Protein AF-A0A1V6B1F1-F1 (afdb_monomer_lite)

Foldseek 3Di:
DDDDDDDDDDDDDDDDPDDDDDPVVVVVVVLDDPVVVPDDDDPAQFPDPCLLVVLLVLLVVLLVVLCVVPVVLVCQCPVDPVSVCCSVVVSNVLSNVLSLQLQLQLQLQLVLVCLQQVFADPVCNVPVSVLFWDQDPVRHIDGPPVDPSNVVSSVCSSNCVVVQNRPQWHDDPNGIDGNGHDALSSLCRSLVSLQVLLCVLQVVLVVLVVVLVVCVVVVHPVNVVSSSVSSSSNSSNVSSVVVNVVSVVSNVVVVVVVVVVVVVVVCVVVCVVPLDDPPVRLQVLLLVVQCCLQDPVFFLWFFFAPDPVRVPWTFGFFWAFAFAEAAFPQQWDADPVRDIDGLAPQAFFGTKTKTFTFDPPDDSVCHHLNVCLVCQVQLSVQLVNQQSNDRQKGWPQQTLQRHTGIYRQPQYDLSVVVSSQVSNCSSCVVVVRHQSPGMAMATHNLQACRTFADPVVRWGDDSNDTHHLVRLLVVVVVVCSVRSRHAEYECSHYQDPVSLVSLQVNCVVPVSSHFYEYPQNQQLALVSLLVCVVSSSGQEYEQDLQQQLALLSNLSSLQLNQLSVGAYEYEDDSDDFLAPPDDPSLLQSRLQRIPDRHHHSYYHQGHCRRSSSVVSSVVNVVVSVCRNNVVLQDDAPAQQKAFADKFKAWDCRHPRFTWIKIWTAIPVGDIDIFTDGQDADDHLLTAGADGNVVLRVLLRVLCVVVVRHGHTLNLQFQLLLSLLLLLLVLLVVCVVVVNDDQDDPVCLVVCNVRSSSRHRRNSSSNHNVSLRNLVSNCNNRSHRSSVSSNVSSVVLCVVLVDHSVCSVSSVCVSCVCSRNVNGCPPRSD

Radius of gyration: 33.39 Å; chains: 1; bounding box: 103×64×84 Å

pLDDT: mean 76.82, std 16.57, range [22.64, 97.88]

Structure (mmCIF, N/CA/C/O backbone):
data_AF-A0A1V6B1F1-F1
#
_entry.id   AF-A0A1V6B1F1-F1
#
loop_
_atom_site.group_PDB
_atom_site.id
_atom_site.type_symbol
_atom_site.label_atom_id
_atom_site.label_alt_id
_atom_site.label_comp_id
_atom_site.label_asym_id
_atom_site.label_entity_id
_atom_site.label_seq_id
_atom_site.pdbx_PDB_ins_code
_atom_site.Cartn_x
_atom_site.Cartn_y
_atom_site.Cartn_z
_atom_site.occupancy
_atom_site.B_iso_or_equiv
_atom_site.auth_seq_id
_atom_site.auth_comp_id
_atom_site.auth_asym_id
_atom_site.auth_atom_id
_atom_site.pdbx_PDB_model_num
ATOM 1 N N . MET A 1 1 ? 37.160 -6.018 26.689 1.00 26.39 1 MET A N 1
ATOM 2 C CA . MET A 1 1 ? 37.952 -5.953 25.440 1.00 26.39 1 MET A CA 1
ATOM 3 C C . MET A 1 1 ? 37.404 -6.977 24.447 1.00 26.39 1 MET A C 1
ATOM 5 O O . MET A 1 1 ? 37.329 -8.134 24.816 1.00 26.39 1 MET A O 1
ATOM 9 N N . LYS A 1 2 ? 37.046 -6.509 23.239 1.00 24.97 2 LYS A N 1
ATOM 10 C CA . LYS A 1 2 ? 36.816 -7.195 21.939 1.00 24.97 2 LYS A CA 1
ATOM 11 C C . LYS A 1 2 ? 35.781 -8.343 21.792 1.00 24.97 2 LYS A C 1
ATOM 13 O O . LYS A 1 2 ? 35.777 -9.330 22.509 1.00 24.97 2 LYS A O 1
ATOM 18 N N . HIS A 1 3 ? 34.949 -8.148 20.762 1.00 24.38 3 HIS A N 1
ATOM 19 C CA . HIS A 1 3 ? 33.812 -8.917 20.232 1.00 24.38 3 HIS A CA 1
ATOM 20 C C . HIS A 1 3 ? 34.147 -10.203 19.437 1.00 24.38 3 HIS A C 1
ATOM 22 O O . HIS A 1 3 ? 35.247 -10.319 18.900 1.00 24.38 3 HIS A O 1
ATOM 28 N N . SER A 1 4 ? 33.096 -11.025 19.215 1.00 28.00 4 SER A N 1
ATOM 29 C CA . SER A 1 4 ? 32.668 -11.744 17.970 1.00 28.00 4 SER A CA 1
ATOM 30 C C . SER A 1 4 ? 32.525 -13.271 18.139 1.00 28.00 4 SER A C 1
ATOM 32 O O . SER A 1 4 ? 33.278 -13.847 18.908 1.00 28.00 4 SER A O 1
ATOM 34 N N . HIS A 1 5 ? 31.640 -14.038 17.483 1.00 28.84 5 HIS A N 1
ATOM 35 C CA . HIS A 1 5 ? 30.405 -13.863 16.699 1.00 28.84 5 HIS A CA 1
ATOM 36 C C . HIS A 1 5 ? 29.753 -15.269 16.552 1.00 28.84 5 HIS A C 1
ATOM 38 O O . HIS A 1 5 ? 30.450 -16.276 16.510 1.00 28.84 5 HIS A O 1
ATOM 44 N N . SER A 1 6 ? 28.417 -15.268 16.479 1.00 25.53 6 SER A N 1
ATOM 45 C CA . SER A 1 6 ? 27.418 -16.262 16.020 1.00 25.53 6 SER A CA 1
ATOM 46 C C . SER A 1 6 ? 27.843 -17.542 15.242 1.00 25.53 6 SER A C 1
ATOM 48 O O . SER A 1 6 ? 28.704 -17.465 14.364 1.00 25.53 6 SER A O 1
ATOM 50 N N . PRO A 1 7 ? 27.138 -18.687 15.438 1.00 28.27 7 PRO A N 1
ATOM 51 C CA . PRO A 1 7 ? 27.217 -19.872 14.584 1.00 28.27 7 PRO A CA 1
ATOM 52 C C . PRO A 1 7 ? 26.124 -19.858 13.493 1.00 28.27 7 PRO A C 1
ATOM 54 O O . PRO A 1 7 ? 24.941 -20.027 13.786 1.00 28.27 7 PRO A O 1
ATOM 57 N N . PHE A 1 8 ? 26.509 -19.722 12.220 1.00 23.52 8 PHE A N 1
ATOM 58 C CA . PHE A 1 8 ? 25.625 -20.001 11.079 1.00 23.52 8 PHE A CA 1
ATOM 59 C C . PHE A 1 8 ? 26.001 -21.325 10.405 1.00 23.52 8 PHE A C 1
ATOM 61 O O . PHE A 1 8 ? 27.149 -21.575 10.037 1.00 23.52 8 PHE A O 1
ATOM 68 N N . ILE A 1 9 ? 24.980 -22.164 10.255 1.00 25.67 9 ILE A N 1
ATOM 69 C CA . ILE A 1 9 ? 24.966 -23.477 9.612 1.00 25.67 9 ILE A CA 1
ATOM 70 C C . ILE A 1 9 ? 25.352 -23.341 8.127 1.00 25.67 9 ILE A C 1
ATOM 72 O O . ILE A 1 9 ? 24.746 -22.572 7.382 1.00 25.67 9 ILE A O 1
ATOM 76 N N . ARG A 1 10 ? 26.361 -24.109 7.694 1.00 23.41 10 ARG A N 1
ATOM 77 C CA . ARG A 1 10 ? 26.779 -24.253 6.288 1.00 23.41 10 ARG A CA 1
ATOM 78 C C . ARG A 1 10 ? 25.685 -24.949 5.473 1.00 23.41 10 ARG A C 1
ATOM 80 O O . ARG A 1 10 ? 25.371 -26.106 5.734 1.00 23.41 10 ARG A O 1
ATOM 87 N N . LEU A 1 11 ? 25.183 -24.284 4.435 1.00 22.64 11 LEU A N 1
ATOM 88 C CA . LEU A 1 11 ? 24.486 -24.930 3.322 1.00 22.64 11 LEU A CA 1
ATOM 89 C C . LEU A 1 11 ? 25.502 -25.196 2.204 1.00 22.64 11 LEU A C 1
ATOM 91 O O . LEU A 1 11 ? 26.048 -24.260 1.623 1.00 22.64 11 LEU A O 1
ATOM 95 N N . GLU A 1 12 ? 25.770 -26.469 1.913 1.00 24.22 12 GLU A N 1
ATOM 96 C CA . GLU A 1 12 ? 26.537 -26.865 0.730 1.00 24.22 12 GLU A CA 1
ATOM 97 C C . GLU A 1 12 ? 25.718 -26.645 -0.557 1.00 24.22 12 GLU A C 1
ATOM 99 O O . GLU A 1 12 ? 24.523 -26.965 -0.594 1.00 24.22 12 GLU A O 1
ATOM 104 N N . PRO A 1 13 ? 26.327 -26.158 -1.653 1.00 29.39 13 PRO A N 1
ATOM 105 C CA . PRO A 1 13 ? 25.659 -26.116 -2.940 1.00 29.39 13 PRO A CA 1
ATOM 106 C C . PRO A 1 13 ? 25.617 -27.529 -3.533 1.00 29.39 13 PRO A C 1
ATOM 108 O O . PRO A 1 13 ? 26.626 -28.051 -4.006 1.00 29.39 13 PRO A O 1
ATOM 111 N N . ARG A 1 14 ? 24.424 -28.138 -3.558 1.00 27.55 14 ARG A N 1
ATOM 112 C CA . ARG A 1 14 ? 24.148 -29.319 -4.389 1.00 27.55 14 ARG A CA 1
ATOM 113 C C . ARG A 1 14 ? 24.502 -28.996 -5.842 1.00 27.55 14 ARG A C 1
ATOM 115 O O . ARG A 1 14 ? 23.833 -28.196 -6.499 1.00 27.55 14 ARG A O 1
ATOM 122 N N . SER A 1 15 ? 25.556 -29.633 -6.338 1.00 35.38 15 SER A N 1
ATOM 123 C CA . SER A 1 15 ? 25.903 -29.662 -7.751 1.00 35.38 15 SER A CA 1
ATOM 124 C C . SER A 1 15 ? 24.753 -30.278 -8.553 1.00 35.38 15 SER A C 1
ATOM 126 O O . SER A 1 15 ? 24.104 -31.239 -8.137 1.00 35.38 15 SER A O 1
ATOM 128 N N . ARG A 1 16 ? 24.467 -29.690 -9.719 1.00 34.50 16 ARG A N 1
ATOM 129 C CA . ARG A 1 16 ? 23.538 -30.260 -10.698 1.00 34.50 16 ARG A CA 1
ATOM 130 C C . ARG A 1 16 ? 23.985 -31.679 -11.049 1.00 34.50 16 ARG A C 1
ATOM 132 O O . ARG A 1 16 ? 25.099 -31.880 -11.526 1.00 34.50 16 ARG A O 1
ATOM 139 N N . ALA A 1 17 ? 23.085 -32.637 -10.860 1.00 36.16 17 ALA A N 1
ATOM 140 C CA . ALA A 1 17 ? 23.227 -33.988 -11.370 1.00 36.16 17 ALA A CA 1
ATOM 141 C C . ALA A 1 17 ? 23.397 -33.978 -12.905 1.00 36.16 17 ALA A C 1
ATOM 143 O O . ALA A 1 17 ? 22.630 -33.332 -13.618 1.00 36.16 17 ALA A O 1
ATOM 144 N N . GLY A 1 18 ? 24.388 -34.721 -13.407 1.00 35.88 18 GLY A N 1
ATOM 145 C CA . GLY A 1 18 ? 24.327 -35.346 -14.736 1.00 35.88 18 GLY A CA 1
ATOM 146 C C . GLY A 1 18 ? 25.085 -34.716 -15.911 1.00 35.88 18 GLY A C 1
ATOM 147 O O . GLY A 1 18 ? 25.075 -35.303 -16.988 1.00 35.88 18 GLY A O 1
ATOM 148 N N . GLY A 1 19 ? 25.777 -33.583 -15.768 1.00 35.53 19 GLY A N 1
ATOM 149 C CA . GLY A 1 19 ? 26.584 -33.020 -16.863 1.00 35.53 19 GLY A CA 1
ATOM 150 C C . GLY A 1 19 ? 28.059 -33.404 -16.755 1.00 35.53 19 GLY A C 1
ATOM 151 O O . GLY A 1 19 ? 28.726 -32.952 -15.828 1.00 35.53 19 GLY A O 1
ATOM 152 N N . ARG A 1 20 ? 28.609 -34.189 -17.697 1.00 33.44 20 ARG A N 1
ATOM 153 C CA . ARG A 1 20 ? 30.076 -34.314 -17.815 1.00 33.44 20 ARG A CA 1
ATOM 154 C C . ARG A 1 20 ? 30.663 -32.910 -18.058 1.00 33.44 20 ARG A C 1
ATOM 156 O O . ARG A 1 20 ? 30.160 -32.220 -18.947 1.00 33.44 20 ARG A O 1
ATOM 163 N N . PRO A 1 21 ? 31.699 -32.487 -17.309 1.00 38.50 21 PRO A N 1
ATOM 164 C CA . PRO A 1 21 ? 32.286 -31.163 -17.476 1.00 38.50 21 PRO A CA 1
ATOM 165 C C . PRO A 1 21 ? 32.790 -30.978 -18.905 1.00 38.50 21 PRO A C 1
ATOM 167 O O . PRO A 1 21 ? 33.367 -31.898 -19.500 1.00 38.50 21 PRO A O 1
ATOM 170 N N . ARG A 1 22 ? 32.544 -29.793 -19.467 1.00 41.03 22 ARG A N 1
ATOM 171 C CA . ARG A 1 22 ? 32.934 -29.468 -20.847 1.00 41.03 22 ARG A CA 1
ATOM 172 C C . ARG A 1 22 ? 34.460 -29.489 -20.958 1.00 41.03 22 ARG A C 1
ATOM 174 O O . ARG A 1 22 ? 35.163 -29.229 -19.985 1.00 41.03 22 ARG A O 1
ATOM 181 N N . PHE A 1 23 ? 34.991 -29.753 -22.152 1.00 34.34 23 PHE A N 1
ATOM 182 C CA . PHE A 1 23 ? 36.441 -29.744 -22.406 1.00 34.34 23 PHE A CA 1
ATOM 183 C C . PHE A 1 23 ? 37.121 -28.458 -21.894 1.00 34.34 23 PHE A C 1
ATOM 185 O O . PHE A 1 23 ? 38.195 -28.525 -21.304 1.00 34.34 23 PHE A O 1
ATOM 192 N N . SER A 1 24 ? 36.440 -27.310 -22.000 1.00 39.06 24 SER A N 1
ATOM 193 C CA . SER A 1 24 ? 36.884 -26.022 -21.452 1.00 39.06 24 SER A CA 1
ATOM 194 C C . SER A 1 24 ? 37.085 -26.031 -19.931 1.00 39.06 24 SER A C 1
ATOM 196 O O . SER A 1 24 ? 38.044 -25.450 -19.442 1.00 39.06 24 SER A O 1
ATOM 198 N N . GLU A 1 25 ? 36.225 -26.710 -19.172 1.00 39.00 25 GLU A N 1
ATOM 199 C CA . GLU A 1 25 ? 36.309 -26.786 -17.705 1.00 39.00 25 GLU A CA 1
ATOM 200 C C . GLU A 1 25 ? 37.445 -27.715 -17.259 1.00 39.00 25 GLU A C 1
ATOM 202 O O . GLU A 1 25 ? 38.147 -27.425 -16.291 1.00 39.00 25 GLU A O 1
ATOM 207 N N . ARG A 1 26 ? 37.690 -28.799 -18.009 1.00 39.44 26 ARG A N 1
ATOM 208 C CA . ARG A 1 26 ? 38.842 -29.690 -17.789 1.00 39.44 26 ARG A CA 1
ATOM 209 C C . ARG A 1 26 ? 40.167 -29.013 -18.130 1.00 39.44 26 ARG A C 1
ATOM 211 O O . ARG A 1 26 ? 41.124 -29.165 -17.381 1.00 39.44 26 ARG A O 1
ATOM 218 N N . PHE A 1 27 ? 40.209 -28.247 -19.217 1.00 37.25 27 PHE A N 1
ATOM 219 C CA . PHE A 1 27 ? 41.397 -27.504 -19.635 1.00 37.25 27 PHE A CA 1
ATOM 220 C C . PHE A 1 27 ? 41.784 -26.429 -18.606 1.00 37.25 27 PHE A C 1
ATOM 222 O O . PHE A 1 27 ? 42.946 -26.316 -18.226 1.00 37.25 27 PHE A O 1
ATOM 229 N N . ILE A 1 28 ? 40.792 -25.713 -18.065 1.00 41.28 28 ILE A N 1
ATOM 230 C CA . ILE A 1 28 ? 40.982 -24.733 -16.984 1.00 41.28 28 ILE A CA 1
ATOM 231 C C . ILE A 1 28 ? 41.473 -25.413 -15.690 1.00 41.28 28 ILE A C 1
ATOM 233 O O . ILE A 1 28 ? 42.350 -24.884 -15.010 1.00 41.28 28 ILE A O 1
ATOM 237 N N . ALA A 1 29 ? 40.970 -26.610 -15.367 1.00 42.06 29 ALA A N 1
ATOM 238 C CA . ALA A 1 29 ? 41.349 -27.345 -14.156 1.00 42.06 29 ALA A CA 1
ATOM 239 C C . ALA A 1 29 ? 42.795 -27.882 -14.155 1.00 42.06 29 ALA A C 1
ATOM 241 O O . ALA A 1 29 ? 43.330 -28.166 -13.080 1.00 42.06 29 ALA A O 1
ATOM 242 N N . VAL A 1 30 ? 43.427 -28.027 -15.324 1.00 41.38 30 VAL A N 1
ATOM 243 C CA . VAL A 1 30 ? 44.832 -28.458 -15.458 1.00 41.38 30 VAL A CA 1
ATOM 244 C C . VAL A 1 30 ? 45.809 -27.312 -15.167 1.00 41.38 30 VAL A C 1
ATOM 246 O O . VAL A 1 30 ? 46.905 -27.558 -14.678 1.00 41.38 30 VAL A O 1
ATOM 249 N N . LEU A 1 31 ? 45.399 -26.061 -15.386 1.00 38.03 31 LEU A N 1
ATOM 250 C CA . LEU A 1 31 ? 46.256 -24.877 -15.246 1.00 38.03 31 LEU A CA 1
ATOM 251 C C . LEU A 1 31 ? 46.185 -24.209 -13.855 1.00 38.03 31 LEU A C 1
ATOM 253 O O . LEU A 1 31 ? 46.840 -23.193 -13.641 1.00 38.03 31 LEU A O 1
ATOM 257 N N . MET A 1 32 ? 45.399 -24.743 -12.905 1.00 38.34 32 MET A N 1
ATOM 258 C CA . MET A 1 32 ? 45.139 -24.096 -11.605 1.00 38.34 32 MET A CA 1
ATOM 259 C C . MET A 1 32 ? 45.642 -24.891 -10.380 1.00 38.34 32 MET A C 1
ATOM 261 O O . MET A 1 32 ? 45.258 -26.061 -10.218 1.00 38.34 32 MET A O 1
ATOM 265 N N . PRO A 1 33 ? 46.374 -24.249 -9.442 1.00 38.25 33 PRO A N 1
ATOM 266 C CA . PRO A 1 33 ? 46.701 -24.812 -8.128 1.00 38.25 33 PRO A CA 1
ATOM 267 C C . PRO A 1 33 ? 45.454 -25.157 -7.293 1.00 38.25 33 PRO A C 1
ATOM 269 O O . PRO A 1 33 ? 44.412 -24.511 -7.399 1.00 38.25 33 PRO A O 1
ATOM 272 N N . ARG A 1 34 ? 45.553 -26.171 -6.421 1.00 34.38 34 ARG A N 1
ATOM 273 C CA . ARG A 1 34 ? 44.431 -26.669 -5.592 1.00 34.38 34 ARG A CA 1
ATOM 274 C C . ARG A 1 34 ? 43.853 -25.626 -4.624 1.00 34.38 34 ARG A C 1
ATOM 276 O O . ARG A 1 34 ? 42.640 -25.584 -4.460 1.00 34.38 34 ARG A O 1
ATOM 283 N N . SER A 1 35 ? 44.683 -24.748 -4.058 1.00 36.97 35 SER A N 1
ATOM 284 C CA . SER A 1 35 ? 44.265 -23.690 -3.118 1.00 36.97 35 SER A CA 1
ATOM 285 C C . SER A 1 35 ? 43.333 -22.634 -3.729 1.00 36.97 35 SER A C 1
ATOM 287 O O . SER A 1 35 ? 42.718 -21.864 -3.001 1.00 36.97 35 SER A O 1
ATOM 289 N N . TRP A 1 36 ? 43.203 -22.600 -5.058 1.00 38.75 36 TRP A N 1
ATOM 290 C CA . TRP A 1 36 ? 42.359 -21.653 -5.793 1.00 38.75 36 TRP A CA 1
ATOM 291 C C . TRP A 1 36 ? 40.964 -22.222 -6.109 1.00 38.75 36 TRP A C 1
ATOM 293 O O . TRP A 1 36 ? 40.134 -21.528 -6.692 1.00 38.75 36 TRP A O 1
ATOM 303 N N . ARG A 1 37 ? 40.693 -23.482 -5.728 1.00 40.41 37 ARG A N 1
ATOM 304 C CA . ARG A 1 37 ? 39.408 -24.174 -5.951 1.00 40.41 37 ARG A CA 1
ATOM 305 C C . ARG A 1 37 ? 38.451 -24.102 -4.754 1.00 40.41 37 ARG A C 1
ATOM 307 O O . ARG A 1 37 ? 37.284 -24.431 -4.920 1.00 40.41 37 ARG A O 1
ATOM 314 N N . GLU A 1 38 ? 38.924 -23.687 -3.574 1.00 31.17 38 GLU A N 1
ATOM 315 C CA . GLU A 1 38 ? 38.214 -23.887 -2.293 1.00 31.17 38 GLU A CA 1
ATOM 316 C C . GLU A 1 38 ? 37.845 -22.587 -1.532 1.00 31.17 38 GLU A C 1
ATOM 318 O O . GLU A 1 38 ? 37.542 -22.634 -0.343 1.00 31.17 38 GLU A O 1
ATOM 323 N N . GLY A 1 39 ? 37.813 -21.419 -2.190 1.00 33.53 39 GLY A N 1
ATOM 324 C CA . GLY A 1 39 ? 37.403 -20.140 -1.573 1.00 33.53 39 GLY A CA 1
ATOM 325 C C . GLY A 1 39 ? 36.041 -19.611 -2.066 1.00 33.53 39 GLY A C 1
ATOM 326 O O . GLY A 1 39 ? 35.727 -19.772 -3.247 1.00 33.53 39 GLY A O 1
ATOM 327 N N . PRO A 1 40 ? 35.225 -18.950 -1.216 1.00 32.44 40 PRO A N 1
ATOM 328 C CA . PRO A 1 40 ? 33.960 -18.354 -1.639 1.00 32.44 40 PRO A CA 1
ATOM 329 C C . PRO A 1 40 ? 34.232 -17.064 -2.428 1.00 32.44 40 PRO A C 1
ATOM 331 O O . PRO A 1 40 ? 34.739 -16.096 -1.870 1.00 32.44 40 PRO A O 1
ATOM 334 N N . PHE A 1 41 ? 33.894 -17.033 -3.719 1.00 34.78 41 PHE A N 1
ATOM 335 C CA . PHE A 1 41 ? 33.912 -15.808 -4.530 1.00 34.78 41 PHE A CA 1
ATOM 336 C C . PHE A 1 41 ? 32.695 -14.928 -4.174 1.00 34.78 41 PHE A C 1
ATOM 338 O O . PHE A 1 41 ? 31.566 -15.338 -4.462 1.00 34.78 41 PHE A O 1
ATOM 345 N N . PRO A 1 42 ? 32.862 -13.736 -3.566 1.00 29.28 42 PRO A N 1
ATOM 346 C CA . PRO A 1 42 ? 31.754 -12.820 -3.313 1.00 29.28 42 PRO A CA 1
ATOM 347 C C . PRO A 1 42 ? 31.376 -12.067 -4.596 1.00 29.28 42 PRO A C 1
ATOM 349 O O . PRO A 1 42 ? 32.227 -11.751 -5.422 1.00 29.28 42 PRO A O 1
ATOM 352 N N . ALA A 1 43 ? 30.094 -11.734 -4.741 1.00 30.23 43 ALA A N 1
ATOM 353 C CA . ALA A 1 43 ? 29.503 -11.029 -5.882 1.00 30.23 43 ALA A CA 1
ATOM 354 C C . ALA A 1 43 ? 29.833 -9.515 -5.944 1.00 30.23 43 ALA A C 1
ATOM 356 O O . ALA A 1 43 ? 28.948 -8.686 -6.149 1.00 30.23 43 ALA A O 1
ATOM 357 N N . ALA A 1 44 ? 31.104 -9.151 -5.785 1.00 31.59 44 ALA A N 1
ATOM 358 C CA . ALA A 1 44 ? 31.641 -7.818 -6.049 1.00 31.59 44 ALA A CA 1
ATOM 359 C C . ALA A 1 44 ? 32.683 -7.911 -7.177 1.00 31.59 44 ALA A C 1
ATOM 361 O O . ALA A 1 44 ? 33.240 -8.978 -7.413 1.00 31.59 44 ALA A O 1
ATOM 362 N N . TRP A 1 45 ? 32.918 -6.815 -7.899 1.00 45.81 45 TRP A N 1
ATOM 363 C CA . TRP A 1 45 ? 33.822 -6.718 -9.055 1.00 45.81 45 TRP A CA 1
ATOM 364 C C . TRP A 1 45 ? 35.302 -6.951 -8.671 1.00 45.81 45 TRP A C 1
ATOM 366 O O . TRP A 1 45 ? 36.102 -6.017 -8.669 1.00 45.81 45 TRP A O 1
ATOM 376 N N . SER A 1 46 ? 35.674 -8.179 -8.302 1.00 40.84 46 SER A N 1
ATOM 377 C CA . SER A 1 46 ? 36.980 -8.503 -7.719 1.00 40.84 46 SER A CA 1
ATOM 378 C C . SER A 1 46 ? 37.875 -9.264 -8.694 1.00 40.84 46 SER A C 1
ATOM 380 O O . SER A 1 46 ? 37.938 -10.494 -8.686 1.00 40.84 46 SER A O 1
ATOM 382 N N . THR A 1 47 ? 38.589 -8.533 -9.547 1.00 50.38 47 THR A N 1
ATOM 383 C CA . THR A 1 47 ? 39.413 -9.113 -10.621 1.00 50.38 47 THR A CA 1
ATOM 384 C C . THR A 1 47 ? 40.686 -8.302 -10.873 1.00 50.38 47 THR A C 1
ATOM 386 O O . THR A 1 47 ? 40.913 -7.816 -11.974 1.00 50.38 47 THR A O 1
ATOM 389 N N . SER A 1 48 ? 41.581 -8.159 -9.888 1.00 52.72 48 SER A N 1
ATOM 390 C CA . SER A 1 48 ? 42.908 -7.588 -10.199 1.00 52.72 48 SER A CA 1
ATOM 391 C C . SER A 1 48 ? 44.121 -8.416 -9.783 1.00 52.72 48 SER A C 1
ATOM 393 O O . SER A 1 48 ? 45.082 -8.426 -10.543 1.00 52.72 48 SER A O 1
ATOM 395 N N . GLU A 1 49 ? 44.088 -9.205 -8.708 1.00 44.66 49 GLU A N 1
ATOM 396 C CA . GLU A 1 49 ? 45.196 -10.134 -8.394 1.00 44.66 49 GLU A CA 1
ATOM 397 C C . GLU A 1 49 ? 45.224 -11.330 -9.361 1.00 44.66 49 GLU A C 1
ATOM 399 O O . GLU A 1 49 ? 46.232 -11.561 -10.022 1.00 44.66 49 GLU A O 1
ATOM 404 N N . PHE A 1 50 ? 44.091 -12.022 -9.552 1.00 50.06 50 PHE A N 1
ATOM 405 C CA . PHE A 1 50 ? 43.970 -13.109 -10.538 1.00 50.06 50 PHE A CA 1
ATOM 406 C C . PHE A 1 50 ? 44.285 -12.639 -11.965 1.00 50.06 50 PHE A C 1
ATOM 408 O O . PHE A 1 50 ? 44.856 -13.384 -12.749 1.00 50.06 50 PHE A O 1
ATOM 415 N N . VAL A 1 51 ? 43.922 -11.402 -12.309 1.00 55.88 51 VAL A N 1
ATOM 416 C CA . VAL A 1 51 ? 44.116 -10.843 -13.653 1.00 55.88 51 VAL A CA 1
ATOM 417 C C . VAL A 1 51 ? 45.581 -10.465 -13.870 1.00 55.88 51 VAL A C 1
ATOM 419 O O . VAL A 1 51 ? 46.165 -10.870 -14.866 1.00 55.88 51 VAL A O 1
ATOM 422 N N . LYS A 1 52 ? 46.228 -9.786 -12.914 1.00 52.69 52 LYS A N 1
ATOM 423 C CA . LYS A 1 52 ? 47.658 -9.444 -13.011 1.00 52.69 52 LYS A CA 1
ATOM 424 C C . LYS A 1 52 ? 48.546 -10.689 -12.988 1.00 52.69 52 LYS A C 1
ATOM 426 O O . LYS A 1 52 ? 49.398 -10.832 -13.860 1.00 52.69 52 LYS A O 1
ATOM 431 N N . TRP A 1 53 ? 48.317 -11.607 -12.047 1.00 54.81 53 TRP A N 1
ATOM 432 C CA . TRP A 1 53 ? 49.118 -12.828 -11.911 1.00 54.81 53 TRP A CA 1
ATOM 433 C C . TRP A 1 53 ? 48.752 -13.904 -12.930 1.00 54.81 53 TRP A C 1
ATOM 435 O O . TRP A 1 53 ? 49.633 -14.616 -13.396 1.00 54.81 53 TRP A O 1
ATOM 445 N N . GLY A 1 54 ? 47.485 -14.003 -13.330 1.00 60.12 54 GLY A N 1
ATOM 446 C CA . GLY A 1 54 ? 47.030 -14.921 -14.374 1.00 60.12 54 GLY A CA 1
ATOM 447 C C . GLY A 1 54 ? 47.519 -14.507 -15.758 1.00 60.12 54 GLY A C 1
ATOM 448 O O . GLY A 1 54 ? 48.011 -15.352 -16.499 1.00 60.12 54 GLY A O 1
ATOM 449 N N . TYR A 1 55 ? 47.479 -13.214 -16.096 1.00 62.56 55 TYR A N 1
ATOM 450 C CA . TYR A 1 55 ? 48.059 -12.712 -17.346 1.00 62.56 55 TYR A CA 1
ATOM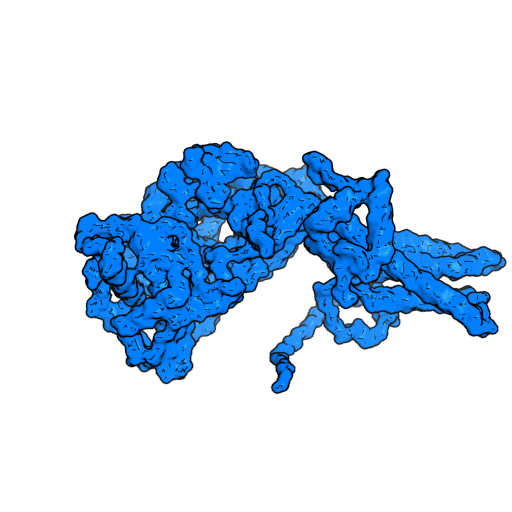 451 C C . TYR A 1 55 ? 49.579 -12.860 -17.372 1.00 62.56 55 TYR A C 1
ATOM 453 O O . TYR A 1 55 ? 50.132 -13.282 -18.386 1.00 62.56 55 TYR A O 1
ATOM 461 N N . PHE A 1 56 ? 50.242 -12.612 -16.241 1.00 60.28 56 PHE A N 1
ATOM 462 C CA . PHE A 1 56 ? 51.667 -12.883 -16.069 1.00 60.28 56 PHE A CA 1
ATOM 463 C C . PHE A 1 56 ? 51.997 -14.375 -16.241 1.00 60.28 56 PHE A C 1
ATOM 465 O O . PHE A 1 56 ? 52.897 -14.722 -17.001 1.00 60.28 56 PHE A O 1
ATOM 472 N N . ALA A 1 57 ? 51.240 -15.270 -15.600 1.00 61.88 57 ALA A N 1
ATOM 473 C CA . ALA A 1 57 ? 51.448 -16.711 -15.687 1.00 61.88 57 ALA A CA 1
ATOM 474 C C . ALA A 1 57 ? 51.184 -17.252 -17.100 1.00 61.88 57 ALA A C 1
ATOM 476 O O . ALA A 1 57 ? 51.948 -18.090 -17.571 1.00 61.88 57 ALA A O 1
ATOM 477 N N . VAL A 1 58 ? 50.154 -16.763 -17.798 1.00 64.88 58 VAL A N 1
ATOM 478 C CA . VAL A 1 58 ? 49.862 -17.141 -19.191 1.00 64.88 58 VAL A CA 1
ATOM 479 C C . VAL A 1 58 ? 50.963 -16.648 -20.127 1.00 64.88 58 VAL A C 1
ATOM 481 O O . VAL A 1 58 ? 51.447 -17.432 -20.938 1.00 64.88 58 VAL A O 1
ATOM 484 N N . ALA A 1 59 ? 51.414 -15.398 -19.988 1.00 61.09 59 ALA A N 1
ATOM 485 C CA . ALA A 1 59 ? 52.533 -14.873 -20.769 1.00 61.09 59 ALA A CA 1
ATOM 486 C C . ALA A 1 59 ? 53.821 -15.679 -20.526 1.00 61.09 59 ALA A C 1
ATOM 488 O O . ALA A 1 59 ? 54.521 -16.022 -21.477 1.00 61.09 59 ALA A O 1
ATOM 489 N N . LEU A 1 60 ? 54.087 -16.057 -19.271 1.00 63.09 60 LEU A N 1
ATOM 490 C CA . LEU A 1 60 ? 55.221 -16.898 -18.896 1.00 63.09 60 LEU A CA 1
ATOM 491 C C . LEU A 1 60 ? 55.133 -18.300 -19.517 1.00 63.09 60 LEU A C 1
ATOM 493 O O . LEU A 1 60 ? 56.097 -18.757 -20.119 1.00 63.09 60 LEU A O 1
ATOM 497 N N . HIS A 1 61 ? 53.983 -18.974 -19.423 1.00 64.12 61 HIS A N 1
ATOM 498 C CA . HIS A 1 61 ? 53.800 -20.313 -19.998 1.00 64.12 61 HIS A CA 1
ATOM 499 C C . HIS A 1 61 ? 53.895 -20.296 -21.524 1.00 64.12 61 HIS A C 1
ATOM 501 O O . HIS A 1 61 ? 54.516 -21.176 -22.110 1.00 64.12 61 HIS A O 1
ATOM 507 N N . VAL A 1 62 ? 53.320 -19.285 -22.174 1.00 64.38 62 VAL A N 1
ATOM 508 C CA . VAL A 1 62 ? 53.388 -19.123 -23.630 1.00 64.38 62 VAL A CA 1
ATOM 509 C C . VAL A 1 62 ? 54.831 -18.844 -24.084 1.00 64.38 62 VAL A C 1
ATOM 511 O O . VAL A 1 62 ? 55.270 -19.403 -25.089 1.00 64.38 62 VAL A O 1
ATOM 514 N N . GLN A 1 63 ? 55.610 -18.081 -23.309 1.00 65.00 63 GLN A N 1
ATOM 515 C CA . GLN A 1 63 ? 57.039 -17.860 -23.561 1.00 65.00 63 GLN A CA 1
ATOM 516 C C . GLN A 1 63 ? 57.868 -19.143 -23.378 1.00 65.00 63 GLN A C 1
ATOM 518 O O . GLN A 1 63 ? 58.685 -19.461 -24.239 1.00 65.00 63 GLN A O 1
ATOM 523 N N . VAL A 1 64 ? 57.618 -19.911 -22.313 1.00 64.88 64 VAL A N 1
ATOM 524 C CA . VAL A 1 64 ? 58.284 -21.203 -22.055 1.00 64.88 64 VAL A CA 1
ATOM 525 C C . VAL A 1 64 ? 57.964 -22.225 -23.149 1.00 64.88 64 VAL A C 1
ATOM 527 O O . VAL A 1 64 ? 58.852 -22.919 -23.632 1.00 64.88 64 VAL A O 1
ATOM 530 N N . LEU A 1 65 ? 56.709 -22.304 -23.594 1.00 63.66 65 LEU A N 1
ATOM 531 C CA . LEU A 1 65 ? 56.333 -23.175 -24.710 1.00 63.66 65 LEU A CA 1
ATOM 532 C C . LEU A 1 65 ? 57.050 -22.766 -25.998 1.00 63.66 65 LEU A C 1
ATOM 534 O O . LEU A 1 65 ? 57.510 -23.623 -26.740 1.00 63.66 65 LEU A O 1
ATOM 538 N N . THR A 1 66 ? 57.211 -21.469 -26.241 1.00 63.34 66 THR A N 1
ATOM 539 C CA . THR A 1 66 ? 57.912 -20.970 -27.431 1.00 63.34 66 THR A CA 1
ATOM 540 C C . THR A 1 66 ? 59.400 -21.300 -27.394 1.00 63.34 66 THR A C 1
ATOM 542 O O . THR A 1 66 ? 59.944 -21.738 -28.405 1.00 63.34 66 THR A O 1
ATOM 545 N N . SER A 1 67 ? 60.061 -21.168 -26.240 1.00 63.91 67 SER A N 1
ATOM 546 C CA . SER A 1 67 ? 61.476 -21.531 -26.107 1.00 63.91 67 SER A CA 1
ATOM 547 C C . SER A 1 67 ? 61.731 -23.029 -26.311 1.00 63.91 67 SER A C 1
ATOM 549 O O . SER A 1 67 ? 62.829 -23.397 -26.711 1.00 63.91 67 SER A O 1
ATOM 551 N N . LEU A 1 68 ? 60.723 -23.891 -26.102 1.00 63.84 68 LEU A N 1
ATOM 552 C CA . LEU A 1 68 ? 60.813 -25.325 -26.419 1.00 63.84 68 LEU A CA 1
ATOM 553 C C . LEU A 1 68 ? 60.806 -25.609 -27.931 1.00 63.84 68 LEU A C 1
ATOM 555 O O . LEU A 1 68 ? 61.403 -26.591 -28.361 1.00 63.84 68 LEU A O 1
ATOM 559 N N . PHE A 1 69 ? 60.156 -24.766 -28.738 1.00 61.91 69 PHE A N 1
ATOM 560 C CA . PHE A 1 69 ? 60.110 -24.916 -30.200 1.00 61.91 69 PHE A CA 1
ATOM 561 C C . PHE A 1 69 ? 61.210 -24.124 -30.931 1.00 61.91 69 PHE A C 1
ATOM 563 O O . PHE A 1 69 ? 61.467 -24.388 -32.106 1.00 61.91 69 PHE A O 1
ATOM 570 N N . TYR A 1 70 ? 61.882 -23.194 -30.240 1.00 66.94 70 TYR A N 1
ATOM 571 C CA . TYR A 1 70 ? 62.944 -22.340 -30.787 1.00 66.94 70 TYR A CA 1
ATOM 572 C C . TYR A 1 70 ? 64.192 -22.352 -29.886 1.00 66.94 70 TYR A C 1
ATOM 574 O O . TYR A 1 70 ? 64.331 -21.500 -29.000 1.00 66.94 70 TYR A O 1
ATOM 582 N N . PRO A 1 71 ? 65.125 -23.295 -30.126 1.00 66.38 71 PRO A N 1
ATOM 583 C CA . PRO A 1 71 ? 66.338 -23.464 -29.327 1.00 66.38 71 PRO A CA 1
ATOM 584 C C . PRO A 1 71 ? 67.199 -22.203 -29.252 1.00 66.38 71 PRO A C 1
ATOM 586 O O . PRO A 1 71 ? 67.771 -21.937 -28.206 1.00 66.38 71 PRO A O 1
ATOM 589 N N . GLU A 1 72 ? 67.213 -21.366 -30.296 1.00 66.75 72 GLU A N 1
ATOM 590 C CA . GLU A 1 72 ? 67.996 -20.119 -30.337 1.00 66.75 72 GLU A CA 1
ATOM 591 C C . GLU A 1 72 ? 67.563 -19.093 -29.268 1.00 66.75 72 GLU A C 1
ATOM 593 O O . GLU A 1 72 ? 68.358 -18.252 -28.841 1.00 66.75 72 GLU A O 1
ATOM 598 N N . ILE A 1 73 ? 66.294 -19.133 -28.841 1.00 64.06 73 ILE A N 1
ATOM 599 C CA . ILE A 1 73 ? 65.768 -18.301 -27.747 1.00 64.06 73 ILE A CA 1
ATOM 600 C C . ILE A 1 73 ? 66.206 -18.896 -26.406 1.00 64.06 73 ILE A C 1
ATOM 602 O O . ILE A 1 73 ? 66.660 -18.169 -25.523 1.00 64.06 73 ILE A O 1
ATOM 606 N N . SER A 1 74 ? 66.126 -20.223 -26.271 1.00 63.94 74 SER A N 1
ATOM 607 C CA . SER A 1 74 ? 66.606 -20.939 -25.087 1.00 63.94 74 SER A CA 1
ATOM 608 C C . SER A 1 74 ? 68.110 -20.742 -24.879 1.00 63.94 74 SER A C 1
ATOM 610 O O . SER A 1 74 ? 68.534 -20.454 -23.764 1.00 63.94 74 SER A O 1
ATOM 612 N N . GLU A 1 75 ? 68.905 -20.821 -25.948 1.00 66.81 75 GLU A N 1
ATOM 613 C CA . GLU A 1 75 ? 70.353 -20.614 -25.935 1.00 66.81 75 GLU A CA 1
ATOM 614 C C . GLU A 1 75 ? 70.712 -19.205 -25.465 1.00 66.81 75 GLU A C 1
ATOM 616 O O . GLU A 1 75 ? 71.541 -19.068 -24.568 1.00 66.81 75 GLU A O 1
ATOM 621 N N . ARG A 1 76 ? 70.042 -18.156 -25.970 1.00 65.69 76 ARG A N 1
ATOM 622 C CA . ARG A 1 76 ? 70.246 -16.768 -25.507 1.00 65.69 76 ARG A CA 1
ATOM 623 C C . ARG A 1 76 ? 69.889 -16.568 -24.037 1.00 65.69 76 ARG A C 1
ATOM 625 O O . ARG A 1 76 ? 70.599 -15.848 -23.336 1.00 65.69 76 ARG A O 1
ATOM 632 N N . MET A 1 77 ? 68.816 -17.208 -23.568 1.00 62.44 77 MET A N 1
ATOM 633 C CA . MET A 1 77 ? 68.423 -17.173 -22.157 1.00 62.44 77 MET A CA 1
ATOM 634 C C . MET A 1 77 ? 69.433 -17.901 -21.262 1.00 62.44 77 MET A C 1
ATOM 636 O O . MET A 1 77 ? 69.697 -17.439 -20.157 1.00 62.44 77 MET A O 1
ATOM 640 N N . SER A 1 78 ? 70.019 -19.010 -21.727 1.00 62.53 78 SER A N 1
ATOM 641 C CA . SER A 1 78 ? 71.002 -19.794 -20.964 1.00 62.53 78 SER A CA 1
ATOM 642 C C . SER A 1 78 ? 72.447 -19.301 -21.090 1.00 62.53 78 SER A C 1
ATOM 644 O O . SER A 1 78 ? 73.270 -19.626 -20.239 1.00 62.53 78 SER A O 1
ATOM 646 N N . ALA A 1 79 ? 72.775 -18.526 -22.129 1.00 68.69 79 ALA A N 1
ATOM 647 C CA . ALA A 1 79 ? 74.147 -18.127 -22.442 1.00 68.69 79 ALA A CA 1
ATOM 648 C C . ALA A 1 79 ? 74.716 -17.066 -21.488 1.00 68.69 79 ALA A C 1
ATOM 650 O O . ALA A 1 79 ? 75.932 -16.978 -21.334 1.00 68.69 79 ALA A O 1
ATOM 651 N N . SER A 1 80 ? 73.875 -16.230 -20.865 1.00 68.25 80 SER A N 1
ATOM 652 C CA . SER A 1 80 ? 74.338 -15.209 -19.916 1.00 68.25 80 SER A CA 1
ATOM 653 C C . SER A 1 80 ? 73.207 -14.641 -19.046 1.00 68.25 80 SER A C 1
ATOM 655 O O . SER A 1 80 ? 72.054 -14.583 -19.473 1.00 68.25 80 SER A O 1
ATOM 657 N N . ILE A 1 81 ? 73.541 -14.144 -17.846 1.00 63.62 81 ILE A N 1
ATOM 658 C CA . ILE A 1 81 ? 72.593 -13.420 -16.972 1.00 63.62 81 ILE A CA 1
ATOM 659 C C . ILE A 1 81 ? 71.977 -12.198 -17.688 1.00 63.62 81 ILE A C 1
ATOM 661 O O . ILE A 1 81 ? 70.760 -12.039 -17.613 1.00 63.62 81 ILE A O 1
ATOM 665 N N . PRO A 1 82 ? 72.733 -11.360 -18.431 1.00 70.69 82 PRO A N 1
ATOM 666 C CA . PRO A 1 82 ? 72.148 -10.298 -19.252 1.00 70.69 82 PRO A CA 1
ATOM 667 C C . PRO A 1 82 ? 71.164 -10.806 -20.315 1.00 70.69 82 PRO A C 1
ATOM 669 O O . PRO A 1 82 ? 70.103 -10.212 -20.479 1.00 70.69 82 PRO A O 1
ATOM 672 N N . GLY A 1 83 ? 71.467 -11.918 -20.995 1.00 65.94 83 GLY A N 1
ATOM 673 C CA . GLY A 1 83 ? 70.569 -12.541 -21.976 1.00 65.94 83 GLY A CA 1
ATOM 674 C C . GLY A 1 83 ? 69.266 -13.038 -21.347 1.00 65.94 83 GLY A C 1
ATOM 675 O O . GLY A 1 83 ? 68.184 -12.760 -21.863 1.00 65.94 83 GLY A O 1
ATOM 676 N N . PHE A 1 84 ? 69.353 -13.669 -20.172 1.00 68.12 84 PHE A N 1
ATOM 677 C CA . PHE A 1 84 ? 68.186 -14.024 -19.366 1.00 68.12 84 PHE A CA 1
ATOM 678 C C . PHE A 1 84 ? 67.372 -12.787 -18.970 1.00 68.12 84 PHE A C 1
ATOM 680 O O . PHE A 1 84 ? 66.166 -12.760 -19.183 1.00 68.12 84 PHE A O 1
ATOM 687 N N . VAL A 1 85 ? 68.010 -11.742 -18.432 1.00 69.06 85 VAL A N 1
ATOM 688 C CA . VAL A 1 85 ? 67.328 -10.513 -17.990 1.00 69.06 85 VAL A CA 1
ATOM 689 C C . VAL A 1 85 ? 66.646 -9.792 -19.153 1.00 69.06 85 VAL A C 1
ATOM 691 O O . VAL A 1 85 ? 65.535 -9.297 -18.980 1.00 69.06 85 VAL A O 1
ATOM 694 N N . VAL A 1 86 ? 67.254 -9.754 -20.339 1.00 71.31 86 VAL A N 1
ATOM 695 C CA . VAL A 1 86 ? 66.664 -9.120 -21.528 1.00 71.31 86 VAL A CA 1
ATOM 696 C C . VAL A 1 86 ? 65.443 -9.899 -22.023 1.00 71.31 86 VAL A C 1
ATOM 698 O O . VAL A 1 86 ? 64.381 -9.309 -22.215 1.00 71.31 86 VAL A O 1
ATOM 701 N N . GLU A 1 87 ? 65.549 -11.218 -22.171 1.00 68.25 87 GLU A N 1
ATOM 702 C CA . GLU A 1 87 ? 64.463 -12.050 -22.707 1.00 68.25 87 GLU A CA 1
ATOM 703 C C . GLU A 1 87 ? 63.329 -12.261 -21.693 1.00 68.25 87 GLU A C 1
ATOM 705 O O . GLU A 1 87 ? 62.146 -12.090 -22.010 1.00 68.25 87 GLU A O 1
ATOM 710 N N . PHE A 1 88 ? 63.671 -12.577 -20.441 1.00 67.94 88 PHE A N 1
ATOM 711 C CA . PHE A 1 88 ? 62.710 -12.742 -19.352 1.00 67.94 88 PHE A CA 1
ATOM 712 C C . PHE A 1 88 ? 62.123 -11.392 -18.935 1.00 67.94 88 PHE A C 1
ATOM 714 O O . PHE A 1 88 ? 60.907 -11.217 -18.955 1.00 67.94 88 PHE A O 1
ATOM 721 N N . GLY A 1 89 ? 62.970 -10.409 -18.621 1.00 67.81 89 GLY A N 1
ATOM 722 C CA . GLY A 1 89 ? 62.539 -9.073 -18.207 1.00 67.81 89 GLY A CA 1
ATOM 723 C C . GLY A 1 89 ? 61.746 -8.348 -19.293 1.00 67.81 89 GLY A C 1
ATOM 724 O O . GLY A 1 89 ? 60.712 -7.756 -18.991 1.00 67.81 89 GLY A O 1
ATOM 725 N N . GLY A 1 90 ? 62.143 -8.470 -20.564 1.00 69.62 90 GLY A N 1
ATOM 726 C CA . GLY A 1 90 ? 61.382 -7.938 -21.697 1.00 69.62 90 GLY A CA 1
ATOM 727 C C . GLY A 1 90 ? 59.999 -8.579 -21.834 1.00 69.62 90 GLY A C 1
ATOM 728 O O . GLY A 1 90 ? 59.012 -7.884 -22.073 1.00 69.62 90 GLY A O 1
ATOM 729 N N . SER A 1 91 ? 59.892 -9.890 -21.608 1.00 66.81 91 SER A N 1
ATOM 730 C CA . SER A 1 91 ? 58.609 -10.607 -21.636 1.00 66.81 91 SER A CA 1
ATOM 731 C C . SER A 1 91 ? 57.707 -10.240 -20.456 1.00 66.81 91 SER A C 1
ATOM 733 O O . SER A 1 91 ? 56.502 -10.070 -20.638 1.00 66.81 91 SER A O 1
ATOM 735 N N . VAL A 1 92 ? 58.282 -10.042 -19.265 1.00 67.19 92 VAL A N 1
ATOM 736 C CA . VAL A 1 92 ? 57.557 -9.565 -18.079 1.00 67.19 92 VAL A CA 1
ATOM 737 C C . VAL A 1 92 ? 57.039 -8.143 -18.287 1.00 67.19 92 VAL A C 1
ATOM 739 O O . VAL A 1 92 ? 55.851 -7.894 -18.086 1.00 67.19 92 VAL A O 1
ATOM 742 N N . LEU A 1 93 ? 57.892 -7.218 -18.736 1.00 70.44 93 LEU A N 1
ATOM 743 C CA . LEU A 1 93 ? 57.508 -5.829 -18.998 1.00 70.44 93 LEU A CA 1
ATOM 744 C C . LEU A 1 93 ? 56.411 -5.737 -20.058 1.00 70.44 93 LEU A C 1
ATOM 746 O O . LEU A 1 93 ? 55.451 -4.987 -19.890 1.00 70.44 93 LEU A O 1
ATOM 750 N N . LEU A 1 94 ? 56.512 -6.540 -21.116 1.00 70.31 94 LEU A N 1
ATOM 751 C CA . LEU A 1 94 ? 55.508 -6.574 -22.168 1.00 70.31 94 LEU A CA 1
ATOM 752 C C . LEU A 1 94 ? 54.193 -7.219 -21.700 1.00 70.31 94 LEU A C 1
ATOM 754 O O . LEU A 1 94 ? 53.121 -6.714 -22.020 1.00 70.31 94 LEU A O 1
ATOM 758 N N . GLY A 1 95 ? 54.253 -8.287 -20.900 1.00 68.62 95 GLY A N 1
ATOM 759 C CA . GLY A 1 95 ? 53.072 -8.897 -20.285 1.00 68.62 95 GLY A CA 1
ATOM 760 C C . GLY A 1 95 ? 52.333 -7.925 -19.362 1.00 68.62 95 GLY A C 1
ATOM 761 O O . GLY A 1 95 ? 51.108 -7.816 -19.426 1.00 68.62 95 GLY A O 1
ATOM 762 N N . VAL A 1 96 ? 53.074 -7.145 -18.568 1.00 70.31 96 VAL A N 1
ATOM 763 C CA . VAL A 1 96 ? 52.515 -6.054 -17.757 1.00 70.31 96 VAL A CA 1
ATOM 764 C C . VAL A 1 96 ? 51.918 -4.968 -18.654 1.00 70.31 96 VAL A C 1
ATOM 766 O O . VAL A 1 96 ? 50.782 -4.560 -18.422 1.00 70.31 96 VAL A O 1
ATOM 769 N N . ALA A 1 97 ? 52.617 -4.539 -19.707 1.00 74.25 97 ALA A N 1
ATOM 770 C CA . ALA A 1 97 ? 52.107 -3.545 -20.652 1.00 74.25 97 ALA A CA 1
ATOM 771 C C . ALA A 1 97 ? 50.803 -4.001 -21.330 1.00 74.25 97 ALA A C 1
ATOM 773 O O . ALA A 1 97 ? 49.866 -3.213 -21.445 1.00 74.25 97 ALA A O 1
ATOM 774 N N . PHE A 1 98 ? 50.690 -5.278 -21.705 1.00 73.88 98 PHE A N 1
ATOM 775 C CA . PHE A 1 98 ? 49.466 -5.841 -22.272 1.00 73.88 98 PHE A CA 1
ATOM 776 C C . PHE A 1 98 ? 48.341 -5.986 -21.255 1.00 73.88 98 PHE A C 1
ATOM 778 O O . PHE A 1 98 ? 47.193 -5.696 -21.583 1.00 73.88 98 PHE A O 1
ATOM 785 N N . ALA A 1 99 ? 48.642 -6.366 -20.014 1.00 71.25 99 ALA A N 1
ATOM 786 C CA . ALA A 1 99 ? 47.649 -6.368 -18.945 1.00 71.25 99 ALA A CA 1
ATOM 787 C C . ALA A 1 99 ? 47.088 -4.954 -18.709 1.00 71.25 99 ALA A C 1
ATOM 789 O O . ALA A 1 99 ? 45.876 -4.781 -18.588 1.00 71.25 99 ALA A O 1
ATOM 790 N N . TYR A 1 100 ? 47.954 -3.934 -18.715 1.00 77.25 100 TYR A N 1
ATOM 791 C CA . TYR A 1 100 ? 47.549 -2.529 -18.644 1.00 77.25 100 TYR A CA 1
ATOM 792 C C . TYR A 1 100 ? 46.749 -2.090 -19.873 1.00 77.25 100 TYR A C 1
ATOM 794 O O . TYR A 1 100 ? 45.743 -1.402 -19.714 1.00 77.25 100 TYR A O 1
ATOM 802 N N . PHE A 1 101 ? 47.144 -2.521 -21.075 1.00 80.56 101 PHE A N 1
ATOM 803 C CA . PHE A 1 101 ? 46.420 -2.247 -22.316 1.00 80.56 101 PHE A CA 1
ATOM 804 C C . PHE A 1 101 ? 44.998 -2.822 -22.271 1.00 80.56 101 PHE A C 1
ATOM 806 O O . PHE A 1 101 ? 44.026 -2.123 -22.557 1.00 80.56 101 PHE A O 1
ATOM 813 N N . MET A 1 102 ? 44.869 -4.083 -21.853 1.00 78.44 102 MET A N 1
ATOM 814 C CA . MET A 1 102 ? 43.582 -4.765 -21.747 1.00 78.44 102 MET A CA 1
ATOM 815 C C . MET A 1 102 ? 42.684 -4.101 -20.707 1.00 78.44 102 MET A C 1
ATOM 817 O O . MET A 1 102 ? 41.529 -3.801 -20.997 1.00 78.44 102 MET A O 1
ATOM 821 N N . LEU A 1 103 ? 43.225 -3.796 -19.525 1.00 76.69 103 LEU A N 1
ATOM 822 C CA . LEU A 1 103 ? 42.472 -3.140 -18.459 1.00 76.69 103 LEU A CA 1
ATOM 823 C C . LEU A 1 103 ? 42.060 -1.710 -18.846 1.00 76.69 103 LEU A C 1
ATOM 825 O O . LEU A 1 103 ? 40.942 -1.286 -18.558 1.00 76.69 103 LEU A O 1
ATOM 829 N N . GLY A 1 104 ? 42.938 -0.980 -19.539 1.00 82.31 104 GLY A N 1
ATOM 830 C CA . GLY A 1 104 ? 42.670 0.363 -20.051 1.00 82.31 104 GLY A CA 1
ATOM 831 C C . GLY A 1 104 ? 41.557 0.370 -21.096 1.00 82.31 104 GLY A C 1
ATOM 832 O O . GLY A 1 104 ? 40.632 1.173 -20.992 1.00 82.31 104 GLY A O 1
ATOM 833 N N . GLY A 1 105 ? 41.596 -0.554 -22.059 1.00 84.25 105 GLY A N 1
ATOM 834 C CA . GLY A 1 105 ? 40.560 -0.697 -23.086 1.00 84.25 105 GLY A CA 1
ATOM 835 C C . GLY A 1 105 ? 39.217 -1.164 -22.524 1.00 84.25 105 GLY A C 1
ATOM 836 O O . GLY A 1 105 ? 38.175 -0.594 -22.852 1.00 84.25 105 GLY A O 1
ATOM 837 N N . HIS A 1 106 ? 39.242 -2.137 -21.610 1.00 83.88 106 HIS A N 1
ATOM 838 C CA . HIS A 1 106 ? 38.058 -2.636 -20.915 1.00 83.88 106 HIS A CA 1
ATOM 839 C C . HIS A 1 106 ? 37.366 -1.509 -20.126 1.00 83.88 106 HIS A C 1
ATOM 841 O O . HIS A 1 106 ? 36.172 -1.270 -20.307 1.00 83.88 106 HIS A O 1
ATOM 847 N N . HIS A 1 107 ? 38.109 -0.756 -19.303 1.00 82.75 107 HIS A N 1
ATOM 848 C CA . HIS A 1 107 ? 37.558 0.376 -18.547 1.00 82.75 107 HIS A CA 1
ATOM 849 C C . HIS A 1 107 ? 37.107 1.530 -19.450 1.00 82.75 107 HIS A C 1
ATOM 851 O O . HIS A 1 107 ? 36.060 2.121 -19.191 1.00 82.75 107 HIS A O 1
ATOM 857 N N . ALA A 1 108 ? 37.840 1.838 -20.523 1.00 87.62 108 ALA A N 1
ATOM 858 C CA . ALA A 1 108 ? 37.439 2.880 -21.466 1.00 87.62 108 ALA A CA 1
ATOM 859 C C . ALA A 1 108 ? 36.073 2.576 -22.102 1.00 87.62 108 ALA A C 1
ATOM 861 O O . ALA A 1 108 ? 35.252 3.479 -22.236 1.00 87.62 108 ALA A O 1
ATOM 862 N N . LEU A 1 109 ? 35.785 1.311 -22.432 1.00 86.06 109 LEU A N 1
ATOM 863 C CA . LEU A 1 109 ? 34.487 0.922 -22.989 1.00 86.06 109 LEU A CA 1
ATOM 864 C C . LEU A 1 109 ? 33.342 0.970 -21.976 1.00 86.06 109 LEU A C 1
ATOM 866 O O . LEU A 1 109 ? 32.243 1.371 -22.355 1.00 86.06 109 LEU A O 1
ATOM 870 N N . HIS A 1 110 ? 33.586 0.654 -20.700 1.00 82.25 110 HIS A N 1
ATOM 871 C CA . HIS A 1 110 ? 32.604 0.912 -19.635 1.00 82.25 110 HIS A CA 1
ATOM 872 C C . HIS A 1 110 ? 32.243 2.391 -19.564 1.00 82.25 110 HIS A C 1
ATOM 874 O O . HIS A 1 110 ? 31.067 2.739 -19.552 1.00 82.25 110 HIS A O 1
ATOM 880 N N . VAL A 1 111 ? 33.246 3.270 -19.555 1.00 86.12 111 VAL A N 1
ATOM 881 C CA . VAL A 1 111 ? 33.020 4.713 -19.426 1.00 86.12 111 VAL A CA 1
ATOM 882 C C . VAL A 1 111 ? 32.394 5.303 -20.695 1.00 86.12 111 VAL A C 1
ATOM 884 O O . VAL A 1 111 ? 31.511 6.148 -20.586 1.00 86.12 111 VAL A O 1
ATOM 887 N N . LEU A 1 112 ? 32.776 4.842 -21.891 1.00 88.56 112 LEU A N 1
ATOM 888 C CA . LEU A 1 112 ? 32.125 5.227 -23.150 1.00 88.56 112 LEU A CA 1
ATOM 889 C C . LEU A 1 112 ? 30.644 4.843 -23.162 1.00 88.56 112 LEU A C 1
ATOM 891 O O . LEU A 1 112 ? 29.788 5.668 -23.478 1.00 88.56 112 LEU A O 1
ATOM 895 N N . GLU A 1 113 ? 30.338 3.593 -22.821 1.00 83.44 113 GLU A N 1
ATOM 896 C CA . GLU A 1 113 ? 28.964 3.099 -22.792 1.00 83.44 113 GLU A CA 1
ATOM 897 C C . GLU A 1 113 ? 28.157 3.800 -21.689 1.00 83.44 113 GLU A C 1
ATOM 899 O O . GLU A 1 113 ? 26.990 4.137 -21.896 1.00 83.44 113 GLU A O 1
ATOM 904 N N . ALA A 1 114 ? 28.784 4.103 -20.550 1.00 79.75 114 ALA A N 1
ATOM 905 C CA . ALA A 1 114 ? 28.173 4.879 -19.479 1.00 79.75 114 ALA A CA 1
ATOM 906 C C . ALA A 1 114 ? 27.888 6.321 -19.896 1.00 79.75 114 ALA A C 1
ATOM 908 O O . ALA A 1 114 ? 26.788 6.803 -19.660 1.00 79.75 114 ALA A O 1
ATOM 909 N N . ALA A 1 115 ? 28.826 6.988 -20.570 1.00 84.62 115 ALA A N 1
ATOM 910 C CA . ALA A 1 115 ? 28.617 8.327 -21.106 1.00 84.62 115 ALA A CA 1
ATOM 911 C C . ALA A 1 115 ? 27.467 8.339 -22.119 1.00 84.62 115 ALA A C 1
ATOM 913 O O . ALA A 1 115 ? 26.591 9.198 -22.044 1.00 84.62 115 ALA A O 1
ATOM 914 N N . ARG A 1 116 ? 27.428 7.348 -23.020 1.00 84.25 116 ARG A N 1
ATOM 915 C CA . ARG A 1 116 ? 26.357 7.178 -24.010 1.00 84.25 116 ARG A CA 1
ATOM 916 C C . ARG A 1 116 ? 24.993 6.955 -23.367 1.00 84.25 116 ARG A C 1
ATOM 918 O O . ARG A 1 116 ? 24.000 7.503 -23.827 1.00 84.25 116 ARG A O 1
ATOM 925 N N . THR A 1 117 ? 24.944 6.161 -22.305 1.00 70.31 117 THR A N 1
ATOM 926 C CA . THR A 1 117 ? 23.696 5.843 -21.603 1.00 70.31 117 THR A CA 1
ATOM 927 C C . THR A 1 117 ? 23.421 6.720 -20.392 1.00 70.31 117 THR A C 1
ATOM 929 O O . THR A 1 117 ? 22.501 6.424 -19.647 1.00 70.31 117 THR A O 1
ATOM 932 N N . TYR A 1 118 ? 24.161 7.822 -20.233 1.00 75.69 118 TYR A N 1
ATOM 933 C CA . TYR A 1 118 ? 23.983 8.793 -19.148 1.00 75.69 118 TYR A CA 1
ATOM 934 C C . TYR A 1 118 ? 24.054 8.174 -17.741 1.00 75.69 118 TYR A C 1
ATOM 936 O O . TYR A 1 118 ? 23.418 8.637 -16.800 1.00 75.69 118 TYR A O 1
ATOM 944 N N . ASN A 1 119 ? 24.876 7.136 -17.600 1.00 70.50 119 ASN A N 1
ATOM 945 C CA . ASN A 1 119 ? 25.087 6.383 -16.370 1.00 70.50 119 ASN A CA 1
ATOM 946 C C . ASN A 1 119 ? 26.336 6.833 -15.594 1.00 70.50 119 ASN A C 1
ATOM 948 O O . ASN A 1 119 ? 26.729 6.141 -14.662 1.00 70.50 119 ASN A O 1
ATOM 952 N N . LEU A 1 120 ? 26.990 7.945 -15.952 1.00 77.69 120 LEU A N 1
ATOM 953 C CA . LEU A 1 120 ? 28.014 8.560 -15.095 1.00 77.69 120 LEU A CA 1
ATOM 954 C C . LEU A 1 120 ? 27.355 9.362 -13.968 1.00 77.69 120 LEU A C 1
ATOM 956 O O . LEU A 1 120 ? 26.229 9.834 -14.108 1.00 77.69 120 LEU A O 1
ATOM 960 N N . GLU A 1 121 ? 28.078 9.555 -12.865 1.00 80.38 121 GLU A N 1
ATOM 961 C CA . GLU A 1 121 ? 27.704 10.539 -11.843 1.00 80.38 121 GLU A CA 1
ATOM 962 C C . GLU A 1 121 ? 27.440 11.914 -12.496 1.00 80.38 121 GLU A C 1
ATOM 964 O O . GLU A 1 121 ? 28.065 12.269 -13.499 1.00 80.38 121 GLU A O 1
ATOM 969 N N . ARG A 1 122 ? 26.476 12.678 -11.968 1.00 71.06 122 ARG A N 1
ATOM 970 C CA . ARG A 1 122 ? 25.914 13.878 -12.609 1.00 71.06 122 ARG A CA 1
ATOM 971 C C . ARG A 1 122 ? 26.979 14.909 -12.999 1.00 71.06 122 ARG A C 1
ATOM 973 O O . ARG A 1 122 ? 26.949 15.418 -14.123 1.00 71.06 122 ARG A O 1
ATOM 980 N N . THR A 1 123 ? 27.940 15.192 -12.120 1.00 74.62 123 THR A N 1
ATOM 981 C CA . THR A 1 123 ? 29.043 16.126 -12.409 1.00 74.62 123 THR A CA 1
ATOM 982 C C . THR A 1 123 ? 30.018 15.566 -13.450 1.00 74.62 123 THR A C 1
ATOM 984 O O . THR A 1 123 ? 30.516 16.296 -14.314 1.00 74.62 123 THR A O 1
ATOM 987 N N . LEU A 1 124 ? 30.239 14.250 -13.450 1.00 84.38 124 LEU A N 1
ATOM 988 C CA . LEU A 1 124 ? 31.056 13.571 -14.454 1.00 84.38 124 LEU A CA 1
ATOM 989 C C . LEU A 1 124 ? 30.370 13.505 -15.820 1.00 84.38 124 LEU A C 1
ATOM 991 O O . LEU A 1 124 ? 31.033 13.668 -16.843 1.00 84.38 124 LEU A O 1
ATOM 995 N N . GLN A 1 125 ? 29.053 13.329 -15.872 1.00 87.06 125 GLN A N 1
ATOM 996 C CA . GLN A 1 125 ? 28.298 13.351 -17.123 1.00 87.06 125 GLN A CA 1
ATOM 997 C C . GLN A 1 125 ? 28.355 14.744 -17.770 1.00 87.06 125 GLN A C 1
ATOM 999 O O . GLN A 1 125 ? 28.562 14.851 -18.980 1.00 87.06 125 GLN A O 1
ATOM 1004 N N . ALA A 1 126 ? 28.264 15.810 -16.967 1.00 77.00 126 ALA A N 1
ATOM 1005 C CA . ALA A 1 126 ? 28.380 17.193 -17.435 1.00 77.00 126 ALA A CA 1
ATOM 1006 C C . ALA A 1 126 ? 29.787 17.553 -17.954 1.00 77.00 126 ALA A C 1
ATOM 1008 O O . ALA A 1 126 ? 29.932 18.460 -18.770 1.00 77.00 126 ALA A O 1
ATOM 1009 N N . THR A 1 127 ? 30.826 16.842 -17.508 1.00 88.44 127 THR A N 1
ATOM 1010 C CA . THR A 1 127 ? 32.223 17.134 -17.863 1.00 88.44 127 THR A CA 1
ATOM 1011 C C . THR A 1 127 ? 32.811 16.110 -18.832 1.00 88.44 127 THR A C 1
ATOM 1013 O O . THR A 1 127 ? 33.125 16.438 -19.974 1.00 88.44 127 THR A O 1
ATOM 1016 N N . ILE A 1 128 ? 32.972 14.865 -18.391 1.00 88.94 128 ILE A N 1
ATOM 1017 C CA . ILE A 1 128 ? 33.511 13.740 -19.164 1.00 88.94 128 ILE A CA 1
ATOM 1018 C C . ILE A 1 128 ? 32.498 13.306 -20.225 1.00 88.94 128 ILE A C 1
ATOM 1020 O O . ILE A 1 128 ? 32.858 13.174 -21.394 1.00 88.94 128 ILE A O 1
ATOM 1024 N N . GLY A 1 129 ? 31.224 13.148 -19.849 1.00 87.50 129 GLY A N 1
ATOM 1025 C CA . GLY A 1 129 ? 30.160 12.762 -20.781 1.00 87.50 129 GLY A CA 1
ATOM 1026 C C . GLY A 1 129 ? 30.030 13.744 -21.948 1.00 87.50 129 GLY A C 1
ATOM 1027 O O . GLY A 1 129 ? 30.052 13.324 -23.102 1.00 87.50 129 GLY A O 1
ATOM 1028 N N . ALA A 1 130 ? 30.040 15.049 -21.668 1.00 85.81 130 ALA A N 1
ATOM 1029 C CA . ALA A 1 130 ? 29.993 16.104 -22.686 1.00 85.81 130 ALA A CA 1
ATOM 1030 C C . ALA A 1 130 ? 31.183 16.097 -23.670 1.00 85.81 130 ALA A C 1
ATOM 1032 O O . ALA A 1 130 ? 31.050 16.560 -24.804 1.00 85.81 130 ALA A O 1
ATOM 1033 N N . ARG A 1 131 ? 32.352 15.569 -23.271 1.00 91.25 131 ARG A N 1
ATOM 1034 C CA . ARG A 1 131 ? 33.502 15.374 -24.179 1.00 91.25 131 ARG A CA 1
ATOM 1035 C C . ARG A 1 131 ? 33.342 14.138 -25.056 1.00 91.25 131 ARG A C 1
ATOM 1037 O O . ARG A 1 131 ? 33.871 14.112 -26.163 1.00 91.25 131 ARG A O 1
ATOM 1044 N N . LEU A 1 132 ? 32.658 13.114 -24.550 1.00 90.19 132 LEU A N 1
ATOM 1045 C CA . LEU A 1 132 ? 32.534 11.822 -25.215 1.00 90.19 132 LEU A CA 1
ATOM 1046 C C . LEU A 1 132 ? 31.338 11.741 -26.162 1.00 90.19 132 LEU A C 1
ATOM 1048 O O . LEU A 1 132 ? 31.440 11.124 -27.224 1.00 90.19 132 LEU A O 1
ATOM 1052 N N . VAL A 1 133 ? 30.208 12.330 -25.780 1.00 89.44 133 VAL A N 1
ATOM 1053 C CA . VAL A 1 133 ? 28.932 12.172 -26.478 1.00 89.44 133 VAL A CA 1
ATOM 1054 C C . VAL A 1 133 ? 28.191 13.495 -26.645 1.00 89.44 133 VAL A C 1
ATOM 1056 O O . VAL A 1 133 ? 28.451 14.491 -25.973 1.00 89.44 133 VAL A O 1
ATOM 1059 N N . GLU A 1 134 ? 27.259 13.509 -27.583 1.00 86.69 134 GLU A N 1
ATOM 1060 C CA . GLU A 1 134 ? 26.311 14.586 -27.823 1.00 86.69 134 GLU A CA 1
ATOM 1061 C C . GLU A 1 134 ? 24.900 13.998 -27.895 1.00 86.69 134 GLU A C 1
ATOM 1063 O O . GLU A 1 134 ? 24.680 13.011 -28.602 1.00 86.69 134 GLU A O 1
ATOM 1068 N N . LYS A 1 135 ? 23.954 14.604 -27.169 1.00 79.69 135 LYS A N 1
ATOM 1069 C CA . LYS A 1 135 ? 22.525 14.290 -27.269 1.00 79.69 135 LYS A CA 1
ATOM 1070 C C . LYS A 1 135 ? 21.870 15.282 -28.217 1.00 79.69 135 LYS A C 1
ATOM 1072 O O . LYS A 1 135 ? 21.959 16.491 -28.011 1.00 79.69 135 LYS A O 1
ATOM 1077 N N . LYS A 1 136 ? 21.233 14.761 -29.258 1.00 78.62 136 LYS A N 1
ATOM 1078 C CA . LYS A 1 136 ? 20.469 15.540 -30.230 1.00 78.62 136 LYS A CA 1
ATOM 1079 C C . LYS A 1 136 ? 19.078 15.872 -29.694 1.00 78.62 136 LYS A C 1
ATOM 1081 O O . LYS A 1 136 ? 18.591 15.250 -28.751 1.00 78.62 136 LYS A O 1
ATOM 1086 N N . ALA A 1 137 ? 18.425 16.842 -30.334 1.00 64.81 137 ALA A N 1
ATOM 1087 C CA . ALA A 1 137 ? 17.070 17.274 -29.988 1.00 64.81 137 ALA A CA 1
ATOM 1088 C C . ALA A 1 137 ? 16.017 16.153 -30.106 1.00 64.81 137 ALA A C 1
ATOM 1090 O O . ALA A 1 137 ? 15.021 16.175 -29.395 1.00 64.81 137 ALA A O 1
ATOM 1091 N N . ASP A 1 138 ? 16.261 15.149 -30.952 1.00 55.09 138 ASP A N 1
ATOM 1092 C CA . ASP A 1 138 ? 15.422 13.951 -31.109 1.00 55.09 138 ASP A CA 1
ATOM 1093 C C . ASP A 1 138 ? 15.663 12.879 -30.024 1.00 55.09 138 ASP A C 1
ATOM 1095 O O . ASP A 1 138 ? 15.109 11.783 -30.089 1.00 55.09 138 ASP A O 1
ATOM 1099 N N . GLY A 1 139 ? 16.511 13.172 -29.032 1.00 54.47 139 GLY A N 1
ATOM 1100 C CA . GLY A 1 139 ? 16.861 12.267 -27.941 1.00 54.47 139 GLY A CA 1
ATOM 1101 C C . GLY A 1 139 ? 17.968 11.264 -28.274 1.00 54.47 139 GLY A C 1
ATOM 1102 O O . GLY A 1 139 ? 18.432 10.572 -27.367 1.00 54.47 139 GLY A O 1
ATOM 1103 N N . THR A 1 140 ? 18.440 11.198 -29.523 1.00 71.25 140 THR A N 1
ATOM 1104 C CA . THR A 1 140 ? 19.508 10.269 -29.916 1.00 71.25 140 THR A CA 1
ATOM 1105 C C . THR A 1 140 ? 20.870 10.715 -29.389 1.00 71.25 140 THR A C 1
ATOM 1107 O O . THR A 1 140 ? 21.191 11.906 -29.357 1.00 71.25 140 THR A O 1
ATOM 1110 N N . VAL A 1 141 ? 21.698 9.750 -28.974 1.00 76.75 141 VAL A N 1
ATOM 1111 C CA . VAL A 1 141 ? 23.040 10.009 -28.436 1.00 76.75 141 VAL A CA 1
ATOM 1112 C C . VAL A 1 141 ? 24.096 9.519 -29.423 1.00 76.75 141 VAL A C 1
ATOM 1114 O O . VAL A 1 141 ? 24.088 8.363 -29.850 1.00 76.75 141 VAL A O 1
ATOM 1117 N N . ARG A 1 142 ? 25.034 10.397 -29.789 1.00 86.12 142 ARG A N 1
ATOM 1118 C CA . ARG A 1 142 ? 26.136 10.092 -30.712 1.00 86.12 142 ARG A CA 1
ATOM 1119 C C . ARG A 1 142 ? 27.486 10.348 -30.050 1.00 86.12 142 ARG A C 1
ATOM 1121 O O . ARG A 1 142 ? 27.654 11.332 -29.340 1.00 86.12 142 ARG A O 1
ATOM 1128 N N . PHE A 1 143 ? 28.469 9.489 -30.317 1.00 90.25 143 PHE A N 1
ATOM 1129 C CA . PHE A 1 143 ? 29.857 9.735 -29.914 1.00 90.25 143 PHE A CA 1
ATOM 1130 C C . PHE A 1 143 ? 30.486 10.874 -30.728 1.00 90.25 143 PHE A C 1
ATOM 1132 O O . PHE A 1 143 ? 30.352 10.908 -31.952 1.00 90.25 143 PHE A O 1
ATOM 1139 N N . ARG A 1 144 ? 31.232 11.757 -30.055 1.00 88.00 144 ARG A N 1
ATOM 1140 C CA . ARG A 1 144 ? 31.960 12.901 -30.642 1.00 88.00 144 ARG A CA 1
ATOM 1141 C C . ARG A 1 144 ? 33.308 12.491 -31.247 1.00 88.00 144 ARG A C 1
ATOM 1143 O O . ARG A 1 144 ? 34.346 13.085 -30.946 1.00 88.00 144 ARG A O 1
ATOM 1150 N N . THR A 1 145 ? 33.314 11.435 -32.063 1.00 87.69 145 THR A N 1
ATOM 1151 C CA . THR A 1 145 ? 34.533 10.819 -32.634 1.00 87.69 145 THR A CA 1
ATOM 1152 C C . THR A 1 145 ? 35.332 11.740 -33.564 1.00 87.69 145 THR A C 1
ATOM 1154 O O . THR A 1 145 ? 36.408 11.374 -34.025 1.00 87.69 145 THR A O 1
ATOM 1157 N N . ASP A 1 146 ? 34.797 12.911 -33.874 1.00 85.31 146 ASP A N 1
ATOM 1158 C CA . ASP A 1 146 ? 35.354 13.978 -34.699 1.00 85.31 146 ASP A CA 1
ATOM 1159 C C . ASP A 1 146 ? 36.117 15.046 -33.891 1.00 85.31 146 ASP A C 1
ATOM 1161 O O . ASP A 1 146 ? 36.765 15.914 -34.469 1.00 85.31 146 ASP A O 1
ATOM 1165 N N . THR A 1 147 ? 36.094 14.985 -32.556 1.00 87.75 147 THR A N 1
ATOM 1166 C CA . THR A 1 147 ? 36.695 16.021 -31.703 1.00 87.75 147 THR A CA 1
ATOM 1167 C C . THR A 1 147 ? 38.007 15.582 -31.052 1.00 87.75 147 THR A C 1
ATOM 1169 O O . THR A 1 147 ? 38.153 14.463 -30.561 1.00 87.75 147 THR A O 1
ATOM 1172 N N . ALA A 1 148 ? 38.967 16.506 -30.932 1.00 89.38 148 ALA A N 1
ATOM 1173 C CA . ALA A 1 148 ? 40.202 16.259 -30.178 1.00 89.38 148 ALA A CA 1
ATOM 1174 C C . ALA A 1 148 ? 39.937 15.977 -28.684 1.00 89.38 148 ALA A C 1
ATOM 1176 O O . ALA A 1 148 ? 40.723 15.291 -28.031 1.00 89.38 148 ALA A O 1
ATOM 1177 N N . ALA A 1 149 ? 38.833 16.498 -28.139 1.00 86.12 149 ALA A N 1
ATOM 1178 C CA . ALA A 1 149 ? 38.410 16.252 -26.764 1.00 86.12 149 ALA A CA 1
ATOM 1179 C C . ALA A 1 149 ? 38.077 14.771 -26.519 1.00 86.12 149 ALA A C 1
ATOM 1181 O O . ALA A 1 149 ? 38.517 14.222 -25.510 1.00 86.12 149 ALA A O 1
ATOM 1182 N N . TYR A 1 150 ? 37.392 14.118 -27.464 1.00 90.25 150 TYR A N 1
ATOM 1183 C CA . TYR A 1 150 ? 37.063 12.694 -27.405 1.00 90.25 150 TYR A CA 1
ATOM 1184 C C . TYR A 1 150 ? 38.318 11.819 -27.300 1.00 90.25 150 TYR A C 1
ATOM 1186 O O . TYR A 1 150 ? 38.451 11.025 -26.371 1.00 90.25 150 TYR A O 1
ATOM 1194 N N . TYR A 1 151 ? 39.291 12.017 -28.196 1.00 91.06 151 TYR A N 1
ATOM 1195 C CA . TYR A 1 151 ? 40.528 11.227 -28.189 1.00 91.06 151 TYR A CA 1
ATOM 1196 C C . TYR A 1 151 ? 41.417 11.515 -26.976 1.00 91.06 151 TYR A C 1
ATOM 1198 O O . TYR A 1 151 ? 42.019 10.592 -26.427 1.00 91.06 151 TYR A O 1
ATOM 1206 N N . LYS A 1 152 ? 41.480 12.772 -26.512 1.00 91.94 152 LYS A N 1
ATOM 1207 C CA . LYS A 1 152 ? 42.197 13.125 -25.274 1.00 91.94 152 LYS A CA 1
ATOM 1208 C C . LYS A 1 152 ? 41.588 12.434 -24.060 1.00 91.94 152 LYS A C 1
ATOM 1210 O O . LYS A 1 152 ? 42.326 11.953 -23.202 1.00 91.94 152 LYS A O 1
ATOM 1215 N N . GLU A 1 153 ? 40.264 12.382 -23.983 1.00 92.19 153 GLU A N 1
ATOM 1216 C CA . GLU A 1 153 ? 39.576 11.724 -22.880 1.00 92.19 153 GLU A CA 1
ATOM 1217 C C . GLU A 1 153 ? 39.745 10.198 -22.947 1.00 92.19 153 GLU A C 1
ATOM 1219 O O . GLU A 1 153 ? 40.079 9.581 -21.940 1.00 92.19 153 GLU A O 1
ATOM 1224 N N . LEU A 1 154 ? 39.659 9.594 -24.136 1.00 89.38 154 LEU A N 1
ATOM 1225 C CA . LEU A 1 154 ? 39.977 8.176 -24.324 1.00 89.38 154 LEU A CA 1
ATOM 1226 C C . LEU A 1 154 ? 41.404 7.827 -23.902 1.00 89.38 154 LEU A C 1
ATOM 1228 O O . LEU A 1 154 ? 41.608 6.848 -23.186 1.00 89.38 154 LEU A O 1
ATOM 1232 N N . ALA A 1 155 ? 42.390 8.636 -24.294 1.00 89.56 155 ALA A N 1
ATOM 1233 C CA . ALA A 1 155 ? 43.776 8.436 -23.885 1.00 89.56 155 ALA A CA 1
ATOM 1234 C C . ALA A 1 155 ? 43.934 8.537 -22.357 1.00 89.56 155 ALA A C 1
ATOM 1236 O O . ALA A 1 155 ? 44.635 7.728 -21.748 1.00 89.56 155 ALA A O 1
ATOM 1237 N N . ARG A 1 156 ? 43.238 9.482 -21.711 1.00 90.88 156 ARG A N 1
ATOM 1238 C CA . ARG A 1 156 ? 43.207 9.599 -20.244 1.00 90.88 156 ARG A CA 1
ATOM 1239 C C . ARG A 1 156 ? 42.581 8.378 -19.582 1.00 90.88 156 ARG A C 1
ATOM 1241 O O . ARG A 1 156 ? 43.145 7.891 -18.607 1.00 90.88 156 ARG A O 1
ATOM 1248 N N . MET A 1 157 ? 41.467 7.865 -20.097 1.00 87.31 157 MET A N 1
ATOM 1249 C CA . MET A 1 157 ? 40.841 6.639 -19.585 1.00 87.31 157 MET A CA 1
ATOM 1250 C C . MET A 1 157 ? 41.781 5.447 -19.706 1.00 87.31 157 MET A C 1
ATOM 1252 O O . MET A 1 157 ? 41.950 4.695 -18.748 1.00 87.31 157 MET A O 1
ATOM 1256 N N . PHE A 1 158 ? 42.443 5.322 -20.853 1.00 86.44 158 PHE A N 1
ATOM 1257 C CA . PHE A 1 158 ? 43.368 4.237 -21.135 1.00 86.44 158 PHE A CA 1
ATOM 1258 C C . PHE A 1 158 ? 44.574 4.230 -20.185 1.00 86.44 158 PHE A C 1
ATOM 1260 O O . PHE A 1 158 ? 44.948 3.185 -19.657 1.00 86.44 158 PHE A O 1
ATOM 1267 N N . LEU A 1 159 ? 45.153 5.406 -19.925 1.00 85.81 159 LEU A N 1
ATOM 1268 C CA . LEU A 1 159 ? 46.338 5.562 -19.077 1.00 85.81 159 LEU A CA 1
ATOM 1269 C C . LEU A 1 159 ? 46.008 5.553 -17.577 1.00 85.81 159 LEU A C 1
ATOM 1271 O O . LEU A 1 159 ? 46.729 4.953 -16.781 1.00 85.81 159 LEU A O 1
ATOM 1275 N N . LEU A 1 160 ? 44.931 6.228 -17.167 1.00 87.50 160 LEU A N 1
ATOM 1276 C CA . LEU A 1 160 ? 44.612 6.458 -15.753 1.00 87.50 160 LEU A CA 1
ATOM 1277 C C . LEU A 1 160 ? 43.613 5.442 -15.190 1.00 87.50 160 LEU A C 1
ATOM 1279 O O . LEU A 1 160 ? 43.653 5.164 -13.988 1.00 87.50 160 LEU A O 1
ATOM 1283 N N . GLY A 1 161 ? 42.756 4.856 -16.028 1.00 82.69 161 GLY A N 1
ATOM 1284 C CA . GLY A 1 161 ? 41.740 3.874 -15.639 1.00 82.69 161 GLY A CA 1
ATOM 1285 C C . GLY A 1 161 ? 42.311 2.656 -14.901 1.00 82.69 161 GLY A C 1
ATOM 1286 O O . GLY A 1 161 ? 41.820 2.351 -13.814 1.00 82.69 161 GLY A O 1
ATOM 1287 N N . PRO A 1 162 ? 43.382 1.998 -15.392 1.00 81.81 162 PRO A N 1
ATOM 1288 C CA . PRO A 1 162 ? 44.034 0.877 -14.699 1.00 81.81 162 PRO A CA 1
ATOM 1289 C C . PRO A 1 162 ? 44.516 1.208 -13.280 1.00 81.81 162 PRO A C 1
ATOM 1291 O O . PRO A 1 162 ? 44.532 0.352 -12.394 1.00 81.81 162 PRO A O 1
ATOM 1294 N N . SER A 1 163 ? 44.893 2.465 -13.038 1.00 80.94 163 SER A N 1
ATOM 1295 C CA . SER A 1 163 ? 45.368 2.927 -11.729 1.00 80.94 163 SER A CA 1
ATOM 1296 C C . SER A 1 163 ? 44.244 3.366 -10.782 1.00 80.94 163 SER A C 1
ATOM 1298 O O . SER A 1 163 ? 44.504 3.538 -9.592 1.00 80.94 163 SER A O 1
ATOM 1300 N N . GLY A 1 164 ? 43.013 3.525 -11.284 1.00 80.75 164 GLY A N 1
ATOM 1301 C CA . GLY A 1 164 ? 41.893 4.112 -10.539 1.00 80.75 164 GLY A CA 1
ATOM 1302 C C . GLY A 1 164 ? 41.992 5.630 -10.359 1.00 80.75 164 GLY A C 1
ATOM 1303 O O . GLY A 1 164 ? 41.247 6.199 -9.575 1.00 80.75 164 GLY A O 1
ATOM 1304 N N . ARG A 1 165 ? 42.924 6.300 -11.052 1.00 86.44 165 ARG A N 1
ATOM 1305 C CA . ARG A 1 165 ? 43.106 7.764 -10.983 1.00 86.44 165 ARG A CA 1
ATOM 1306 C C . ARG A 1 165 ? 42.178 8.532 -11.925 1.00 86.44 165 ARG A C 1
ATOM 1308 O O . ARG A 1 165 ? 42.183 9.758 -11.926 1.00 86.44 165 ARG A O 1
ATOM 1315 N N . HIS A 1 166 ? 41.425 7.826 -12.764 1.00 90.44 166 HIS A N 1
ATOM 1316 C CA . HIS A 1 166 ? 40.442 8.443 -13.641 1.00 90.44 166 HIS A CA 1
ATOM 1317 C C . HIS A 1 166 ? 39.149 8.733 -12.855 1.00 90.44 166 HIS A C 1
ATOM 1319 O O . HIS A 1 166 ? 38.627 7.799 -12.256 1.00 90.44 166 HIS A O 1
ATOM 1325 N N . PRO A 1 167 ? 38.569 9.949 -12.892 1.00 87.81 167 PRO A N 1
ATOM 1326 C CA . PRO A 1 167 ? 37.408 10.304 -12.059 1.00 87.81 167 PRO A CA 1
ATOM 1327 C C . PRO A 1 167 ? 36.170 9.413 -12.258 1.00 87.81 167 PRO A C 1
ATOM 1329 O O . PRO A 1 167 ? 35.407 9.180 -11.324 1.00 87.81 167 PRO A O 1
ATOM 1332 N N . ALA A 1 168 ? 35.993 8.879 -13.472 1.00 85.31 168 ALA A N 1
ATOM 1333 C CA . ALA A 1 168 ? 34.913 7.945 -13.799 1.00 85.31 168 ALA A CA 1
ATOM 1334 C C . ALA A 1 168 ? 35.136 6.503 -13.294 1.00 85.31 168 ALA A C 1
ATOM 1336 O O . ALA A 1 168 ? 34.256 5.663 -13.463 1.00 85.31 168 ALA A O 1
ATOM 1337 N N . VAL A 1 169 ? 36.292 6.192 -12.701 1.00 84.00 169 VAL A N 1
ATOM 1338 C CA . VAL A 1 169 ? 36.655 4.849 -12.228 1.00 84.00 169 VAL A CA 1
ATOM 1339 C C . VAL A 1 169 ? 37.010 4.922 -10.747 1.00 84.00 169 VAL A C 1
ATOM 1341 O O . VAL A 1 169 ? 38.037 5.476 -10.372 1.00 84.00 169 VAL A O 1
ATOM 1344 N N . ILE A 1 170 ? 36.182 4.317 -9.902 1.00 80.94 170 ILE A N 1
ATOM 1345 C CA . ILE A 1 170 ? 36.454 4.182 -8.472 1.00 80.94 170 ILE A CA 1
ATOM 1346 C C . ILE A 1 170 ? 37.207 2.879 -8.253 1.00 80.94 170 ILE A C 1
ATOM 1348 O O . ILE A 1 170 ? 36.761 1.808 -8.672 1.00 80.94 170 ILE A O 1
ATOM 1352 N N . LYS A 1 171 ? 38.335 2.980 -7.557 1.00 78.88 171 LYS A N 1
ATOM 1353 C CA . LYS A 1 171 ? 39.118 1.836 -7.110 1.00 78.88 171 LYS A CA 1
ATOM 1354 C C . LYS A 1 171 ? 38.989 1.695 -5.598 1.00 78.88 171 LYS A C 1
ATOM 1356 O O . LYS A 1 171 ? 39.416 2.581 -4.866 1.00 78.88 171 LYS A O 1
ATOM 1361 N N . ASP A 1 172 ? 38.429 0.576 -5.156 1.00 66.00 172 ASP A N 1
ATOM 1362 C CA . ASP A 1 172 ? 38.302 0.213 -3.745 1.00 66.00 172 ASP A CA 1
ATOM 1363 C C . ASP A 1 172 ? 39.104 -1.067 -3.484 1.00 66.00 172 ASP A C 1
ATOM 1365 O O . ASP A 1 172 ? 38.714 -2.174 -3.869 1.00 66.00 172 ASP A O 1
ATOM 1369 N N . GLY A 1 173 ? 40.311 -0.895 -2.943 1.00 67.50 173 GLY A N 1
ATOM 1370 C CA . GLY A 1 173 ? 41.312 -1.955 -2.859 1.00 67.50 173 GLY A CA 1
ATOM 1371 C C . GLY A 1 173 ? 41.657 -2.532 -4.238 1.00 67.50 173 GLY A C 1
ATOM 1372 O O . GLY A 1 173 ? 42.322 -1.889 -5.058 1.00 67.50 173 GLY A O 1
ATOM 1373 N N . LEU A 1 174 ? 41.221 -3.770 -4.476 1.00 56.47 174 LEU A N 1
ATOM 1374 C CA . LEU A 1 174 ? 41.421 -4.515 -5.724 1.00 56.47 174 LEU A CA 1
ATOM 1375 C C . LEU A 1 174 ? 40.198 -4.492 -6.652 1.00 56.47 174 LEU A C 1
ATOM 1377 O O . LEU A 1 174 ? 40.283 -5.042 -7.754 1.00 56.47 174 LEU A O 1
ATOM 1381 N N . ASN A 1 175 ? 39.100 -3.872 -6.213 1.00 56.97 175 ASN A N 1
ATOM 1382 C CA . ASN A 1 175 ? 37.852 -3.773 -6.954 1.00 56.97 175 ASN A CA 1
ATOM 1383 C C . ASN A 1 175 ? 37.815 -2.475 -7.757 1.00 56.97 175 ASN A C 1
ATOM 1385 O O . ASN A 1 175 ? 38.198 -1.412 -7.262 1.00 56.97 175 ASN A O 1
ATOM 1389 N N . TYR A 1 176 ? 37.308 -2.566 -8.980 1.00 69.81 176 TYR A N 1
ATOM 1390 C CA . TYR A 1 176 ? 37.063 -1.414 -9.838 1.00 69.81 176 TYR A CA 1
ATOM 1391 C C . TYR A 1 176 ? 35.565 -1.304 -10.079 1.00 69.81 176 TYR A C 1
ATOM 1393 O O . TYR A 1 176 ? 34.899 -2.302 -10.342 1.00 69.81 176 TYR A O 1
ATOM 1401 N N . ARG A 1 177 ? 35.030 -0.090 -9.993 1.00 71.94 177 ARG A N 1
ATOM 1402 C CA . ARG A 1 177 ? 33.644 0.197 -10.356 1.00 71.94 177 ARG A CA 1
ATOM 1403 C C . ARG A 1 177 ? 33.552 1.523 -11.086 1.00 71.94 177 ARG A C 1
ATOM 1405 O O . ARG A 1 177 ? 34.360 2.425 -10.865 1.00 71.94 177 ARG A O 1
ATOM 1412 N N . LEU A 1 178 ? 32.546 1.646 -11.939 1.00 80.12 178 LEU A N 1
ATOM 1413 C CA . LEU A 1 178 ? 32.207 2.926 -12.536 1.00 80.12 178 LEU A CA 1
ATOM 1414 C C . LEU A 1 178 ? 31.739 3.898 -11.442 1.00 80.12 178 LEU A C 1
ATOM 1416 O O . LEU A 1 178 ? 30.996 3.517 -10.534 1.00 80.12 178 LEU A O 1
ATOM 1420 N N . ASN A 1 179 ? 32.159 5.156 -11.545 1.00 79.25 179 ASN A N 1
ATOM 1421 C CA . ASN A 1 179 ? 31.571 6.246 -10.780 1.00 79.25 179 ASN A CA 1
ATOM 1422 C C . ASN A 1 179 ? 30.249 6.682 -11.431 1.00 79.25 179 ASN A C 1
ATOM 1424 O O . ASN A 1 179 ? 30.218 7.603 -12.251 1.00 79.25 179 ASN A O 1
ATOM 1428 N N . GLY A 1 180 ? 29.183 5.941 -11.137 1.00 69.69 180 GLY A N 1
ATOM 1429 C CA . GLY A 1 180 ? 27.880 6.143 -11.749 1.00 69.69 180 GLY A CA 1
ATOM 1430 C C . GLY A 1 180 ? 26.918 4.974 -11.530 1.00 69.69 180 GLY A C 1
ATOM 1431 O O . GLY A 1 180 ? 27.168 4.088 -10.709 1.00 69.69 180 GLY A O 1
ATOM 1432 N N . THR A 1 181 ? 25.809 4.981 -12.261 1.00 54.69 181 THR A N 1
ATOM 1433 C CA . THR A 1 181 ? 24.700 4.040 -12.089 1.00 54.69 181 THR A CA 1
ATOM 1434 C C . THR A 1 181 ? 25.013 2.693 -12.755 1.00 54.69 181 THR A C 1
ATOM 1436 O O . THR A 1 181 ? 25.448 2.646 -13.909 1.00 54.69 181 THR A O 1
ATOM 1439 N N . PRO A 1 182 ? 24.805 1.560 -12.059 1.00 55.72 182 PRO A N 1
ATOM 1440 C CA . PRO A 1 182 ? 25.041 0.244 -12.636 1.00 55.72 182 PRO A CA 1
ATOM 1441 C C . PRO A 1 182 ? 23.977 -0.089 -13.693 1.00 55.72 182 PRO A C 1
ATOM 1443 O O . PRO A 1 182 ? 22.811 -0.301 -13.366 1.00 55.72 182 PRO A O 1
ATOM 1446 N N . ALA A 1 183 ? 24.394 -0.202 -14.956 1.00 60.38 183 ALA A N 1
ATOM 1447 C CA . ALA A 1 183 ? 23.538 -0.610 -16.070 1.00 60.38 183 ALA A CA 1
ATOM 1448 C C . ALA A 1 183 ? 24.093 -1.851 -16.790 1.00 60.38 183 ALA A C 1
ATOM 1450 O O . ALA A 1 183 ? 25.305 -2.058 -16.887 1.00 60.38 183 ALA A O 1
ATOM 1451 N N . LEU A 1 184 ? 23.203 -2.711 -17.302 1.00 62.88 184 LEU A N 1
ATOM 1452 C CA . LEU A 1 184 ? 23.592 -4.002 -17.888 1.00 62.88 184 LEU A CA 1
ATOM 1453 C C . LEU A 1 184 ? 24.438 -3.853 -19.163 1.00 62.88 184 LEU A C 1
ATOM 1455 O O . LEU A 1 184 ? 25.348 -4.643 -19.405 1.00 62.88 184 LEU A O 1
ATOM 1459 N N . ASN A 1 185 ? 24.128 -2.860 -19.991 1.00 68.75 185 ASN A N 1
ATOM 1460 C CA . ASN A 1 185 ? 24.880 -2.534 -21.202 1.00 68.75 185 ASN A CA 1
ATOM 1461 C C . ASN A 1 185 ? 26.296 -2.042 -20.869 1.00 68.75 185 ASN A C 1
ATOM 1463 O O . ASN A 1 185 ? 27.239 -2.490 -21.518 1.00 68.75 185 ASN A O 1
ATOM 1467 N N . VAL A 1 186 ? 26.436 -1.217 -19.823 1.00 73.06 186 VAL A N 1
ATOM 1468 C CA . VAL A 1 186 ? 27.728 -0.778 -19.281 1.00 73.06 186 VAL A CA 1
ATOM 1469 C C . VAL A 1 186 ? 28.508 -1.998 -18.807 1.00 73.06 186 VAL A C 1
ATOM 1471 O O . VAL A 1 186 ? 29.567 -2.273 -19.350 1.00 73.06 186 VAL A O 1
ATOM 1474 N N . ALA A 1 187 ? 27.931 -2.820 -17.925 1.00 69.44 187 ALA A N 1
ATOM 1475 C CA . ALA A 1 187 ? 28.574 -4.036 -17.422 1.00 69.44 187 ALA A CA 1
ATOM 1476 C C . ALA A 1 187 ? 29.008 -5.007 -18.543 1.00 69.44 187 ALA A C 1
ATOM 1478 O O . ALA A 1 187 ? 30.023 -5.684 -18.427 1.00 69.44 187 ALA A O 1
ATOM 1479 N N . ALA A 1 188 ? 28.270 -5.071 -19.655 1.00 73.06 188 ALA A N 1
ATOM 1480 C CA . ALA A 1 188 ? 28.633 -5.896 -20.804 1.00 73.06 188 ALA A CA 1
ATOM 1481 C C . ALA A 1 188 ? 29.703 -5.267 -21.722 1.00 73.06 188 ALA A C 1
ATOM 1483 O O . ALA A 1 188 ? 30.261 -5.980 -22.560 1.00 73.06 188 ALA A O 1
ATOM 1484 N N . ALA A 1 189 ? 29.985 -3.963 -21.617 1.00 80.81 189 ALA A N 1
ATOM 1485 C CA . ALA A 1 189 ? 30.852 -3.227 -22.538 1.00 80.81 189 ALA A CA 1
ATOM 1486 C C . ALA A 1 189 ? 32.311 -3.699 -22.480 1.00 80.81 189 ALA A C 1
ATOM 1488 O O . ALA A 1 189 ? 32.894 -3.997 -23.525 1.00 80.81 189 ALA A O 1
ATOM 1489 N N . GLY A 1 190 ? 32.869 -3.861 -21.277 1.00 76.88 190 GLY A N 1
ATOM 1490 C CA . GLY A 1 190 ? 34.222 -4.392 -21.092 1.00 76.88 190 GLY A CA 1
ATOM 1491 C C . GLY A 1 190 ? 34.378 -5.810 -21.652 1.00 76.88 190 GLY A C 1
ATOM 1492 O O . GLY A 1 190 ? 35.253 -6.076 -22.468 1.00 76.88 190 GLY A O 1
ATOM 1493 N N . SER A 1 191 ? 33.432 -6.704 -21.368 1.00 79.50 191 SER A N 1
ATOM 1494 C CA . SER A 1 191 ? 33.415 -8.050 -21.961 1.00 79.50 191 SER A CA 1
ATOM 1495 C C . SER A 1 191 ? 33.335 -8.088 -23.490 1.00 79.50 191 SER A C 1
ATOM 1497 O O . SER A 1 191 ? 33.788 -9.049 -24.118 1.00 79.50 191 SER A O 1
ATOM 1499 N N . ARG A 1 192 ? 32.726 -7.077 -24.123 1.00 82.19 192 ARG A N 1
ATOM 1500 C CA . ARG A 1 192 ? 32.708 -6.963 -25.590 1.00 82.19 192 ARG A CA 1
ATOM 1501 C C . ARG A 1 192 ? 34.089 -6.601 -26.127 1.00 82.19 192 ARG A C 1
ATOM 1503 O O . ARG A 1 192 ? 34.458 -7.138 -27.169 1.00 82.19 192 ARG A O 1
ATOM 1510 N N . PHE A 1 193 ? 34.835 -5.753 -25.417 1.00 84.62 193 PHE A N 1
ATOM 1511 C CA . PHE A 1 193 ? 36.237 -5.463 -25.719 1.00 84.62 193 PHE A CA 1
ATOM 1512 C C . PHE A 1 193 ? 37.085 -6.727 -25.644 1.00 84.62 193 PHE A C 1
ATOM 1514 O O . PHE A 1 193 ? 37.749 -7.084 -26.613 1.00 84.62 193 PHE A O 1
ATOM 1521 N N . ASP A 1 194 ? 36.993 -7.439 -24.521 1.00 82.31 194 ASP A N 1
ATOM 1522 C CA . ASP A 1 194 ? 37.770 -8.650 -24.275 1.00 82.31 194 ASP A CA 1
ATOM 1523 C C . ASP A 1 194 ? 37.458 -9.717 -25.324 1.00 82.31 194 ASP A C 1
ATOM 1525 O O . ASP A 1 194 ? 38.349 -10.376 -25.848 1.00 82.31 194 ASP A O 1
ATOM 1529 N N . LEU A 1 195 ? 36.194 -9.840 -25.730 1.00 83.50 195 LEU A N 1
ATOM 1530 C CA . LEU A 1 195 ? 35.826 -10.727 -26.824 1.00 83.50 195 LEU A CA 1
ATOM 1531 C C . LEU A 1 195 ? 36.403 -10.285 -28.177 1.00 83.50 195 LEU A C 1
ATOM 1533 O O . LEU A 1 195 ? 36.888 -11.126 -28.933 1.00 83.50 195 LEU A O 1
ATOM 1537 N N . ALA A 1 196 ? 36.330 -8.996 -28.505 1.00 85.31 196 ALA A N 1
ATOM 1538 C CA . ALA A 1 196 ? 36.891 -8.481 -29.750 1.00 85.31 196 ALA A CA 1
ATOM 1539 C C . ALA A 1 196 ? 38.407 -8.721 -29.802 1.00 85.31 196 ALA A C 1
ATOM 1541 O O . ALA A 1 196 ? 38.911 -9.245 -30.793 1.00 85.31 196 ALA A O 1
ATOM 1542 N N . MET A 1 197 ? 39.113 -8.443 -28.705 1.00 84.62 197 MET A N 1
ATOM 1543 C CA . MET A 1 197 ? 40.548 -8.691 -28.573 1.00 84.62 197 MET A CA 1
ATOM 1544 C C . MET A 1 197 ? 40.889 -10.181 -28.590 1.00 84.62 197 MET A C 1
ATOM 1546 O O . MET A 1 197 ? 41.872 -10.563 -29.219 1.00 84.62 197 MET A O 1
ATOM 1550 N N . ALA A 1 198 ? 40.060 -11.041 -27.992 1.00 84.81 198 ALA A N 1
ATOM 1551 C CA . ALA A 1 198 ? 40.236 -12.489 -28.060 1.00 84.81 198 ALA A CA 1
ATOM 1552 C C . ALA A 1 198 ? 40.187 -12.998 -29.504 1.00 84.81 198 ALA A C 1
ATOM 1554 O O . ALA A 1 198 ? 40.997 -13.838 -29.885 1.00 84.81 198 ALA A O 1
ATOM 1555 N N . TYR A 1 199 ? 39.277 -12.470 -30.328 1.00 86.06 199 TYR A N 1
ATOM 1556 C CA . TYR A 1 199 ? 39.225 -12.823 -31.745 1.00 86.06 199 TYR A CA 1
ATOM 1557 C C . TYR A 1 199 ? 40.378 -12.211 -32.534 1.00 86.06 199 TYR A C 1
ATOM 1559 O O . TYR A 1 199 ? 41.076 -12.938 -33.231 1.00 86.06 199 TYR A O 1
ATOM 1567 N N . VAL A 1 200 ? 40.606 -10.901 -32.416 1.00 86.94 200 VAL A N 1
ATOM 1568 C CA . VAL A 1 200 ? 41.626 -10.200 -33.207 1.00 86.94 200 VAL A CA 1
ATOM 1569 C C . VAL A 1 200 ? 43.021 -10.709 -32.857 1.00 86.94 200 VAL A C 1
ATOM 1571 O O . VAL A 1 200 ? 43.730 -11.183 -33.740 1.00 86.94 200 VAL A O 1
ATOM 1574 N N . ALA A 1 201 ? 43.413 -10.674 -31.584 1.00 84.81 201 ALA A N 1
ATOM 1575 C CA . ALA A 1 201 ? 44.741 -11.105 -31.158 1.00 84.81 201 ALA A CA 1
ATOM 1576 C C . ALA A 1 201 ? 44.870 -12.635 -31.126 1.00 84.81 201 ALA A C 1
ATOM 1578 O O . ALA A 1 201 ? 45.915 -13.164 -31.488 1.00 84.81 201 ALA A O 1
ATOM 1579 N N . GLY A 1 202 ? 43.811 -13.368 -30.770 1.00 83.81 202 GLY A N 1
ATOM 1580 C CA . GLY A 1 202 ? 43.852 -14.833 -30.745 1.00 83.81 202 GLY A CA 1
ATOM 1581 C C . GLY A 1 202 ? 43.974 -15.446 -32.137 1.00 83.81 202 GLY A C 1
ATOM 1582 O O . GLY A 1 202 ? 44.866 -16.260 -32.361 1.00 83.81 202 GLY A O 1
ATOM 1583 N N . LEU A 1 203 ? 43.137 -15.034 -33.097 1.00 86.44 203 LEU A N 1
ATOM 1584 C CA . LEU A 1 203 ? 43.211 -15.555 -34.468 1.00 86.44 203 LEU A CA 1
ATOM 1585 C C . LEU A 1 203 ? 44.480 -15.086 -35.181 1.00 86.44 203 LEU A C 1
ATOM 1587 O O . LEU A 1 203 ? 45.132 -15.896 -35.835 1.00 86.44 203 LEU A O 1
ATOM 1591 N N . SER A 1 204 ? 44.872 -13.818 -35.010 1.00 85.62 204 SER A N 1
ATOM 1592 C CA . SER A 1 204 ? 46.128 -13.316 -35.584 1.00 85.62 204 SER A CA 1
ATOM 1593 C C . SER A 1 204 ? 47.339 -14.023 -34.976 1.00 85.62 204 SER A C 1
ATOM 1595 O O . SER A 1 204 ? 48.251 -14.402 -35.701 1.00 85.62 204 SER A O 1
ATOM 1597 N N . GLY A 1 205 ? 47.332 -14.270 -33.663 1.00 82.56 205 GLY A N 1
ATOM 1598 C CA . GLY A 1 205 ? 48.375 -15.026 -32.972 1.00 82.56 205 GLY A CA 1
ATOM 1599 C C . GLY A 1 205 ? 48.466 -16.475 -33.452 1.00 82.56 205 GLY A C 1
ATOM 1600 O O . GLY A 1 205 ? 49.562 -16.956 -33.712 1.00 82.56 205 GLY A O 1
ATOM 1601 N N . LEU A 1 206 ? 47.334 -17.158 -33.647 1.00 82.38 206 LEU A N 1
ATOM 1602 C CA . LEU A 1 206 ? 47.302 -18.516 -34.207 1.00 82.38 206 LEU A CA 1
ATOM 1603 C C . LEU A 1 206 ? 47.792 -18.561 -35.662 1.00 82.38 206 LEU A C 1
ATOM 1605 O O . LEU A 1 206 ? 48.529 -19.472 -36.031 1.00 82.38 206 LEU A O 1
ATOM 1609 N N . ALA A 1 207 ? 47.419 -17.575 -36.481 1.00 84.44 207 ALA A N 1
ATOM 1610 C CA . ALA A 1 207 ? 47.872 -17.483 -37.866 1.00 84.44 207 ALA A CA 1
ATOM 1611 C C . ALA A 1 207 ? 49.387 -17.236 -37.948 1.00 84.44 207 ALA A C 1
ATOM 1613 O O . ALA A 1 207 ? 50.089 -17.922 -38.691 1.00 84.44 207 ALA A O 1
ATOM 1614 N N . LEU A 1 208 ? 49.905 -16.306 -37.136 1.00 82.00 208 LEU A N 1
ATOM 1615 C CA . LEU A 1 208 ? 51.339 -16.034 -37.028 1.00 82.00 208 LEU A CA 1
ATOM 1616 C C . LEU A 1 208 ? 52.109 -17.244 -36.492 1.00 82.00 208 LEU A C 1
ATOM 1618 O O . LEU A 1 208 ? 53.206 -17.510 -36.970 1.00 82.00 208 LEU A O 1
ATOM 1622 N N . PHE A 1 209 ? 51.514 -18.026 -35.588 1.00 78.56 209 PHE A N 1
ATOM 1623 C CA . PHE A 1 209 ? 52.092 -19.282 -35.114 1.00 78.56 209 PHE A CA 1
ATOM 1624 C C . PHE A 1 209 ? 52.214 -20.314 -36.228 1.00 78.56 209 PHE A C 1
ATOM 1626 O O . PHE A 1 209 ? 53.287 -20.884 -36.410 1.00 78.56 209 PHE A O 1
ATOM 1633 N N . GLY A 1 210 ? 51.164 -20.496 -37.031 1.00 79.25 210 GLY A N 1
ATOM 1634 C CA . GLY A 1 210 ? 51.224 -21.357 -38.213 1.00 79.25 210 GLY A CA 1
ATOM 1635 C C . GLY A 1 210 ? 52.311 -20.922 -39.202 1.00 79.25 210 GLY A C 1
ATOM 1636 O O . GLY A 1 210 ? 53.077 -21.758 -39.676 1.00 79.25 210 GLY A O 1
ATOM 1637 N N . LEU A 1 211 ? 52.436 -19.614 -39.456 1.00 81.38 211 LEU A N 1
ATOM 1638 C CA . LEU A 1 211 ? 53.482 -19.057 -40.323 1.00 81.38 211 LEU A CA 1
ATOM 1639 C C . LEU A 1 211 ? 54.890 -19.220 -39.733 1.00 81.38 211 LEU A C 1
ATOM 1641 O O . LEU A 1 211 ? 55.820 -19.525 -40.474 1.00 81.38 211 LEU A O 1
ATOM 1645 N N . ALA A 1 212 ? 55.055 -19.046 -38.421 1.00 73.44 212 ALA A N 1
ATOM 1646 C CA . ALA A 1 212 ? 56.333 -19.217 -37.732 1.00 73.44 212 ALA A CA 1
ATOM 1647 C C . ALA A 1 212 ? 56.813 -20.676 -37.788 1.00 73.44 212 ALA A C 1
ATOM 1649 O O . ALA A 1 212 ? 57.994 -20.930 -38.038 1.00 73.44 212 ALA A O 1
ATOM 1650 N N . VAL A 1 213 ? 55.894 -21.631 -37.607 1.00 74.31 213 VAL A N 1
ATOM 1651 C CA . VAL A 1 213 ? 56.168 -23.070 -37.727 1.00 74.31 213 VAL A CA 1
ATOM 1652 C C . VAL A 1 213 ? 56.498 -23.441 -39.176 1.00 74.31 213 VAL A C 1
ATOM 1654 O O . VAL A 1 213 ? 57.490 -24.124 -39.413 1.00 74.31 213 VAL A O 1
ATOM 1657 N N . ALA A 1 214 ? 55.734 -22.946 -40.154 1.00 76.75 214 ALA A N 1
ATOM 1658 C CA . ALA A 1 214 ? 55.995 -23.200 -41.573 1.00 76.75 214 ALA A CA 1
ATOM 1659 C C . ALA A 1 214 ? 57.351 -22.630 -42.031 1.00 76.75 214 ALA A C 1
ATOM 1661 O O . ALA A 1 214 ? 58.145 -23.337 -42.645 1.00 76.75 214 ALA A O 1
ATOM 1662 N N . ALA A 1 215 ? 57.667 -21.384 -41.660 1.00 75.38 215 ALA A N 1
ATOM 1663 C CA . ALA A 1 215 ? 58.954 -20.757 -41.970 1.00 75.38 215 ALA A CA 1
ATOM 1664 C C . ALA A 1 215 ? 60.142 -21.514 -41.352 1.00 75.38 215 ALA A C 1
ATOM 1666 O O . ALA A 1 215 ? 61.226 -21.534 -41.934 1.00 75.38 215 ALA A O 1
ATOM 1667 N N . ARG A 1 216 ? 59.934 -22.155 -40.192 1.00 69.25 216 ARG A N 1
ATOM 1668 C CA . ARG A 1 216 ? 60.939 -22.995 -39.536 1.00 69.25 216 ARG A CA 1
ATOM 1669 C C . ARG A 1 216 ? 61.166 -24.311 -40.276 1.00 69.25 216 ARG A C 1
ATOM 1671 O O . ARG A 1 216 ? 62.321 -24.693 -40.444 1.00 69.25 216 ARG A O 1
ATOM 1678 N N . ILE A 1 217 ? 60.097 -24.977 -40.714 1.00 75.88 217 ILE A N 1
ATOM 1679 C CA . ILE A 1 217 ? 60.182 -26.208 -41.520 1.00 75.88 217 ILE A CA 1
ATOM 1680 C C . ILE A 1 217 ? 60.951 -25.940 -42.825 1.00 75.88 217 ILE A C 1
ATOM 1682 O O . ILE A 1 217 ? 61.784 -26.750 -43.217 1.00 75.88 217 ILE A O 1
ATOM 1686 N N . ASP A 1 218 ? 60.752 -24.764 -43.422 1.00 76.31 218 ASP A N 1
ATOM 1687 C CA . ASP A 1 218 ? 61.426 -24.326 -44.652 1.00 76.31 218 ASP A CA 1
ATOM 1688 C C . ASP A 1 218 ? 62.845 -23.751 -44.436 1.00 76.31 218 ASP A C 1
ATOM 1690 O O . ASP A 1 218 ? 63.467 -23.277 -45.387 1.00 76.31 218 ASP A O 1
ATOM 1694 N N . GLY A 1 219 ? 63.362 -23.729 -43.201 1.00 69.25 219 GLY A N 1
ATOM 1695 C CA . GLY A 1 219 ? 64.716 -23.245 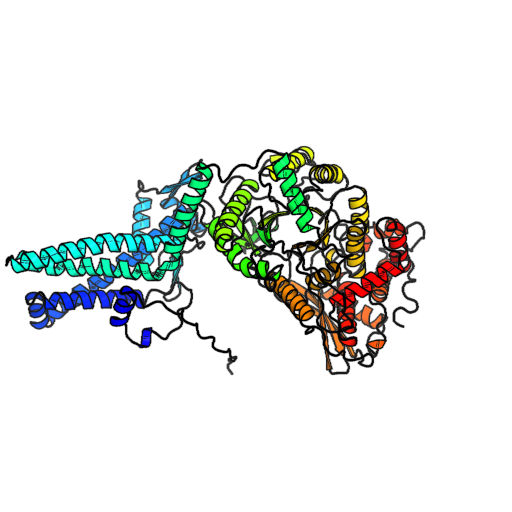-42.893 1.00 69.25 219 GLY A CA 1
ATOM 1696 C C . GLY A 1 219 ? 64.937 -21.734 -43.073 1.00 69.25 219 GLY A C 1
ATOM 1697 O O . GLY A 1 219 ? 66.077 -21.300 -43.222 1.00 69.25 219 GLY A O 1
ATOM 1698 N N . ARG A 1 220 ? 63.878 -20.913 -43.075 1.00 71.00 220 ARG A N 1
ATOM 1699 C CA . ARG A 1 220 ? 63.971 -19.458 -43.302 1.00 71.00 220 ARG A CA 1
ATOM 1700 C C . ARG A 1 220 ? 64.320 -18.697 -42.020 1.00 71.00 220 ARG A C 1
ATOM 1702 O O . ARG A 1 220 ? 63.688 -18.895 -40.983 1.00 71.00 220 ARG A O 1
ATOM 1709 N N . GLU A 1 221 ? 65.234 -17.728 -42.117 1.00 61.75 221 GLU A N 1
ATOM 1710 C CA . GLU A 1 221 ? 65.641 -16.860 -40.991 1.00 61.75 221 GLU A CA 1
ATOM 1711 C C . GLU A 1 221 ? 64.488 -16.025 -40.401 1.00 61.75 221 GLU A C 1
ATOM 1713 O O . GLU A 1 221 ? 64.494 -15.683 -39.216 1.00 61.75 221 GLU A O 1
ATOM 1718 N N . THR A 1 222 ? 63.442 -15.746 -41.188 1.00 59.62 222 THR A N 1
ATOM 1719 C CA . THR A 1 222 ? 62.234 -15.036 -40.729 1.00 59.62 222 THR A CA 1
ATOM 1720 C C . THR A 1 222 ? 61.462 -15.784 -39.635 1.00 59.62 222 THR A C 1
ATOM 1722 O O . THR A 1 222 ? 60.667 -15.167 -38.920 1.00 59.62 222 THR A O 1
ATOM 1725 N N . GLY A 1 223 ? 61.724 -17.084 -39.446 1.00 61.38 223 GLY A N 1
ATOM 1726 C CA . GLY A 1 223 ? 61.137 -17.900 -38.385 1.00 61.38 223 GLY A CA 1
ATOM 1727 C C . GLY A 1 223 ? 61.453 -17.392 -36.975 1.00 61.38 223 GLY A C 1
ATOM 1728 O O . GLY A 1 223 ? 60.567 -17.422 -36.127 1.00 61.38 223 GLY A O 1
ATOM 1729 N N . GLY A 1 224 ? 62.650 -16.847 -36.727 1.00 63.59 224 GLY A N 1
ATOM 1730 C CA . GLY A 1 224 ? 63.057 -16.377 -35.393 1.00 63.59 224 GLY A CA 1
ATOM 1731 C C . GLY A 1 224 ? 62.334 -15.102 -34.935 1.00 63.59 224 GLY A C 1
ATOM 1732 O O . GLY A 1 224 ? 61.909 -14.994 -33.785 1.00 63.59 224 GLY A O 1
ATOM 1733 N N . ALA A 1 225 ? 62.119 -14.146 -35.844 1.00 65.25 225 ALA A N 1
ATOM 1734 C CA . ALA A 1 225 ? 61.368 -12.922 -35.542 1.00 65.25 225 ALA A CA 1
ATOM 1735 C C . ALA A 1 225 ? 59.868 -13.205 -35.344 1.00 65.25 225 ALA A C 1
ATOM 1737 O O . ALA A 1 225 ? 59.237 -12.667 -34.429 1.00 65.25 225 ALA A O 1
ATOM 1738 N N . LEU A 1 226 ? 59.297 -14.096 -36.163 1.00 69.19 226 LEU A N 1
ATOM 1739 C CA . LEU A 1 226 ? 57.911 -14.539 -36.015 1.00 69.19 226 LEU A CA 1
ATOM 1740 C C . LEU A 1 226 ? 57.715 -15.349 -34.728 1.00 69.19 226 LEU A C 1
ATOM 1742 O O . LEU A 1 226 ? 56.733 -15.120 -34.026 1.00 69.19 226 LEU A O 1
ATOM 1746 N N . ALA A 1 227 ? 58.663 -16.213 -34.364 1.00 65.06 227 ALA A N 1
ATOM 1747 C CA . ALA A 1 227 ? 58.674 -16.942 -33.096 1.00 65.06 227 ALA A CA 1
ATOM 1748 C C . ALA A 1 227 ? 58.707 -16.023 -31.877 1.00 65.06 227 ALA A C 1
ATOM 1750 O O . ALA A 1 227 ? 58.129 -16.339 -30.844 1.00 65.06 227 ALA A O 1
ATOM 1751 N N . PHE A 1 228 ? 59.351 -14.864 -31.996 1.00 68.12 228 PHE A N 1
ATOM 1752 C CA . PHE A 1 228 ? 59.368 -13.871 -30.936 1.00 68.12 228 PHE A CA 1
ATOM 1753 C C . PHE A 1 228 ? 58.025 -13.128 -30.832 1.00 68.12 228 PHE A C 1
ATOM 1755 O O . PHE A 1 228 ? 57.488 -12.957 -29.741 1.00 68.12 228 PHE A O 1
ATOM 1762 N N . ILE A 1 229 ? 57.427 -12.689 -31.938 1.00 71.38 229 ILE A N 1
ATOM 1763 C CA . ILE A 1 229 ? 56.219 -11.839 -31.899 1.00 71.38 229 ILE A CA 1
ATOM 1764 C C . ILE A 1 229 ? 54.934 -12.651 -31.658 1.00 71.38 229 ILE A C 1
ATOM 1766 O O . ILE A 1 229 ? 54.038 -12.220 -30.929 1.00 71.38 229 ILE A O 1
ATOM 1770 N N . THR A 1 230 ? 54.851 -13.846 -32.236 1.00 74.44 230 THR A N 1
ATOM 1771 C CA . THR A 1 230 ? 53.673 -14.725 -32.194 1.00 74.44 230 THR A CA 1
ATOM 1772 C C . THR A 1 230 ? 53.129 -15.004 -30.787 1.00 74.44 230 THR A C 1
ATOM 1774 O O . THR A 1 230 ? 51.935 -14.794 -30.561 1.00 74.44 230 THR A O 1
ATOM 1777 N N . PRO A 1 231 ? 53.944 -15.448 -29.813 1.00 69.25 231 PRO A N 1
ATOM 1778 C CA . PRO A 1 231 ? 53.458 -15.857 -28.500 1.00 69.25 231 PRO A CA 1
ATOM 1779 C C . PRO A 1 231 ? 52.942 -14.656 -27.704 1.00 69.25 231 PRO A C 1
ATOM 1781 O O . PRO A 1 231 ? 52.054 -14.789 -26.872 1.00 69.25 231 PRO A O 1
ATOM 1784 N N . ARG A 1 232 ? 53.444 -13.456 -28.009 1.00 74.19 232 ARG A N 1
ATOM 1785 C CA . ARG A 1 232 ? 53.054 -12.191 -27.379 1.00 74.19 232 ARG A CA 1
ATOM 1786 C C . ARG A 1 232 ? 51.665 -11.739 -27.840 1.00 74.19 232 ARG A C 1
ATOM 1788 O O . ARG A 1 232 ? 50.843 -11.347 -27.016 1.00 74.19 232 ARG A O 1
ATOM 1795 N N . ILE A 1 233 ? 51.371 -11.877 -29.135 1.00 76.69 233 ILE A N 1
ATOM 1796 C CA . ILE A 1 233 ? 50.038 -11.612 -29.703 1.00 76.69 233 ILE A CA 1
ATOM 1797 C C . ILE A 1 233 ? 49.040 -12.703 -29.284 1.00 76.69 233 ILE A C 1
ATOM 1799 O O . ILE A 1 233 ? 47.910 -12.404 -28.899 1.00 76.69 233 ILE A O 1
ATOM 1803 N N . LEU A 1 234 ? 49.469 -13.967 -29.280 1.00 76.88 234 LEU A N 1
ATOM 1804 C CA . LEU A 1 234 ? 48.635 -15.086 -28.849 1.00 76.88 234 LEU A CA 1
ATOM 1805 C C . LEU A 1 234 ? 48.308 -15.018 -27.350 1.00 76.88 234 LEU A C 1
ATOM 1807 O O . LEU A 1 234 ? 47.160 -15.247 -26.971 1.00 76.88 234 LEU A O 1
ATOM 1811 N N . ALA A 1 235 ? 49.277 -14.646 -26.504 1.00 74.00 235 ALA A N 1
ATOM 1812 C CA . ALA A 1 235 ? 49.055 -14.415 -25.080 1.00 74.00 235 ALA A CA 1
ATOM 1813 C C . ALA A 1 235 ? 47.976 -13.351 -24.874 1.00 74.00 235 ALA A C 1
ATOM 1815 O O . ALA A 1 235 ? 47.028 -13.617 -24.148 1.00 74.00 235 ALA A O 1
ATOM 1816 N N . LEU A 1 236 ? 48.042 -12.214 -25.578 1.00 75.88 236 LEU A N 1
ATOM 1817 C CA . LEU A 1 236 ? 46.993 -11.184 -25.588 1.00 75.88 236 LEU A CA 1
ATOM 1818 C C . LEU A 1 236 ? 45.599 -11.753 -25.909 1.00 75.88 236 LEU A C 1
ATOM 1820 O O . LEU A 1 236 ? 44.630 -11.435 -25.223 1.00 75.88 236 LEU A O 1
ATOM 1824 N N . GLY A 1 237 ? 45.495 -12.622 -26.919 1.00 79.56 237 GLY A N 1
ATOM 1825 C CA . GLY A 1 237 ? 44.240 -13.278 -27.293 1.00 79.56 237 GLY A CA 1
ATOM 1826 C C . GLY A 1 237 ? 43.703 -14.238 -26.227 1.00 79.56 237 GLY A C 1
ATOM 1827 O O . GLY A 1 237 ? 42.510 -14.223 -25.927 1.00 79.56 237 GLY A O 1
ATOM 1828 N N . ILE A 1 238 ? 44.577 -15.045 -25.618 1.00 74.88 238 ILE A N 1
ATOM 1829 C CA . ILE A 1 238 ? 44.223 -15.985 -24.538 1.00 74.88 238 ILE A CA 1
ATOM 1830 C C . ILE A 1 238 ? 43.806 -15.222 -23.275 1.00 74.88 238 ILE A C 1
ATOM 1832 O O . ILE A 1 238 ? 42.798 -15.546 -22.654 1.00 74.88 238 ILE A O 1
ATOM 1836 N N . ILE A 1 239 ? 44.557 -14.181 -22.926 1.00 72.75 239 ILE A N 1
ATOM 1837 C CA . ILE A 1 239 ? 44.288 -13.230 -21.842 1.00 72.75 239 ILE A CA 1
ATOM 1838 C C . ILE A 1 239 ? 42.887 -12.635 -22.015 1.00 72.75 239 ILE A C 1
ATOM 1840 O O . ILE A 1 239 ? 42.047 -12.761 -21.126 1.00 72.75 239 ILE A O 1
ATOM 1844 N N . ALA A 1 240 ? 42.592 -12.080 -23.189 1.00 76.75 240 ALA A N 1
ATOM 1845 C CA . ALA A 1 240 ? 41.289 -11.506 -23.498 1.00 76.75 240 ALA A CA 1
ATOM 1846 C C . ALA A 1 240 ? 40.159 -12.561 -23.479 1.00 76.75 240 ALA A C 1
ATOM 1848 O O . ALA A 1 240 ? 39.060 -12.309 -22.983 1.00 76.75 240 ALA A O 1
ATOM 1849 N N . PHE A 1 241 ? 40.433 -13.787 -23.940 1.00 76.44 241 PHE A N 1
ATOM 1850 C CA . PHE A 1 241 ? 39.481 -14.898 -23.872 1.00 76.44 241 PHE A CA 1
ATOM 1851 C C . PHE A 1 241 ? 39.145 -15.298 -22.426 1.00 76.44 241 PHE A C 1
ATOM 1853 O O . PHE A 1 241 ? 37.979 -15.541 -22.108 1.00 76.44 241 PHE A O 1
ATOM 1860 N N . LEU A 1 242 ? 40.145 -15.339 -21.541 1.00 70.94 242 LEU A N 1
ATOM 1861 C CA . LEU A 1 242 ? 39.959 -15.621 -20.117 1.00 70.94 242 LEU A CA 1
ATOM 1862 C C . LEU A 1 242 ? 39.248 -14.466 -19.397 1.00 70.94 242 LEU A C 1
ATOM 1864 O O . LEU A 1 242 ? 38.337 -14.727 -18.611 1.00 70.94 242 LEU A O 1
ATOM 1868 N N . GLY A 1 243 ? 39.595 -13.212 -19.711 1.00 65.38 243 GLY A N 1
ATOM 1869 C CA . GLY A 1 243 ? 38.935 -12.011 -19.183 1.00 65.38 243 GLY A CA 1
ATOM 1870 C C . GLY A 1 243 ? 37.432 -12.002 -19.469 1.00 65.38 243 GLY A C 1
ATOM 1871 O O . GLY A 1 243 ? 36.623 -11.816 -18.560 1.00 65.38 243 GLY A O 1
ATOM 1872 N N . ARG A 1 244 ? 37.031 -12.389 -20.688 1.00 67.94 244 ARG A N 1
ATOM 1873 C CA . ARG A 1 244 ? 35.614 -12.570 -21.048 1.00 67.94 244 ARG A CA 1
ATOM 1874 C C . ARG A 1 244 ? 34.861 -13.518 -20.106 1.00 67.94 244 ARG A C 1
ATOM 1876 O O . ARG A 1 244 ? 33.668 -13.324 -19.876 1.00 67.94 244 ARG A O 1
ATOM 1883 N N . HIS A 1 245 ? 35.487 -14.592 -19.624 1.00 60.81 245 HIS A N 1
ATOM 1884 C CA . HIS A 1 245 ? 34.791 -15.591 -18.809 1.00 60.81 245 HIS A CA 1
ATOM 1885 C C . HIS A 1 245 ? 34.522 -15.148 -17.370 1.00 60.81 245 HIS A C 1
ATOM 1887 O O . HIS A 1 245 ? 33.654 -15.735 -16.721 1.00 60.81 245 HIS A O 1
ATOM 1893 N N . GLN A 1 246 ? 35.183 -14.090 -16.903 1.00 57.16 246 GLN A N 1
ATOM 1894 C CA . GLN A 1 246 ? 34.966 -13.530 -15.570 1.00 57.16 246 GLN A CA 1
ATOM 1895 C C . GLN A 1 246 ? 33.670 -12.713 -15.479 1.00 57.16 246 GLN A C 1
ATOM 1897 O O . GLN A 1 246 ? 32.991 -12.755 -14.459 1.00 57.16 246 GLN A O 1
ATOM 1902 N N . ASP A 1 247 ? 33.263 -12.069 -16.575 1.00 56.69 247 ASP A N 1
ATOM 1903 C CA . ASP A 1 247 ? 32.056 -11.230 -16.661 1.00 56.69 247 ASP A CA 1
ATOM 1904 C C . ASP A 1 247 ? 30.848 -11.952 -17.297 1.00 56.69 247 ASP A C 1
ATOM 1906 O O . ASP A 1 247 ? 29.840 -11.334 -17.662 1.00 56.69 247 ASP A O 1
ATOM 1910 N N . ASN A 1 248 ? 30.923 -13.283 -17.454 1.00 51.69 248 ASN A N 1
ATOM 1911 C CA . ASN A 1 248 ? 30.001 -14.090 -18.270 1.00 51.69 248 ASN A CA 1
ATOM 1912 C C . ASN A 1 248 ? 28.506 -13.826 -18.000 1.00 51.69 248 ASN A C 1
ATOM 1914 O O . ASN A 1 248 ? 27.697 -13.975 -18.913 1.00 51.69 248 ASN A O 1
ATOM 1918 N N . ASN A 1 249 ? 28.121 -13.399 -16.795 1.00 58.00 249 ASN A N 1
ATOM 1919 C CA . ASN A 1 249 ? 26.732 -13.062 -16.491 1.00 58.00 249 ASN A CA 1
ATOM 1920 C C . ASN A 1 249 ? 26.237 -11.804 -17.222 1.00 58.00 249 ASN A C 1
ATOM 1922 O O . ASN A 1 249 ? 25.098 -11.802 -17.680 1.00 58.00 249 ASN A O 1
ATOM 1926 N N . ALA A 1 250 ? 27.048 -10.754 -17.369 1.00 58.62 250 ALA A N 1
ATOM 1927 C CA . ALA A 1 250 ? 26.605 -9.491 -17.961 1.00 58.62 250 ALA A CA 1
ATOM 1928 C C . ALA A 1 250 ? 26.468 -9.588 -19.487 1.00 58.62 250 ALA A C 1
ATOM 1930 O O . ALA A 1 250 ? 25.416 -9.260 -20.035 1.00 58.62 250 ALA A O 1
ATOM 1931 N N . LEU A 1 251 ? 27.480 -10.123 -20.183 1.00 64.88 251 LEU A N 1
ATOM 1932 C CA . LEU A 1 251 ? 27.437 -10.279 -21.643 1.00 64.88 251 LEU A CA 1
ATOM 1933 C C . LEU A 1 251 ? 26.391 -11.312 -22.090 1.00 64.88 251 LEU A C 1
ATOM 1935 O O . LEU A 1 251 ? 25.734 -11.122 -23.115 1.00 64.88 251 LEU A O 1
ATOM 1939 N N . TYR A 1 252 ? 26.219 -12.399 -21.332 1.00 61.41 252 TYR A N 1
ATOM 1940 C CA . TYR A 1 252 ? 25.159 -13.376 -21.585 1.00 61.41 252 TYR A CA 1
ATOM 1941 C C . TYR A 1 252 ? 23.776 -12.736 -21.438 1.00 61.41 252 TYR A C 1
ATOM 1943 O O . TYR A 1 252 ? 22.992 -12.783 -22.384 1.00 61.41 252 TYR A O 1
ATOM 1951 N N . ARG A 1 253 ? 23.513 -12.058 -20.311 1.00 54.53 253 ARG A N 1
ATOM 1952 C CA . ARG A 1 253 ? 22.252 -11.337 -20.074 1.00 54.53 253 ARG A CA 1
ATOM 1953 C C . ARG A 1 253 ? 22.013 -10.249 -21.120 1.00 54.53 253 ARG A C 1
ATOM 1955 O O . ARG A 1 253 ? 20.886 -10.077 -21.560 1.00 54.53 253 ARG A O 1
ATOM 1962 N N . TYR A 1 254 ? 23.057 -9.558 -21.579 1.00 64.06 254 TYR A N 1
ATOM 1963 C CA . TYR A 1 254 ? 22.960 -8.581 -22.666 1.00 64.06 254 TYR A CA 1
ATOM 1964 C C . TYR A 1 254 ? 22.576 -9.228 -24.008 1.00 64.06 254 TYR A C 1
ATOM 1966 O O . TYR A 1 254 ? 21.740 -8.701 -24.740 1.00 64.06 254 TYR A O 1
ATOM 1974 N N . ARG A 1 255 ? 23.143 -10.396 -24.339 1.00 67.88 255 ARG A N 1
ATOM 1975 C CA . ARG A 1 255 ? 22.767 -11.157 -25.544 1.00 67.88 255 ARG A CA 1
ATOM 1976 C C . ARG A 1 255 ? 21.355 -11.717 -25.454 1.00 67.88 255 ARG A C 1
ATOM 1978 O O . ARG A 1 255 ? 20.643 -11.677 -26.451 1.00 67.88 255 ARG A O 1
ATOM 1985 N N . GLU A 1 256 ? 20.944 -12.214 -24.290 1.00 55.44 256 GLU A N 1
ATOM 1986 C CA . GLU A 1 256 ? 19.548 -12.582 -24.042 1.00 55.44 256 GLU A CA 1
ATOM 1987 C C . GLU A 1 256 ? 18.633 -11.369 -24.203 1.00 55.44 256 GLU A C 1
ATOM 1989 O O . GLU A 1 256 ? 17.661 -11.457 -24.944 1.00 55.44 256 GLU A O 1
ATOM 1994 N N . LYS A 1 257 ? 18.998 -10.209 -23.638 1.00 57.81 257 LYS A N 1
ATOM 1995 C CA . LYS A 1 257 ? 18.305 -8.932 -23.861 1.00 57.81 257 LYS A CA 1
ATOM 1996 C C . LYS A 1 257 ? 18.147 -8.635 -25.354 1.00 57.81 257 LYS A C 1
ATOM 1998 O O . LYS A 1 257 ? 17.029 -8.363 -25.769 1.00 57.81 257 LYS A O 1
ATOM 2003 N N . LYS A 1 258 ? 19.206 -8.749 -26.163 1.00 68.62 258 LYS A N 1
ATOM 2004 C CA . LYS A 1 258 ? 19.154 -8.510 -27.620 1.00 68.62 258 LYS A CA 1
ATOM 2005 C C . LYS A 1 258 ? 18.316 -9.539 -28.381 1.00 68.62 258 LYS A C 1
ATOM 2007 O O . LYS A 1 258 ? 17.627 -9.172 -29.325 1.00 68.62 258 LYS A O 1
ATOM 2012 N N . LYS A 1 259 ? 18.343 -10.811 -27.971 1.00 63.19 259 LYS A N 1
ATOM 2013 C CA . LYS A 1 259 ? 17.474 -11.856 -28.536 1.00 63.19 259 LYS A CA 1
ATOM 2014 C C . LYS A 1 259 ? 16.005 -11.594 -28.225 1.00 63.19 259 LYS A C 1
ATOM 2016 O O . LYS A 1 259 ? 15.179 -11.727 -29.113 1.00 63.19 259 LYS A O 1
ATOM 2021 N N . ILE A 1 260 ? 15.698 -11.201 -26.991 1.00 49.22 260 ILE A N 1
ATOM 2022 C CA . ILE A 1 260 ? 14.337 -10.860 -26.572 1.00 49.22 260 ILE A CA 1
ATOM 2023 C C . ILE A 1 260 ? 13.869 -9.581 -27.272 1.00 49.22 260 ILE A C 1
ATOM 2025 O O . ILE A 1 260 ? 12.743 -9.537 -27.731 1.00 49.22 260 ILE A O 1
ATOM 2029 N N . GLU A 1 261 ? 14.719 -8.560 -27.416 1.00 54.88 261 GLU A N 1
ATOM 2030 C CA . GLU A 1 261 ? 14.403 -7.359 -28.207 1.00 54.88 261 GLU A CA 1
ATOM 2031 C C . GLU A 1 261 ? 14.093 -7.708 -29.667 1.00 54.88 261 GLU A C 1
ATOM 2033 O O . GLU A 1 261 ? 13.136 -7.183 -30.226 1.00 54.88 261 GLU A O 1
ATOM 2038 N N . ALA A 1 262 ? 14.862 -8.619 -30.271 1.00 63.81 262 ALA A N 1
ATOM 2039 C CA . ALA A 1 262 ? 14.601 -9.106 -31.621 1.00 63.81 262 ALA A CA 1
ATOM 2040 C C . ALA A 1 262 ? 13.303 -9.929 -31.705 1.00 63.81 262 ALA A C 1
ATOM 2042 O O . ALA A 1 262 ? 12.559 -9.764 -32.663 1.00 63.81 262 ALA A O 1
ATOM 2043 N N . ASP A 1 263 ? 13.005 -10.767 -30.707 1.00 51.75 263 ASP A N 1
ATOM 2044 C CA . ASP A 1 263 ? 11.749 -11.527 -30.613 1.00 51.75 263 ASP A CA 1
ATOM 2045 C C . ASP A 1 263 ? 10.541 -10.601 -30.405 1.00 51.75 263 ASP A C 1
ATOM 2047 O O . ASP A 1 263 ? 9.540 -10.738 -31.093 1.00 51.75 263 ASP A O 1
ATOM 2051 N N . LEU A 1 264 ? 10.639 -9.595 -29.532 1.00 46.38 264 LEU A N 1
ATOM 2052 C CA . LEU A 1 264 ? 9.597 -8.585 -29.326 1.00 46.38 264 LEU A CA 1
ATOM 2053 C C . LEU A 1 264 ? 9.380 -7.736 -30.582 1.00 46.38 264 LEU A C 1
ATOM 2055 O O . LEU A 1 264 ? 8.236 -7.519 -30.968 1.00 46.38 264 LEU A O 1
ATOM 2059 N N . ALA A 1 265 ? 10.451 -7.303 -31.252 1.00 56.00 265 ALA A N 1
ATOM 2060 C CA . ALA A 1 265 ? 10.362 -6.592 -32.525 1.00 56.00 265 ALA A CA 1
ATOM 2061 C C . ALA A 1 265 ? 9.758 -7.477 -33.626 1.00 56.00 265 ALA A C 1
ATOM 2063 O O . ALA A 1 265 ? 8.923 -7.009 -34.394 1.00 56.00 265 ALA A O 1
ATOM 2064 N N . ALA A 1 266 ? 10.116 -8.763 -33.667 1.00 57.69 266 ALA A N 1
ATOM 2065 C CA . ALA A 1 266 ? 9.534 -9.732 -34.587 1.00 57.69 266 ALA A CA 1
ATOM 2066 C C . ALA A 1 266 ? 8.051 -9.991 -34.282 1.00 57.69 266 ALA A C 1
ATOM 2068 O O . ALA A 1 266 ? 7.253 -10.057 -35.208 1.00 57.69 266 ALA A O 1
ATOM 2069 N N . ARG A 1 267 ? 7.649 -10.072 -33.008 1.00 48.06 267 ARG A N 1
ATOM 2070 C CA . ARG A 1 267 ? 6.247 -10.230 -32.581 1.00 48.06 267 ARG A CA 1
ATOM 2071 C C . ARG A 1 267 ? 5.407 -8.982 -32.835 1.00 48.06 267 ARG A C 1
ATOM 2073 O O . ARG A 1 267 ? 4.248 -9.112 -33.231 1.00 48.06 267 ARG A O 1
ATOM 2080 N N . ALA A 1 268 ? 5.986 -7.795 -32.648 1.00 49.78 268 ALA A N 1
ATOM 2081 C CA . ALA A 1 268 ? 5.383 -6.518 -33.020 1.00 49.78 268 ALA A CA 1
ATOM 2082 C C . ALA A 1 268 ? 5.191 -6.433 -34.541 1.00 49.78 268 ALA A C 1
ATOM 2084 O O . ALA A 1 268 ? 4.089 -6.152 -35.001 1.00 49.78 268 ALA A O 1
ATOM 2085 N N . ALA A 1 269 ? 6.221 -6.778 -35.321 1.00 53.31 269 ALA A N 1
ATOM 2086 C CA . ALA A 1 269 ? 6.154 -6.839 -36.781 1.00 53.31 269 ALA A CA 1
ATOM 2087 C C . ALA A 1 269 ? 5.182 -7.920 -37.291 1.00 53.31 269 ALA A C 1
ATOM 2089 O O . ALA A 1 269 ? 4.516 -7.723 -38.302 1.00 53.31 269 ALA A O 1
ATOM 2090 N N . ALA A 1 270 ? 5.057 -9.040 -36.575 1.00 47.81 270 ALA A N 1
ATOM 2091 C CA . ALA A 1 270 ? 4.110 -10.114 -36.867 1.00 47.81 270 ALA A CA 1
ATOM 2092 C C . ALA A 1 270 ? 2.678 -9.822 -36.379 1.00 47.81 270 ALA A C 1
ATOM 2094 O O . ALA A 1 270 ? 1.805 -10.677 -36.524 1.00 47.81 270 ALA A O 1
ATOM 2095 N N . GLY A 1 271 ? 2.420 -8.664 -35.756 1.00 43.81 271 GLY A N 1
ATOM 2096 C CA . GLY A 1 271 ? 1.097 -8.311 -35.235 1.00 43.81 271 GLY A CA 1
ATOM 2097 C C . GLY A 1 271 ? 0.574 -9.284 -34.170 1.00 43.81 271 GLY A C 1
ATOM 2098 O O . GLY A 1 271 ? -0.630 -9.480 -34.048 1.00 43.81 271 GLY A O 1
ATOM 2099 N N . THR A 1 272 ? 1.465 -9.944 -33.428 1.00 40.53 272 THR A N 1
ATOM 2100 C CA . THR A 1 272 ? 1.102 -10.820 -32.293 1.00 40.53 272 THR A CA 1
ATOM 2101 C C . THR A 1 272 ? 1.133 -10.072 -30.958 1.00 40.53 272 THR A C 1
ATOM 2103 O O . THR A 1 272 ? 0.488 -10.498 -30.008 1.00 40.53 272 THR A O 1
ATOM 2106 N N . LEU A 1 273 ? 1.782 -8.902 -30.920 1.00 40.81 273 LEU A N 1
ATOM 2107 C CA . LEU A 1 273 ? 1.437 -7.788 -30.029 1.00 40.81 273 LEU A CA 1
ATOM 2108 C C . LEU A 1 273 ? 0.320 -6.973 -30.703 1.00 40.81 273 LEU A C 1
ATOM 2110 O O . LEU A 1 273 ? 0.538 -5.855 -31.165 1.00 40.81 273 LEU A O 1
ATOM 2114 N N . LYS A 1 274 ? -0.853 -7.579 -30.891 1.00 38.97 274 LYS A N 1
ATOM 2115 C CA . LYS A 1 274 ? -2.019 -6.857 -31.412 1.00 38.97 274 LYS A CA 1
ATOM 2116 C C . LYS A 1 274 ? -2.452 -5.834 -30.364 1.00 38.97 274 LYS A C 1
ATOM 2118 O O . LYS A 1 274 ? -2.599 -6.189 -29.200 1.00 38.97 274 LYS A O 1
ATOM 2123 N N . ALA A 1 275 ? -2.692 -4.591 -30.787 1.00 41.62 275 ALA A N 1
ATOM 2124 C CA . ALA A 1 275 ? -3.655 -3.748 -30.090 1.00 41.62 275 ALA A CA 1
ATOM 2125 C C . ALA A 1 275 ? -4.950 -4.563 -29.994 1.00 41.62 275 ALA A C 1
ATOM 2127 O O . ALA A 1 275 ? -5.421 -5.086 -31.008 1.00 41.62 275 ALA A O 1
ATOM 2128 N N . ASP A 1 276 ? -5.444 -4.779 -28.782 1.00 47.53 276 ASP A N 1
ATOM 2129 C CA . ASP A 1 276 ? -6.591 -5.648 -28.583 1.00 47.53 276 ASP A CA 1
ATOM 2130 C C . ASP A 1 276 ? -7.822 -5.185 -29.370 1.00 47.53 276 ASP A C 1
ATOM 2132 O O . ASP A 1 276 ? -8.037 -4.002 -29.637 1.00 47.53 276 ASP A O 1
ATOM 2136 N N . ALA A 1 277 ? -8.594 -6.193 -29.765 1.00 50.41 277 ALA A N 1
ATOM 2137 C CA . ALA A 1 277 ? -9.778 -6.198 -30.610 1.00 50.41 277 ALA A CA 1
ATOM 2138 C C . ALA A 1 277 ? -10.881 -5.195 -30.206 1.00 50.41 277 ALA A C 1
ATOM 2140 O O . ALA A 1 277 ? -11.899 -5.580 -29.647 1.00 50.41 277 ALA A O 1
ATOM 2141 N N . GLY A 1 278 ? -10.729 -3.910 -30.531 1.00 61.91 278 GLY A N 1
ATOM 2142 C CA . GLY A 1 278 ? -11.774 -2.907 -30.283 1.00 61.91 278 GLY A CA 1
ATOM 2143 C C . GLY A 1 278 ? -12.122 -2.721 -28.795 1.00 61.91 278 GLY A C 1
ATOM 2144 O O . GLY A 1 278 ? -11.590 -3.391 -27.910 1.00 61.91 278 GLY A O 1
ATOM 2145 N N . ARG A 1 279 ? -13.011 -1.766 -28.493 1.00 73.25 279 ARG A N 1
ATOM 2146 C CA . ARG A 1 279 ? -13.353 -1.423 -27.097 1.00 73.25 279 ARG A CA 1
ATOM 2147 C C . ARG A 1 279 ? -14.046 -2.569 -26.352 1.00 73.25 279 ARG A C 1
ATOM 2149 O O . ARG A 1 279 ? -13.700 -2.829 -25.208 1.00 73.25 279 ARG A O 1
ATOM 2156 N N . GLU A 1 280 ? -14.933 -3.310 -27.016 1.00 77.81 280 GLU A N 1
ATOM 2157 C CA . GLU A 1 280 ? -15.712 -4.386 -26.383 1.00 77.81 280 GLU A CA 1
ATOM 2158 C C . GLU A 1 280 ? -14.847 -5.528 -25.830 1.00 77.81 280 GLU A C 1
ATOM 2160 O O . GLU A 1 280 ? -15.090 -6.004 -24.721 1.00 77.81 280 GLU A O 1
ATOM 2165 N N . ALA A 1 281 ? -13.809 -5.962 -26.557 1.00 75.94 281 ALA A N 1
ATOM 2166 C CA . ALA A 1 281 ? -12.936 -7.033 -26.073 1.00 75.94 281 ALA A CA 1
ATOM 2167 C C . ALA A 1 281 ? -12.071 -6.575 -24.890 1.00 75.94 281 ALA A C 1
ATOM 2169 O O . ALA A 1 281 ? -11.834 -7.346 -23.956 1.00 75.94 281 ALA A O 1
ATOM 2170 N N . VAL A 1 282 ? -11.619 -5.315 -24.918 1.00 79.50 282 VAL A N 1
ATOM 2171 C CA . VAL A 1 282 ? -10.916 -4.694 -23.790 1.00 79.50 282 VAL A CA 1
ATOM 2172 C C . VAL A 1 282 ? -11.824 -4.651 -22.570 1.00 79.50 282 VAL A C 1
ATOM 2174 O O . VAL A 1 282 ? -11.410 -5.094 -21.499 1.00 79.50 282 VAL A O 1
ATOM 2177 N N . ASP A 1 283 ? -13.062 -4.192 -22.740 1.00 83.06 283 ASP A N 1
ATOM 2178 C CA . ASP A 1 283 ? -14.031 -4.084 -21.655 1.00 83.06 283 ASP A CA 1
ATOM 2179 C C . ASP A 1 283 ? -14.354 -5.455 -21.050 1.00 83.06 283 ASP A C 1
ATOM 2181 O O . ASP A 1 283 ? -14.312 -5.607 -19.828 1.00 83.06 283 ASP A O 1
ATOM 2185 N N . ALA A 1 284 ? -14.592 -6.476 -21.879 1.00 84.38 284 ALA A N 1
ATOM 2186 C CA . ALA A 1 284 ? -14.856 -7.839 -21.421 1.00 84.38 284 ALA A CA 1
ATOM 2187 C C . ALA A 1 284 ? -13.679 -8.422 -20.625 1.00 84.38 284 ALA A C 1
ATOM 2189 O O . ALA A 1 284 ? -13.866 -9.006 -19.554 1.00 84.38 284 ALA A O 1
ATOM 2190 N N . ARG A 1 285 ? -12.446 -8.232 -21.109 1.00 84.06 285 ARG A N 1
ATOM 2191 C CA . ARG A 1 285 ? -11.250 -8.707 -20.408 1.00 84.06 285 ARG A CA 1
ATOM 2192 C C . ARG A 1 285 ? -11.003 -7.937 -19.116 1.00 84.06 285 ARG A C 1
ATOM 2194 O O . ARG A 1 285 ? -10.679 -8.555 -18.106 1.00 84.06 285 ARG A O 1
ATOM 2201 N N . ALA A 1 286 ? -11.124 -6.613 -19.130 1.00 86.19 286 ALA A N 1
ATOM 2202 C CA . ALA A 1 286 ? -10.938 -5.794 -17.939 1.00 86.19 286 ALA A CA 1
ATOM 2203 C C . ALA A 1 286 ? -11.979 -6.142 -16.871 1.00 86.19 286 ALA A C 1
ATOM 2205 O O . ALA A 1 286 ? -11.615 -6.355 -15.719 1.00 86.19 286 ALA A O 1
ATOM 2206 N N . LYS A 1 287 ? -13.240 -6.338 -17.273 1.00 89.88 287 LYS A N 1
ATOM 2207 C CA . LYS A 1 287 ? -14.307 -6.814 -16.390 1.00 89.88 287 LYS A CA 1
ATOM 2208 C C . LYS A 1 287 ? -13.979 -8.181 -15.802 1.00 89.88 287 LYS A C 1
ATOM 2210 O O . LYS A 1 287 ? -14.005 -8.333 -14.590 1.00 89.88 287 LYS A O 1
ATOM 2215 N N . SER A 1 288 ? -13.558 -9.142 -16.624 1.00 87.19 288 SER A N 1
ATOM 2216 C CA . SER A 1 288 ? -13.114 -10.456 -16.139 1.00 87.19 288 SER A CA 1
ATOM 2217 C C . SER A 1 288 ? -11.938 -10.340 -15.158 1.00 87.19 288 SER A C 1
ATOM 2219 O O . SER A 1 288 ? -11.894 -11.014 -14.127 1.00 87.19 288 SER A O 1
ATOM 2221 N N . ASN A 1 289 ? -10.989 -9.442 -15.429 1.00 87.00 289 ASN A N 1
ATOM 2222 C CA . ASN A 1 289 ? -9.858 -9.191 -14.547 1.00 87.00 289 ASN A CA 1
ATOM 2223 C C . ASN A 1 289 ? -10.268 -8.534 -13.225 1.00 87.00 289 ASN A C 1
ATOM 2225 O O . ASN A 1 289 ? -9.711 -8.905 -12.189 1.00 87.00 289 ASN A O 1
ATOM 2229 N N . TYR A 1 290 ? -11.230 -7.619 -13.249 1.00 89.31 290 TYR A N 1
ATOM 2230 C CA . TYR A 1 290 ? -11.827 -7.002 -12.072 1.00 89.31 290 TYR A CA 1
ATOM 2231 C C . TYR A 1 290 ? -12.631 -8.015 -11.252 1.00 89.31 290 TYR A C 1
ATOM 2233 O O . TYR A 1 290 ? -12.377 -8.183 -10.065 1.00 89.31 290 TYR A O 1
ATOM 2241 N N . GLU A 1 291 ? -13.523 -8.778 -11.882 1.00 88.50 291 GLU A N 1
ATOM 2242 C CA . GLU A 1 291 ? -14.335 -9.820 -11.241 1.00 88.50 291 GLU A CA 1
ATOM 2243 C C . GLU A 1 291 ? -13.465 -10.884 -10.586 1.00 88.50 291 GLU A C 1
ATOM 2245 O O . GLU A 1 291 ? -13.695 -11.270 -9.443 1.00 88.50 291 GLU A O 1
ATOM 2250 N N . ARG A 1 292 ? -12.403 -11.319 -11.271 1.00 85.00 292 ARG A N 1
ATOM 2251 C CA . ARG A 1 292 ? -11.461 -12.278 -10.702 1.00 85.00 292 ARG A CA 1
ATOM 2252 C C . ARG A 1 292 ? -10.738 -11.615 -9.492 1.00 85.00 292 ARG A C 1
ATOM 2254 O O . ARG A 1 292 ? -10.371 -12.351 -8.595 1.00 85.00 292 ARG A O 1
ATOM 2261 N N . LEU A 1 293 ? -10.605 -10.274 -9.378 1.00 85.75 293 LEU A N 1
ATOM 2262 C CA . LEU A 1 293 ? -9.904 -9.565 -8.264 1.00 85.75 293 LEU A CA 1
ATOM 2263 C C . LEU A 1 293 ? -10.773 -9.492 -7.023 1.00 85.75 293 LEU A C 1
ATOM 2265 O O . LEU A 1 293 ? -10.305 -9.740 -5.919 1.00 85.75 293 LEU A O 1
ATOM 2269 N N . VAL A 1 294 ? -12.033 -9.129 -7.226 1.00 84.94 294 VAL A N 1
ATOM 2270 C CA . VAL A 1 294 ? -12.993 -8.909 -6.143 1.00 84.94 294 VAL A CA 1
ATOM 2271 C C . VAL A 1 294 ? -13.716 -10.204 -5.743 1.00 84.94 294 VAL A C 1
ATOM 2273 O O . VAL A 1 294 ? -14.265 -10.307 -4.642 1.00 84.94 294 VAL A O 1
ATOM 2276 N N . GLY A 1 295 ? -13.700 -11.205 -6.627 1.00 74.50 295 GLY A N 1
ATOM 2277 C CA . GLY A 1 295 ? -14.335 -12.507 -6.456 1.00 74.50 295 GLY A CA 1
ATOM 2278 C C . GLY A 1 295 ? -13.568 -13.485 -5.561 1.00 74.50 295 GLY A C 1
ATOM 2279 O O . GLY A 1 295 ? -12.457 -13.239 -5.098 1.00 74.50 295 GLY A O 1
ATOM 2280 N N . GLU A 1 296 ? -14.184 -14.639 -5.309 1.00 55.22 296 GLU A N 1
ATOM 2281 C CA . GLU A 1 296 ? -13.664 -15.664 -4.389 1.00 55.22 296 GLU A CA 1
ATOM 2282 C C . GLU A 1 296 ? -12.505 -16.487 -4.977 1.00 55.22 296 GLU A C 1
ATOM 2284 O O . GLU A 1 296 ? -11.727 -17.082 -4.238 1.00 55.22 296 GLU A O 1
ATOM 2289 N N . VAL A 1 297 ? -12.363 -16.495 -6.308 1.00 48.53 297 VAL A N 1
ATOM 2290 C CA . VAL A 1 297 ? -11.481 -17.409 -7.058 1.00 48.53 297 VAL A CA 1
ATOM 2291 C C . VAL A 1 297 ? -9.983 -17.091 -6.886 1.00 48.53 297 VAL A C 1
ATOM 2293 O O . VAL A 1 297 ? -9.148 -17.930 -7.225 1.00 48.53 297 VAL A O 1
ATOM 2296 N N . ARG A 1 298 ? -9.606 -15.908 -6.369 1.00 55.19 298 ARG A N 1
ATOM 2297 C CA . ARG A 1 298 ? -8.199 -15.457 -6.373 1.00 55.19 298 ARG A CA 1
ATOM 2298 C C . ARG A 1 298 ? -7.417 -15.591 -5.085 1.00 55.19 298 ARG A C 1
ATOM 2300 O O . ARG A 1 298 ? -6.213 -15.813 -5.181 1.00 55.19 298 ARG A O 1
ATOM 2307 N N . ASN A 1 299 ? -8.029 -15.503 -3.912 1.00 58.31 299 ASN A N 1
ATOM 2308 C CA . ASN A 1 299 ? -7.202 -15.514 -2.711 1.00 58.31 299 ASN A CA 1
ATOM 2309 C C . ASN A 1 299 ? -7.035 -16.965 -2.270 1.00 58.31 299 ASN A C 1
ATOM 2311 O O . ASN A 1 299 ? -8.015 -17.690 -2.096 1.00 58.31 299 ASN A O 1
ATOM 2315 N N . SER A 1 300 ? -5.787 -17.395 -2.087 1.00 63.41 300 SER A N 1
ATOM 2316 C CA . SER A 1 300 ? -5.501 -18.689 -1.473 1.00 63.41 300 SER A CA 1
ATOM 2317 C C . SER A 1 300 ? -6.084 -18.687 -0.071 1.00 63.41 300 SER A C 1
ATOM 2319 O O . SER A 1 300 ? -5.481 -18.141 0.852 1.00 63.41 300 SER A O 1
ATOM 2321 N N . ALA A 1 301 ? -7.275 -19.263 0.068 1.00 73.75 301 ALA A N 1
ATOM 2322 C CA . ALA A 1 301 ? -7.927 -19.431 1.345 1.00 73.75 301 ALA A CA 1
ATOM 2323 C C . ALA A 1 301 ? -6.986 -20.216 2.256 1.00 73.75 301 ALA A C 1
ATOM 2325 O O . ALA A 1 301 ? -6.640 -21.372 1.995 1.00 73.75 301 ALA A O 1
ATOM 2326 N N . VAL A 1 302 ? -6.553 -19.566 3.326 1.00 77.62 302 VAL A N 1
ATOM 2327 C CA . VAL A 1 302 ? -5.785 -20.207 4.373 1.00 77.62 302 VAL A CA 1
ATOM 2328 C C . VAL A 1 302 ? -6.752 -20.553 5.489 1.00 77.62 302 VAL A C 1
ATOM 2330 O O . VAL A 1 302 ? -7.288 -19.680 6.177 1.00 77.62 302 VAL A O 1
ATOM 2333 N N . TYR A 1 303 ? -6.998 -21.847 5.634 1.00 81.00 303 TYR A N 1
ATOM 2334 C CA . TYR A 1 303 ? -7.776 -22.381 6.738 1.00 81.00 303 TYR A CA 1
ATOM 2335 C C . TYR A 1 303 ? -6.906 -22.457 7.981 1.00 81.00 303 TYR A C 1
ATOM 2337 O O . TYR A 1 303 ? -5.715 -22.757 7.879 1.00 81.00 303 TYR A O 1
ATOM 2345 N N . GLY A 1 304 ? -7.513 -22.204 9.139 1.00 78.00 304 GLY A N 1
ATOM 2346 C CA . GLY A 1 304 ? -6.854 -22.478 10.408 1.00 78.00 304 GLY A CA 1
ATOM 2347 C C . GLY A 1 304 ? -6.436 -23.945 10.475 1.00 78.00 304 GLY A C 1
ATOM 2348 O O . GLY A 1 304 ? -7.085 -24.805 9.871 1.00 78.00 304 GLY A O 1
ATOM 2349 N N . GLY A 1 305 ? -5.346 -24.224 11.192 1.00 74.56 305 GLY A N 1
ATOM 2350 C CA . GLY A 1 305 ? -4.910 -25.589 11.485 1.00 74.56 305 GLY A CA 1
ATOM 2351 C C . GLY A 1 305 ? -6.007 -26.437 12.149 1.00 74.56 305 GLY A C 1
ATOM 2352 O O . GLY A 1 305 ? -7.141 -26.010 12.342 1.00 74.56 305 GLY A O 1
ATOM 2353 N N . SER A 1 306 ? -5.680 -27.661 12.558 1.00 76.12 306 SER A N 1
ATOM 2354 C CA . SER A 1 306 ? -6.663 -28.639 13.060 1.00 76.12 306 SER A CA 1
ATOM 2355 C C . SER A 1 306 ? -7.351 -28.287 14.393 1.00 76.12 306 SER A C 1
ATOM 2357 O O . SER A 1 306 ? -8.051 -29.132 14.949 1.00 76.12 306 SER A O 1
ATOM 2359 N N . ASP A 1 307 ? -7.150 -27.085 14.934 1.00 79.81 307 ASP A N 1
ATOM 2360 C CA . ASP A 1 307 ? -7.773 -26.640 16.178 1.00 79.81 307 ASP A CA 1
ATOM 2361 C C . ASP A 1 307 ? -9.292 -26.424 15.978 1.00 79.81 307 ASP A C 1
ATOM 2363 O O . ASP A 1 307 ? -9.704 -25.633 15.119 1.00 79.81 307 ASP A O 1
ATOM 2367 N N . PRO A 1 308 ? -10.151 -27.096 16.771 1.00 81.19 308 PRO A N 1
ATOM 2368 C CA . PRO A 1 308 ? -11.603 -26.991 16.652 1.00 81.19 308 PRO A CA 1
ATOM 2369 C C . PRO A 1 308 ? -12.155 -25.566 16.767 1.00 81.19 308 PRO A C 1
ATOM 2371 O O . PRO A 1 308 ? -13.198 -25.283 16.175 1.00 81.19 308 PRO A O 1
ATOM 2374 N N . ARG A 1 309 ? -11.468 -24.663 17.483 1.00 79.06 309 ARG A N 1
ATOM 2375 C CA . ARG A 1 309 ? -11.882 -23.259 17.665 1.00 79.06 309 ARG A CA 1
ATOM 2376 C C . ARG A 1 309 ? -11.935 -22.483 16.351 1.00 79.06 309 ARG A C 1
ATOM 2378 O O . ARG A 1 309 ? -12.638 -21.480 16.267 1.00 79.06 309 ARG A O 1
ATOM 2385 N N . PHE A 1 310 ? -11.211 -22.942 15.332 1.00 81.06 310 PHE A N 1
ATOM 2386 C CA . PHE A 1 310 ? -11.064 -22.251 14.049 1.00 81.06 310 PHE A CA 1
ATOM 2387 C C . PHE A 1 310 ? -11.728 -22.988 12.889 1.00 81.06 310 PHE A C 1
ATOM 2389 O O . PHE A 1 310 ? -11.577 -22.593 11.729 1.00 81.06 310 PHE A O 1
ATOM 2396 N N . LYS A 1 311 ? -12.485 -24.052 13.182 1.00 77.94 311 LYS A N 1
ATOM 2397 C CA . LYS A 1 311 ? -13.174 -24.849 12.168 1.00 77.94 311 LYS A CA 1
ATOM 2398 C C . LYS A 1 311 ? -14.078 -23.954 11.313 1.00 77.94 311 LYS A C 1
ATOM 2400 O O . LYS A 1 311 ? -15.004 -23.329 11.816 1.00 77.94 311 LYS A O 1
ATOM 2405 N N . GLY A 1 312 ? -13.813 -23.930 10.007 1.00 75.56 312 GLY A N 1
ATOM 2406 C CA . GLY A 1 312 ? -14.584 -23.146 9.038 1.00 75.56 312 GLY A CA 1
ATOM 2407 C C . GLY A 1 312 ? -14.142 -21.688 8.874 1.00 75.56 312 GLY A C 1
ATOM 2408 O O . GLY A 1 312 ? -14.730 -20.984 8.060 1.00 75.56 312 GLY A O 1
ATOM 2409 N N . ILE A 1 313 ? -13.103 -21.231 9.582 1.00 80.88 313 ILE A N 1
ATOM 2410 C CA . ILE A 1 313 ? -12.535 -19.894 9.380 1.00 80.88 313 ILE A CA 1
ATOM 2411 C C . ILE A 1 313 ? -11.487 -19.954 8.265 1.00 80.88 313 ILE A C 1
ATOM 2413 O O . ILE A 1 313 ? -10.453 -20.614 8.396 1.00 80.88 313 ILE A O 1
ATOM 2417 N N . ALA A 1 314 ? -11.754 -19.232 7.178 1.00 84.19 314 ALA A N 1
ATOM 2418 C CA . ALA A 1 314 ? -10.853 -19.073 6.044 1.00 84.19 314 ALA A CA 1
ATOM 2419 C C . ALA A 1 314 ? -10.436 -17.606 5.893 1.00 84.19 314 ALA A C 1
ATOM 2421 O O . ALA A 1 314 ? -11.288 -16.714 5.835 1.00 84.19 314 ALA A O 1
ATOM 2422 N N . VAL A 1 315 ? -9.128 -17.368 5.798 1.00 85.31 315 VAL A N 1
ATOM 2423 C CA . VAL A 1 315 ? -8.554 -16.043 5.532 1.00 85.31 315 VAL A CA 1
ATOM 2424 C C . VAL A 1 315 ? -8.067 -15.998 4.092 1.00 85.31 315 VAL A C 1
ATOM 2426 O O . VAL A 1 315 ? -7.288 -16.847 3.664 1.00 85.31 315 VAL A O 1
ATOM 2429 N N . TYR A 1 316 ? -8.542 -15.014 3.341 1.00 83.38 316 TYR A N 1
ATOM 2430 C CA . TYR A 1 316 ? -8.296 -14.870 1.913 1.00 83.38 316 TYR A CA 1
ATOM 2431 C C . TYR A 1 316 ? -7.226 -13.797 1.705 1.00 83.38 316 TYR A C 1
ATOM 2433 O O . TYR A 1 316 ? -7.558 -12.625 1.593 1.00 83.38 316 TYR A O 1
ATOM 2441 N N . LEU A 1 317 ? -5.947 -14.184 1.659 1.00 84.88 317 LEU A N 1
ATOM 2442 C CA . LEU A 1 317 ? -4.841 -13.222 1.550 1.00 84.88 317 LEU A CA 1
ATOM 2443 C C . LEU A 1 317 ? -4.973 -12.336 0.299 1.00 84.88 317 LEU A C 1
ATOM 2445 O O . LEU A 1 317 ? -5.044 -12.889 -0.801 1.00 84.88 317 LEU A O 1
ATOM 2449 N N . PRO A 1 318 ? -4.985 -11.000 0.442 1.00 86.69 318 PRO A N 1
ATOM 2450 C CA . PRO A 1 318 ? -5.068 -10.106 -0.701 1.00 86.69 318 PRO A CA 1
ATOM 2451 C C . PRO A 1 318 ? -3.772 -10.120 -1.509 1.00 86.69 318 PRO A C 1
ATOM 2453 O O . PRO A 1 318 ? -2.695 -10.457 -1.007 1.00 86.69 318 PRO A O 1
ATOM 2456 N N . GLU A 1 319 ? -3.873 -9.689 -2.760 1.00 84.81 319 GLU A N 1
ATOM 2457 C CA . GLU A 1 319 ? -2.714 -9.587 -3.639 1.00 84.81 319 GLU A CA 1
ATOM 2458 C C . GLU A 1 319 ? -1.895 -8.335 -3.321 1.00 84.81 319 GLU A C 1
ATOM 2460 O O . GLU A 1 319 ? -2.420 -7.293 -2.919 1.00 84.81 319 GLU A O 1
ATOM 2465 N N . GLY A 1 320 ? -0.578 -8.435 -3.482 1.00 86.94 320 GLY A N 1
ATOM 2466 C CA . GLY A 1 320 ? 0.313 -7.307 -3.244 1.00 86.94 320 GLY A CA 1
ATOM 2467 C C . GLY A 1 320 ? 0.233 -6.273 -4.368 1.00 86.94 320 GLY A C 1
ATOM 2468 O O . GLY A 1 320 ? 0.371 -6.614 -5.545 1.00 86.94 320 GLY A O 1
ATOM 2469 N N . ALA A 1 321 ? 0.053 -5.002 -4.006 1.00 90.06 321 ALA A N 1
ATOM 2470 C CA . ALA A 1 321 ? 0.257 -3.865 -4.899 1.00 90.06 321 ALA A CA 1
ATOM 2471 C C . ALA A 1 321 ? 1.667 -3.311 -4.662 1.00 90.06 321 ALA A C 1
ATOM 2473 O O . ALA A 1 321 ? 1.930 -2.597 -3.692 1.00 90.06 321 ALA A O 1
ATOM 2474 N N . HIS A 1 322 ? 2.607 -3.714 -5.517 1.00 89.94 322 HIS A N 1
ATOM 2475 C CA . HIS A 1 322 ? 4.028 -3.475 -5.294 1.00 89.94 322 HIS A CA 1
ATOM 2476 C C . HIS A 1 322 ? 4.498 -2.219 -6.011 1.00 89.94 322 HIS A C 1
ATOM 2478 O O . HIS A 1 322 ? 4.545 -2.191 -7.242 1.00 89.94 322 HIS A O 1
ATOM 2484 N N . ASN A 1 323 ? 4.898 -1.208 -5.240 1.00 89.56 323 ASN A N 1
ATOM 2485 C CA . ASN A 1 323 ? 5.415 0.040 -5.786 1.00 89.56 323 ASN A CA 1
ATOM 2486 C C . ASN A 1 323 ? 6.693 -0.205 -6.605 1.00 89.56 323 ASN A C 1
ATOM 2488 O O . ASN A 1 323 ? 7.710 -0.669 -6.081 1.00 89.56 323 ASN A O 1
ATOM 2492 N N . ALA A 1 324 ? 6.609 0.046 -7.914 1.00 88.12 324 ALA A N 1
ATOM 2493 C CA . ALA A 1 324 ? 7.675 -0.201 -8.874 1.00 88.12 324 ALA A CA 1
ATOM 2494 C C . ALA A 1 324 ? 8.348 1.098 -9.328 1.00 88.12 324 ALA A C 1
ATOM 2496 O O . ALA A 1 324 ? 9.572 1.108 -9.474 1.00 88.12 324 ALA A O 1
ATOM 2497 N N . ILE A 1 325 ? 7.579 2.175 -9.518 1.00 88.44 325 ILE A N 1
ATOM 2498 C CA . ILE A 1 325 ? 8.080 3.500 -9.903 1.00 88.44 325 ILE A CA 1
ATOM 2499 C C . ILE A 1 325 ? 7.472 4.554 -8.987 1.00 88.44 325 ILE A C 1
ATOM 2501 O O . ILE A 1 325 ? 6.254 4.580 -8.824 1.00 88.44 325 ILE A O 1
ATOM 2505 N N . GLN A 1 326 ? 8.319 5.440 -8.468 1.00 88.44 326 GLN A N 1
ATOM 2506 C CA . GLN A 1 326 ? 7.922 6.586 -7.655 1.00 88.44 326 GLN A CA 1
ATOM 2507 C C . GLN A 1 326 ? 8.198 7.900 -8.384 1.00 88.44 326 GLN A C 1
ATOM 2509 O O . GLN A 1 326 ? 9.134 7.998 -9.181 1.00 88.44 326 GLN A O 1
ATOM 2514 N N . ALA A 1 327 ? 7.348 8.884 -8.117 1.00 88.19 327 ALA A N 1
ATOM 2515 C CA . ALA A 1 327 ? 7.350 10.209 -8.720 1.00 88.19 327 ALA A CA 1
ATOM 2516 C C . ALA A 1 327 ? 6.616 11.209 -7.804 1.00 88.19 327 ALA A C 1
ATOM 2518 O O . ALA A 1 327 ? 6.327 10.892 -6.645 1.00 88.19 327 ALA A O 1
ATOM 2519 N N . GLY A 1 328 ? 6.362 12.430 -8.286 1.00 85.19 328 GLY A N 1
ATOM 2520 C CA . GLY A 1 328 ? 5.746 13.485 -7.479 1.00 85.19 328 GLY A CA 1
ATOM 2521 C C . GLY A 1 328 ? 6.543 13.757 -6.198 1.00 85.19 328 GLY A C 1
ATOM 2522 O O . GLY A 1 328 ? 7.784 13.736 -6.197 1.00 85.19 328 GLY A O 1
ATOM 2523 N N . LYS A 1 329 ? 5.840 13.934 -5.076 1.00 82.38 329 LYS A N 1
ATOM 2524 C CA . LYS A 1 329 ? 6.457 14.201 -3.764 1.00 82.38 329 LYS A CA 1
ATOM 2525 C C . LYS A 1 329 ? 7.398 13.108 -3.268 1.00 82.38 329 LYS A C 1
ATOM 2527 O O . LYS A 1 329 ? 8.301 13.394 -2.486 1.00 82.38 329 LYS A O 1
ATOM 2532 N N . HIS A 1 330 ? 7.232 11.866 -3.719 1.00 82.31 330 HIS A N 1
ATOM 2533 C CA . HIS A 1 330 ? 8.113 10.763 -3.327 1.00 82.31 330 HIS A CA 1
ATOM 2534 C C . HIS A 1 330 ? 9.516 10.855 -3.927 1.00 82.31 330 HIS A C 1
ATOM 2536 O O . HIS A 1 330 ? 10.423 10.175 -3.459 1.00 82.31 330 HIS A O 1
ATOM 2542 N N . THR A 1 331 ? 9.696 11.702 -4.937 1.00 82.69 331 THR A N 1
ATOM 2543 C CA . THR A 1 331 ? 10.985 11.931 -5.599 1.00 82.69 331 THR A CA 1
ATOM 2544 C C . THR A 1 331 ? 11.621 13.268 -5.243 1.00 82.69 331 THR A C 1
ATOM 2546 O O . THR A 1 331 ? 12.729 13.559 -5.692 1.00 82.69 331 THR A O 1
ATOM 2549 N N . GLU A 1 332 ? 10.949 14.081 -4.427 1.00 82.88 332 GLU A N 1
ATOM 2550 C CA . GLU A 1 332 ? 11.503 15.324 -3.901 1.00 82.88 332 GLU A CA 1
ATOM 2551 C C . GLU A 1 332 ? 12.517 15.047 -2.788 1.00 82.88 332 GLU A C 1
ATOM 2553 O O . GLU A 1 332 ? 12.303 14.216 -1.905 1.00 82.88 332 GLU A O 1
ATOM 2558 N N . TYR A 1 333 ? 13.624 15.783 -2.797 1.00 78.12 333 TYR A N 1
ATOM 2559 C CA . TYR A 1 333 ? 14.656 15.690 -1.772 1.00 78.12 333 TYR A CA 1
ATOM 2560 C C . TYR A 1 333 ? 15.233 17.065 -1.440 1.00 78.12 333 TYR A C 1
ATOM 2562 O O . TYR A 1 333 ? 15.106 18.021 -2.206 1.00 78.12 333 TYR A O 1
ATOM 2570 N N . VAL A 1 334 ? 15.890 17.149 -0.286 1.00 76.44 334 VAL A N 1
ATOM 2571 C CA . VAL A 1 334 ? 16.722 18.288 0.106 1.00 76.44 334 VAL A CA 1
ATOM 2572 C C . VAL A 1 334 ? 18.148 17.769 0.254 1.00 76.44 334 VAL A C 1
ATOM 2574 O O . VAL A 1 334 ? 18.359 16.780 0.957 1.00 76.44 334 VAL A O 1
ATOM 2577 N N . ASP A 1 335 ? 19.103 18.366 -0.455 1.00 76.19 335 ASP A N 1
ATOM 2578 C CA . ASP A 1 335 ? 20.514 17.979 -0.353 1.00 76.19 335 ASP A CA 1
ATOM 2579 C C . ASP A 1 335 ? 21.160 18.472 0.957 1.00 76.19 335 ASP A C 1
ATOM 2581 O O . ASP A 1 335 ? 20.525 19.131 1.784 1.00 76.19 335 ASP A O 1
ATOM 2585 N N . ALA A 1 336 ? 22.425 18.103 1.183 1.00 73.75 336 ALA A N 1
ATOM 2586 C CA . ALA A 1 336 ? 23.145 18.450 2.411 1.00 73.75 336 ALA A CA 1
ATOM 2587 C C . ALA A 1 336 ? 23.337 19.969 2.575 1.00 73.75 336 ALA A C 1
ATOM 2589 O O . ALA A 1 336 ? 23.507 20.462 3.690 1.00 73.75 336 ALA A O 1
ATOM 2590 N N . GLU A 1 337 ? 23.285 20.705 1.468 1.00 77.56 337 GLU A N 1
ATOM 2591 C CA . GLU A 1 337 ? 23.402 22.153 1.377 1.00 77.56 337 GLU A CA 1
ATOM 2592 C C . GLU A 1 337 ? 22.048 22.871 1.536 1.00 77.56 337 GLU A C 1
ATOM 2594 O O . GLU A 1 337 ? 22.004 24.101 1.565 1.00 77.56 337 GLU A O 1
ATOM 2599 N N . GLY A 1 338 ? 20.945 22.127 1.680 1.00 77.12 338 GLY A N 1
ATOM 2600 C CA . GLY A 1 338 ? 19.602 22.671 1.871 1.00 77.12 338 GLY A CA 1
ATOM 2601 C C . GLY A 1 338 ? 18.856 22.998 0.573 1.00 77.12 338 GLY A C 1
ATOM 2602 O O . GLY A 1 338 ? 17.758 23.559 0.632 1.00 77.12 338 GLY A O 1
ATOM 2603 N N . ASN A 1 339 ? 19.398 22.654 -0.597 1.00 79.12 339 ASN A N 1
ATOM 2604 C CA . ASN A 1 339 ? 18.723 22.871 -1.873 1.00 79.12 339 ASN A CA 1
ATOM 2605 C C . ASN A 1 339 ? 17.677 21.787 -2.118 1.00 79.12 339 ASN A C 1
ATOM 2607 O O . ASN A 1 339 ? 17.918 20.597 -1.916 1.00 79.12 339 ASN A O 1
ATOM 2611 N N . LYS A 1 340 ? 16.517 22.201 -2.625 1.00 81.12 340 LYS A N 1
ATOM 2612 C CA . LYS A 1 340 ? 15.457 21.285 -3.049 1.00 81.12 340 LYS A CA 1
ATOM 2613 C C . LYS A 1 340 ? 15.758 20.729 -4.440 1.00 81.12 340 LYS A C 1
ATOM 2615 O O . LYS A 1 340 ? 16.134 21.475 -5.344 1.00 81.12 340 LYS A O 1
ATOM 2620 N N . GLY A 1 341 ? 15.542 19.435 -4.622 1.00 78.12 341 GLY A N 1
ATOM 2621 C CA . GLY A 1 341 ? 15.649 18.743 -5.901 1.00 78.12 341 GLY A CA 1
ATOM 2622 C C . GLY A 1 341 ? 14.538 17.714 -6.081 1.00 78.12 341 GLY A C 1
ATOM 2623 O O . GLY A 1 341 ? 13.774 17.441 -5.160 1.00 78.12 341 GLY A O 1
ATOM 2624 N N . ASN A 1 342 ? 14.451 17.149 -7.283 1.00 81.25 342 ASN A N 1
ATOM 2625 C CA . ASN A 1 342 ? 13.534 16.062 -7.605 1.00 81.25 342 ASN A CA 1
ATOM 2626 C C . ASN A 1 342 ? 14.259 15.040 -8.503 1.00 81.25 342 ASN A C 1
ATOM 2628 O O . ASN A 1 342 ? 14.912 15.426 -9.479 1.00 81.25 342 ASN A O 1
ATOM 2632 N N . THR A 1 343 ? 14.205 13.752 -8.151 1.00 78.69 343 THR A N 1
ATOM 2633 C CA . THR A 1 343 ? 14.864 12.661 -8.890 1.00 78.69 343 THR A CA 1
ATOM 2634 C C . THR A 1 343 ? 14.106 12.227 -10.149 1.00 78.69 343 THR A C 1
ATOM 2636 O O . THR A 1 343 ? 14.729 11.655 -11.044 1.00 78.69 343 THR A O 1
ATOM 2639 N N . SER A 1 344 ? 12.810 12.541 -10.267 1.00 81.75 344 SER A N 1
ATOM 2640 C CA . SER A 1 344 ? 11.947 12.269 -11.431 1.00 81.75 344 SER A CA 1
ATOM 2641 C C . SER A 1 344 ? 11.064 13.482 -11.790 1.00 81.75 344 SER A C 1
ATOM 2643 O O . SER A 1 344 ? 9.840 13.377 -11.775 1.00 81.75 344 SER A O 1
ATOM 2645 N N . PRO A 1 345 ? 11.652 14.640 -12.149 1.00 77.06 345 PRO A N 1
ATOM 2646 C CA . PRO A 1 345 ? 10.916 15.900 -12.319 1.00 77.06 345 PRO A CA 1
ATOM 2647 C C . PRO A 1 345 ? 9.894 15.891 -13.467 1.00 77.06 345 PRO A C 1
ATOM 2649 O O . PRO A 1 345 ? 9.005 16.734 -13.499 1.00 77.06 345 PRO A O 1
ATOM 2652 N N . ASP A 1 346 ? 10.019 14.951 -14.406 1.00 78.94 346 ASP A N 1
ATOM 2653 C CA . ASP A 1 346 ? 9.109 14.814 -15.547 1.00 78.94 346 ASP A CA 1
ATOM 2654 C C . ASP A 1 346 ? 7.867 13.958 -15.224 1.00 78.94 346 ASP A C 1
ATOM 2656 O O . ASP A 1 346 ? 6.970 13.847 -16.062 1.00 78.94 346 ASP A O 1
ATOM 2660 N N . LEU A 1 347 ? 7.829 13.302 -14.058 1.00 86.38 347 LEU A N 1
ATOM 2661 C CA . LEU A 1 347 ? 6.777 12.363 -13.668 1.00 86.38 347 LEU A CA 1
ATOM 2662 C C . LEU A 1 347 ? 5.889 12.974 -12.584 1.00 86.38 347 LEU A C 1
ATOM 2664 O O . LEU A 1 347 ? 6.379 13.406 -11.541 1.00 86.38 347 LEU A O 1
ATOM 2668 N N . VAL A 1 348 ? 4.581 12.956 -12.821 1.00 85.88 348 VAL A N 1
ATOM 2669 C CA . VAL A 1 348 ? 3.595 13.622 -11.972 1.00 85.88 348 VAL A CA 1
ATOM 2670 C C . VAL A 1 348 ? 2.852 12.634 -11.075 1.00 85.88 348 VAL A C 1
ATOM 2672 O O . VAL A 1 348 ? 2.780 12.845 -9.870 1.00 85.88 348 VAL A O 1
ATOM 2675 N N . GLY A 1 349 ? 2.324 11.534 -11.623 1.00 87.62 349 GLY A N 1
ATOM 2676 C CA . GLY A 1 349 ? 1.580 10.557 -10.821 1.00 87.62 349 GLY A CA 1
ATOM 2677 C C . GLY A 1 349 ? 2.487 9.933 -9.762 1.00 87.62 349 GLY A C 1
ATOM 2678 O O . GLY A 1 349 ? 3.574 9.467 -10.093 1.00 87.62 349 GLY A O 1
ATOM 2679 N N . GLN A 1 350 ? 2.088 9.918 -8.500 1.00 90.62 350 GLN A N 1
ATOM 2680 C CA . GLN A 1 350 ? 2.987 9.608 -7.389 1.00 90.62 350 GLN A CA 1
ATOM 2681 C C . GLN A 1 350 ? 3.569 8.183 -7.418 1.00 90.62 350 GLN A C 1
ATOM 2683 O O . GLN A 1 350 ? 4.759 7.996 -7.136 1.00 90.62 350 GLN A O 1
ATOM 2688 N N . GLU A 1 351 ? 2.781 7.174 -7.804 1.00 92.44 351 GLU A N 1
ATOM 2689 C CA . GLU A 1 351 ? 3.222 5.775 -7.802 1.00 92.44 351 GLU A CA 1
ATOM 2690 C C . GLU A 1 351 ? 2.680 4.959 -8.981 1.00 92.44 351 GLU A C 1
ATOM 2692 O O . GLU A 1 351 ? 1.577 5.168 -9.489 1.00 92.44 351 GLU A O 1
ATOM 2697 N N . LYS A 1 352 ? 3.480 3.980 -9.420 1.00 92.50 352 LYS A N 1
ATOM 2698 C CA . LYS A 1 352 ? 3.074 2.953 -10.384 1.00 92.50 352 LYS A CA 1
ATOM 2699 C C . LYS A 1 352 ? 3.375 1.587 -9.809 1.00 92.50 352 LYS A C 1
ATOM 2701 O O . LYS A 1 352 ? 4.536 1.259 -9.536 1.00 92.50 352 LYS A O 1
ATOM 2706 N N . TRP A 1 353 ? 2.338 0.778 -9.653 1.00 92.00 353 TRP A N 1
ATOM 2707 C CA . TRP A 1 353 ? 2.434 -0.524 -9.016 1.00 92.00 353 TRP A CA 1
ATOM 2708 C C . TRP A 1 353 ? 2.377 -1.660 -10.012 1.00 92.00 353 TRP A C 1
ATOM 2710 O O . TRP A 1 353 ? 1.706 -1.597 -11.042 1.00 92.00 353 TRP A O 1
ATOM 2720 N N . ILE A 1 354 ? 3.012 -2.753 -9.624 1.00 91.06 354 ILE A N 1
ATOM 2721 C CA . ILE A 1 354 ? 2.815 -4.047 -10.251 1.00 91.06 354 ILE A CA 1
ATOM 2722 C C . ILE A 1 354 ? 1.979 -4.895 -9.309 1.00 91.06 354 ILE A C 1
ATOM 2724 O O . ILE A 1 354 ? 2.354 -5.110 -8.156 1.00 91.06 354 ILE A O 1
ATOM 2728 N N . ILE A 1 355 ? 0.865 -5.394 -9.830 1.00 90.44 355 ILE A N 1
ATOM 2729 C CA . ILE A 1 355 ? -0.016 -6.329 -9.137 1.00 90.44 355 ILE A CA 1
ATOM 2730 C C . ILE A 1 355 ? 0.146 -7.681 -9.817 1.00 90.44 355 ILE A C 1
ATOM 2732 O O . ILE A 1 355 ? -0.043 -7.807 -11.029 1.00 90.44 355 ILE A O 1
ATOM 2736 N N . LEU A 1 356 ? 0.537 -8.689 -9.049 1.00 87.88 356 LEU A N 1
ATOM 2737 C CA . LEU A 1 356 ? 0.722 -10.048 -9.541 1.00 87.88 356 LEU A CA 1
ATOM 2738 C C . LEU A 1 356 ? -0.448 -10.904 -9.094 1.00 87.88 356 LEU A C 1
ATOM 2740 O O . LEU A 1 356 ? -0.870 -10.807 -7.951 1.00 87.88 356 LEU A O 1
ATOM 2744 N N . PHE A 1 357 ? -0.913 -11.780 -9.977 1.00 84.81 357 PHE A N 1
ATOM 2745 C CA . PHE A 1 357 ? -1.839 -12.841 -9.616 1.00 84.81 357 PHE A CA 1
ATOM 2746 C C . PHE A 1 357 ? -1.189 -14.208 -9.686 1.00 84.81 357 PHE A C 1
ATOM 2748 O O . PHE A 1 357 ? -0.176 -14.395 -10.368 1.00 84.81 357 PHE A O 1
ATOM 2755 N N . PRO A 1 358 ? -1.778 -15.195 -9.005 1.00 77.94 358 PRO A N 1
ATOM 2756 C CA . PRO A 1 358 ? -1.259 -16.541 -9.002 1.00 77.94 358 PRO A CA 1
ATOM 2757 C C . PRO A 1 358 ? -1.317 -17.119 -10.408 1.00 77.94 358 PRO A C 1
ATOM 2759 O O . PRO A 1 358 ? -2.266 -16.882 -11.162 1.00 77.94 358 PRO A O 1
ATOM 2762 N N . ARG A 1 359 ? -0.311 -17.914 -10.762 1.00 76.50 359 ARG A N 1
ATOM 2763 C CA . ARG A 1 359 ? -0.308 -18.614 -12.047 1.00 76.50 359 ARG A CA 1
ATOM 2764 C C . ARG A 1 359 ? -1.174 -19.864 -11.925 1.00 76.50 359 ARG A C 1
ATOM 2766 O O . ARG A 1 359 ? -1.063 -20.614 -10.957 1.00 76.50 359 ARG A O 1
ATOM 2773 N N . GLU A 1 360 ? -2.006 -20.137 -12.925 1.00 66.12 360 GLU A N 1
ATOM 2774 C CA . GLU A 1 360 ? -2.835 -21.353 -12.934 1.00 66.12 360 GLU A CA 1
ATOM 2775 C C . GLU A 1 360 ? -1.985 -22.632 -12.973 1.00 66.12 360 GLU A C 1
ATOM 2777 O O . GLU A 1 360 ? -2.370 -23.659 -12.418 1.00 66.12 360 GLU A O 1
ATOM 2782 N N . THR A 1 361 ? -0.789 -22.554 -13.559 1.00 64.56 361 THR A N 1
ATOM 2783 C CA . THR A 1 361 ? 0.178 -23.654 -13.656 1.00 64.56 361 THR A CA 1
ATOM 2784 C C . THR A 1 361 ? 0.956 -23.915 -12.363 1.00 64.56 361 THR A C 1
ATOM 2786 O O . THR A 1 361 ? 1.691 -24.900 -12.289 1.00 64.56 361 THR A O 1
ATOM 2789 N N . GLU A 1 362 ? 0.829 -23.066 -11.336 1.00 65.19 362 GLU A N 1
ATOM 2790 C CA . GLU A 1 362 ? 1.508 -23.293 -10.060 1.00 65.19 362 GLU A CA 1
ATOM 2791 C C . GLU A 1 362 ? 0.884 -24.439 -9.275 1.00 65.19 362 GLU A C 1
ATOM 2793 O O . GLU A 1 362 ? -0.342 -24.579 -9.201 1.00 65.19 362 GLU A O 1
ATOM 2798 N N . GLU A 1 363 ? 1.757 -25.223 -8.630 1.00 62.91 363 GLU A N 1
ATOM 2799 C CA . GLU A 1 363 ? 1.326 -26.239 -7.678 1.00 62.91 363 GLU A CA 1
ATOM 2800 C C . GLU A 1 363 ? 0.405 -25.620 -6.618 1.00 62.91 363 GLU A C 1
ATOM 2802 O O . GLU A 1 363 ? 0.718 -24.541 -6.104 1.00 62.91 363 GLU A O 1
ATOM 2807 N N . PRO A 1 364 ? -0.677 -26.308 -6.212 1.00 59.81 364 PRO A N 1
ATOM 2808 C CA . PRO A 1 364 ? -1.637 -25.781 -5.242 1.00 59.81 364 PRO A CA 1
ATOM 2809 C C . PRO A 1 364 ? -0.999 -25.275 -3.940 1.00 59.81 364 PRO A C 1
ATOM 2811 O O . PRO A 1 364 ? -1.427 -24.264 -3.398 1.00 59.81 364 PRO A O 1
ATOM 2814 N N . ALA A 1 365 ? 0.075 -25.922 -3.472 1.00 55.88 365 ALA A N 1
ATOM 2815 C CA . ALA A 1 365 ? 0.807 -25.524 -2.265 1.00 55.88 365 ALA A CA 1
ATOM 2816 C C . ALA A 1 365 ? 1.638 -24.232 -2.417 1.00 55.88 365 ALA A C 1
ATOM 2818 O O . ALA A 1 365 ? 2.144 -23.711 -1.425 1.00 55.88 365 ALA A O 1
ATOM 2819 N N . ARG A 1 366 ? 1.832 -23.748 -3.649 1.00 58.03 366 ARG A N 1
ATOM 2820 C CA . ARG A 1 366 ? 2.619 -22.554 -3.999 1.00 58.03 366 ARG A CA 1
ATOM 2821 C C . ARG A 1 366 ? 1.788 -21.462 -4.669 1.00 58.03 366 ARG A C 1
ATOM 2823 O O . ARG A 1 366 ? 2.334 -20.404 -4.949 1.00 58.03 366 ARG A O 1
ATOM 2830 N N . ARG A 1 367 ? 0.503 -21.716 -4.919 1.00 65.38 367 ARG A N 1
ATOM 2831 C CA . ARG A 1 367 ? -0.431 -20.774 -5.535 1.00 65.38 367 ARG A CA 1
ATOM 2832 C C . ARG A 1 367 ? -0.850 -19.698 -4.525 1.00 65.38 367 ARG A C 1
ATOM 2834 O O . ARG A 1 367 ? -0.962 -19.966 -3.327 1.00 65.38 367 ARG A O 1
ATOM 2841 N N . GLY A 1 368 ? -1.124 -18.493 -5.011 1.00 70.00 368 GLY A N 1
ATOM 2842 C CA . GLY A 1 368 ? -1.594 -17.361 -4.210 1.00 70.00 368 GLY A CA 1
ATOM 2843 C C . GLY A 1 368 ? -0.505 -16.342 -3.930 1.00 70.00 368 GLY A C 1
ATOM 2844 O O . GLY A 1 368 ? 0.564 -16.358 -4.542 1.00 70.00 368 GLY A O 1
ATOM 2845 N N . PHE A 1 369 ? -0.759 -15.554 -2.892 1.00 74.81 369 PHE A N 1
ATOM 2846 C CA . PHE A 1 369 ? 0.170 -14.604 -2.292 1.00 74.81 369 PHE A CA 1
ATOM 2847 C C . PHE A 1 369 ? 1.606 -15.147 -2.097 1.00 74.81 369 PHE A C 1
ATOM 2849 O O . PHE A 1 369 ? 2.588 -14.459 -2.363 1.00 74.81 369 PHE A O 1
ATOM 2856 N N . PHE A 1 370 ? 1.773 -16.408 -1.678 1.00 77.62 370 PHE A N 1
ATOM 2857 C CA . PHE A 1 370 ? 3.108 -16.995 -1.476 1.00 77.62 370 PHE A CA 1
ATOM 2858 C C . PHE A 1 370 ? 3.901 -17.172 -2.783 1.00 77.62 370 PHE A C 1
ATOM 2860 O O . PHE A 1 370 ? 5.124 -17.007 -2.804 1.00 77.62 370 PHE A O 1
ATOM 2867 N N . GLY A 1 371 ? 3.219 -17.521 -3.877 1.00 77.88 371 GLY A N 1
ATOM 2868 C CA . GLY A 1 371 ? 3.829 -17.677 -5.198 1.00 77.88 371 GLY A CA 1
ATOM 2869 C C . GLY A 1 371 ? 4.254 -16.331 -5.776 1.00 77.88 371 GLY A C 1
ATOM 2870 O O . GLY A 1 371 ? 5.402 -16.172 -6.206 1.00 77.88 371 GLY A O 1
ATOM 2871 N N . THR A 1 372 ? 3.363 -15.339 -5.685 1.00 82.31 372 THR A N 1
ATOM 2872 C CA . THR A 1 372 ? 3.610 -13.970 -6.156 1.00 82.31 372 THR A CA 1
ATOM 2873 C C . THR A 1 372 ? 4.743 -13.300 -5.376 1.00 82.31 372 THR A C 1
ATOM 2875 O O . THR A 1 372 ? 5.641 -12.717 -5.985 1.00 82.31 372 THR A O 1
ATOM 2878 N N . LEU A 1 373 ? 4.825 -13.474 -4.053 1.00 81.31 373 LEU A N 1
ATOM 2879 C CA . LEU A 1 373 ? 5.953 -12.958 -3.269 1.00 81.31 373 LEU A CA 1
ATOM 2880 C C . LEU A 1 373 ? 7.302 -13.587 -3.629 1.00 81.31 373 LEU A C 1
ATOM 2882 O O . LEU A 1 373 ? 8.330 -12.910 -3.597 1.00 81.31 373 LEU A O 1
ATOM 2886 N N . ARG A 1 374 ? 7.338 -14.878 -3.975 1.00 80.88 374 ARG A N 1
ATOM 2887 C CA . ARG A 1 374 ? 8.597 -15.581 -4.265 1.00 80.88 374 ARG A CA 1
ATOM 2888 C C . ARG A 1 374 ? 9.302 -15.025 -5.500 1.00 80.88 374 ARG A C 1
ATOM 2890 O O . ARG A 1 374 ? 10.532 -14.955 -5.537 1.00 80.88 374 ARG A O 1
ATOM 2897 N N . VAL A 1 375 ? 8.536 -14.685 -6.532 1.00 82.75 375 VAL A N 1
ATOM 2898 C CA . VAL A 1 375 ? 9.082 -14.180 -7.801 1.00 82.75 375 VAL A CA 1
ATOM 2899 C C . VAL A 1 375 ? 9.334 -12.677 -7.750 1.00 82.75 375 VAL A C 1
ATOM 2901 O O . VAL A 1 375 ? 10.273 -12.201 -8.398 1.00 82.75 375 VAL A O 1
ATOM 2904 N N . LEU A 1 376 ? 8.570 -11.950 -6.930 1.00 84.12 376 LEU A N 1
ATOM 2905 C CA . LEU A 1 376 ? 8.550 -10.494 -6.877 1.00 84.12 376 LEU A CA 1
ATOM 2906 C C . LEU A 1 376 ? 9.935 -9.838 -6.750 1.00 84.12 376 LEU A C 1
ATOM 2908 O O . LEU A 1 376 ? 10.232 -9.014 -7.614 1.00 84.12 376 LEU A O 1
ATOM 2912 N N . PRO A 1 377 ? 10.832 -10.188 -5.796 1.00 83.50 377 PRO A N 1
ATOM 2913 C CA . PRO A 1 377 ? 12.138 -9.527 -5.701 1.00 83.50 377 PRO A CA 1
ATOM 2914 C C . PRO A 1 377 ? 12.937 -9.617 -6.999 1.00 83.50 377 PRO A C 1
ATOM 2916 O O . PRO A 1 377 ? 13.560 -8.654 -7.453 1.00 83.50 377 PRO A O 1
ATOM 2919 N N . SER A 1 378 ? 12.908 -10.794 -7.622 1.00 82.56 378 SER A N 1
ATOM 2920 C CA . SER A 1 378 ? 13.655 -11.055 -8.845 1.00 82.56 378 SER A CA 1
ATOM 2921 C C . SER A 1 378 ? 13.003 -10.431 -10.078 1.00 82.56 378 SER A C 1
ATOM 2923 O O . SER A 1 378 ? 13.721 -10.067 -11.011 1.00 82.56 378 SER A O 1
ATOM 2925 N N . LEU A 1 379 ? 11.672 -10.311 -10.089 1.00 84.06 379 LEU A N 1
ATOM 2926 C CA . LEU A 1 379 ? 10.901 -9.633 -11.124 1.00 84.06 379 LEU A CA 1
ATOM 2927 C C . LEU A 1 379 ? 11.138 -8.123 -11.040 1.00 84.06 379 LEU A C 1
ATOM 2929 O O . LEU A 1 379 ? 11.625 -7.541 -12.002 1.00 84.06 379 LEU A O 1
ATOM 2933 N N . GLN A 1 380 ? 10.928 -7.515 -9.871 1.00 81.69 380 GLN A N 1
ATOM 2934 C CA . GLN A 1 380 ? 11.159 -6.090 -9.640 1.00 81.69 380 GLN A CA 1
ATOM 2935 C C . GLN A 1 380 ? 12.617 -5.700 -9.944 1.00 81.69 380 GLN A C 1
ATOM 2937 O O . GLN A 1 380 ? 12.860 -4.678 -10.580 1.00 81.69 380 GLN A O 1
ATOM 2942 N N . SER A 1 381 ? 13.599 -6.551 -9.609 1.00 81.56 381 SER A N 1
ATOM 2943 C CA . SER A 1 381 ? 15.020 -6.302 -9.947 1.00 81.56 381 SER A CA 1
ATOM 2944 C C . SER A 1 381 ? 15.272 -6.260 -11.440 1.00 81.56 381 SER A C 1
ATOM 2946 O O . SER A 1 381 ? 16.050 -5.437 -11.915 1.00 81.56 381 SER A O 1
ATOM 2948 N N . GLN A 1 382 ? 14.630 -7.156 -12.183 1.00 80.75 382 GLN A N 1
ATOM 2949 C CA . GLN A 1 382 ? 14.758 -7.183 -13.632 1.00 80.75 382 GLN A CA 1
ATOM 2950 C C . GLN A 1 382 ? 14.054 -5.987 -14.261 1.00 80.75 382 GLN A C 1
ATOM 2952 O O . GLN A 1 382 ? 14.613 -5.381 -15.163 1.00 80.75 382 GLN A O 1
ATOM 2957 N N . ILE A 1 383 ? 12.892 -5.596 -13.742 1.00 82.12 383 ILE A N 1
ATOM 2958 C CA . ILE A 1 383 ? 12.145 -4.437 -14.232 1.00 82.12 383 ILE A CA 1
ATOM 2959 C C . ILE A 1 383 ? 12.963 -3.159 -14.084 1.00 82.12 383 ILE A C 1
ATOM 2961 O O . ILE A 1 383 ? 13.179 -2.458 -15.070 1.00 82.12 383 ILE A O 1
ATOM 2965 N N . VAL A 1 384 ? 13.515 -2.911 -12.895 1.00 80.19 384 VAL A N 1
ATOM 2966 C CA . VAL A 1 384 ? 14.403 -1.763 -12.659 1.00 80.19 384 VAL A CA 1
ATOM 2967 C C . VAL A 1 384 ? 15.638 -1.832 -13.560 1.00 80.19 384 VAL A C 1
ATOM 2969 O O . VAL A 1 384 ? 16.008 -0.838 -14.178 1.00 80.19 384 VAL A O 1
ATOM 2972 N N . ALA A 1 385 ? 16.264 -3.004 -13.701 1.00 78.31 385 ALA A N 1
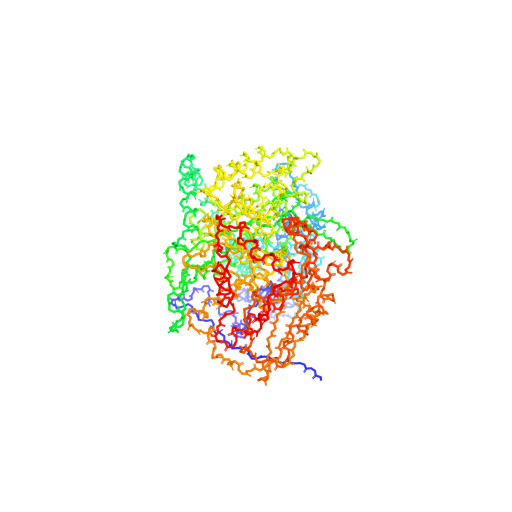ATOM 2973 C CA . ALA A 1 385 ? 17.428 -3.155 -14.573 1.00 78.31 385 ALA A CA 1
ATOM 2974 C C . ALA A 1 385 ? 17.107 -2.878 -16.053 1.00 78.31 385 ALA A C 1
ATOM 2976 O O . ALA A 1 385 ? 17.951 -2.343 -16.769 1.00 78.31 385 ALA A O 1
ATOM 2977 N N . GLU A 1 386 ? 15.913 -3.236 -16.525 1.00 77.56 386 GLU A N 1
ATOM 2978 C CA . GLU A 1 386 ? 15.477 -2.965 -17.896 1.00 77.56 386 GLU A CA 1
ATOM 2979 C C . GLU A 1 386 ? 15.151 -1.487 -18.119 1.00 77.56 386 GLU A C 1
ATOM 2981 O O . GLU A 1 386 ? 15.560 -0.943 -19.146 1.00 77.56 386 GLU A O 1
ATOM 2986 N N . ILE A 1 387 ? 14.506 -0.834 -17.145 1.00 79.94 387 ILE A N 1
ATOM 2987 C CA . ILE A 1 387 ? 14.266 0.618 -17.126 1.00 79.94 387 ILE A CA 1
ATOM 2988 C C . ILE A 1 387 ? 15.597 1.370 -17.262 1.00 79.94 387 ILE A C 1
ATOM 2990 O O . ILE A 1 387 ? 15.779 2.152 -18.194 1.00 79.94 387 ILE A O 1
ATOM 2994 N N . LEU A 1 388 ? 16.562 1.076 -16.383 1.00 77.25 388 LEU A N 1
ATOM 2995 C CA . LEU A 1 388 ? 17.860 1.762 -16.333 1.00 77.25 388 LEU A CA 1
ATOM 2996 C C . LEU A 1 388 ? 18.775 1.439 -17.519 1.00 77.25 388 LEU A C 1
ATOM 2998 O O . LEU A 1 388 ? 19.711 2.175 -17.814 1.00 77.25 388 LEU A O 1
ATOM 3002 N N . ALA A 1 389 ? 18.536 0.327 -18.213 1.00 74.00 389 ALA A N 1
ATOM 3003 C CA . ALA A 1 389 ? 19.319 -0.050 -19.382 1.00 74.00 389 ALA A CA 1
ATOM 3004 C C . ALA A 1 389 ? 18.805 0.583 -20.686 1.00 74.00 389 ALA A C 1
ATOM 3006 O O . ALA A 1 389 ? 19.261 0.183 -21.765 1.00 74.00 389 ALA A O 1
ATOM 3007 N N . ARG A 1 390 ? 17.833 1.500 -20.619 1.00 73.44 390 ARG A N 1
ATOM 3008 C CA . ARG A 1 390 ? 17.355 2.260 -21.773 1.00 73.44 390 ARG A CA 1
ATOM 3009 C C . ARG A 1 390 ? 18.205 3.510 -21.981 1.00 73.44 390 ARG A C 1
ATOM 3011 O O . ARG A 1 390 ? 18.554 4.212 -21.041 1.00 73.44 390 ARG A O 1
ATOM 3018 N N . GLU A 1 391 ? 18.563 3.761 -23.238 1.00 66.00 391 GLU A N 1
ATOM 3019 C CA . GLU A 1 391 ? 19.396 4.905 -23.611 1.00 66.00 391 GLU A CA 1
ATOM 3020 C C . GLU A 1 391 ? 18.720 6.218 -23.189 1.00 66.00 391 GLU A C 1
ATOM 3022 O O . GLU A 1 391 ? 17.529 6.411 -23.430 1.00 66.00 391 GLU A O 1
ATOM 3027 N N . GLY A 1 392 ? 19.480 7.090 -22.524 1.00 68.56 392 GLY A N 1
ATOM 3028 C CA . GLY A 1 392 ? 18.994 8.373 -22.017 1.00 68.56 392 GLY A CA 1
ATOM 3029 C C . GLY A 1 392 ? 18.331 8.330 -20.638 1.00 68.56 392 GLY A C 1
ATOM 3030 O O . GLY A 1 392 ? 18.094 9.402 -20.091 1.00 68.56 392 GLY A O 1
ATOM 3031 N N . VAL A 1 393 ? 18.083 7.149 -20.056 1.00 72.75 393 VAL A N 1
ATOM 3032 C CA . VAL A 1 393 ? 17.514 7.020 -18.705 1.00 72.75 393 VAL A CA 1
ATOM 3033 C C . VAL A 1 393 ? 18.622 7.029 -17.653 1.00 72.75 393 VAL A C 1
ATOM 3035 O O . VAL A 1 393 ? 19.506 6.178 -17.672 1.00 72.75 393 VAL A O 1
ATOM 3038 N N . SER A 1 394 ? 18.542 7.953 -16.698 1.00 69.88 394 SER A N 1
ATOM 3039 C CA . SER A 1 394 ? 19.394 7.995 -15.506 1.00 69.88 394 SER A CA 1
ATOM 3040 C C . SER A 1 394 ? 18.590 7.604 -14.266 1.00 69.88 394 SER A C 1
ATOM 3042 O O . SER A 1 394 ? 17.512 8.153 -14.041 1.00 69.88 394 SER A O 1
ATOM 3044 N N . GLY A 1 395 ? 19.105 6.682 -13.450 1.00 68.44 395 GLY A N 1
ATOM 3045 C CA . GLY A 1 395 ? 18.448 6.264 -12.205 1.00 68.44 395 GLY A CA 1
ATOM 3046 C C . GLY A 1 395 ? 18.627 7.262 -11.059 1.00 68.44 395 GLY A C 1
ATOM 3047 O O . GLY A 1 395 ? 19.735 7.754 -10.855 1.00 68.44 395 GLY A O 1
ATOM 3048 N N . GLY A 1 396 ? 17.554 7.512 -10.306 1.00 59.78 396 GLY A N 1
ATOM 3049 C CA . GLY A 1 396 ? 17.538 8.342 -9.095 1.00 59.78 396 GLY A CA 1
ATOM 3050 C C . GLY A 1 396 ? 17.708 7.561 -7.786 1.00 59.78 396 GLY A C 1
ATOM 3051 O O . GLY A 1 396 ? 18.004 8.153 -6.756 1.00 59.78 396 GLY A O 1
ATOM 3052 N N . GLY A 1 397 ? 17.614 6.227 -7.829 1.00 65.88 397 GLY A N 1
ATOM 3053 C CA . GLY A 1 397 ? 17.761 5.357 -6.661 1.00 65.88 397 GLY A CA 1
ATOM 3054 C C . GLY A 1 397 ? 16.464 4.635 -6.304 1.00 65.88 397 GLY A C 1
ATOM 3055 O O . GLY A 1 397 ? 15.600 4.422 -7.156 1.00 65.88 397 GLY A O 1
ATOM 3056 N N . ARG A 1 398 ? 16.378 4.180 -5.052 1.00 71.62 398 ARG A N 1
ATOM 3057 C CA . ARG A 1 398 ? 15.153 3.644 -4.449 1.00 71.62 398 ARG A CA 1
ATOM 3058 C C . ARG A 1 398 ? 14.641 4.695 -3.484 1.00 71.62 398 ARG A C 1
ATOM 3060 O O . ARG A 1 398 ? 15.401 5.092 -2.603 1.00 71.62 398 ARG A O 1
ATOM 3067 N N . GLU A 1 399 ? 13.397 5.109 -3.656 1.00 78.50 399 GLU A N 1
ATOM 3068 C CA . GLU A 1 399 ? 12.806 6.143 -2.810 1.00 78.50 399 GLU A CA 1
ATOM 3069 C C . GLU A 1 399 ? 12.181 5.528 -1.546 1.00 78.50 399 GLU A C 1
ATOM 3071 O O . GLU A 1 399 ? 12.339 4.335 -1.270 1.00 78.50 399 GLU A O 1
ATOM 3076 N N . ASN A 1 400 ? 11.493 6.349 -0.752 1.00 74.44 400 ASN A N 1
ATOM 3077 C CA . ASN A 1 400 ? 10.934 6.036 0.574 1.00 74.44 400 ASN A CA 1
ATOM 3078 C C . ASN A 1 400 ? 9.976 4.822 0.643 1.00 74.44 400 ASN A C 1
ATOM 3080 O O . ASN A 1 400 ? 9.696 4.318 1.739 1.00 74.44 400 ASN A O 1
ATOM 3084 N N . GLU A 1 401 ? 9.499 4.309 -0.491 1.00 79.31 401 GLU A N 1
ATOM 3085 C CA . GLU A 1 401 ? 8.622 3.135 -0.552 1.00 79.31 401 GLU A CA 1
ATOM 3086 C C . GLU A 1 401 ? 9.200 1.977 -1.361 1.00 79.31 401 GLU A C 1
ATOM 3088 O O . GLU A 1 401 ? 8.546 0.953 -1.533 1.00 79.31 401 GLU A O 1
ATOM 3093 N N . GLY A 1 402 ? 10.450 2.081 -1.810 1.00 78.75 402 GLY A N 1
ATOM 3094 C CA . GLY A 1 402 ? 11.154 0.995 -2.484 1.00 78.75 402 GLY A CA 1
ATOM 3095 C C . GLY A 1 402 ? 10.825 0.843 -3.964 1.00 78.75 402 GLY A C 1
ATOM 3096 O O . GLY A 1 402 ? 11.330 -0.098 -4.584 1.00 78.75 402 GLY A O 1
ATOM 3097 N N . GLY A 1 403 ? 10.040 1.755 -4.538 1.00 83.69 403 GLY A N 1
ATOM 3098 C CA . GLY A 1 403 ? 9.980 1.940 -5.982 1.00 83.69 403 GLY A CA 1
ATOM 3099 C C . GLY A 1 403 ? 11.240 2.645 -6.490 1.00 83.69 403 GLY A C 1
ATOM 3100 O O . GLY A 1 403 ? 11.993 3.259 -5.729 1.00 83.69 403 GLY A O 1
ATOM 3101 N N . CYS A 1 404 ? 11.517 2.502 -7.784 1.00 83.50 404 CYS A N 1
ATOM 3102 C CA . CYS A 1 404 ? 12.625 3.212 -8.413 1.00 83.50 404 CYS A CA 1
ATOM 3103 C C . CYS A 1 404 ? 12.194 4.601 -8.886 1.00 83.50 404 CYS A C 1
ATOM 3105 O O . CYS A 1 404 ? 11.055 4.795 -9.305 1.00 83.50 404 CYS A O 1
ATOM 3107 N N . SER A 1 405 ? 13.127 5.541 -8.867 1.00 84.50 405 SER A N 1
ATOM 3108 C CA . SER A 1 405 ? 13.002 6.838 -9.525 1.00 84.50 405 SER A CA 1
ATOM 3109 C C . SER A 1 405 ? 13.956 6.904 -10.713 1.00 84.50 405 SER A C 1
ATOM 3111 O O . SER A 1 405 ? 15.025 6.274 -10.719 1.00 84.50 405 SER A O 1
ATOM 3113 N N . PHE A 1 406 ? 13.570 7.627 -11.758 1.00 76.94 406 PHE A N 1
ATOM 3114 C CA . PHE A 1 406 ? 14.398 7.787 -12.946 1.00 76.94 406 PHE A CA 1
ATOM 3115 C C . PHE A 1 406 ? 14.041 9.047 -13.734 1.00 76.94 406 PHE A C 1
ATOM 3117 O O . PHE A 1 406 ? 12.910 9.523 -13.729 1.00 76.94 406 PHE A O 1
ATOM 3124 N N . ASN A 1 407 ? 15.026 9.552 -14.473 1.00 73.88 407 ASN A N 1
ATOM 3125 C CA . ASN A 1 407 ? 14.932 10.764 -15.281 1.00 73.88 407 ASN A CA 1
ATOM 3126 C C . ASN A 1 407 ? 15.485 10.520 -16.700 1.00 73.88 407 ASN A C 1
ATOM 3128 O O . ASN A 1 407 ? 16.175 9.530 -16.942 1.00 73.88 407 ASN A O 1
ATOM 3132 N N . GLY A 1 408 ? 15.203 11.420 -17.643 1.00 60.81 408 GLY A N 1
ATOM 3133 C CA . GLY A 1 408 ? 15.854 11.489 -18.955 1.00 60.81 408 GLY A CA 1
ATOM 3134 C C . GLY A 1 408 ? 15.174 10.698 -20.078 1.00 60.81 408 GLY A C 1
ATOM 3135 O O . GLY A 1 408 ? 15.647 10.741 -21.217 1.00 60.81 408 GLY A O 1
ATOM 3136 N N . TYR A 1 409 ? 14.049 10.037 -19.780 1.00 65.56 409 TYR A N 1
ATOM 3137 C CA . TYR A 1 409 ? 13.255 9.255 -20.737 1.00 65.56 409 TYR A CA 1
ATOM 3138 C C . TYR A 1 409 ? 12.468 10.121 -21.739 1.00 65.56 409 TYR A C 1
ATOM 3140 O O . TYR A 1 409 ? 12.300 9.710 -22.885 1.00 65.56 409 TYR A O 1
ATOM 3148 N N . GLY A 1 410 ? 12.036 11.325 -21.333 1.00 62.12 410 GLY A N 1
ATOM 3149 C CA . GLY A 1 410 ? 11.161 12.204 -22.120 1.00 62.12 410 GLY A CA 1
ATOM 3150 C C . GLY A 1 410 ? 9.722 11.673 -22.245 1.00 62.12 410 GLY A C 1
ATOM 3151 O O . GLY A 1 410 ? 9.502 10.478 -22.401 1.00 62.12 410 GLY A O 1
ATOM 3152 N N . GLY A 1 411 ? 8.716 12.553 -22.179 1.00 71.00 411 GLY A N 1
ATOM 3153 C CA . GLY A 1 411 ? 7.301 12.188 -22.396 1.00 71.00 411 GLY A CA 1
ATOM 3154 C C . GLY A 1 411 ? 6.461 11.896 -21.141 1.00 71.00 411 GLY A C 1
ATOM 3155 O O . GLY A 1 411 ? 5.303 11.511 -21.272 1.00 71.00 411 GLY A O 1
ATOM 3156 N N . GLY A 1 412 ? 7.014 12.094 -19.942 1.00 83.00 412 GLY A N 1
ATOM 3157 C CA . GLY A 1 412 ? 6.277 12.048 -18.673 1.00 83.00 412 GLY A CA 1
ATOM 3158 C C . GLY A 1 412 ? 5.711 10.676 -18.282 1.00 83.00 412 GLY A C 1
ATOM 3159 O O . GLY A 1 412 ? 6.244 9.632 -18.666 1.00 83.00 412 GLY A O 1
ATOM 3160 N N . ASP A 1 413 ? 4.639 10.675 -17.486 1.00 85.50 413 ASP A N 1
ATOM 3161 C CA . ASP A 1 413 ? 4.041 9.481 -16.869 1.00 85.50 413 ASP A CA 1
ATOM 3162 C C . ASP A 1 413 ? 3.703 8.363 -17.844 1.00 85.50 413 ASP A C 1
ATOM 3164 O O . ASP A 1 413 ? 3.994 7.197 -17.579 1.00 85.50 413 ASP A O 1
ATOM 3168 N N . GLU A 1 414 ? 3.116 8.698 -18.991 1.00 83.69 414 GLU A N 1
ATOM 3169 C CA . GLU A 1 414 ? 2.744 7.683 -19.971 1.00 83.69 414 GLU A CA 1
ATOM 3170 C C . GLU A 1 414 ? 3.938 6.937 -20.520 1.00 83.69 414 GLU A C 1
ATOM 3172 O O . GLU A 1 414 ? 3.911 5.727 -20.718 1.00 83.69 414 GLU A O 1
ATOM 3177 N N . ALA A 1 415 ? 4.987 7.699 -20.758 1.00 81.00 415 ALA A N 1
ATOM 3178 C CA . ALA A 1 415 ? 6.224 7.238 -21.315 1.00 81.00 415 ALA A CA 1
ATOM 3179 C C . ALA A 1 415 ? 6.922 6.312 -20.285 1.00 81.00 415 ALA A C 1
ATOM 3181 O O . ALA A 1 415 ? 7.388 5.223 -20.637 1.00 81.00 415 ALA A O 1
ATOM 3182 N N . ALA A 1 416 ? 6.891 6.684 -18.998 1.00 83.94 416 ALA A N 1
ATOM 3183 C CA . ALA A 1 416 ? 7.348 5.853 -17.885 1.00 83.94 416 ALA A CA 1
ATOM 3184 C C . ALA A 1 416 ? 6.525 4.566 -17.709 1.00 83.94 416 ALA A C 1
ATOM 3186 O O . ALA A 1 416 ? 7.096 3.515 -17.419 1.00 83.94 416 ALA A O 1
ATOM 3187 N N . ILE A 1 417 ? 5.210 4.614 -17.921 1.00 85.00 417 ILE A N 1
ATOM 3188 C CA . ILE A 1 417 ? 4.339 3.434 -17.861 1.00 85.00 417 ILE A CA 1
ATOM 3189 C C . ILE A 1 417 ? 4.590 2.512 -19.057 1.00 85.00 417 ILE A C 1
ATOM 3191 O O . ILE A 1 417 ? 4.742 1.307 -18.871 1.00 85.00 417 ILE A O 1
ATOM 3195 N N . ASP A 1 418 ? 4.741 3.055 -20.267 1.00 80.44 418 ASP A N 1
ATOM 3196 C CA . ASP A 1 418 ? 5.121 2.283 -21.455 1.00 80.44 418 ASP A CA 1
ATOM 3197 C C . ASP A 1 418 ? 6.470 1.573 -21.236 1.00 80.44 418 ASP A C 1
ATOM 3199 O O . ASP A 1 418 ? 6.638 0.398 -21.582 1.00 80.44 418 ASP A O 1
ATOM 3203 N N . LEU A 1 419 ? 7.421 2.248 -20.581 1.00 81.88 419 LEU A N 1
ATOM 3204 C CA . LEU A 1 419 ? 8.683 1.645 -20.165 1.00 81.88 419 LEU A CA 1
ATOM 3205 C C . LEU A 1 419 ? 8.491 0.553 -19.106 1.00 81.88 419 LEU A C 1
ATOM 3207 O O . LEU A 1 419 ? 9.070 -0.526 -19.248 1.00 81.88 419 LEU A O 1
ATOM 3211 N N . LEU A 1 420 ? 7.688 0.811 -18.070 1.00 85.00 420 LEU A N 1
ATOM 3212 C CA . LEU A 1 420 ? 7.383 -0.149 -17.009 1.00 85.00 420 LEU A CA 1
ATOM 3213 C C . LEU A 1 420 ? 6.782 -1.423 -17.584 1.00 85.00 420 LEU A C 1
ATOM 3215 O O . LEU A 1 420 ? 7.249 -2.508 -17.264 1.00 85.00 420 LEU A O 1
ATOM 3219 N N . MET A 1 421 ? 5.781 -1.302 -18.452 1.00 81.00 421 MET A N 1
ATOM 3220 C CA . MET A 1 421 ? 5.115 -2.439 -19.079 1.00 81.00 421 MET A CA 1
ATOM 3221 C C . MET A 1 421 ? 6.071 -3.222 -19.975 1.00 81.00 421 MET A C 1
ATOM 3223 O O . MET A 1 421 ? 6.080 -4.448 -19.922 1.00 81.00 421 MET A O 1
ATOM 3227 N N . ALA A 1 422 ? 6.913 -2.547 -20.765 1.00 76.19 422 ALA A N 1
ATOM 3228 C CA . ALA A 1 422 ? 7.912 -3.219 -21.593 1.00 76.19 422 ALA A CA 1
ATOM 3229 C C . ALA A 1 422 ? 8.938 -3.981 -20.734 1.00 76.19 422 ALA A C 1
ATOM 3231 O O . ALA A 1 422 ? 9.269 -5.137 -21.020 1.00 76.19 422 ALA A O 1
ATOM 3232 N N . ALA A 1 423 ? 9.407 -3.355 -19.653 1.00 81.00 423 ALA A N 1
ATOM 3233 C CA . ALA A 1 423 ? 10.305 -3.964 -18.681 1.00 81.00 423 ALA A CA 1
ATOM 3234 C C . ALA A 1 423 ? 9.639 -5.144 -17.954 1.00 81.00 423 ALA A C 1
ATOM 3236 O O . ALA A 1 423 ? 10.242 -6.210 -17.830 1.00 81.00 423 ALA A O 1
ATOM 3237 N N . ALA A 1 424 ? 8.383 -4.983 -17.535 1.00 81.44 424 ALA A N 1
ATOM 3238 C CA . ALA A 1 424 ? 7.578 -5.992 -16.861 1.00 81.44 424 ALA A CA 1
ATOM 3239 C C . ALA A 1 424 ? 7.313 -7.186 -17.772 1.00 81.44 424 ALA A C 1
ATOM 3241 O O . ALA A 1 424 ? 7.620 -8.309 -17.388 1.00 81.44 424 ALA A O 1
ATOM 3242 N N . ALA A 1 425 ? 6.841 -6.964 -18.999 1.00 74.62 425 ALA A N 1
ATOM 3243 C CA . ALA A 1 425 ? 6.612 -8.017 -19.983 1.00 74.62 425 ALA A CA 1
ATOM 3244 C C . ALA A 1 425 ? 7.885 -8.833 -20.229 1.00 74.62 425 ALA A C 1
ATOM 3246 O O . ALA A 1 425 ? 7.851 -10.061 -20.222 1.00 74.62 425 ALA A O 1
ATOM 3247 N N . LYS A 1 426 ? 9.032 -8.162 -20.368 1.00 72.25 426 LYS A N 1
ATOM 3248 C CA . LYS A 1 426 ? 10.323 -8.823 -20.564 1.00 72.25 426 LYS A CA 1
ATOM 3249 C C . LYS A 1 426 ? 10.775 -9.626 -19.346 1.00 72.25 426 LYS A C 1
ATOM 3251 O O . LYS A 1 426 ? 11.174 -10.782 -19.491 1.00 72.25 426 LYS A O 1
ATOM 3256 N N . ALA A 1 427 ? 10.719 -9.028 -18.160 1.00 79.19 427 ALA A N 1
ATOM 3257 C CA . ALA A 1 427 ? 11.091 -9.687 -16.912 1.00 79.19 427 ALA A CA 1
ATOM 3258 C C . ALA A 1 427 ? 10.148 -10.861 -16.589 1.00 79.19 427 ALA A C 1
ATOM 3260 O O . ALA A 1 427 ? 10.578 -11.897 -16.078 1.00 79.19 427 ALA A O 1
ATOM 3261 N N . GLY A 1 428 ? 8.873 -10.713 -16.943 1.00 77.25 428 GLY A N 1
ATOM 3262 C CA . GLY A 1 428 ? 7.812 -11.685 -16.748 1.00 77.25 428 GLY A CA 1
ATOM 3263 C C . GLY A 1 428 ? 8.008 -12.971 -17.547 1.00 77.25 428 GLY A C 1
ATOM 3264 O O . GLY A 1 428 ? 7.718 -14.034 -17.009 1.00 77.25 428 GLY A O 1
ATOM 3265 N N . ILE A 1 429 ? 8.608 -12.930 -18.749 1.00 73.62 429 ILE A N 1
ATOM 3266 C CA . ILE A 1 429 ? 8.894 -14.137 -19.562 1.00 73.62 429 ILE A CA 1
ATOM 3267 C C . ILE A 1 429 ? 9.641 -15.195 -18.740 1.00 73.62 429 ILE A C 1
ATOM 3269 O O . ILE A 1 429 ? 9.274 -16.367 -18.755 1.00 73.62 429 ILE A O 1
ATOM 3273 N N . LYS A 1 430 ? 10.660 -14.785 -17.979 1.00 74.56 430 LYS A N 1
ATOM 3274 C CA . LYS A 1 430 ? 11.476 -15.703 -17.172 1.00 74.56 430 LYS A CA 1
ATOM 3275 C C . LYS A 1 430 ? 10.701 -16.342 -16.015 1.00 74.56 430 LYS A C 1
ATOM 3277 O O . LYS A 1 430 ? 11.065 -17.425 -15.564 1.00 74.56 430 LYS A O 1
ATOM 3282 N N . HIS A 1 431 ? 9.671 -15.658 -15.534 1.00 74.06 431 HIS A N 1
ATOM 3283 C CA . HIS A 1 431 ? 8.864 -16.063 -14.384 1.00 74.06 431 HIS A CA 1
ATOM 3284 C C . HIS A 1 431 ? 7.476 -16.569 -14.789 1.00 74.06 431 HIS A C 1
ATOM 3286 O O . HIS A 1 431 ? 6.659 -16.869 -13.926 1.00 74.06 431 HIS A O 1
ATOM 3292 N N . GLU A 1 432 ? 7.206 -16.677 -16.093 1.00 79.12 432 GLU A N 1
ATOM 3293 C CA . GLU A 1 432 ? 5.895 -17.013 -16.668 1.00 79.12 432 GLU A CA 1
ATOM 3294 C C . GLU A 1 432 ? 4.778 -16.047 -16.222 1.00 79.12 432 GLU A C 1
ATOM 3296 O O . GLU A 1 432 ? 3.608 -16.420 -16.117 1.00 79.12 432 GLU A O 1
ATOM 3301 N N . TYR A 1 433 ? 5.152 -14.789 -15.975 1.00 81.69 433 TYR A N 1
ATOM 3302 C CA . TYR A 1 433 ? 4.227 -13.686 -15.755 1.00 81.69 433 TYR A CA 1
ATOM 3303 C C . TYR A 1 433 ? 4.007 -12.912 -17.053 1.00 81.69 433 TYR A C 1
ATOM 3305 O O . TYR A 1 433 ? 4.951 -12.535 -17.748 1.00 81.69 433 TYR A O 1
ATOM 3313 N N . ARG A 1 434 ? 2.744 -12.682 -17.388 1.00 77.81 434 ARG A N 1
ATOM 3314 C CA . ARG A 1 434 ? 2.279 -12.035 -18.609 1.00 77.81 434 ARG A CA 1
ATOM 3315 C C . ARG A 1 434 ? 1.408 -10.855 -18.225 1.00 77.81 434 ARG A C 1
ATOM 3317 O O . ARG A 1 434 ? 0.423 -10.999 -17.494 1.00 77.81 434 ARG A O 1
ATOM 3324 N N . TYR A 1 435 ? 1.810 -9.686 -18.715 1.00 79.50 435 TYR A N 1
ATOM 3325 C CA . TYR A 1 435 ? 1.038 -8.468 -18.539 1.00 79.50 435 TYR A CA 1
ATOM 3326 C C . TYR A 1 435 ? -0.356 -8.672 -19.141 1.00 79.50 435 TYR A C 1
ATOM 3328 O O . TYR A 1 435 ? -0.466 -9.155 -20.266 1.00 79.50 435 TYR A O 1
ATOM 3336 N N . GLY A 1 436 ? -1.400 -8.389 -18.365 1.00 75.00 436 GLY A N 1
ATOM 3337 C CA . GLY A 1 436 ? -2.786 -8.593 -18.771 1.00 75.00 436 GLY A CA 1
ATOM 3338 C C . GLY A 1 436 ? -3.418 -9.937 -18.464 1.00 75.00 436 GLY A C 1
ATOM 3339 O O . GLY A 1 436 ? -4.643 -10.042 -18.528 1.00 75.00 436 GLY A O 1
ATOM 3340 N N . GLU A 1 437 ? -2.616 -10.932 -18.091 1.00 78.19 437 GLU A N 1
ATOM 3341 C CA . GLU A 1 437 ? -3.101 -12.263 -17.722 1.00 78.19 437 GLU A CA 1
ATOM 3342 C C . GLU A 1 437 ? -2.896 -12.547 -16.237 1.00 78.19 437 GLU A C 1
ATOM 3344 O O . GLU A 1 437 ? -3.827 -12.968 -15.562 1.00 78.19 437 GLU A O 1
ATOM 3349 N N . ASN A 1 438 ? -1.697 -12.336 -15.701 1.00 82.75 438 ASN A N 1
ATOM 3350 C CA . ASN A 1 438 ? -1.368 -12.586 -14.289 1.00 82.75 438 ASN A CA 1
ATOM 3351 C C . ASN A 1 438 ? -0.424 -11.513 -13.711 1.00 82.75 438 ASN A C 1
ATOM 3353 O O . ASN A 1 438 ? 0.088 -11.658 -12.606 1.00 82.75 438 ASN A O 1
ATOM 3357 N N . MET A 1 439 ? -0.217 -10.424 -14.449 1.00 87.38 439 MET A N 1
ATOM 3358 C CA . MET A 1 439 ? 0.525 -9.244 -14.029 1.00 87.38 439 MET A CA 1
ATOM 3359 C C . MET A 1 439 ? -0.194 -8.005 -14.551 1.00 87.38 439 MET A C 1
ATOM 3361 O O . MET A 1 439 ? -0.565 -7.947 -15.721 1.00 87.38 439 MET A O 1
ATOM 3365 N N . PHE A 1 440 ? -0.386 -7.016 -13.695 1.00 89.31 440 PHE A N 1
ATOM 3366 C CA . PHE A 1 440 ? -1.252 -5.874 -13.952 1.00 89.31 440 PHE A CA 1
ATOM 3367 C C . PHE A 1 440 ? -0.640 -4.591 -13.405 1.00 89.31 440 PHE A C 1
ATOM 3369 O O . PHE A 1 440 ? 0.287 -4.630 -12.594 1.00 89.31 440 PHE A O 1
ATOM 3376 N N . LEU A 1 441 ? -1.175 -3.462 -13.861 1.00 90.38 441 LEU A N 1
ATOM 3377 C CA . LEU A 1 441 ? -0.756 -2.127 -13.445 1.00 90.38 441 LEU A CA 1
ATOM 3378 C C . LEU A 1 441 ? -1.755 -1.539 -12.442 1.00 90.38 441 LEU A C 1
ATOM 3380 O O . LEU A 1 441 ? -2.965 -1.662 -12.630 1.00 90.38 441 LEU A O 1
ATOM 3384 N N . GLY A 1 442 ? -1.256 -0.863 -11.417 1.00 94.06 442 GLY A N 1
ATOM 3385 C CA . GLY A 1 442 ? -2.036 0.100 -10.641 1.00 94.06 442 GLY A CA 1
ATOM 3386 C C . GLY A 1 442 ? -1.349 1.461 -10.656 1.00 94.06 442 GLY A C 1
ATOM 3387 O O . GLY A 1 442 ? -0.125 1.514 -10.793 1.00 94.06 442 GLY A O 1
ATOM 3388 N N . LEU A 1 443 ? -2.123 2.538 -10.564 1.00 94.06 443 LEU A N 1
ATOM 3389 C CA . LEU A 1 443 ? -1.615 3.907 -10.503 1.00 94.06 443 LEU A CA 1
ATOM 3390 C C . LEU A 1 443 ? -2.147 4.595 -9.256 1.00 94.06 443 LEU A C 1
ATOM 3392 O O . LEU A 1 443 ? -3.330 4.476 -8.959 1.00 94.06 443 LEU A O 1
ATOM 3396 N N . ASP A 1 444 ? -1.288 5.364 -8.610 1.00 95.00 444 ASP A N 1
ATOM 3397 C CA . ASP A 1 444 ? -1.668 6.368 -7.626 1.00 95.00 444 ASP A CA 1
ATOM 3398 C C . ASP A 1 444 ? -1.177 7.711 -8.140 1.00 95.00 444 ASP A C 1
ATOM 3400 O O . ASP A 1 444 ? 0.021 7.911 -8.370 1.00 95.00 444 ASP A O 1
ATOM 3404 N N . ASN A 1 445 ? -2.132 8.589 -8.427 1.00 92.44 445 ASN A N 1
ATOM 3405 C CA . ASN A 1 445 ? -1.837 9.909 -8.955 1.00 92.44 445 ASN A CA 1
ATOM 3406 C C . ASN A 1 445 ? -1.626 10.935 -7.840 1.00 92.44 445 ASN A C 1
ATOM 3408 O O . ASN A 1 445 ? -0.967 11.939 -8.111 1.00 92.44 445 ASN A O 1
ATOM 3412 N N . ALA A 1 446 ? -2.148 10.690 -6.632 1.00 91.62 446 ALA A N 1
ATOM 3413 C CA . ALA A 1 446 ? -2.229 11.654 -5.538 1.00 91.62 446 ALA A CA 1
ATOM 3414 C C . ALA A 1 446 ? -2.635 13.044 -6.055 1.00 91.62 446 ALA A C 1
ATOM 3416 O O . ALA A 1 446 ? -1.883 14.006 -5.917 1.00 91.62 446 ALA A O 1
ATOM 3417 N N . ALA A 1 447 ? -3.762 13.147 -6.771 1.00 92.38 447 ALA A N 1
ATOM 3418 C CA . ALA A 1 447 ? -4.063 14.295 -7.634 1.00 92.38 447 ALA A CA 1
ATOM 3419 C C . ALA A 1 447 ? -4.406 15.610 -6.899 1.00 92.38 447 ALA A C 1
ATOM 3421 O O . ALA A 1 447 ? -4.921 16.541 -7.516 1.00 92.38 447 ALA A O 1
ATOM 3422 N N . ASP A 1 448 ? -4.125 15.708 -5.605 1.00 88.94 448 ASP A N 1
ATOM 3423 C CA . ASP A 1 448 ? -4.424 16.858 -4.762 1.00 88.94 448 ASP A CA 1
ATOM 3424 C C . ASP A 1 448 ? -3.534 18.083 -5.029 1.00 88.94 448 ASP A C 1
ATOM 3426 O O . ASP A 1 448 ? -2.637 18.074 -5.882 1.00 88.94 448 ASP A O 1
ATOM 3430 N N . ALA A 1 449 ? -3.810 19.169 -4.290 1.00 84.06 449 ALA A N 1
ATOM 3431 C CA . ALA A 1 449 ? -3.154 20.480 -4.420 1.00 84.06 449 ALA A CA 1
ATOM 3432 C C . ALA A 1 449 ? -1.624 20.430 -4.284 1.00 84.06 449 ALA A C 1
ATOM 3434 O O . ALA A 1 449 ? -0.884 21.294 -4.748 1.00 84.06 449 ALA A O 1
ATOM 3435 N N . ASP A 1 450 ? -1.168 19.391 -3.604 1.00 79.62 450 ASP A N 1
ATOM 3436 C CA . ASP A 1 450 ? 0.214 19.123 -3.289 1.00 79.62 450 ASP A CA 1
ATOM 3437 C C . ASP A 1 450 ? 0.996 18.505 -4.465 1.00 79.62 450 ASP A C 1
ATOM 3439 O O . ASP A 1 450 ? 2.226 18.493 -4.424 1.00 79.62 450 ASP A O 1
ATOM 3443 N N . ASN A 1 451 ? 0.320 18.001 -5.502 1.00 84.62 451 ASN A N 1
ATOM 3444 C CA . ASN A 1 451 ? 0.967 17.282 -6.602 1.00 84.62 451 ASN A CA 1
ATOM 3445 C C . ASN A 1 451 ? 0.451 17.698 -7.989 1.00 84.62 451 ASN A C 1
ATOM 3447 O O . ASN A 1 451 ? 1.244 18.072 -8.852 1.00 84.62 451 ASN A O 1
ATOM 3451 N N . MET A 1 452 ? -0.866 17.643 -8.220 1.00 90.88 452 MET A N 1
ATOM 3452 C CA . MET A 1 452 ? -1.457 17.858 -9.551 1.00 90.88 452 MET A CA 1
ATOM 3453 C C . MET A 1 452 ? -2.415 19.037 -9.615 1.00 90.88 452 MET A C 1
ATOM 3455 O O . MET A 1 452 ? -2.468 19.706 -10.646 1.00 90.88 452 MET A O 1
ATOM 3459 N N . PHE A 1 453 ? -3.213 19.264 -8.578 1.00 93.69 453 PHE A N 1
ATOM 3460 C CA . PHE A 1 453 ? -4.319 20.211 -8.636 1.00 93.69 453 PHE A CA 1
ATOM 3461 C C . PHE A 1 453 ? -3.875 21.632 -8.287 1.00 93.69 453 PHE A C 1
ATOM 3463 O O . PHE A 1 453 ? -3.093 21.861 -7.375 1.00 93.69 453 PHE A O 1
ATOM 3470 N N . ASP A 1 454 ? -4.401 22.611 -9.008 1.00 94.12 454 ASP A N 1
ATOM 3471 C CA . ASP A 1 454 ? -4.240 24.029 -8.710 1.00 94.12 454 ASP A CA 1
ATOM 3472 C C . ASP A 1 454 ? -5.571 24.550 -8.142 1.00 94.12 454 ASP A C 1
ATOM 3474 O O . ASP A 1 454 ? -6.536 24.679 -8.901 1.00 94.12 454 ASP A O 1
ATOM 3478 N N . PRO A 1 455 ? -5.667 24.842 -6.828 1.00 91.44 455 PRO A N 1
ATOM 3479 C CA . PRO A 1 455 ? -6.916 25.289 -6.212 1.00 91.44 455 PRO A CA 1
ATOM 3480 C C . PRO A 1 455 ? -7.446 26.622 -6.750 1.00 91.44 455 PRO A C 1
ATOM 3482 O O . PRO A 1 455 ? -8.655 26.851 -6.703 1.00 91.44 455 PRO A O 1
ATOM 3485 N N . GLU A 1 456 ? -6.572 27.499 -7.258 1.00 93.12 456 GLU A N 1
ATOM 3486 C CA . GLU A 1 456 ? -6.964 28.815 -7.775 1.00 93.12 456 GLU A CA 1
ATOM 3487 C C . GLU A 1 456 ? -7.597 28.688 -9.158 1.00 93.12 456 GLU A C 1
ATOM 3489 O O . GLU A 1 456 ? -8.653 29.265 -9.427 1.00 93.12 456 GLU A O 1
ATOM 3494 N N . THR A 1 457 ? -6.969 27.910 -10.043 1.00 95.06 457 THR A N 1
ATOM 3495 C CA . THR A 1 457 ? -7.460 27.731 -11.417 1.00 95.06 457 THR A CA 1
ATOM 3496 C C . THR A 1 457 ? -8.432 26.562 -11.569 1.00 95.06 457 THR A C 1
ATOM 3498 O O . THR A 1 457 ? -9.153 26.498 -12.565 1.00 95.06 457 THR A O 1
ATOM 3501 N N . ARG A 1 458 ? -8.484 25.656 -10.585 1.00 94.31 458 ARG A N 1
ATOM 3502 C CA . ARG A 1 458 ? -9.193 24.364 -10.618 1.00 94.31 458 ARG A CA 1
ATOM 3503 C C . ARG A 1 458 ? -8.799 23.491 -11.812 1.00 94.31 458 ARG A C 1
ATOM 3505 O O . ARG A 1 458 ? -9.637 22.802 -12.397 1.00 94.31 458 ARG A O 1
ATOM 3512 N N . LEU A 1 459 ? -7.523 23.543 -12.187 1.00 95.94 459 LEU A N 1
ATOM 3513 C CA . LEU A 1 459 ? -6.935 22.733 -13.253 1.00 95.94 459 LEU A CA 1
ATOM 3514 C C . LEU A 1 459 ? -5.934 21.732 -12.673 1.00 95.94 459 LEU A C 1
ATOM 3516 O O . LEU A 1 459 ? -5.308 21.982 -11.648 1.00 95.94 459 LEU A O 1
ATOM 3520 N N . TYR A 1 460 ? -5.755 20.619 -13.372 1.00 94.31 460 TYR A N 1
ATOM 3521 C CA . TYR A 1 460 ? -4.810 19.559 -13.055 1.00 94.31 460 TYR A CA 1
ATOM 3522 C C . TYR A 1 460 ? -3.602 19.630 -13.984 1.00 94.31 460 TYR A C 1
ATOM 3524 O O . TYR A 1 460 ? -3.747 19.715 -15.206 1.00 94.31 460 TYR A O 1
ATOM 3532 N N . ALA A 1 461 ? -2.402 19.567 -13.420 1.00 89.88 461 ALA A N 1
ATOM 3533 C CA . ALA A 1 461 ? -1.167 19.408 -14.163 1.00 89.88 461 ALA A CA 1
ATOM 3534 C C . ALA A 1 461 ? -0.962 17.930 -14.527 1.00 89.88 461 ALA A C 1
ATOM 3536 O O . ALA A 1 461 ? -0.826 17.081 -13.655 1.00 89.88 461 ALA A O 1
ATOM 3537 N N . TRP A 1 462 ? -0.898 17.616 -15.819 1.00 86.50 462 TRP A N 1
ATOM 3538 C CA . TRP A 1 462 ? -0.564 16.281 -16.317 1.00 86.50 462 TRP A CA 1
ATOM 3539 C C . TRP A 1 462 ? 0.338 16.399 -17.545 1.00 86.50 462 TRP A C 1
ATOM 3541 O O . TRP A 1 462 ? -0.038 17.010 -18.546 1.00 86.50 462 TRP A O 1
ATOM 3551 N N . GLN A 1 463 ? 1.552 15.840 -17.473 1.00 78.69 463 GLN A N 1
ATOM 3552 C CA . GLN A 1 463 ? 2.550 15.881 -18.559 1.00 78.69 463 GLN A CA 1
ATOM 3553 C C . GLN A 1 463 ? 2.818 17.293 -19.109 1.00 78.69 463 GLN A C 1
ATOM 3555 O O . GLN A 1 463 ? 2.853 17.523 -20.320 1.00 78.69 463 GLN A O 1
ATOM 3560 N N . GLY A 1 464 ? 2.962 18.267 -18.210 1.00 79.50 464 GLY A N 1
ATOM 3561 C CA . GLY A 1 464 ? 3.209 19.664 -18.576 1.00 79.50 464 GLY A CA 1
ATOM 3562 C C . GLY A 1 464 ? 2.008 20.388 -19.197 1.00 79.50 464 GLY A C 1
ATOM 3563 O O . GLY A 1 464 ? 2.154 21.524 -19.643 1.00 79.50 464 GLY A O 1
ATOM 3564 N N . ARG A 1 465 ? 0.822 19.767 -19.227 1.00 86.88 465 ARG A N 1
ATOM 3565 C CA . ARG A 1 465 ? -0.439 20.400 -19.636 1.00 86.88 465 ARG A CA 1
ATOM 3566 C C . ARG A 1 465 ? -1.291 20.706 -18.414 1.00 86.88 465 ARG A C 1
ATOM 3568 O O . ARG A 1 465 ? -1.298 19.927 -17.467 1.00 86.88 465 ARG A O 1
ATOM 3575 N N . LYS A 1 466 ? -2.037 21.809 -18.469 1.00 92.75 466 LYS A N 1
ATOM 3576 C CA . LYS A 1 466 ? -3.133 22.084 -17.536 1.00 92.75 466 LYS A CA 1
ATOM 3577 C C . LYS A 1 466 ? -4.431 21.570 -18.154 1.00 92.75 466 LYS A C 1
ATOM 3579 O O . LYS A 1 466 ? -4.733 21.931 -19.288 1.00 92.75 466 LYS A O 1
ATOM 3584 N N . MET A 1 467 ? -5.151 20.725 -17.432 1.00 94.69 467 MET A N 1
ATOM 3585 C CA . MET A 1 467 ? -6.392 20.086 -17.867 1.00 94.69 467 MET A CA 1
ATOM 3586 C C . MET A 1 467 ? -7.501 20.379 -16.862 1.00 94.69 467 MET A C 1
ATOM 3588 O O . MET A 1 467 ? -7.275 20.362 -15.656 1.00 94.69 467 MET A O 1
ATOM 3592 N N . SER A 1 468 ? -8.715 20.614 -17.336 1.00 96.19 468 SER A N 1
ATOM 3593 C CA . SER A 1 468 ? -9.906 20.526 -16.492 1.00 96.19 468 SER A CA 1
ATOM 3594 C C . SER A 1 468 ? -10.118 19.085 -16.009 1.00 96.19 468 SER A C 1
ATOM 3596 O O . SER A 1 468 ? -9.623 18.133 -16.617 1.00 96.19 468 SER A O 1
ATOM 3598 N N . GLY A 1 469 ? -10.893 18.895 -14.939 1.00 95.25 469 GLY A N 1
ATOM 3599 C CA . GLY A 1 469 ? -11.241 17.546 -14.478 1.00 95.25 469 GLY A CA 1
ATOM 3600 C C . GLY A 1 469 ? -11.999 16.719 -15.528 1.00 95.25 469 GLY A C 1
ATOM 3601 O O . GLY A 1 469 ? -11.845 15.502 -15.571 1.00 95.25 469 GLY A O 1
ATOM 3602 N N . ASP A 1 470 ? -12.757 17.359 -16.429 1.00 95.12 470 ASP A N 1
ATOM 3603 C CA . ASP A 1 470 ? -13.417 16.676 -17.548 1.00 95.12 470 ASP A CA 1
ATOM 3604 C C . ASP A 1 470 ? -12.407 16.145 -18.570 1.00 95.12 470 ASP A C 1
ATOM 3606 O O . ASP A 1 470 ? -12.484 14.972 -18.940 1.00 95.12 470 ASP A O 1
ATOM 3610 N N . GLU A 1 471 ? -11.441 16.975 -18.973 1.00 95.75 471 GLU A N 1
ATOM 3611 C CA . GLU A 1 471 ? -10.362 16.582 -19.886 1.00 95.75 471 GLU A CA 1
ATOM 3612 C C . GLU A 1 471 ? -9.476 15.496 -19.271 1.00 95.75 471 GLU A C 1
ATOM 3614 O O . GLU A 1 471 ? -9.109 14.541 -19.954 1.00 95.75 471 GLU A O 1
ATOM 3619 N N . LEU A 1 472 ? -9.164 15.603 -17.975 1.00 95.12 472 LEU A N 1
ATOM 3620 C CA . LEU A 1 472 ? -8.391 14.588 -17.265 1.00 95.12 472 LEU A CA 1
ATOM 3621 C C . LEU A 1 472 ? -9.176 13.271 -17.129 1.00 95.12 472 LEU A C 1
ATOM 3623 O O . LEU A 1 472 ? -8.601 12.199 -17.292 1.00 95.12 472 LEU A O 1
ATOM 3627 N N . CYS A 1 473 ? -10.493 13.324 -16.904 1.00 95.38 473 CYS A N 1
ATOM 3628 C CA . CYS A 1 473 ? -11.360 12.142 -16.895 1.00 95.38 473 CYS A CA 1
ATOM 3629 C C . CYS A 1 473 ? -11.361 11.433 -18.254 1.00 95.38 473 CYS A C 1
ATOM 3631 O O . CYS A 1 473 ? -11.146 10.220 -18.322 1.00 95.38 473 CYS A O 1
ATOM 3633 N N . ASP A 1 474 ? -11.547 12.184 -19.342 1.00 88.69 474 ASP A N 1
ATOM 3634 C CA . ASP A 1 474 ? -11.493 11.628 -20.694 1.00 88.69 474 ASP A CA 1
ATOM 3635 C C . ASP A 1 474 ? -10.094 11.070 -20.992 1.00 88.69 474 ASP A C 1
ATOM 3637 O O . ASP A 1 474 ? -9.970 9.971 -21.543 1.00 88.69 474 ASP A O 1
ATOM 3641 N N . ARG A 1 475 ? -9.038 11.738 -20.506 1.00 89.88 475 ARG A N 1
ATOM 3642 C CA . ARG A 1 475 ? -7.669 11.231 -20.590 1.00 89.88 475 ARG A CA 1
ATOM 3643 C C . ARG A 1 475 ? -7.494 9.916 -19.837 1.00 89.88 475 ARG A C 1
ATOM 3645 O O . ARG A 1 475 ? -6.933 8.985 -20.400 1.00 89.88 475 ARG A O 1
ATOM 3652 N N . TYR A 1 476 ? -7.985 9.785 -18.608 1.00 92.50 476 TYR A N 1
ATOM 3653 C CA . TYR A 1 476 ? -7.907 8.528 -17.858 1.00 92.50 476 TYR A CA 1
ATOM 3654 C C . TYR A 1 476 ? -8.628 7.380 -18.559 1.00 92.50 476 TYR A C 1
ATOM 3656 O O . TYR A 1 476 ? -8.117 6.261 -18.576 1.00 92.50 476 TYR A O 1
ATOM 3664 N N . VAL A 1 477 ? -9.765 7.649 -19.202 1.00 88.00 477 VAL A N 1
ATOM 3665 C CA . VAL A 1 477 ? -10.474 6.655 -20.018 1.00 88.00 477 VAL A CA 1
ATOM 3666 C C . VAL A 1 477 ? -9.633 6.245 -21.227 1.00 88.00 477 VAL A C 1
ATOM 3668 O O . VAL A 1 477 ? -9.496 5.055 -21.501 1.00 88.00 477 VAL A O 1
ATOM 3671 N N . GLU A 1 478 ? -9.018 7.192 -21.936 1.00 83.38 478 GLU A N 1
ATOM 3672 C CA . GLU A 1 478 ? -8.078 6.874 -23.018 1.00 83.38 478 GLU A CA 1
ATOM 3673 C C . GLU A 1 478 ? -6.892 6.043 -22.523 1.00 83.38 478 GLU A C 1
ATOM 3675 O O . GLU A 1 478 ? -6.513 5.069 -23.172 1.00 83.38 478 GLU A O 1
ATOM 3680 N N . LEU A 1 479 ? -6.321 6.394 -21.367 1.00 84.44 479 LEU A N 1
ATOM 3681 C CA . LEU A 1 479 ? -5.203 5.672 -20.767 1.00 84.44 479 LEU A CA 1
ATOM 3682 C C . LEU A 1 479 ? -5.596 4.262 -20.345 1.00 84.44 479 LEU A C 1
ATOM 3684 O O . LEU A 1 479 ? -4.813 3.343 -20.556 1.00 84.44 479 LEU A O 1
ATOM 3688 N N . PHE A 1 480 ? -6.799 4.062 -19.811 1.00 84.75 480 PHE A N 1
ATOM 3689 C CA . PHE A 1 480 ? -7.357 2.735 -19.558 1.00 84.75 480 PHE A CA 1
ATOM 3690 C C . PHE A 1 480 ? -7.404 1.896 -20.842 1.00 84.75 480 PHE A C 1
ATOM 3692 O O . PHE A 1 480 ? -6.917 0.768 -20.855 1.00 84.75 480 PHE A O 1
ATOM 3699 N N . TYR A 1 481 ? -7.890 2.454 -21.955 1.00 77.62 481 TYR A N 1
ATOM 3700 C CA . TYR A 1 481 ? -7.885 1.752 -23.244 1.00 77.62 481 TYR A CA 1
ATOM 3701 C C . TYR A 1 481 ? -6.489 1.622 -23.877 1.00 77.62 481 TYR A C 1
ATOM 3703 O O . TYR A 1 481 ? -6.285 0.748 -24.718 1.00 77.62 481 TYR A O 1
ATOM 3711 N N . LYS A 1 482 ? -5.515 2.451 -23.488 1.00 78.69 482 LYS A N 1
ATOM 3712 C CA . LYS A 1 482 ? -4.109 2.324 -23.906 1.00 78.69 482 LYS A CA 1
ATOM 3713 C C . LYS A 1 482 ? -3.393 1.224 -23.118 1.00 78.69 482 LYS A C 1
ATOM 3715 O O . LYS A 1 482 ? -2.697 0.403 -23.710 1.00 78.69 482 LYS A O 1
ATOM 3720 N N . TRP A 1 483 ? -3.577 1.180 -21.799 1.00 78.69 483 TRP A N 1
ATOM 3721 C CA . TRP A 1 483 ? -3.018 0.167 -20.897 1.00 78.69 483 TRP A CA 1
ATOM 3722 C C . TRP A 1 483 ? -4.143 -0.683 -20.322 1.00 78.69 483 TRP A C 1
ATOM 3724 O O . TRP A 1 483 ? -4.403 -0.705 -19.124 1.00 78.69 483 TRP A O 1
ATOM 3734 N N . THR A 1 484 ? -4.788 -1.422 -21.214 1.00 67.44 484 THR A N 1
ATOM 3735 C CA . THR A 1 484 ? -5.989 -2.265 -21.035 1.00 67.44 484 THR A CA 1
ATOM 3736 C C . THR A 1 484 ? -5.901 -3.362 -19.960 1.00 67.44 484 THR A C 1
ATOM 3738 O O . THR A 1 484 ? -6.784 -4.213 -19.840 1.00 67.44 484 THR A O 1
ATOM 3741 N N . HIS A 1 485 ? -4.812 -3.379 -19.201 1.00 70.06 485 HIS A N 1
ATOM 3742 C CA . HIS A 1 485 ? -4.435 -4.336 -18.172 1.00 70.06 485 HIS A CA 1
ATOM 3743 C C . HIS A 1 485 ? -4.134 -3.630 -16.833 1.00 70.06 485 HIS A C 1
ATOM 3745 O O . HIS A 1 485 ? -3.378 -4.135 -15.996 1.00 70.06 485 HIS A O 1
ATOM 3751 N N . GLN A 1 486 ? -4.689 -2.434 -16.644 1.00 81.00 486 GLN A N 1
ATOM 3752 C CA . GLN A 1 486 ? -4.772 -1.771 -15.349 1.00 81.00 486 GLN A CA 1
ATOM 3753 C C . GLN A 1 486 ? -5.838 -2.434 -14.469 1.00 81.00 486 GLN A C 1
ATOM 3755 O O . GLN A 1 486 ? -6.846 -2.933 -14.967 1.00 81.00 486 GLN A O 1
ATOM 3760 N N . LEU A 1 487 ? -5.622 -2.413 -13.157 1.00 88.06 487 LEU A N 1
ATOM 3761 C CA . LEU A 1 487 ? -6.575 -2.902 -12.159 1.00 88.06 487 LEU A CA 1
ATOM 3762 C C . LEU A 1 487 ? -7.045 -1.834 -11.184 1.00 88.06 487 LEU A C 1
ATOM 3764 O O . LEU A 1 487 ? -8.116 -2.002 -10.607 1.00 88.06 487 LEU A O 1
ATOM 3768 N N . ALA A 1 488 ? -6.255 -0.785 -10.970 1.00 94.62 488 ALA A N 1
ATOM 3769 C CA . ALA A 1 488 ? -6.540 0.202 -9.945 1.00 94.62 488 ALA A CA 1
ATOM 3770 C C . ALA A 1 488 ? -6.041 1.595 -10.326 1.00 94.62 488 ALA A C 1
ATOM 3772 O O . ALA A 1 488 ? -4.915 1.716 -10.811 1.00 94.62 488 ALA A O 1
ATOM 3773 N N . PHE A 1 489 ? -6.859 2.607 -10.038 1.00 95.81 489 PHE A N 1
ATOM 3774 C CA . PHE A 1 489 ? -6.497 4.016 -9.916 1.00 95.81 489 PHE A CA 1
ATOM 3775 C C . PHE A 1 489 ? -6.807 4.487 -8.500 1.00 95.81 489 PHE A C 1
ATOM 3777 O O . PHE A 1 489 ? -7.941 4.363 -8.047 1.00 95.81 489 PHE A O 1
ATOM 3784 N N . GLU A 1 490 ? -5.807 5.035 -7.831 1.00 96.81 490 GLU A N 1
ATOM 3785 C CA . GLU A 1 490 ? -5.910 5.727 -6.551 1.00 96.81 490 GLU A CA 1
ATOM 3786 C C . GLU A 1 490 ? -5.759 7.231 -6.782 1.00 96.81 490 GLU A C 1
ATOM 3788 O O . GLU A 1 490 ? -4.965 7.666 -7.626 1.00 96.81 490 GLU A O 1
ATOM 3793 N N . ASP A 1 491 ? -6.609 7.994 -6.097 1.00 95.94 491 ASP A N 1
ATOM 3794 C CA . ASP A 1 491 ? -6.662 9.458 -6.116 1.00 95.94 491 ASP A CA 1
ATOM 3795 C C . ASP A 1 491 ? -6.516 10.102 -7.508 1.00 95.94 491 ASP A C 1
ATOM 3797 O O . ASP A 1 491 ? -5.632 10.932 -7.728 1.00 95.94 491 ASP A O 1
ATOM 3801 N N . PRO A 1 492 ? -7.381 9.743 -8.486 1.00 95.19 492 PRO A N 1
ATOM 3802 C CA . PRO A 1 492 ? -7.366 10.328 -9.828 1.00 95.19 492 PRO A CA 1
ATOM 3803 C C . PRO A 1 492 ? -7.706 11.825 -9.866 1.00 95.19 492 PRO A C 1
ATOM 3805 O O . PRO A 1 492 ? -7.296 12.509 -10.798 1.00 95.19 492 PRO A O 1
ATOM 3808 N N . PHE A 1 493 ? -8.459 12.348 -8.898 1.00 96.69 493 PHE A N 1
ATOM 3809 C CA . PHE A 1 493 ? -8.794 13.774 -8.818 1.00 96.69 493 PHE A CA 1
ATOM 3810 C C . PHE A 1 493 ? -8.637 14.270 -7.384 1.00 96.69 493 PHE A C 1
ATOM 3812 O O . PHE A 1 493 ? -8.533 13.467 -6.460 1.00 96.69 493 PHE A O 1
ATOM 3819 N N . ALA A 1 494 ? -8.657 15.586 -7.197 1.00 94.44 494 ALA A N 1
ATOM 3820 C CA . ALA A 1 494 ? -8.486 16.181 -5.882 1.00 94.44 494 ALA A CA 1
ATOM 3821 C C . ALA A 1 494 ? -9.622 15.781 -4.917 1.00 94.44 494 ALA A C 1
ATOM 3823 O O . ALA A 1 494 ? -10.754 15.487 -5.328 1.00 94.44 494 ALA A O 1
ATOM 3824 N N . ALA A 1 495 ? -9.305 15.772 -3.626 1.00 89.69 495 ALA A N 1
ATOM 3825 C CA . ALA A 1 495 ? -10.160 15.343 -2.527 1.00 89.69 495 ALA A CA 1
ATOM 3826 C C . ALA A 1 495 ? -11.401 16.220 -2.242 1.00 89.69 495 ALA A C 1
ATOM 3828 O O . ALA A 1 495 ? -12.429 15.653 -1.844 1.00 89.69 495 ALA A O 1
ATOM 3829 N N . PRO A 1 496 ? -11.383 17.564 -2.418 1.00 89.75 496 PRO A N 1
ATOM 3830 C CA . PRO A 1 496 ? -12.521 18.411 -2.064 1.00 89.75 496 PRO A CA 1
ATOM 3831 C C . PRO A 1 496 ? -13.836 17.996 -2.743 1.00 89.75 496 PRO A C 1
ATOM 3833 O O . PRO A 1 496 ? -13.871 17.676 -3.930 1.00 89.75 496 PRO A O 1
ATOM 3836 N N . VAL A 1 497 ? -14.959 18.100 -2.018 1.00 89.19 497 VAL A N 1
ATOM 3837 C CA . VAL A 1 497 ? -16.307 17.705 -2.496 1.00 89.19 497 VAL A CA 1
ATOM 3838 C C . VAL A 1 497 ? -16.695 18.383 -3.819 1.00 89.19 497 VAL A C 1
ATOM 3840 O O . VAL A 1 497 ? -17.416 17.818 -4.641 1.00 89.19 497 VAL A O 1
ATOM 3843 N N . SER A 1 498 ? -16.174 19.583 -4.079 1.00 91.44 498 SER A N 1
ATOM 3844 C CA . SER A 1 498 ? -16.392 20.317 -5.331 1.00 91.44 498 SER A CA 1
ATOM 3845 C C . SER A 1 498 ? -15.838 19.605 -6.580 1.00 91.44 498 SER A C 1
ATOM 3847 O O . SER A 1 498 ? -16.272 19.919 -7.695 1.00 91.44 498 SER A O 1
ATOM 3849 N N . GLU A 1 499 ? -14.932 18.640 -6.401 1.00 95.44 499 GLU A N 1
ATOM 3850 C CA . GLU A 1 499 ? -14.293 17.822 -7.436 1.00 95.44 499 GLU A CA 1
ATOM 3851 C C . GLU A 1 499 ? -14.898 16.405 -7.535 1.00 95.44 499 GLU A C 1
ATOM 3853 O O . GLU A 1 499 ? -14.689 15.714 -8.534 1.00 95.44 499 GLU A O 1
ATOM 3858 N N . TRP A 1 500 ? -15.753 15.983 -6.587 1.00 96.00 500 TRP A N 1
ATOM 3859 C CA . TRP A 1 500 ? -16.399 14.654 -6.576 1.00 96.00 500 TRP A CA 1
ATOM 3860 C C . TRP A 1 500 ? -17.200 14.345 -7.846 1.00 96.00 500 TRP A C 1
ATOM 3862 O O . TRP A 1 500 ? -17.358 13.189 -8.228 1.00 96.00 500 TRP A O 1
ATOM 3872 N N . LYS A 1 501 ? -17.679 15.366 -8.564 1.00 97.19 501 LYS A N 1
ATOM 3873 C CA . LYS A 1 501 ? -18.324 15.184 -9.873 1.00 97.19 501 LYS A CA 1
ATOM 3874 C C . LYS A 1 501 ? -17.434 14.448 -10.889 1.00 97.19 501 LYS A C 1
ATOM 3876 O O . LYS A 1 501 ? -17.959 13.661 -11.671 1.00 97.19 501 LYS A O 1
ATOM 3881 N N . PHE A 1 502 ? -16.117 14.661 -10.863 1.00 97.44 502 PHE A N 1
ATOM 3882 C CA . PHE A 1 502 ? -15.177 14.015 -11.784 1.00 97.44 502 PHE A CA 1
ATOM 3883 C C . PHE A 1 502 ? -14.876 12.574 -11.365 1.00 97.44 502 PHE A C 1
ATOM 3885 O O . PHE A 1 502 ? -14.856 11.680 -12.212 1.00 97.44 502 PHE A O 1
ATOM 3892 N N . TRP A 1 503 ? -14.764 12.336 -10.056 1.00 97.75 503 TRP A N 1
ATOM 3893 C CA . TRP A 1 503 ? -14.714 10.998 -9.469 1.00 97.75 503 TRP A CA 1
ATOM 3894 C C . TRP A 1 503 ? -15.925 10.150 -9.872 1.00 97.75 503 TRP A C 1
ATOM 3896 O O . TRP A 1 503 ? -15.752 9.069 -10.430 1.00 97.75 503 TRP A O 1
ATOM 3906 N N . ARG A 1 504 ? -17.148 10.672 -9.686 1.00 97.88 504 ARG A N 1
ATOM 3907 C CA . ARG A 1 504 ? -18.397 10.004 -10.098 1.00 97.88 504 ARG A CA 1
ATOM 3908 C C . ARG A 1 504 ? -18.397 9.666 -11.581 1.00 97.88 504 ARG A C 1
ATOM 3910 O O . ARG A 1 504 ? -18.619 8.516 -11.942 1.00 97.88 504 ARG A O 1
ATOM 3917 N N . LYS A 1 505 ? -18.057 10.638 -12.434 1.00 97.75 505 LYS A N 1
ATOM 3918 C CA . LYS A 1 505 ? -17.970 10.449 -13.890 1.00 97.75 505 LYS A CA 1
ATOM 3919 C C . LYS A 1 505 ? -17.001 9.320 -14.262 1.00 97.75 505 LYS A C 1
ATOM 3921 O O . LYS A 1 505 ? -17.299 8.527 -15.153 1.00 97.75 505 LYS A O 1
ATOM 3926 N N . LEU A 1 506 ? -15.848 9.226 -13.596 1.00 97.25 506 LEU A N 1
ATOM 3927 C CA . LEU A 1 506 ? -14.877 8.155 -13.837 1.00 97.25 506 LEU A CA 1
ATOM 3928 C C . LEU A 1 506 ? -15.378 6.798 -13.320 1.00 97.25 506 LEU A C 1
ATOM 3930 O O . LEU A 1 506 ? -15.284 5.801 -14.036 1.00 97.25 506 LEU A O 1
ATOM 3934 N N . THR A 1 507 ? -15.958 6.762 -12.119 1.00 97.38 507 THR A N 1
ATOM 3935 C CA . THR A 1 507 ? -16.529 5.551 -11.510 1.00 97.38 507 THR A CA 1
ATOM 3936 C C . THR A 1 507 ? -17.717 5.015 -12.312 1.00 97.38 507 THR A C 1
ATOM 3938 O O . THR A 1 507 ? -17.816 3.810 -12.515 1.00 97.38 507 THR A O 1
ATOM 3941 N N . GLU A 1 508 ? -18.576 5.873 -12.862 1.00 96.75 508 GLU A N 1
ATOM 3942 C CA . GLU A 1 508 ? -19.646 5.484 -13.794 1.00 96.75 508 GLU A CA 1
ATOM 3943 C C . GLU A 1 508 ? -19.094 4.880 -15.091 1.00 96.75 508 GLU A C 1
ATOM 3945 O O . GLU A 1 508 ? -19.648 3.918 -15.622 1.00 96.75 508 GLU A O 1
ATOM 3950 N N . LYS A 1 509 ? -17.985 5.425 -15.608 1.00 94.31 509 LYS A N 1
ATOM 3951 C CA . LYS A 1 509 ? -17.378 4.971 -16.866 1.00 94.31 509 LYS A CA 1
ATOM 3952 C C . LYS A 1 509 ? -16.561 3.689 -16.729 1.00 94.31 509 LYS A C 1
ATOM 3954 O O . LYS A 1 509 ? -16.509 2.935 -17.697 1.00 94.31 509 LYS A O 1
ATOM 3959 N N . LEU A 1 510 ? -15.878 3.458 -15.605 1.00 94.56 510 LEU A N 1
ATOM 3960 C CA . LEU A 1 510 ? -14.885 2.377 -15.459 1.00 94.56 510 LEU A CA 1
ATOM 3961 C C . LEU A 1 510 ? -15.037 1.529 -14.185 1.00 94.56 510 LEU A C 1
ATOM 3963 O O . LEU A 1 510 ? -14.337 0.528 -14.047 1.00 94.56 510 LEU A O 1
ATOM 3967 N N . GLY A 1 511 ? -15.918 1.885 -13.250 1.00 94.88 511 GLY A N 1
ATOM 3968 C CA . GLY A 1 511 ? -15.986 1.283 -11.913 1.00 94.88 511 GLY A CA 1
ATOM 3969 C C . GLY A 1 511 ? -16.448 -0.179 -11.855 1.00 94.88 511 GLY A C 1
ATOM 3970 O O . GLY A 1 511 ? -16.386 -0.787 -10.790 1.00 94.88 511 GLY A O 1
ATOM 3971 N N . ASP A 1 512 ? -16.895 -0.765 -12.966 1.00 93.50 512 ASP A N 1
ATOM 3972 C CA . ASP A 1 512 ? -17.179 -2.201 -13.115 1.00 93.50 512 ASP A CA 1
ATOM 3973 C C . ASP A 1 512 ? -16.005 -2.994 -13.734 1.00 93.50 512 ASP A C 1
ATOM 3975 O O . ASP A 1 512 ? -16.077 -4.216 -13.872 1.00 93.50 512 ASP A O 1
ATOM 3979 N N . ARG A 1 513 ? -14.926 -2.302 -14.119 1.00 92.19 513 ARG A N 1
ATOM 3980 C CA . ARG A 1 513 ? -13.724 -2.841 -14.783 1.00 92.19 513 ARG A CA 1
ATOM 3981 C C . ARG A 1 513 ? -12.420 -2.461 -14.080 1.00 92.19 513 ARG A C 1
ATOM 3983 O O . ARG A 1 513 ? -11.392 -3.084 -14.336 1.00 92.19 513 ARG A O 1
ATOM 3990 N N . LEU A 1 514 ? -12.449 -1.445 -13.224 1.00 93.56 514 LEU A N 1
ATOM 3991 C CA . LEU A 1 514 ? -11.284 -0.856 -12.577 1.00 93.56 514 LEU A CA 1
ATOM 3992 C C . LEU A 1 514 ? -11.607 -0.534 -11.114 1.00 93.56 514 LEU A C 1
ATOM 3994 O O . LEU A 1 514 ? -12.699 -0.054 -10.806 1.00 93.56 514 LEU A O 1
ATOM 3998 N N . LEU A 1 515 ? -10.667 -0.780 -10.200 1.00 95.56 515 LEU A N 1
ATOM 3999 C CA . LEU A 1 515 ? -10.764 -0.245 -8.844 1.00 95.56 515 LEU A CA 1
ATOM 4000 C C . LEU A 1 515 ? -10.469 1.254 -8.880 1.00 95.56 515 LEU A C 1
ATOM 4002 O O . LEU A 1 515 ? -9.388 1.663 -9.286 1.00 95.56 515 LEU A O 1
ATOM 4006 N N . ILE A 1 516 ? -11.429 2.055 -8.444 1.00 97.62 516 ILE A N 1
ATOM 4007 C CA . ILE A 1 516 ? -11.264 3.476 -8.165 1.00 97.62 516 ILE A CA 1
ATOM 4008 C C . ILE A 1 516 ? -11.147 3.582 -6.650 1.00 97.62 516 ILE A C 1
ATOM 4010 O O . ILE A 1 516 ? -12.139 3.409 -5.934 1.00 97.62 516 ILE A O 1
ATOM 4014 N N . ILE A 1 517 ? -9.916 3.756 -6.187 1.00 97.88 517 ILE A N 1
ATOM 4015 C CA . ILE A 1 517 ? -9.523 3.753 -4.784 1.00 97.88 517 ILE A CA 1
ATOM 4016 C C . ILE A 1 517 ? -9.518 5.198 -4.291 1.00 97.88 517 ILE A C 1
ATOM 4018 O O . ILE A 1 517 ? -8.864 6.049 -4.888 1.00 97.88 517 ILE A O 1
ATOM 4022 N N . GLY A 1 518 ? -10.255 5.463 -3.218 1.00 96.06 518 GLY A N 1
ATOM 4023 C CA . GLY A 1 518 ? -10.133 6.709 -2.471 1.00 96.06 518 GLY A CA 1
ATOM 4024 C C . GLY A 1 518 ? -9.116 6.587 -1.339 1.00 96.06 518 GLY A C 1
ATOM 4025 O O . GLY A 1 518 ? -9.207 5.638 -0.554 1.00 96.06 518 GLY A O 1
ATOM 4026 N N . ASP A 1 519 ? -8.194 7.540 -1.238 1.00 93.31 519 ASP A N 1
ATOM 4027 C CA . ASP A 1 519 ? -7.279 7.726 -0.110 1.00 93.31 519 ASP A CA 1
ATOM 4028 C C . ASP A 1 519 ? -7.462 9.119 0.509 1.00 93.31 519 ASP A C 1
ATOM 4030 O O . ASP A 1 519 ? -8.096 9.227 1.563 1.00 93.31 519 ASP A O 1
ATOM 4034 N N . ASP A 1 520 ? -7.037 10.189 -0.167 1.00 89.06 520 ASP A N 1
ATOM 4035 C CA . ASP A 1 520 ? -7.124 11.564 0.349 1.00 89.06 520 ASP A CA 1
ATOM 4036 C C . ASP A 1 520 ? -8.571 12.089 0.420 1.00 89.06 520 ASP A C 1
ATOM 4038 O O . ASP A 1 520 ? -8.905 12.945 1.242 1.00 89.06 520 ASP A O 1
ATOM 4042 N N . ASN A 1 521 ? -9.481 11.555 -0.401 1.00 87.06 521 ASN A N 1
ATOM 4043 C CA . ASN A 1 521 ? -10.891 11.966 -0.415 1.00 87.06 521 ASN A CA 1
ATOM 4044 C C . ASN A 1 521 ? -11.750 11.310 0.679 1.00 87.06 521 ASN A C 1
ATOM 4046 O O . ASN A 1 521 ? -12.819 11.829 0.996 1.00 87.06 521 ASN A O 1
ATOM 4050 N N . VAL A 1 522 ? -11.313 10.177 1.238 1.00 89.38 522 VAL A N 1
ATOM 4051 C CA . VAL A 1 522 ? -12.058 9.395 2.244 1.00 89.38 522 VAL A CA 1
ATOM 4052 C C . VAL A 1 522 ? -11.323 9.290 3.573 1.00 89.38 522 VAL A C 1
ATOM 4054 O O . VAL A 1 522 ? -11.965 9.047 4.592 1.00 89.38 522 VAL A O 1
ATOM 4057 N N . VAL A 1 523 ? -10.004 9.486 3.580 1.00 88.50 523 VAL A N 1
ATOM 4058 C CA . VAL A 1 523 ? -9.110 9.595 4.741 1.00 88.50 523 VAL A CA 1
ATOM 4059 C C . VAL A 1 523 ? -9.290 8.533 5.832 1.00 88.50 523 VAL A C 1
ATOM 4061 O O . VAL A 1 523 ? -9.169 8.808 7.026 1.00 88.50 523 VAL A O 1
ATOM 4064 N N . THR A 1 524 ? -9.627 7.299 5.448 1.00 91.00 524 THR A N 1
ATOM 4065 C CA . THR A 1 524 ? -10.007 6.225 6.389 1.00 91.00 524 THR A CA 1
ATOM 4066 C C . THR A 1 524 ? -11.127 6.652 7.373 1.00 91.00 524 THR A C 1
ATOM 4068 O O . THR A 1 524 ? -11.268 6.101 8.463 1.00 91.00 524 THR A O 1
ATOM 4071 N N . ASN A 1 525 ? -11.955 7.644 7.025 1.00 88.62 525 ASN A N 1
ATOM 4072 C CA . ASN A 1 525 ? -13.038 8.155 7.864 1.00 88.62 525 ASN A CA 1
ATOM 4073 C C . ASN A 1 525 ? -14.371 7.479 7.489 1.00 88.62 525 ASN A C 1
ATOM 4075 O O . ASN A 1 525 ? -14.842 7.659 6.363 1.00 88.62 525 ASN A O 1
ATOM 4079 N N . PRO A 1 526 ? -15.008 6.725 8.410 1.00 90.81 526 PRO A N 1
ATOM 4080 C CA . PRO A 1 526 ? -16.247 5.998 8.128 1.00 90.81 526 PRO A CA 1
ATOM 4081 C C . PRO A 1 526 ? -17.381 6.868 7.558 1.00 90.81 526 PRO A C 1
ATOM 4083 O O . PRO A 1 526 ? -18.100 6.429 6.664 1.00 90.81 526 PRO A O 1
ATOM 4086 N N . SER A 1 527 ? -17.518 8.113 8.021 1.00 88.75 527 SER A N 1
ATOM 4087 C CA . SER A 1 527 ? -18.598 9.007 7.585 1.00 88.75 527 SER A CA 1
ATOM 4088 C C . SER A 1 527 ? -18.339 9.619 6.221 1.00 88.75 527 SER A C 1
ATOM 4090 O O . SER A 1 527 ? -19.249 9.682 5.398 1.00 88.75 527 SER A O 1
ATOM 4092 N N . VAL A 1 528 ? -17.089 9.993 5.940 1.00 89.38 528 VAL A N 1
ATOM 4093 C CA . VAL A 1 528 ? -16.707 10.466 4.603 1.00 89.38 528 VAL A CA 1
ATOM 4094 C C . VAL A 1 528 ? -16.825 9.328 3.587 1.00 89.38 528 VAL A C 1
ATOM 4096 O O . VAL A 1 528 ? -17.354 9.534 2.499 1.00 89.38 528 VAL A O 1
ATOM 4099 N N . ALA A 1 529 ? -16.420 8.110 3.961 1.00 93.75 529 ALA A N 1
ATOM 4100 C CA . ALA A 1 529 ? -16.597 6.917 3.140 1.00 93.75 529 ALA A CA 1
ATOM 4101 C C . ALA A 1 529 ? -18.066 6.629 2.822 1.00 93.75 529 ALA A C 1
ATOM 4103 O O . ALA A 1 529 ? -18.391 6.333 1.675 1.00 93.75 529 ALA A O 1
ATOM 4104 N N . TYR A 1 530 ? -18.954 6.730 3.813 1.00 95.12 530 TYR A N 1
ATOM 4105 C CA . TYR A 1 530 ? -20.383 6.515 3.609 1.00 95.12 530 TYR A CA 1
ATOM 4106 C C . TYR A 1 530 ? -20.960 7.490 2.574 1.00 95.12 530 TYR A C 1
ATOM 4108 O O . TYR A 1 530 ? -21.586 7.051 1.608 1.00 95.12 530 TYR A O 1
ATOM 4116 N N . GLU A 1 531 ? -20.680 8.790 2.711 1.00 94.00 531 GLU A N 1
ATOM 4117 C CA . GLU A 1 531 ? -21.135 9.794 1.740 1.00 94.00 531 GLU A CA 1
ATOM 4118 C C . GLU A 1 531 ? -20.490 9.589 0.359 1.00 94.00 531 GLU A C 1
ATOM 4120 O O . GLU A 1 531 ? -21.181 9.633 -0.658 1.00 94.00 531 GLU A O 1
ATOM 4125 N N . ALA A 1 532 ? -19.192 9.275 0.300 1.00 95.62 532 ALA A N 1
ATOM 4126 C CA . ALA A 1 532 ? -18.497 8.999 -0.957 1.00 95.62 532 ALA A CA 1
ATOM 4127 C C . ALA A 1 532 ? -19.087 7.781 -1.693 1.00 95.62 532 ALA A C 1
ATOM 4129 O O . ALA A 1 532 ? -19.239 7.805 -2.916 1.00 95.62 532 ALA A O 1
ATOM 4130 N N . LEU A 1 533 ? -19.455 6.719 -0.972 1.00 96.94 533 LEU A N 1
ATOM 4131 C CA . LEU A 1 533 ? -20.089 5.533 -1.550 1.00 96.94 533 LEU A CA 1
ATOM 4132 C C . LEU A 1 533 ? -21.530 5.793 -1.987 1.00 96.94 533 LEU A C 1
ATOM 4134 O O . LEU A 1 533 ? -21.924 5.331 -3.059 1.00 96.94 533 LEU A O 1
ATOM 4138 N N . LYS A 1 534 ? -22.298 6.549 -1.195 1.00 96.38 534 LYS A N 1
ATOM 4139 C CA . LYS A 1 534 ? -23.666 6.968 -1.528 1.00 96.38 534 LYS A CA 1
ATOM 4140 C C . LYS A 1 534 ? -23.698 7.794 -2.812 1.00 96.38 534 LYS A C 1
ATOM 4142 O O . LYS A 1 534 ? -24.576 7.607 -3.648 1.00 96.38 534 LYS A O 1
ATOM 4147 N N . GLU A 1 535 ? -22.702 8.653 -2.990 1.00 96.50 535 GLU A N 1
ATOM 4148 C CA . GLU A 1 535 ? -22.515 9.467 -4.187 1.00 96.50 535 GLU A CA 1
ATOM 4149 C C . GLU A 1 535 ? -21.803 8.711 -5.325 1.00 96.50 535 GLU A C 1
ATOM 4151 O O . GLU A 1 535 ? -21.624 9.274 -6.395 1.00 96.50 535 GLU A O 1
ATOM 4156 N N . ASN A 1 536 ? -21.408 7.442 -5.156 1.00 96.62 536 ASN A N 1
ATOM 4157 C CA . ASN A 1 536 ? -20.666 6.656 -6.157 1.00 96.62 536 ASN A CA 1
ATOM 4158 C C . ASN A 1 536 ? -19.345 7.325 -6.614 1.00 96.62 536 ASN A C 1
ATOM 4160 O O . ASN A 1 536 ? -18.955 7.256 -7.779 1.00 96.62 536 ASN A O 1
ATOM 4164 N N . VAL A 1 537 ? -18.647 7.983 -5.685 1.00 97.50 537 VAL A N 1
ATOM 4165 C CA . VAL A 1 537 ? -17.348 8.646 -5.902 1.00 97.50 537 VAL A CA 1
ATOM 4166 C C . VAL A 1 537 ? -16.254 7.616 -6.179 1.00 97.50 537 VAL A C 1
ATOM 4168 O O . VAL A 1 537 ? -15.466 7.787 -7.104 1.00 97.50 537 VAL A O 1
ATOM 4171 N N . CYS A 1 538 ? -16.227 6.524 -5.415 1.00 97.31 538 CYS A N 1
ATOM 4172 C CA . CYS A 1 538 ? -15.236 5.454 -5.519 1.00 97.31 538 CYS A CA 1
ATOM 4173 C C . CYS A 1 538 ? -15.894 4.072 -5.353 1.00 97.31 538 CYS A C 1
ATOM 4175 O O . CYS A 1 538 ? -17.050 3.962 -4.939 1.00 97.31 538 CYS A O 1
ATOM 4177 N N . ASN A 1 539 ? -15.168 2.999 -5.682 1.00 96.81 539 ASN A N 1
ATOM 4178 C CA . ASN A 1 539 ? -15.624 1.615 -5.473 1.00 96.81 539 ASN A CA 1
ATOM 4179 C C . ASN A 1 539 ? -14.697 0.801 -4.550 1.00 96.81 539 ASN A C 1
ATOM 4181 O O . ASN A 1 539 ? -14.975 -0.375 -4.275 1.00 96.81 539 ASN A O 1
ATOM 4185 N N . ALA A 1 540 ? -13.617 1.422 -4.075 1.00 97.19 540 ALA A N 1
ATOM 4186 C CA . ALA A 1 540 ? -12.731 0.887 -3.064 1.00 97.19 540 ALA A CA 1
ATOM 4187 C C . ALA A 1 540 ? -12.157 2.001 -2.177 1.00 97.19 540 ALA A C 1
ATOM 4189 O O . ALA A 1 540 ? -11.967 3.124 -2.635 1.00 97.19 540 ALA A O 1
ATOM 4190 N N . GLY A 1 541 ? -11.876 1.679 -0.916 1.00 96.94 541 GLY A N 1
ATOM 4191 C CA . GLY A 1 541 ? -11.277 2.609 0.043 1.00 96.94 541 GLY A CA 1
ATOM 4192 C C . GLY A 1 541 ? -9.913 2.134 0.518 1.00 96.94 541 GLY A C 1
ATOM 4193 O O . GLY A 1 541 ? -9.756 0.963 0.887 1.00 96.94 541 GLY A O 1
ATOM 4194 N N . LEU A 1 542 ? -8.931 3.032 0.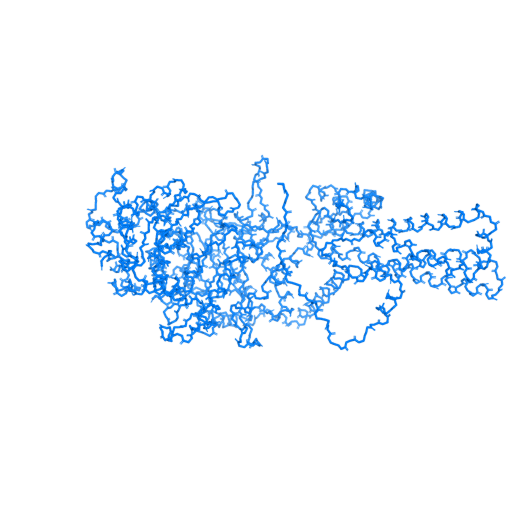533 1.00 95.38 542 LEU A N 1
ATOM 4195 C CA . LEU A 1 542 ? -7.642 2.787 1.166 1.00 95.38 542 LEU A CA 1
ATOM 4196 C C . LEU A 1 542 ? -7.799 2.855 2.691 1.00 95.38 542 LEU A C 1
ATOM 4198 O O . LEU A 1 542 ? -8.579 3.652 3.208 1.00 95.38 542 LEU A O 1
ATOM 4202 N N . ILE A 1 543 ? -7.091 1.990 3.415 1.00 92.69 543 ILE A N 1
ATOM 4203 C CA . ILE A 1 543 ? -7.112 1.928 4.878 1.00 92.69 543 ILE A CA 1
ATOM 4204 C C . ILE A 1 543 ? -5.713 2.200 5.401 1.00 92.69 543 ILE A C 1
ATOM 4206 O O . ILE A 1 543 ? -4.789 1.405 5.192 1.00 92.69 543 ILE A O 1
ATOM 4210 N N . LYS A 1 544 ? -5.597 3.273 6.176 1.00 87.25 544 LYS A N 1
ATOM 4211 C CA . LYS A 1 544 ? -4.423 3.618 6.973 1.00 87.25 544 LYS A CA 1
ATOM 4212 C C . LYS A 1 544 ? -4.876 3.766 8.423 1.00 87.25 544 LYS A C 1
ATOM 4214 O O . LYS A 1 544 ? -5.506 4.751 8.789 1.00 87.25 544 LYS A O 1
ATOM 4219 N N . LEU A 1 545 ? -4.567 2.791 9.282 1.00 83.81 545 LEU A N 1
ATOM 4220 C CA . LEU A 1 545 ? -5.113 2.749 10.652 1.00 83.81 545 LEU A CA 1
ATOM 4221 C C . LEU A 1 545 ? -4.781 4.008 11.461 1.00 83.81 545 LEU A C 1
ATOM 4223 O O . LEU A 1 545 ? -5.618 4.524 12.193 1.00 83.81 545 LEU A O 1
ATOM 4227 N N . ASN A 1 546 ? -3.570 4.533 11.297 1.00 77.75 546 ASN A N 1
ATOM 4228 C CA . ASN A 1 546 ? -3.148 5.758 11.965 1.00 77.75 546 ASN A CA 1
ATOM 4229 C C . ASN A 1 546 ? -3.734 7.040 11.348 1.00 77.75 546 ASN A C 1
ATOM 4231 O O . ASN A 1 546 ? -3.561 8.105 11.919 1.00 77.75 546 ASN A O 1
ATOM 4235 N N . GLN A 1 547 ? -4.428 6.969 10.210 1.00 78.44 547 GLN A N 1
ATOM 4236 C CA . GLN A 1 547 ? -5.168 8.102 9.648 1.00 78.44 547 GLN A CA 1
ATOM 4237 C C . GLN A 1 547 ? -6.482 8.337 10.408 1.00 78.44 547 GLN A C 1
ATOM 4239 O O . GLN A 1 547 ? -6.849 9.484 10.645 1.00 78.44 547 GLN A O 1
ATOM 4244 N N . VAL A 1 548 ? -7.138 7.256 10.855 1.00 82.19 548 VAL A N 1
ATOM 4245 C CA . VAL A 1 548 ? -8.367 7.313 11.669 1.00 82.19 548 VAL A CA 1
ATOM 4246 C C . VAL A 1 548 ? -8.105 7.241 13.178 1.00 82.19 548 VAL A C 1
ATOM 4248 O O . VAL A 1 548 ? -8.945 7.652 13.974 1.00 82.19 548 VAL A O 1
ATOM 4251 N N . GLY A 1 549 ? -6.939 6.728 13.581 1.00 80.50 549 GLY A N 1
ATOM 4252 C CA . GLY A 1 549 ? -6.457 6.813 14.958 1.00 80.50 549 GLY A CA 1
ATOM 4253 C C . GLY A 1 549 ? -7.045 5.785 15.925 1.00 80.50 549 GLY A C 1
ATOM 4254 O O . GLY A 1 549 ? -6.864 5.937 17.128 1.00 80.50 549 GLY A O 1
ATOM 4255 N N . SER A 1 550 ? -7.747 4.748 15.457 1.00 86.75 550 SER A N 1
ATOM 4256 C CA . SER A 1 550 ? -8.289 3.703 16.337 1.00 86.75 550 SER A CA 1
ATOM 4257 C C . SER A 1 550 ? -8.675 2.423 15.580 1.00 86.75 550 SER A C 1
ATOM 4259 O O . SER A 1 550 ? -8.935 2.463 14.373 1.00 86.75 550 SER A O 1
ATOM 4261 N N . PHE A 1 551 ? -8.712 1.274 16.266 1.00 91.31 551 PHE A N 1
ATOM 4262 C CA . PHE A 1 551 ? -9.091 0.003 15.635 1.00 91.31 551 PHE A CA 1
ATOM 4263 C C . PHE A 1 551 ? -10.596 -0.080 15.376 1.00 91.31 551 PHE A C 1
ATOM 4265 O O . PHE A 1 551 ? -11.006 -0.560 14.322 1.00 91.31 551 PHE A O 1
ATOM 4272 N N . SER A 1 552 ? -11.431 0.406 16.294 1.00 92.50 552 SER A N 1
ATOM 4273 C CA . SER A 1 552 ? -12.888 0.378 16.135 1.00 92.50 552 SER A CA 1
ATOM 4274 C C . SER A 1 552 ? -13.348 1.229 14.953 1.00 92.50 552 SER A C 1
ATOM 4276 O O . SER A 1 552 ? -14.164 0.772 14.156 1.00 92.50 552 SER A O 1
ATOM 4278 N N . GLN A 1 553 ? -12.775 2.420 14.760 1.00 90.88 553 GLN A N 1
ATOM 4279 C CA . GLN A 1 553 ? -13.134 3.274 13.625 1.00 90.88 553 GLN A CA 1
ATOM 4280 C C . GLN A 1 553 ? -12.566 2.738 12.307 1.00 90.88 553 GLN A C 1
ATOM 4282 O O . GLN A 1 553 ? -13.255 2.799 11.292 1.00 90.88 553 GLN A O 1
ATOM 4287 N N . ALA A 1 554 ? -11.361 2.153 12.310 1.00 92.44 554 ALA A N 1
ATOM 4288 C CA . ALA A 1 554 ? -10.837 1.454 11.134 1.00 92.44 554 ALA A CA 1
ATOM 4289 C C . ALA A 1 554 ? -11.726 0.260 10.745 1.00 92.44 554 ALA A C 1
ATOM 4291 O O . ALA A 1 554 ? -11.953 0.015 9.559 1.00 92.44 554 ALA A O 1
ATOM 4292 N N . TRP A 1 555 ? -12.273 -0.459 11.731 1.00 95.25 555 TRP A N 1
ATOM 4293 C CA . TRP A 1 555 ? -13.252 -1.515 11.496 1.00 95.25 555 TRP A CA 1
ATOM 4294 C C . TRP A 1 555 ? -14.568 -0.976 10.933 1.00 95.25 555 TRP A C 1
ATOM 4296 O O . TRP A 1 555 ? -15.054 -1.503 9.937 1.00 95.25 555 TRP A O 1
ATOM 4306 N N . MET A 1 556 ? -15.120 0.099 11.506 1.00 94.19 556 MET A N 1
ATOM 4307 C CA . MET A 1 556 ? -16.323 0.744 10.966 1.00 94.19 556 MET A CA 1
ATOM 4308 C C . MET A 1 556 ? -16.121 1.191 9.516 1.00 94.19 556 MET A C 1
ATOM 4310 O O . MET A 1 556 ? -17.006 0.985 8.694 1.00 94.19 556 MET A O 1
ATOM 4314 N N . TYR A 1 557 ? -14.953 1.746 9.183 1.00 94.81 557 TYR A N 1
ATOM 4315 C CA . TYR A 1 557 ? -14.611 2.132 7.814 1.00 94.81 557 TYR A CA 1
ATOM 4316 C C . TYR A 1 557 ? -14.614 0.922 6.874 1.00 94.81 557 TYR A C 1
ATOM 4318 O O . TYR A 1 557 ? -15.238 0.967 5.815 1.00 94.81 557 TYR A O 1
ATOM 4326 N N . MET A 1 558 ? -13.972 -0.184 7.275 1.00 95.56 558 MET A N 1
ATOM 4327 C CA . MET A 1 558 ? -14.029 -1.442 6.522 1.00 95.56 558 MET A CA 1
ATOM 4328 C C . MET A 1 558 ? -15.471 -1.899 6.308 1.00 95.56 558 MET A C 1
ATOM 4330 O O . MET A 1 558 ? -15.847 -2.207 5.180 1.00 95.56 558 MET A O 1
ATOM 4334 N N . GLU A 1 559 ? -16.287 -1.892 7.361 1.00 95.19 559 GLU A N 1
ATOM 4335 C CA . GLU A 1 559 ? -17.667 -2.363 7.297 1.00 95.19 559 GLU A CA 1
ATOM 4336 C C . GLU A 1 559 ? -18.552 -1.484 6.404 1.00 95.19 559 GLU A C 1
ATOM 4338 O O . GLU A 1 559 ? -19.390 -2.022 5.683 1.00 95.19 559 GLU A O 1
ATOM 4343 N N . VAL A 1 560 ? -18.347 -0.160 6.374 1.00 96.31 560 VAL A N 1
ATOM 4344 C CA . VAL A 1 560 ? -19.047 0.745 5.440 1.00 96.31 560 VAL A CA 1
ATOM 4345 C C . VAL A 1 560 ? -18.829 0.300 3.992 1.00 96.31 560 VAL A C 1
ATOM 4347 O O . VAL A 1 560 ? -19.793 0.166 3.240 1.00 96.31 560 VAL A O 1
ATOM 4350 N N . PHE A 1 561 ? -17.590 -0.017 3.605 1.00 96.12 561 PHE A N 1
ATOM 4351 C CA . PHE A 1 561 ? -17.305 -0.550 2.271 1.00 96.12 561 PHE A CA 1
ATOM 4352 C C . PHE A 1 561 ? -17.847 -1.970 2.088 1.00 96.12 561 PHE A C 1
ATOM 4354 O O . PHE A 1 561 ? -18.502 -2.259 1.085 1.00 96.12 561 PHE A O 1
ATOM 4361 N N . HIS A 1 562 ? -17.580 -2.872 3.034 1.00 94.69 562 HIS A N 1
ATOM 4362 C CA . HIS A 1 562 ? -17.868 -4.299 2.872 1.00 94.69 562 HIS A CA 1
ATOM 4363 C C . HIS A 1 562 ? -19.375 -4.566 2.803 1.00 94.69 562 HIS A C 1
ATOM 4365 O O . HIS A 1 562 ? -19.817 -5.305 1.919 1.00 94.69 562 HIS A O 1
ATOM 4371 N N . SER A 1 563 ? -20.164 -3.912 3.658 1.00 94.00 563 SER A N 1
ATOM 4372 C CA . SER A 1 563 ? -21.630 -4.016 3.666 1.00 94.00 563 SER A CA 1
ATOM 4373 C C . SER A 1 563 ? -22.292 -3.345 2.456 1.00 94.00 563 SER A C 1
ATOM 4375 O O . SER A 1 563 ? -23.345 -3.801 2.020 1.00 94.00 563 SER A O 1
ATOM 4377 N N . ALA A 1 564 ? -21.639 -2.357 1.833 1.00 94.44 564 ALA A N 1
ATOM 4378 C CA . ALA A 1 564 ? -22.040 -1.791 0.540 1.00 94.44 564 ALA A CA 1
ATOM 4379 C C . ALA A 1 564 ? -21.641 -2.668 -0.667 1.00 94.44 564 ALA A C 1
ATOM 4381 O O . ALA A 1 564 ? -21.824 -2.276 -1.821 1.00 94.44 564 ALA A O 1
ATOM 4382 N N . GLY A 1 565 ? -21.022 -3.832 -0.436 1.00 92.19 565 GLY A N 1
ATOM 4383 C CA . GLY A 1 565 ? -20.498 -4.686 -1.501 1.00 92.19 565 GLY A CA 1
ATOM 4384 C C . GLY A 1 565 ? -19.286 -4.089 -2.227 1.00 92.19 565 GLY A C 1
ATOM 4385 O O . GLY A 1 565 ? -18.989 -4.487 -3.358 1.00 92.19 565 GLY A O 1
ATOM 4386 N N . ARG A 1 566 ? -18.581 -3.150 -1.592 1.00 94.44 566 ARG A N 1
ATOM 4387 C CA . ARG A 1 566 ? -17.382 -2.470 -2.096 1.00 94.44 566 ARG A CA 1
ATOM 4388 C C . ARG A 1 566 ? -16.128 -3.006 -1.413 1.00 94.44 566 ARG A C 1
ATOM 4390 O O . ARG A 1 566 ? -16.198 -3.747 -0.433 1.00 94.44 566 ARG A O 1
ATOM 4397 N N . ASN A 1 567 ? -14.972 -2.698 -1.986 1.00 94.44 567 ASN A N 1
ATOM 4398 C CA . ASN A 1 567 ? -13.715 -3.321 -1.579 1.00 94.44 567 ASN A CA 1
ATOM 4399 C C . ASN A 1 567 ? -12.868 -2.373 -0.738 1.00 94.44 567 ASN A C 1
ATOM 4401 O O . ASN A 1 567 ? -13.080 -1.166 -0.722 1.00 94.44 567 ASN A O 1
ATOM 4405 N N . THR A 1 568 ? -11.868 -2.917 -0.065 1.00 95.56 568 THR A N 1
ATOM 4406 C CA . THR A 1 568 ? -10.880 -2.112 0.644 1.00 95.56 568 THR A CA 1
ATOM 4407 C C . THR A 1 568 ? -9.468 -2.549 0.300 1.00 95.56 568 THR A C 1
ATOM 4409 O O . THR A 1 568 ? -9.222 -3.702 -0.066 1.00 95.56 568 THR A O 1
ATOM 4412 N N . VAL A 1 569 ? -8.528 -1.624 0.437 1.00 95.12 569 VAL A N 1
ATOM 4413 C CA . VAL A 1 569 ? -7.102 -1.854 0.210 1.00 95.12 569 VAL A CA 1
ATOM 4414 C C . VAL A 1 569 ? -6.353 -1.430 1.463 1.00 95.12 569 VAL A C 1
ATOM 4416 O O . VAL A 1 569 ? -6.507 -0.307 1.928 1.00 95.12 569 VAL A O 1
ATOM 4419 N N . ILE A 1 570 ? -5.557 -2.325 2.042 1.00 93.62 570 ILE A N 1
ATOM 4420 C CA . ILE A 1 570 ? -4.737 -1.969 3.206 1.00 93.62 570 ILE A CA 1
ATOM 4421 C C . ILE A 1 570 ? -3.461 -1.306 2.705 1.00 93.62 570 ILE A C 1
ATOM 4423 O O . ILE A 1 570 ? -2.775 -1.872 1.850 1.00 93.62 570 ILE A O 1
ATOM 4427 N N . SER A 1 571 ? -3.127 -0.141 3.257 1.00 90.12 571 SER A N 1
ATOM 4428 C CA . SER A 1 571 ? -1.918 0.590 2.898 1.00 90.12 571 SER A CA 1
ATOM 4429 C C . SER A 1 571 ? -0.957 0.735 4.063 1.00 90.12 571 SER A C 1
ATOM 4431 O O . SER A 1 571 ? -1.343 0.935 5.213 1.00 90.12 571 SER A O 1
ATOM 4433 N N . HIS A 1 572 ? 0.323 0.713 3.719 1.00 82.75 572 HIS A N 1
ATOM 4434 C CA . HIS A 1 572 ? 1.384 1.242 4.559 1.00 82.75 572 HIS A CA 1
ATOM 4435 C C . HIS A 1 572 ? 1.380 2.781 4.580 1.00 82.75 572 HIS A C 1
ATOM 4437 O O . HIS A 1 572 ? 0.640 3.443 3.844 1.00 82.75 572 HIS A O 1
ATOM 4443 N N . ARG A 1 573 ? 2.255 3.360 5.410 1.00 75.44 573 ARG A N 1
ATOM 4444 C CA . ARG A 1 573 ? 2.615 4.783 5.354 1.00 75.44 573 ARG A CA 1
ATOM 4445 C C . ARG A 1 573 ? 3.972 4.965 4.677 1.00 75.44 573 ARG A C 1
ATOM 4447 O O . ARG A 1 573 ? 4.936 4.263 5.010 1.00 75.44 573 ARG A O 1
ATOM 4454 N N . SER A 1 574 ? 4.066 5.977 3.817 1.00 61.91 574 SER A N 1
ATOM 4455 C CA . SER A 1 574 ? 5.294 6.360 3.104 1.00 61.91 574 SER A CA 1
ATOM 4456 C C . SER A 1 574 ? 6.496 6.541 4.034 1.00 61.91 574 SER A C 1
ATOM 4458 O O . SER A 1 574 ? 7.638 6.247 3.686 1.00 61.91 574 SER A O 1
ATOM 4460 N N . THR A 1 575 ? 6.243 6.909 5.290 1.00 60.41 575 THR A N 1
ATOM 4461 C CA . THR A 1 575 ? 7.226 6.893 6.369 1.00 60.41 575 THR A CA 1
ATOM 4462 C C . THR A 1 575 ? 6.925 5.761 7.345 1.00 60.41 575 THR A C 1
ATOM 4464 O O . THR A 1 575 ? 5.996 5.869 8.143 1.00 60.41 575 THR A O 1
ATOM 4467 N N . GLN A 1 576 ? 7.729 4.699 7.317 1.00 57.62 576 GLN A N 1
ATOM 4468 C CA . GLN A 1 576 ? 7.657 3.618 8.299 1.00 57.62 576 GLN A CA 1
ATOM 4469 C C . GLN A 1 576 ? 9.059 3.249 8.771 1.00 57.62 576 GLN A C 1
ATOM 4471 O O . GLN A 1 576 ? 9.991 3.256 7.961 1.00 57.62 576 GLN A O 1
ATOM 4476 N N . PRO A 1 577 ? 9.222 2.923 10.055 1.00 54.88 577 PRO A N 1
ATOM 4477 C CA . PRO A 1 577 ? 10.489 2.446 10.574 1.00 54.88 577 PRO A CA 1
ATOM 4478 C C . PRO A 1 577 ? 11.066 1.208 9.889 1.00 54.88 577 PRO A C 1
ATOM 4480 O O . PRO A 1 577 ? 10.332 0.316 9.476 1.00 54.88 577 PRO A O 1
ATOM 4483 N N . ASP A 1 578 ? 12.400 1.135 9.864 1.00 48.25 578 ASP A N 1
ATOM 4484 C CA . ASP A 1 578 ? 13.181 -0.013 9.375 1.00 48.25 578 ASP A CA 1
ATOM 4485 C C . ASP A 1 578 ? 13.032 -1.265 10.247 1.00 48.25 578 ASP A C 1
ATOM 4487 O O . ASP A 1 578 ? 13.295 -2.381 9.794 1.00 48.25 578 ASP A O 1
ATOM 4491 N N . THR A 1 579 ? 12.594 -1.093 11.496 1.00 48.38 579 THR A N 1
ATOM 4492 C CA . THR A 1 579 ? 12.251 -2.195 12.392 1.00 48.38 579 THR A CA 1
ATOM 4493 C C . THR A 1 579 ? 10.737 -2.392 12.401 1.00 48.38 579 THR A C 1
ATOM 4495 O O . THR A 1 579 ? 9.981 -1.459 12.658 1.00 48.38 579 THR A O 1
ATOM 4498 N N . ILE A 1 580 ? 10.285 -3.625 12.144 1.00 56.38 580 ILE A N 1
ATOM 4499 C CA . ILE A 1 580 ? 8.860 -3.995 12.169 1.00 56.38 580 ILE A CA 1
ATOM 4500 C C . ILE A 1 580 ? 8.586 -4.971 13.326 1.00 56.38 580 ILE A C 1
ATOM 4502 O O . ILE A 1 580 ? 8.262 -6.141 13.082 1.00 56.38 580 ILE A O 1
ATOM 4506 N N . PRO A 1 581 ? 8.748 -4.577 14.604 1.00 52.47 581 PRO A N 1
ATOM 4507 C CA . PRO A 1 581 ? 8.093 -5.324 15.658 1.00 52.47 581 PRO A CA 1
ATOM 4508 C C . PRO A 1 581 ? 6.590 -5.068 15.508 1.00 52.47 581 PRO A C 1
ATOM 4510 O O . PRO A 1 581 ? 6.115 -4.001 15.840 1.00 52.47 581 PRO A O 1
ATOM 4513 N N . ASP A 1 582 ? 5.853 -6.041 14.988 1.00 64.19 582 ASP A N 1
ATOM 4514 C CA . ASP A 1 582 ? 4.386 -6.063 14.950 1.00 64.19 582 ASP A CA 1
ATOM 4515 C C . ASP A 1 582 ? 3.659 -5.048 14.024 1.00 64.19 582 ASP A C 1
ATOM 4517 O O . ASP A 1 582 ? 3.298 -3.941 14.433 1.00 64.19 582 ASP A O 1
ATOM 4521 N N . PRO A 1 583 ? 3.390 -5.441 12.766 1.00 76.31 583 PRO A N 1
ATOM 4522 C CA . PRO A 1 583 ? 2.728 -4.582 11.792 1.00 76.31 583 PRO A CA 1
ATOM 4523 C C . PRO A 1 583 ? 1.198 -4.564 11.920 1.00 76.31 583 PRO A C 1
ATOM 4525 O O . PRO A 1 583 ? 0.505 -5.551 11.638 1.00 76.31 583 PRO A O 1
ATOM 4528 N N . LEU A 1 584 ? 0.668 -3.390 12.267 1.00 82.94 584 LEU A N 1
ATOM 4529 C CA . LEU A 1 584 ? -0.766 -3.080 12.290 1.00 82.94 584 LEU A CA 1
ATOM 4530 C C . LEU A 1 584 ? -1.446 -3.402 10.959 1.00 82.94 584 LEU A C 1
ATOM 4532 O O . LEU A 1 584 ? -2.550 -3.941 10.936 1.00 82.94 584 LEU A O 1
ATOM 4536 N N . GLU A 1 585 ? -0.770 -3.100 9.853 1.00 86.50 585 GLU A N 1
ATOM 4537 C CA . GLU A 1 585 ? -1.265 -3.300 8.497 1.00 86.50 585 GLU A CA 1
ATOM 4538 C C . GLU A 1 585 ? -1.529 -4.781 8.233 1.00 86.50 585 GLU A C 1
ATOM 4540 O O . GLU A 1 585 ? -2.567 -5.138 7.682 1.00 86.50 585 GLU A O 1
ATOM 4545 N N . VAL A 1 586 ? -0.646 -5.673 8.689 1.00 88.19 586 VAL A N 1
ATOM 4546 C CA . VAL A 1 586 ? -0.849 -7.124 8.549 1.00 88.19 586 VAL A CA 1
ATOM 4547 C C . VAL A 1 586 ? -2.000 -7.590 9.434 1.00 88.19 586 VAL A C 1
ATOM 4549 O O . VAL A 1 586 ? -2.844 -8.362 8.980 1.00 88.19 586 VAL A O 1
ATOM 4552 N N . THR A 1 587 ? -2.075 -7.088 10.670 1.00 89.69 587 THR A N 1
ATOM 4553 C CA . THR A 1 587 ? -3.174 -7.408 11.593 1.00 89.69 587 THR A CA 1
ATOM 4554 C C . THR A 1 587 ? -4.525 -7.033 10.986 1.00 89.69 587 THR A C 1
ATOM 4556 O O . THR A 1 587 ? -5.438 -7.857 10.952 1.00 89.69 587 THR A O 1
ATOM 4559 N N . ALA A 1 588 ? -4.643 -5.821 10.445 1.00 91.69 588 ALA A N 1
ATOM 4560 C CA . ALA A 1 588 ? -5.857 -5.352 9.793 1.00 91.69 588 ALA A CA 1
ATOM 4561 C C . ALA A 1 588 ? -6.144 -6.077 8.479 1.00 91.69 588 ALA A C 1
ATOM 4563 O O . ALA A 1 588 ? -7.296 -6.408 8.210 1.00 91.69 588 ALA A O 1
ATOM 4564 N N . THR A 1 589 ? -5.106 -6.395 7.701 1.00 91.75 589 THR A N 1
ATOM 4565 C CA . THR A 1 589 ? -5.247 -7.184 6.477 1.00 91.75 589 THR A CA 1
ATOM 4566 C C . THR A 1 589 ? -5.907 -8.518 6.772 1.00 91.75 589 THR A C 1
ATOM 4568 O O . THR A 1 589 ? -6.958 -8.813 6.210 1.00 91.75 589 THR A O 1
ATOM 4571 N N . LEU A 1 590 ? -5.352 -9.311 7.688 1.00 90.38 590 LEU A N 1
ATOM 4572 C CA . LEU A 1 590 ? -5.898 -10.630 8.007 1.00 90.38 590 LEU A CA 1
ATOM 4573 C C . LEU A 1 590 ? -7.294 -10.527 8.638 1.00 90.38 590 LEU A C 1
ATOM 4575 O O . LEU A 1 590 ? -8.183 -11.301 8.279 1.00 90.38 590 LEU A O 1
ATOM 4579 N N . ALA A 1 591 ? -7.512 -9.540 9.514 1.00 91.81 591 ALA A N 1
ATOM 4580 C CA . ALA A 1 591 ? -8.801 -9.310 10.159 1.00 91.81 591 ALA A CA 1
ATOM 4581 C C . ALA A 1 591 ? -9.910 -8.876 9.189 1.00 91.81 591 ALA A C 1
ATOM 4583 O O . ALA A 1 591 ? -11.054 -9.253 9.410 1.00 91.81 591 ALA A O 1
ATOM 4584 N N . GLY A 1 592 ? -9.596 -8.121 8.131 1.00 90.94 592 GLY A N 1
ATOM 4585 C CA . GLY A 1 592 ? -10.552 -7.660 7.112 1.00 90.94 592 GLY A CA 1
ATOM 4586 C C . GLY A 1 592 ? -10.686 -8.584 5.893 1.00 90.94 592 GLY A C 1
ATOM 4587 O O . GLY A 1 592 ? -11.516 -8.338 5.019 1.00 90.94 592 GLY A O 1
ATOM 4588 N N . SER A 1 593 ? -9.882 -9.652 5.819 1.00 88.62 593 SER A N 1
ATOM 4589 C CA . SER A 1 593 ? -9.820 -10.580 4.674 1.00 88.62 593 SER A CA 1
ATOM 4590 C C . SER A 1 593 ? -10.572 -11.904 4.883 1.00 88.62 593 SER A C 1
ATOM 4592 O O . SER A 1 593 ? -10.444 -12.827 4.079 1.00 88.62 593 SER A O 1
ATOM 4594 N N . PHE A 1 594 ? -11.321 -12.077 5.972 1.00 83.56 594 PHE A N 1
ATOM 4595 C CA . PHE A 1 594 ? -12.074 -13.319 6.207 1.00 83.56 594 PHE A CA 1
ATOM 4596 C C . PHE A 1 594 ? -13.352 -13.355 5.363 1.00 83.56 594 PHE A C 1
ATOM 4598 O O . PHE A 1 594 ? -14.079 -12.375 5.310 1.00 83.56 594 PHE A O 1
ATOM 4605 N N . ARG A 1 595 ? -13.690 -14.486 4.744 1.00 74.38 595 ARG A N 1
ATOM 4606 C CA . ARG A 1 595 ? -14.950 -14.632 3.985 1.00 74.38 595 ARG A CA 1
ATOM 4607 C C . ARG A 1 595 ? -16.085 -15.188 4.867 1.00 74.38 595 ARG A C 1
ATOM 4609 O O . ARG A 1 595 ? -15.793 -15.838 5.874 1.00 74.38 595 ARG A O 1
ATOM 4616 N N . PRO A 1 596 ? -17.365 -14.981 4.494 1.00 70.25 596 PRO A N 1
ATOM 4617 C CA . PRO A 1 596 ? -17.843 -14.274 3.293 1.00 70.25 596 PRO A CA 1
ATOM 4618 C C . PRO A 1 596 ? -17.836 -12.737 3.379 1.00 70.25 596 PRO A C 1
ATOM 4620 O O . PRO A 1 596 ? -17.932 -12.091 2.341 1.00 70.25 596 PRO A O 1
ATOM 4623 N N . GLN A 1 597 ? -17.709 -12.143 4.571 1.00 73.62 597 GLN A N 1
ATOM 4624 C CA . GLN A 1 597 ? -17.929 -10.700 4.772 1.00 73.62 597 GLN A CA 1
ATOM 4625 C C . GLN A 1 597 ? -16.764 -9.812 4.306 1.00 73.62 597 GLN A C 1
ATOM 4627 O O . GLN A 1 597 ? -16.988 -8.744 3.750 1.00 73.62 597 GLN A O 1
ATOM 4632 N N . GLY A 1 598 ? -15.526 -10.257 4.501 1.00 82.75 598 GLY A N 1
ATOM 4633 C CA . GLY A 1 598 ? -14.318 -9.490 4.220 1.00 82.75 598 GLY A CA 1
ATOM 4634 C C . GLY A 1 598 ? -14.080 -9.257 2.732 1.00 82.75 598 GLY A C 1
ATOM 4635 O O . GLY A 1 598 ? -14.212 -10.164 1.900 1.00 82.75 598 GLY A O 1
ATOM 4636 N N . ARG A 1 599 ? -13.715 -8.016 2.403 1.00 90.12 599 ARG A N 1
ATOM 4637 C CA . ARG A 1 599 ? -13.462 -7.536 1.036 1.00 90.12 599 ARG A CA 1
ATOM 4638 C C . ARG A 1 599 ? -12.178 -6.707 0.929 1.00 90.12 599 ARG A C 1
ATOM 4640 O O . ARG A 1 599 ? -12.087 -5.792 0.113 1.00 90.12 599 ARG A O 1
ATOM 4647 N N . VAL A 1 600 ? -11.164 -7.041 1.731 1.00 91.06 600 VAL A N 1
ATOM 4648 C CA . VAL A 1 600 ? -9.794 -6.568 1.484 1.00 91.06 600 VAL A CA 1
ATOM 4649 C C . VAL A 1 600 ? -9.234 -7.316 0.270 1.00 91.06 600 VAL A C 1
ATOM 4651 O O . VAL A 1 600 ? -9.038 -8.528 0.321 1.00 91.06 600 VAL A O 1
ATOM 4654 N N . VAL A 1 601 ? -9.014 -6.603 -0.836 1.00 89.50 601 VAL A N 1
ATOM 4655 C CA . VAL A 1 601 ? -8.634 -7.208 -2.132 1.00 89.50 601 VAL A CA 1
ATOM 4656 C C . VAL A 1 601 ? -7.172 -6.984 -2.502 1.00 89.50 601 VAL A C 1
ATOM 4658 O O . VAL A 1 601 ? -6.597 -7.788 -3.233 1.00 89.50 601 VAL A O 1
ATOM 4661 N N . LEU A 1 602 ? -6.559 -5.920 -1.978 1.00 91.06 602 LE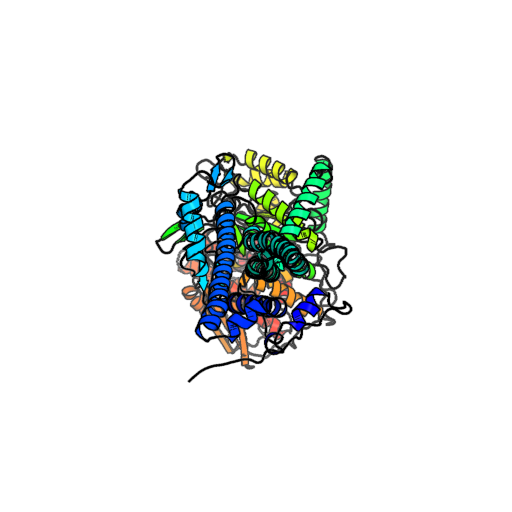U A N 1
ATOM 4662 C CA . LEU A 1 602 ? -5.153 -5.592 -2.201 1.00 91.06 602 LEU A CA 1
ATOM 4663 C C . LEU A 1 602 ? -4.466 -5.178 -0.894 1.00 91.06 602 LEU A C 1
ATOM 4665 O O . LEU A 1 602 ? -5.090 -4.611 0.007 1.00 91.06 602 LEU A O 1
ATOM 4669 N N . ALA A 1 603 ? -3.161 -5.430 -0.831 1.00 90.50 603 ALA A N 1
ATOM 4670 C CA . ALA A 1 603 ? -2.261 -4.905 0.187 1.00 90.50 603 ALA A CA 1
ATOM 4671 C C . ALA A 1 603 ? -1.159 -4.062 -0.483 1.00 90.50 603 ALA A C 1
ATOM 4673 O O . ALA A 1 603 ? -0.242 -4.599 -1.111 1.00 90.50 603 ALA A O 1
ATOM 4674 N N . LYS A 1 604 ? -1.250 -2.733 -0.351 1.00 91.94 604 LYS A N 1
ATOM 4675 C CA . LYS A 1 604 ? -0.266 -1.745 -0.825 1.00 91.94 604 LYS A CA 1
ATOM 4676 C C . LYS A 1 604 ? 0.777 -1.538 0.271 1.00 91.94 604 LYS A C 1
ATOM 4678 O O . LYS A 1 604 ? 0.676 -0.615 1.075 1.00 91.94 604 LYS A O 1
ATOM 4683 N N . LEU A 1 605 ? 1.780 -2.417 0.344 1.00 88.25 605 LEU A N 1
ATOM 4684 C CA . LEU A 1 605 ? 2.806 -2.401 1.409 1.00 88.25 605 LEU A CA 1
ATOM 4685 C C . LEU A 1 605 ? 4.197 -1.973 0.896 1.00 88.25 605 LEU A C 1
ATOM 4687 O O . LEU A 1 605 ? 5.219 -2.314 1.489 1.00 88.25 605 LEU A O 1
ATOM 4691 N N . GLY A 1 606 ? 4.237 -1.248 -0.228 1.00 86.56 606 GLY A N 1
ATOM 4692 C CA . GLY A 1 606 ? 5.456 -0.747 -0.869 1.00 86.56 606 GLY A CA 1
ATOM 4693 C C . GLY A 1 606 ? 6.171 -1.784 -1.746 1.00 86.56 606 GLY A C 1
ATOM 4694 O O . GLY A 1 606 ? 5.674 -2.889 -1.987 1.00 86.56 606 GLY A O 1
ATOM 4695 N N . GLY A 1 607 ? 7.343 -1.415 -2.261 1.00 85.06 607 GLY A N 1
ATOM 4696 C CA . GLY A 1 607 ? 8.246 -2.266 -3.037 1.00 85.06 607 GLY A CA 1
ATOM 4697 C C . GLY A 1 607 ? 9.193 -3.073 -2.143 1.00 85.06 607 GLY A C 1
ATOM 4698 O O . GLY A 1 607 ? 9.727 -2.563 -1.161 1.00 85.06 607 GLY A O 1
ATOM 4699 N N . ILE A 1 608 ? 9.478 -4.332 -2.500 1.00 79.94 608 ILE A N 1
ATOM 4700 C CA . ILE A 1 608 ? 10.207 -5.306 -1.648 1.00 79.94 608 ILE A CA 1
ATOM 4701 C C . ILE A 1 608 ? 11.704 -4.998 -1.456 1.00 79.94 608 ILE A C 1
ATOM 4703 O O . ILE A 1 608 ? 12.471 -5.785 -0.905 1.00 79.94 608 ILE A O 1
ATOM 4707 N N . PHE A 1 609 ? 12.152 -3.853 -1.950 1.00 77.56 609 PHE A N 1
ATOM 4708 C CA . PHE A 1 609 ? 13.543 -3.448 -1.944 1.00 77.56 609 PHE A CA 1
ATOM 4709 C C . PHE A 1 609 ? 14.001 -2.707 -0.700 1.00 77.56 609 PHE A C 1
ATOM 4711 O O . PHE A 1 609 ? 15.214 -2.601 -0.489 1.00 77.56 609 PHE A O 1
ATOM 4718 N N . LEU A 1 610 ? 13.063 -2.203 0.093 1.00 79.00 610 LEU A N 1
ATOM 4719 C CA . LEU A 1 610 ? 13.347 -1.685 1.420 1.00 79.00 610 LEU A CA 1
ATOM 4720 C C . LEU A 1 610 ? 12.997 -2.745 2.460 1.00 79.00 610 LEU A C 1
ATOM 4722 O O . LEU A 1 610 ? 11.988 -3.444 2.339 1.00 79.00 610 LEU A O 1
ATOM 4726 N N . ALA A 1 611 ? 13.825 -2.854 3.497 1.00 78.38 611 ALA A N 1
ATOM 4727 C CA . ALA A 1 611 ? 13.646 -3.851 4.548 1.00 78.38 611 ALA A CA 1
ATOM 4728 C C . ALA A 1 611 ? 12.319 -3.664 5.305 1.00 78.38 611 ALA A C 1
ATOM 4730 O O . ALA A 1 611 ? 11.641 -4.652 5.583 1.00 78.38 611 ALA A O 1
ATOM 4731 N N . ASN A 1 612 ? 11.909 -2.414 5.555 1.00 74.75 612 ASN A N 1
ATOM 4732 C CA . ASN A 1 612 ? 10.616 -2.091 6.169 1.00 74.75 612 ASN A CA 1
ATOM 4733 C C . ASN A 1 612 ? 9.411 -2.515 5.316 1.00 74.75 612 ASN A C 1
ATOM 4735 O O . ASN A 1 612 ? 8.367 -2.829 5.866 1.00 74.75 612 ASN A O 1
ATOM 4739 N N . ARG A 1 613 ? 9.527 -2.566 3.987 1.00 84.12 613 ARG A N 1
ATOM 4740 C CA . ARG A 1 613 ? 8.445 -3.031 3.101 1.00 84.12 613 ARG A CA 1
ATOM 4741 C C . ARG A 1 613 ? 8.463 -4.543 2.962 1.00 84.12 613 ARG A C 1
ATOM 4743 O O . ARG A 1 613 ? 7.452 -5.210 3.160 1.00 84.12 613 ARG A O 1
ATOM 4750 N N . ALA A 1 614 ? 9.642 -5.105 2.698 1.00 82.94 614 ALA A N 1
ATOM 4751 C CA . ALA A 1 614 ? 9.836 -6.547 2.607 1.00 82.94 614 ALA A CA 1
ATOM 4752 C C . ALA A 1 614 ? 9.403 -7.269 3.888 1.00 82.94 614 ALA A C 1
ATOM 4754 O O . ALA A 1 614 ? 8.797 -8.337 3.822 1.00 82.94 614 ALA A O 1
ATOM 4755 N N . GLY A 1 615 ? 9.674 -6.668 5.047 1.00 84.06 615 GLY A N 1
ATOM 4756 C CA . GLY A 1 615 ? 9.270 -7.215 6.329 1.00 84.06 615 GLY A CA 1
ATOM 4757 C C . GLY A 1 615 ? 7.749 -7.269 6.510 1.00 84.06 615 GLY A C 1
ATOM 4758 O O . GLY A 1 615 ? 7.279 -8.236 7.093 1.00 84.06 615 GLY A O 1
ATOM 4759 N N . LEU A 1 616 ? 6.963 -6.327 5.969 1.00 86.19 616 LEU A N 1
ATOM 4760 C CA . LEU A 1 616 ? 5.493 -6.394 6.035 1.00 86.19 616 LEU A CA 1
ATOM 4761 C C . LEU A 1 616 ? 4.949 -7.595 5.262 1.00 86.19 616 LEU A C 1
ATOM 4763 O O . LEU A 1 616 ? 4.178 -8.387 5.802 1.00 86.19 616 LEU A O 1
ATOM 4767 N N . TYR A 1 617 ? 5.407 -7.773 4.021 1.00 87.06 617 TYR A N 1
ATOM 4768 C CA . TYR A 1 617 ? 5.037 -8.933 3.210 1.00 87.06 617 TYR A CA 1
ATOM 4769 C C . TYR A 1 617 ? 5.487 -10.246 3.859 1.00 87.06 617 TYR A C 1
ATOM 4771 O O . TYR A 1 617 ? 4.728 -11.214 3.876 1.00 87.06 617 TYR A O 1
ATOM 4779 N N . TYR A 1 618 ? 6.689 -10.270 4.445 1.00 86.94 618 TYR A N 1
ATOM 4780 C CA . TYR A 1 618 ? 7.190 -11.421 5.193 1.00 86.94 618 TYR A CA 1
ATOM 4781 C C . TYR A 1 618 ? 6.331 -11.735 6.422 1.00 86.94 618 TYR A C 1
ATOM 4783 O O . TYR A 1 618 ? 5.996 -12.895 6.637 1.00 86.94 618 TYR A O 1
ATOM 4791 N N . GLN A 1 619 ? 5.940 -10.731 7.213 1.00 87.00 619 GLN A N 1
ATOM 4792 C CA . GLN A 1 619 ? 5.069 -10.943 8.372 1.00 87.00 619 GLN A CA 1
ATOM 4793 C C . GLN A 1 619 ? 3.689 -11.439 7.942 1.00 87.00 619 GLN A C 1
ATOM 4795 O O . GLN A 1 619 ? 3.169 -12.362 8.558 1.00 87.00 619 GLN A O 1
ATOM 4800 N N . MET A 1 620 ? 3.130 -10.919 6.845 1.00 87.38 620 MET A N 1
ATOM 4801 C CA . MET A 1 620 ? 1.872 -11.433 6.298 1.00 87.38 620 MET A CA 1
ATOM 4802 C C . MET A 1 620 ? 1.986 -12.899 5.866 1.00 87.38 620 MET A C 1
ATOM 4804 O O . MET A 1 620 ? 1.132 -13.711 6.223 1.00 87.38 620 MET A O 1
ATOM 4808 N N . GLN A 1 621 ? 3.067 -13.259 5.165 1.00 85.75 621 GLN A N 1
ATOM 4809 C CA . GLN A 1 621 ? 3.370 -14.649 4.816 1.00 85.75 621 GLN A CA 1
ATOM 4810 C C . GLN A 1 621 ? 3.493 -15.519 6.074 1.00 85.75 621 GLN A C 1
ATOM 4812 O O . GLN A 1 621 ? 2.852 -16.565 6.167 1.00 85.75 621 GLN A O 1
ATOM 4817 N N . LYS A 1 622 ? 4.278 -15.076 7.056 1.00 87.44 622 LYS A N 1
ATOM 4818 C CA . LYS A 1 622 ? 4.515 -15.806 8.299 1.00 87.44 622 LYS A CA 1
ATOM 4819 C C . LYS A 1 622 ? 3.214 -16.033 9.068 1.00 87.44 622 LYS A C 1
ATOM 4821 O O . LYS A 1 622 ? 2.904 -17.173 9.391 1.00 87.44 622 LYS A O 1
ATOM 4826 N N . SER A 1 623 ? 2.419 -14.990 9.301 1.00 87.19 623 SER A N 1
ATOM 4827 C CA . SER A 1 623 ? 1.141 -15.099 10.012 1.00 87.19 623 SER A CA 1
ATOM 4828 C C . SER A 1 623 ? 0.160 -16.034 9.305 1.00 87.19 623 SER A C 1
ATOM 4830 O O . SER A 1 623 ? -0.561 -16.783 9.961 1.00 87.19 623 SER A O 1
ATOM 4832 N N . ALA A 1 624 ? 0.152 -16.041 7.971 1.00 85.44 624 ALA A N 1
ATOM 4833 C CA . ALA A 1 624 ? -0.655 -16.975 7.204 1.00 85.44 624 ALA A CA 1
ATOM 4834 C C . ALA A 1 624 ? -0.151 -18.427 7.314 1.00 85.44 624 ALA A C 1
ATOM 4836 O O . ALA A 1 624 ? -0.946 -19.347 7.489 1.00 85.44 624 ALA A O 1
ATOM 4837 N N . GLU A 1 625 ? 1.161 -18.665 7.254 1.00 84.50 625 GLU A N 1
ATOM 4838 C CA . GLU A 1 625 ? 1.743 -19.999 7.457 1.00 84.50 625 GLU A CA 1
ATOM 4839 C C . GLU A 1 625 ? 1.493 -20.529 8.875 1.00 84.50 625 GLU A C 1
ATOM 4841 O O . GLU A 1 625 ? 1.130 -21.697 9.051 1.00 84.50 625 GLU A O 1
ATOM 4846 N N . GLU A 1 626 ? 1.639 -19.673 9.882 1.00 85.81 626 GLU A N 1
ATOM 4847 C CA . GLU A 1 626 ? 1.359 -19.993 11.279 1.00 85.81 626 GLU A CA 1
ATOM 4848 C C . GLU A 1 626 ? -0.130 -20.281 11.506 1.00 85.81 626 GLU A C 1
ATOM 4850 O O . GLU A 1 626 ? -0.467 -21.222 12.223 1.00 85.81 626 GLU A O 1
ATOM 4855 N N . TRP A 1 627 ? -1.028 -19.539 10.853 1.00 87.00 627 TRP A N 1
ATOM 4856 C CA . TRP A 1 627 ? -2.463 -19.824 10.859 1.00 87.00 627 TRP A CA 1
ATOM 4857 C C . TRP A 1 627 ? -2.774 -21.188 10.233 1.00 87.00 627 TRP A C 1
ATOM 4859 O O . TRP A 1 627 ? -3.457 -22.010 10.845 1.00 87.00 627 TRP A O 1
ATOM 4869 N N . ARG A 1 628 ? -2.192 -21.469 9.059 1.00 83.69 628 ARG A N 1
ATOM 4870 C CA . ARG A 1 628 ? -2.358 -22.734 8.326 1.00 83.69 628 ARG A CA 1
ATOM 4871 C C . ARG A 1 628 ? -1.928 -23.955 9.130 1.00 83.69 628 ARG A C 1
ATOM 4873 O O . ARG A 1 628 ? -2.558 -25.004 9.074 1.00 83.69 628 ARG A O 1
ATOM 4880 N N . THR A 1 629 ? -0.798 -23.835 9.816 1.00 83.19 629 THR A N 1
ATOM 4881 C CA . THR A 1 629 ? -0.184 -24.933 10.576 1.00 83.19 629 THR A CA 1
ATOM 4882 C C . THR A 1 629 ? -0.719 -25.034 11.999 1.00 83.19 629 THR A C 1
ATOM 4884 O O . THR A 1 629 ? -0.495 -26.041 12.663 1.00 83.19 629 THR A O 1
ATOM 4887 N N . GLY A 1 630 ? -1.413 -23.999 12.473 1.00 80.75 630 GLY A N 1
ATOM 4888 C CA . GLY A 1 630 ? -1.767 -23.839 13.875 1.00 80.75 630 GLY A CA 1
ATOM 4889 C C . GLY A 1 630 ? -0.595 -23.408 14.764 1.00 80.75 630 GLY A C 1
ATOM 4890 O O . GLY A 1 630 ? -0.762 -23.329 15.973 1.00 80.75 630 GLY A O 1
ATOM 4891 N N . ALA A 1 631 ? 0.578 -23.089 14.205 1.00 75.06 631 ALA A N 1
ATOM 4892 C CA . ALA A 1 631 ? 1.730 -22.625 14.982 1.00 75.06 631 ALA A CA 1
ATOM 4893 C C . ALA A 1 631 ? 1.502 -21.259 15.660 1.00 75.06 631 ALA A C 1
ATOM 4895 O O . ALA A 1 631 ? 2.133 -20.976 16.674 1.00 75.06 631 ALA A O 1
ATOM 4896 N N . ALA A 1 632 ? 0.573 -20.437 15.151 1.00 67.75 632 ALA A N 1
ATOM 4897 C CA . ALA A 1 632 ? 0.162 -19.180 15.798 1.00 67.75 632 ALA A CA 1
ATOM 4898 C C . ALA A 1 632 ? -0.601 -19.406 17.116 1.00 67.75 632 ALA A C 1
ATOM 4900 O O . ALA A 1 632 ? -0.884 -18.458 17.846 1.00 67.75 632 ALA A O 1
ATOM 4901 N N . ILE A 1 633 ? -0.991 -20.649 17.396 1.00 71.25 633 ILE A N 1
ATOM 4902 C CA . ILE A 1 633 ? -1.844 -21.015 18.513 1.00 71.25 633 ILE A CA 1
ATOM 4903 C C . ILE A 1 633 ? -0.941 -21.452 19.664 1.00 71.25 633 ILE A C 1
ATOM 4905 O O . ILE A 1 633 ? -0.585 -22.624 19.799 1.00 71.25 633 ILE A O 1
ATOM 4909 N N . THR A 1 634 ? -0.541 -20.502 20.505 1.00 70.31 634 THR A N 1
ATOM 4910 C CA . THR A 1 634 ? 0.125 -20.843 21.764 1.00 70.31 634 THR A CA 1
ATOM 4911 C C . THR A 1 634 ? -0.915 -21.307 22.781 1.00 70.31 634 THR A C 1
ATOM 4913 O O . THR A 1 634 ? -2.049 -20.821 22.760 1.00 70.31 634 THR A O 1
ATOM 4916 N N . PRO A 1 635 ? -0.567 -22.204 23.720 1.00 79.06 635 PRO A N 1
ATOM 4917 C CA . PRO A 1 635 ? -1.351 -22.346 24.937 1.00 79.06 635 PRO A CA 1
ATOM 4918 C C . PRO A 1 635 ? -1.488 -20.960 25.573 1.00 79.06 635 PRO A C 1
ATOM 4920 O O . PRO A 1 635 ? -0.485 -20.272 25.783 1.00 79.06 635 PRO A O 1
ATOM 4923 N N . GLY A 1 636 ? -2.726 -20.519 25.787 1.00 85.88 636 GLY A N 1
ATOM 4924 C CA . GLY A 1 636 ? -2.979 -19.246 26.445 1.00 85.88 636 GLY A CA 1
ATOM 4925 C C . GLY A 1 636 ? -2.358 -19.241 27.840 1.00 85.88 636 GLY A C 1
ATOM 4926 O O . GLY A 1 636 ? -2.252 -20.283 28.489 1.00 85.88 636 GLY A O 1
ATOM 4927 N N . VAL A 1 637 ? -1.945 -18.070 28.316 1.00 92.81 637 VAL A N 1
ATOM 4928 C CA . VAL A 1 637 ? -1.376 -17.945 29.672 1.00 92.81 637 VAL A CA 1
ATOM 4929 C C . VAL A 1 637 ? -2.447 -18.004 30.766 1.00 92.81 637 VAL A C 1
ATOM 4931 O O . VAL A 1 637 ? -2.114 -18.089 31.945 1.00 92.81 637 VAL A O 1
ATOM 4934 N N . GLY A 1 638 ? -3.723 -17.984 30.370 1.00 91.38 638 GLY A N 1
ATOM 4935 C CA . GLY A 1 638 ? -4.873 -18.047 31.258 1.00 91.38 638 GLY A CA 1
ATOM 4936 C C . GLY A 1 638 ? -5.307 -16.677 31.794 1.00 91.38 638 GLY A C 1
ATOM 4937 O O . GLY A 1 638 ? -4.565 -15.693 31.712 1.00 91.38 638 GLY A O 1
ATOM 4938 N N . PRO A 1 639 ? -6.531 -16.597 32.342 1.00 94.69 639 PRO A N 1
ATOM 4939 C CA . PRO A 1 639 ? -7.122 -15.344 32.804 1.00 94.69 639 PRO A CA 1
ATOM 4940 C C . PRO A 1 639 ? -6.460 -14.787 34.071 1.00 94.69 639 PRO A C 1
ATOM 4942 O O . PRO A 1 639 ? -6.454 -13.575 34.254 1.00 94.69 639 PRO A O 1
ATOM 4945 N N . ASP A 1 640 ? -5.879 -15.630 34.926 1.00 96.19 640 ASP A N 1
ATOM 4946 C CA . ASP A 1 640 ? -5.399 -15.227 36.258 1.00 96.19 640 ASP A CA 1
ATOM 4947 C C . ASP A 1 640 ? -4.066 -14.466 36.246 1.00 96.19 640 ASP A C 1
ATOM 4949 O O . ASP A 1 640 ? -3.687 -13.845 37.245 1.00 96.19 640 ASP A O 1
ATOM 4953 N N . VAL A 1 641 ? -3.343 -14.492 35.121 1.00 96.38 641 VAL A N 1
ATOM 4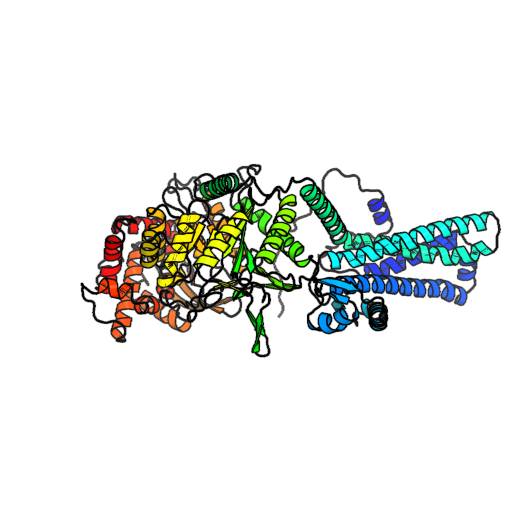954 C CA . VAL A 1 641 ? -2.100 -13.731 34.956 1.00 96.38 641 VAL A CA 1
ATOM 4955 C C . VAL A 1 641 ? -2.411 -12.248 35.087 1.00 96.38 641 VAL A C 1
ATOM 4957 O O . VAL A 1 641 ? -3.282 -11.725 34.403 1.00 96.38 641 VAL A O 1
ATOM 4960 N N . LYS A 1 642 ? -1.694 -11.551 35.966 1.00 96.69 642 LYS A N 1
ATOM 4961 C CA . LYS A 1 642 ? -1.942 -10.136 36.251 1.00 96.69 642 LYS A CA 1
ATOM 4962 C C . LYS A 1 642 ? -1.084 -9.213 35.402 1.00 96.69 642 LYS A C 1
ATOM 4964 O O . LYS A 1 642 ? 0.088 -9.504 35.159 1.00 96.69 642 LYS A O 1
ATOM 4969 N N . ILE A 1 643 ? -1.652 -8.070 35.041 1.00 96.19 643 ILE A N 1
ATOM 4970 C CA . ILE A 1 643 ? -0.938 -6.907 34.522 1.00 96.19 643 ILE A CA 1
ATOM 4971 C C . ILE A 1 643 ? -0.158 -6.295 35.687 1.00 96.19 643 ILE A C 1
ATOM 4973 O O . ILE A 1 643 ? -0.742 -5.848 36.668 1.00 96.19 643 ILE A O 1
ATOM 4977 N N . VAL A 1 644 ? 1.168 -6.291 35.609 1.00 96.69 644 VAL A N 1
ATOM 4978 C CA . VAL A 1 644 ? 2.046 -5.715 36.640 1.00 96.69 644 VAL A CA 1
ATOM 4979 C C . VAL A 1 644 ? 2.212 -4.220 36.415 1.00 96.69 644 VAL A C 1
ATOM 4981 O O . VAL A 1 644 ? 2.091 -3.433 37.348 1.00 96.69 644 VAL A O 1
ATOM 4984 N N . SER A 1 645 ? 2.486 -3.825 35.175 1.00 94.25 645 SER A N 1
ATOM 4985 C CA . SER A 1 645 ? 2.736 -2.432 34.818 1.00 94.25 645 SER A CA 1
ATOM 4986 C C . SER A 1 645 ? 2.493 -2.202 33.336 1.00 94.25 645 SER A C 1
ATOM 4988 O O . SER A 1 645 ? 2.753 -3.093 32.526 1.00 94.25 645 SER A O 1
ATOM 4990 N N . ILE A 1 646 ? 2.081 -0.984 32.987 1.00 93.25 646 ILE A N 1
ATOM 4991 C CA . ILE A 1 646 ? 2.079 -0.485 31.613 1.00 93.25 646 ILE A CA 1
ATOM 4992 C C . ILE A 1 646 ? 2.992 0.736 31.570 1.00 93.25 646 ILE A C 1
ATOM 4994 O O . ILE A 1 646 ? 2.814 1.677 32.339 1.00 93.25 646 ILE A O 1
ATOM 4998 N N . ALA A 1 647 ? 3.987 0.704 30.692 1.00 90.75 647 ALA A N 1
ATOM 4999 C CA . ALA A 1 647 ? 4.905 1.808 30.457 1.00 90.75 647 ALA A CA 1
ATOM 5000 C C . ALA A 1 647 ? 4.808 2.251 28.999 1.00 90.75 647 ALA A C 1
ATOM 5002 O O . ALA A 1 647 ? 4.583 1.425 28.121 1.00 90.75 647 ALA A O 1
ATOM 5003 N N . ALA A 1 648 ? 5.012 3.540 28.742 1.00 87.94 648 ALA A N 1
ATOM 5004 C CA . ALA A 1 648 ? 5.123 4.082 27.395 1.00 87.94 648 ALA A CA 1
ATOM 5005 C C . ALA A 1 648 ? 6.341 4.995 27.293 1.00 87.94 648 ALA A C 1
ATOM 5007 O O . ALA A 1 648 ? 6.674 5.697 28.253 1.00 87.94 648 ALA A O 1
ATOM 5008 N N . TYR A 1 649 ? 7.017 4.966 26.150 1.00 84.00 649 TYR A N 1
ATOM 5009 C CA . TYR A 1 649 ? 8.229 5.734 25.904 1.00 84.00 649 TYR A CA 1
ATOM 5010 C C . TYR A 1 649 ? 8.430 6.018 24.407 1.00 84.00 649 TYR A C 1
ATOM 5012 O O . TYR A 1 649 ? 7.965 5.250 23.556 1.00 84.00 649 TYR A O 1
ATOM 5020 N N . PRO A 1 650 ? 9.146 7.104 24.066 1.00 78.75 650 PRO A N 1
ATOM 5021 C CA . PRO A 1 650 ? 9.627 7.319 22.710 1.00 78.75 650 PRO A CA 1
ATOM 5022 C C . PRO A 1 650 ? 10.573 6.202 22.276 1.00 78.75 650 PRO A C 1
ATOM 5024 O O . PRO A 1 650 ? 11.518 5.865 22.988 1.00 78.75 650 PRO A O 1
ATOM 5027 N N . SER A 1 651 ? 10.336 5.644 21.093 1.00 70.12 651 SER A N 1
ATOM 5028 C CA . SER A 1 651 ? 11.169 4.600 20.499 1.00 70.12 651 SER A CA 1
ATOM 5029 C C . SER A 1 651 ? 11.756 5.074 19.175 1.00 70.12 651 SER A C 1
ATOM 5031 O O . SER A 1 651 ? 11.057 5.650 18.340 1.00 70.12 651 SER A O 1
ATOM 5033 N N . THR A 1 652 ? 13.050 4.834 18.968 1.00 62.31 652 THR A N 1
ATOM 5034 C CA . THR A 1 652 ? 13.712 5.040 17.678 1.00 62.31 652 THR A CA 1
ATOM 5035 C C . THR A 1 652 ? 13.441 3.829 16.800 1.00 62.31 652 THR A C 1
ATOM 5037 O O . THR A 1 652 ? 14.171 2.841 16.815 1.00 62.31 652 THR A O 1
ATOM 5040 N N . LEU A 1 653 ? 12.368 3.883 16.015 1.00 56.75 653 LEU A N 1
ATOM 5041 C CA . LEU A 1 653 ? 11.966 2.722 15.226 1.00 56.75 653 LEU A CA 1
ATOM 5042 C C . LEU A 1 653 ? 12.837 2.532 13.945 1.00 56.75 653 LEU A C 1
ATOM 5044 O O . LEU A 1 653 ? 12.739 1.513 13.266 1.00 56.75 653 LEU A O 1
ATOM 5048 N N . GLY A 1 654 ? 13.766 3.440 13.634 1.00 47.28 654 GLY A N 1
ATOM 5049 C CA . GLY A 1 654 ? 14.711 3.335 12.505 1.00 47.28 654 GLY A CA 1
ATOM 5050 C C . GLY A 1 654 ? 14.759 4.622 11.674 1.00 47.28 654 GLY A C 1
ATOM 5051 O O . GLY A 1 654 ? 13.858 5.452 11.780 1.00 47.28 654 GLY A O 1
ATOM 5052 N N . ALA A 1 655 ? 15.838 4.829 10.909 1.00 42.94 655 ALA A N 1
ATOM 5053 C CA . ALA A 1 655 ? 16.116 6.032 10.099 1.00 42.94 655 ALA A CA 1
ATOM 5054 C C . ALA A 1 655 ? 15.973 7.404 10.812 1.00 42.94 655 ALA A C 1
ATOM 5056 O O . ALA A 1 655 ? 15.688 8.415 10.173 1.00 42.94 655 ALA A O 1
ATOM 5057 N N . GLY A 1 656 ? 16.158 7.460 12.138 1.00 47.12 656 GLY A N 1
ATOM 5058 C CA . GLY A 1 656 ? 16.069 8.711 12.906 1.00 47.12 656 GLY A CA 1
ATOM 5059 C C . GLY A 1 656 ? 14.644 9.223 13.152 1.00 47.12 656 GLY A C 1
ATOM 5060 O O . GLY A 1 656 ? 14.485 10.359 13.593 1.00 47.12 656 GLY A O 1
ATOM 5061 N N . LYS A 1 657 ? 13.606 8.413 12.894 1.00 53.31 657 LYS A N 1
ATOM 5062 C CA . LYS A 1 657 ? 12.212 8.767 13.200 1.00 53.31 657 LYS A CA 1
ATOM 5063 C C . LYS A 1 657 ? 11.754 8.142 14.518 1.00 53.31 657 LYS A C 1
ATOM 5065 O O . LYS A 1 657 ? 12.012 6.967 14.788 1.00 53.31 657 LYS A O 1
ATOM 5070 N N . TYR A 1 658 ? 11.075 8.950 15.329 1.00 62.88 658 TYR A N 1
ATOM 5071 C CA . TYR A 1 658 ? 10.537 8.549 16.625 1.00 62.88 658 TYR A CA 1
ATOM 5072 C C . TYR A 1 658 ? 9.115 7.992 16.467 1.00 62.88 658 TYR A C 1
ATOM 5074 O O . TYR A 1 658 ? 8.297 8.574 15.759 1.00 62.88 658 TYR A O 1
ATOM 5082 N N . GLY A 1 659 ? 8.814 6.879 17.132 1.00 72.81 659 GLY A N 1
ATOM 5083 C CA . GLY A 1 659 ? 7.460 6.350 17.304 1.00 72.81 659 GLY A CA 1
ATOM 5084 C C . GLY A 1 659 ? 7.100 6.194 18.776 1.00 72.81 659 GLY A C 1
ATOM 5085 O O . GLY A 1 659 ? 7.961 6.320 19.652 1.00 72.81 659 GLY A O 1
ATOM 5086 N N . LEU A 1 660 ? 5.825 5.936 19.049 1.00 78.62 660 LEU A N 1
ATOM 5087 C CA . LEU A 1 660 ? 5.320 5.703 20.399 1.00 78.62 660 LEU A CA 1
ATOM 5088 C C . LEU A 1 660 ? 5.344 4.201 20.683 1.00 78.62 660 LEU A C 1
ATOM 5090 O O . LEU A 1 660 ? 4.763 3.417 19.938 1.00 78.62 660 LEU A O 1
ATOM 5094 N N . MET A 1 661 ? 6.032 3.789 21.745 1.00 82.25 661 MET A N 1
ATOM 5095 C CA . MET A 1 661 ? 6.071 2.393 22.171 1.00 82.25 661 MET A CA 1
ATOM 5096 C C . MET A 1 661 ? 5.437 2.253 23.548 1.00 82.25 661 MET A C 1
ATOM 5098 O O . MET A 1 661 ? 5.776 3.009 24.456 1.00 82.25 661 MET A O 1
ATOM 5102 N N . ALA A 1 662 ? 4.557 1.266 23.710 1.00 87.44 662 ALA A N 1
ATOM 5103 C CA . ALA A 1 662 ? 4.070 0.828 25.013 1.00 87.44 662 ALA A CA 1
ATOM 5104 C C . ALA A 1 662 ? 4.480 -0.615 25.313 1.00 87.44 662 ALA A C 1
ATOM 5106 O O . ALA A 1 662 ? 4.581 -1.444 24.410 1.00 87.44 662 ALA A O 1
ATOM 5107 N N . ALA A 1 663 ? 4.690 -0.909 26.591 1.00 91.25 663 ALA A N 1
ATOM 5108 C CA . ALA A 1 663 ? 5.031 -2.223 27.108 1.00 91.25 663 ALA A CA 1
ATOM 5109 C C . ALA A 1 663 ? 4.123 -2.575 28.293 1.00 91.25 663 ALA A C 1
ATOM 5111 O O . ALA A 1 663 ? 3.958 -1.773 29.212 1.00 91.25 663 ALA A O 1
ATOM 5112 N N . MET A 1 664 ? 3.549 -3.776 28.278 1.00 94.44 664 MET A N 1
ATOM 5113 C CA . MET A 1 664 ? 2.759 -4.361 29.358 1.00 94.44 664 MET A CA 1
ATOM 5114 C C . MET A 1 664 ? 3.530 -5.531 29.957 1.00 94.44 664 MET A C 1
ATOM 5116 O O . MET A 1 664 ? 3.730 -6.551 29.296 1.00 94.44 664 MET A O 1
ATOM 5120 N N . ARG A 1 665 ? 3.921 -5.404 31.225 1.00 96.50 665 ARG A N 1
ATOM 5121 C CA . ARG A 1 665 ? 4.576 -6.480 31.972 1.00 96.50 665 ARG A CA 1
ATOM 5122 C C . ARG A 1 665 ? 3.539 -7.329 32.687 1.00 96.50 665 ARG A C 1
ATOM 5124 O O . ARG A 1 665 ? 2.632 -6.788 33.316 1.00 96.50 665 ARG A O 1
ATOM 5131 N N . LEU A 1 666 ? 3.699 -8.644 32.634 1.00 96.81 666 LEU A N 1
ATOM 5132 C CA . LEU A 1 666 ? 2.791 -9.612 33.235 1.00 96.81 666 LEU A CA 1
ATOM 5133 C C . LEU A 1 666 ? 3.424 -10.315 34.442 1.00 96.81 666 LEU A C 1
ATOM 5135 O O . LEU A 1 666 ? 4.643 -10.449 34.548 1.00 96.81 666 LEU A O 1
ATOM 5139 N N . SER A 1 667 ? 2.585 -10.800 35.360 1.00 97.00 667 SER A N 1
ATOM 5140 C CA . SER A 1 667 ? 3.018 -11.443 36.616 1.00 97.00 667 SER A CA 1
ATOM 5141 C C . SER A 1 667 ? 3.793 -12.750 36.426 1.00 97.00 667 SER A C 1
ATOM 5143 O O . SER A 1 667 ? 4.510 -13.174 37.324 1.00 97.00 667 SER A O 1
ATOM 5145 N N . ASN A 1 668 ? 3.683 -13.367 35.248 1.00 94.12 668 ASN A N 1
ATOM 5146 C CA . ASN A 1 668 ? 4.436 -14.558 34.859 1.00 94.12 668 ASN A CA 1
ATOM 5147 C C . ASN A 1 668 ? 5.791 -14.224 34.202 1.00 94.12 668 ASN A C 1
ATOM 5149 O O . ASN A 1 668 ? 6.456 -15.117 33.685 1.00 94.12 668 ASN A O 1
ATOM 5153 N N . GLY A 1 669 ? 6.190 -12.948 34.194 1.00 93.69 669 GLY A N 1
ATOM 5154 C CA . GLY A 1 669 ? 7.461 -12.478 33.645 1.00 93.69 669 GLY A CA 1
ATOM 5155 C C . GLY A 1 669 ? 7.439 -12.157 32.149 1.00 93.69 669 GLY A C 1
ATOM 5156 O O . GLY A 1 669 ? 8.428 -11.619 31.654 1.00 93.69 669 GLY A O 1
ATOM 5157 N N . LEU A 1 670 ? 6.340 -12.434 31.436 1.00 92.69 670 LEU A N 1
ATOM 5158 C CA . LEU A 1 670 ? 6.192 -12.043 30.033 1.00 92.69 670 LEU A CA 1
ATOM 5159 C C . LEU A 1 670 ? 5.999 -10.532 29.891 1.00 92.69 670 LEU A C 1
ATOM 5161 O O . LEU A 1 670 ? 5.452 -9.863 30.770 1.00 92.69 670 LEU A O 1
ATOM 5165 N N . GLU A 1 671 ? 6.414 -10.009 28.743 1.00 92.62 671 GLU A N 1
ATOM 5166 C CA . GLU A 1 671 ? 6.218 -8.617 28.363 1.00 92.62 671 GLU A CA 1
ATOM 5167 C C . GLU A 1 671 ? 5.621 -8.551 26.958 1.00 92.62 671 GLU A C 1
ATOM 5169 O O . GLU A 1 671 ? 6.111 -9.192 26.027 1.00 92.62 671 GLU A O 1
ATOM 5174 N N . ILE A 1 672 ? 4.538 -7.792 26.818 1.00 90.94 672 ILE A N 1
ATOM 5175 C CA . ILE A 1 672 ? 3.891 -7.504 25.539 1.00 90.94 672 ILE A CA 1
ATOM 5176 C C . ILE A 1 672 ? 4.295 -6.092 25.144 1.00 90.94 672 ILE A C 1
ATOM 5178 O O . ILE A 1 672 ? 4.166 -5.174 25.948 1.00 90.94 672 ILE A O 1
ATOM 5182 N N . ILE A 1 673 ? 4.736 -5.902 23.904 1.00 87.50 673 ILE A N 1
ATOM 5183 C CA . ILE A 1 673 ? 5.119 -4.588 23.386 1.00 87.50 673 ILE A CA 1
ATOM 5184 C C . ILE A 1 673 ? 4.236 -4.168 22.219 1.00 87.50 673 ILE A C 1
ATOM 5186 O O . ILE A 1 673 ? 3.779 -5.006 21.441 1.00 87.50 673 ILE A O 1
ATOM 5190 N N . SER A 1 674 ? 4.028 -2.864 22.075 1.00 82.44 674 SER A N 1
ATOM 5191 C CA . SER A 1 674 ? 3.244 -2.267 21.002 1.00 82.44 674 SER A CA 1
ATOM 5192 C C . SER A 1 674 ? 3.905 -1.000 20.476 1.00 82.44 674 SER A C 1
ATOM 5194 O O . SER A 1 674 ? 3.832 0.035 21.139 1.00 82.44 674 SER A O 1
ATOM 5196 N N . PRO A 1 675 ? 4.586 -1.072 19.324 1.00 76.69 675 PRO A N 1
ATOM 5197 C CA . PRO A 1 675 ? 5.096 0.110 18.655 1.00 76.69 675 PRO A CA 1
ATOM 5198 C C . PRO A 1 675 ? 4.067 0.630 17.646 1.00 76.69 675 PRO A C 1
ATOM 5200 O O . PRO A 1 675 ? 3.659 -0.080 16.729 1.00 76.69 675 PRO A O 1
ATOM 5203 N N . ILE A 1 676 ? 3.695 1.897 17.783 1.00 73.69 676 ILE A N 1
ATOM 5204 C CA . ILE A 1 676 ? 2.953 2.634 16.765 1.00 73.69 676 ILE A CA 1
ATOM 5205 C C . ILE A 1 676 ? 3.946 3.556 16.049 1.00 73.69 676 ILE A C 1
ATOM 5207 O O . ILE A 1 676 ? 4.621 4.364 16.704 1.00 73.69 676 ILE A O 1
ATOM 5211 N N . PRO A 1 677 ? 4.096 3.435 14.716 1.00 61.97 677 PRO A N 1
ATOM 5212 C CA . PRO A 1 677 ? 4.904 4.367 13.950 1.00 61.97 677 PRO A CA 1
ATOM 5213 C C . PRO A 1 677 ? 4.408 5.794 14.167 1.00 61.97 677 PRO A C 1
ATOM 5215 O O . PRO A 1 677 ? 3.242 6.088 13.913 1.00 61.97 677 PRO A O 1
ATOM 5218 N N . GLY A 1 678 ? 5.310 6.688 14.574 1.00 54.91 678 GLY A N 1
ATOM 5219 C CA . GLY A 1 678 ? 5.031 8.115 14.502 1.00 54.91 678 GLY A CA 1
ATOM 5220 C C . GLY A 1 678 ? 4.828 8.499 13.038 1.00 54.91 678 GLY A C 1
ATOM 5221 O O . GLY A 1 678 ? 5.629 8.140 12.171 1.00 54.91 678 GLY A O 1
ATOM 5222 N N . GLY A 1 679 ? 3.744 9.206 12.752 1.00 51.16 679 GLY A N 1
ATOM 5223 C CA . GLY A 1 679 ? 3.470 9.782 11.442 1.00 51.16 679 GLY A CA 1
ATOM 5224 C C . GLY A 1 679 ? 3.124 11.254 11.592 1.00 51.16 679 GLY A C 1
ATOM 5225 O O . GLY A 1 679 ? 2.846 11.723 12.685 1.00 51.16 679 GLY A O 1
ATOM 5226 N N . LEU A 1 680 ? 3.131 11.994 10.490 1.00 46.50 680 LEU A N 1
ATOM 5227 C CA . LEU A 1 680 ? 2.449 13.281 10.428 1.00 46.50 680 LEU A CA 1
ATOM 5228 C C . LEU A 1 680 ? 1.190 13.043 9.603 1.00 46.50 680 LEU A C 1
ATOM 5230 O O . LEU A 1 680 ? 1.276 12.688 8.427 1.00 46.50 680 LEU A O 1
ATOM 5234 N N . SER A 1 681 ? 0.037 13.145 10.250 1.00 52.16 681 SER A N 1
ATOM 5235 C CA . SER A 1 681 ? -1.223 13.384 9.555 1.00 52.16 681 SER A CA 1
ATOM 5236 C C . SER A 1 681 ? -1.208 14.835 9.079 1.00 52.16 681 SER A C 1
ATOM 5238 O O . SER A 1 681 ? -0.738 15.724 9.798 1.00 52.16 681 SER A O 1
ATOM 5240 N N . ARG A 1 682 ? -1.583 15.051 7.821 1.00 52.09 682 ARG A N 1
ATOM 5241 C CA . ARG A 1 682 ? -1.522 16.367 7.160 1.00 52.09 682 ARG A CA 1
ATOM 5242 C C . ARG A 1 682 ? -2.902 16.852 6.725 1.00 52.09 682 ARG A C 1
ATOM 5244 O O . ARG A 1 682 ? -3.051 18.044 6.470 1.00 52.09 682 ARG A O 1
ATOM 5251 N N . GLY A 1 683 ? -3.899 15.966 6.686 1.00 55.62 683 GLY A N 1
ATOM 5252 C CA . GLY A 1 683 ? -5.253 16.293 6.249 1.00 55.62 683 GLY A CA 1
ATOM 5253 C C . GLY A 1 683 ? -6.078 17.054 7.291 1.00 55.62 683 GLY A C 1
ATOM 5254 O O . GLY A 1 683 ? -5.793 17.054 8.493 1.00 55.62 683 GLY A O 1
ATOM 5255 N N . GLU A 1 684 ? -7.127 17.737 6.833 1.00 54.50 684 GLU A N 1
ATOM 5256 C CA . GLU A 1 684 ? -8.131 18.377 7.702 1.00 54.50 684 GLU A CA 1
ATOM 5257 C C . GLU A 1 684 ? -8.978 17.366 8.466 1.00 54.50 684 GLU A C 1
ATOM 5259 O O . GLU A 1 684 ? -9.254 17.571 9.643 1.00 54.50 684 GLU A O 1
ATOM 5264 N N . ASN A 1 685 ? -9.249 16.216 7.858 1.00 58.56 685 ASN A N 1
ATOM 5265 C CA . ASN A 1 685 ? -10.148 15.197 8.399 1.00 58.56 685 ASN A CA 1
ATOM 5266 C C . ASN A 1 685 ? -9.422 13.951 8.944 1.00 58.56 685 ASN A C 1
ATOM 5268 O O . ASN A 1 685 ? -10.052 12.919 9.175 1.00 58.56 685 ASN A O 1
ATOM 5272 N N . GLU A 1 686 ? -8.107 14.045 9.148 1.00 70.31 686 GLU A N 1
ATOM 5273 C CA . GLU A 1 686 ? -7.254 12.980 9.683 1.00 70.31 686 GLU A CA 1
ATOM 5274 C C . GLU A 1 686 ? -6.968 13.182 11.179 1.00 70.31 686 GLU A C 1
ATOM 5276 O O . GLU A 1 686 ? -6.952 14.305 11.691 1.00 70.31 686 GLU A O 1
ATOM 5281 N N . THR A 1 687 ? -6.646 12.104 11.892 1.00 64.81 687 THR A N 1
ATOM 5282 C CA . THR A 1 687 ? -6.218 12.196 13.292 1.00 64.81 687 THR A CA 1
ATOM 5283 C C . THR A 1 687 ? -4.814 12.775 13.422 1.00 64.81 687 THR A C 1
ATOM 5285 O O . THR A 1 687 ? -3.908 12.300 12.746 1.00 64.81 687 THR A O 1
ATOM 5288 N N . ILE A 1 688 ? -4.589 13.763 14.303 1.00 62.78 688 ILE A N 1
ATOM 5289 C CA . ILE A 1 688 ? -3.224 14.248 14.576 1.00 62.78 688 ILE A CA 1
ATOM 5290 C C . ILE A 1 688 ? -2.492 13.201 15.398 1.00 62.78 688 ILE A C 1
ATOM 5292 O O . ILE A 1 688 ? -2.915 12.803 16.485 1.00 62.78 688 ILE A O 1
ATOM 5296 N N . LEU A 1 689 ? -1.347 12.804 14.868 1.00 62.06 689 LEU A N 1
ATOM 5297 C CA . LEU A 1 689 ? -0.425 11.918 15.542 1.00 62.06 689 LEU A CA 1
ATOM 5298 C C . LEU A 1 689 ? 0.458 12.762 16.456 1.00 62.06 689 LEU A C 1
ATOM 5300 O O . LEU A 1 689 ? 1.110 13.717 16.020 1.00 62.06 689 LEU A O 1
ATOM 5304 N N . LYS A 1 690 ? 0.414 12.451 17.749 1.00 64.81 690 LYS A N 1
ATOM 5305 C CA . LYS A 1 690 ? 1.175 13.187 18.754 1.00 64.81 690 LYS A CA 1
ATOM 5306 C C . LYS A 1 690 ? 2.611 12.702 18.713 1.00 64.81 690 LYS A C 1
ATOM 5308 O O . LYS A 1 690 ? 2.873 11.502 18.637 1.00 64.81 690 LYS A O 1
ATOM 5313 N N . GLY A 1 691 ? 3.556 13.634 18.820 1.00 65.94 691 GLY A N 1
ATOM 5314 C CA . GLY A 1 691 ? 4.955 13.264 19.004 1.00 65.94 691 GLY A CA 1
ATOM 5315 C C . GLY A 1 691 ? 5.084 12.314 20.204 1.00 65.94 691 GLY A C 1
ATOM 5316 O O . GLY A 1 691 ? 4.362 12.478 21.190 1.00 65.94 691 GLY A O 1
ATOM 5317 N N . PRO A 1 692 ? 5.978 11.316 20.170 1.00 71.56 692 PRO A N 1
ATOM 5318 C CA . PRO A 1 692 ? 6.024 10.292 21.212 1.00 71.56 692 PRO A CA 1
ATOM 5319 C C . PRO A 1 692 ? 6.330 10.837 22.613 1.00 71.56 692 PRO A C 1
ATOM 5321 O O . PRO A 1 692 ? 5.955 10.214 23.605 1.00 71.56 692 PRO A O 1
ATOM 5324 N N . GLU A 1 693 ? 6.963 12.008 22.702 1.00 77.12 693 GLU A N 1
ATOM 5325 C CA . GLU A 1 693 ? 7.166 12.738 23.959 1.00 77.12 693 GLU A CA 1
ATOM 5326 C C . GLU A 1 693 ? 5.848 13.224 24.578 1.00 77.12 693 GLU A C 1
ATOM 5328 O O . GLU A 1 693 ? 5.684 13.165 25.794 1.00 77.12 693 GLU A O 1
ATOM 5333 N N . GLU A 1 694 ? 4.887 13.646 23.752 1.00 77.88 694 GLU A N 1
ATOM 5334 C CA . GLU A 1 694 ? 3.545 14.034 24.193 1.00 77.88 694 GLU A CA 1
ATOM 5335 C C . GLU A 1 694 ? 2.632 12.806 24.360 1.00 77.88 694 GLU A C 1
ATOM 5337 O O . GLU A 1 694 ? 1.812 12.756 25.275 1.00 77.88 694 GLU A O 1
ATOM 5342 N N . GLY A 1 695 ? 2.789 11.786 23.510 1.00 80.69 695 GLY A N 1
ATOM 5343 C CA . GLY A 1 695 ? 1.977 10.569 23.537 1.00 80.69 695 GLY A CA 1
ATOM 5344 C C . GLY A 1 695 ? 2.228 9.680 24.759 1.00 80.69 695 GLY A C 1
ATOM 5345 O O . GLY A 1 695 ? 1.281 9.169 25.356 1.00 80.69 695 GLY A O 1
ATOM 5346 N N . ALA A 1 696 ? 3.486 9.510 25.182 1.00 84.62 696 ALA A N 1
ATOM 5347 C CA . ALA A 1 696 ? 3.833 8.604 26.280 1.00 84.62 696 ALA A CA 1
ATOM 5348 C C . ALA A 1 696 ? 3.185 8.975 27.635 1.00 84.62 696 ALA A C 1
ATOM 5350 O O . ALA A 1 696 ? 2.633 8.081 28.286 1.00 84.62 696 ALA A O 1
ATOM 5351 N N . PRO A 1 697 ? 3.175 10.250 28.079 1.00 86.25 697 PRO A N 1
ATOM 5352 C CA . PRO A 1 697 ? 2.419 10.665 29.260 1.00 86.25 697 PRO A CA 1
ATOM 5353 C C . PRO A 1 697 ? 0.922 10.349 29.167 1.00 86.25 697 PRO A C 1
ATOM 5355 O O . PRO A 1 697 ? 0.351 9.871 30.143 1.00 86.25 697 PRO A O 1
ATOM 5358 N N . LEU A 1 698 ? 0.309 10.548 27.997 1.00 85.31 698 LEU A N 1
ATOM 5359 C CA . LEU A 1 698 ? -1.126 10.326 27.793 1.00 85.31 698 LEU A CA 1
ATOM 5360 C C . LEU A 1 698 ? -1.498 8.841 27.841 1.00 85.31 698 LEU A C 1
ATOM 5362 O O . LEU A 1 698 ? -2.549 8.500 28.381 1.00 85.31 698 LEU A O 1
ATOM 5366 N N . VAL A 1 699 ? -0.630 7.959 27.330 1.00 87.12 699 VAL A N 1
ATOM 5367 C CA . VAL A 1 699 ? -0.785 6.501 27.475 1.00 87.12 699 VAL A CA 1
ATOM 5368 C C . VAL A 1 699 ? -0.734 6.092 28.946 1.00 87.12 699 VAL A C 1
ATOM 5370 O O . VAL A 1 699 ? -1.560 5.290 29.378 1.00 87.12 699 VAL A O 1
ATOM 5373 N N . ARG A 1 700 ? 0.203 6.647 29.730 1.00 87.94 700 ARG A N 1
ATOM 5374 C CA . ARG A 1 700 ? 0.295 6.358 31.173 1.00 87.94 700 ARG A CA 1
ATOM 5375 C C . ARG A 1 700 ? -0.953 6.815 31.919 1.00 87.94 700 ARG A C 1
ATOM 5377 O O . ARG A 1 700 ? -1.547 6.019 32.633 1.00 87.94 700 ARG A O 1
ATOM 5384 N N . GLU A 1 701 ? -1.389 8.049 31.684 1.00 87.25 701 GLU A N 1
ATOM 5385 C CA . GLU A 1 701 ? -2.601 8.602 32.294 1.00 87.25 701 GLU A CA 1
ATOM 5386 C C . GLU A 1 701 ? -3.844 7.764 31.949 1.00 87.25 701 GLU A C 1
ATOM 5388 O O . GLU A 1 701 ? -4.661 7.470 32.821 1.00 87.25 701 GLU A O 1
ATOM 5393 N N . ALA A 1 702 ? -3.978 7.334 30.690 1.00 87.94 702 ALA A N 1
ATOM 5394 C CA . ALA A 1 702 ? -5.066 6.458 30.264 1.00 87.94 702 ALA A CA 1
ATOM 5395 C C . ALA A 1 702 ? -5.008 5.088 30.952 1.00 87.94 702 ALA A C 1
ATOM 5397 O O . ALA A 1 702 ? -6.020 4.625 31.475 1.00 87.94 702 ALA A O 1
ATOM 5398 N N . ALA A 1 703 ? -3.831 4.464 31.033 1.00 89.44 703 ALA A N 1
ATOM 5399 C CA . ALA A 1 703 ? -3.661 3.191 31.732 1.00 89.44 703 ALA A CA 1
ATOM 5400 C C . ALA A 1 703 ? -3.968 3.285 33.240 1.00 89.44 703 ALA A C 1
ATOM 5402 O O . ALA A 1 703 ? -4.540 2.351 33.809 1.00 89.44 703 ALA A O 1
ATOM 5403 N N . GLU A 1 704 ? -3.612 4.404 33.878 1.00 89.81 704 GLU A N 1
ATOM 5404 C CA . GLU A 1 704 ? -3.895 4.689 35.289 1.00 89.81 704 GLU A CA 1
ATOM 5405 C C . GLU A 1 704 ? -5.387 4.921 35.539 1.00 89.81 704 GLU A C 1
ATOM 5407 O O . GLU A 1 704 ? -5.961 4.281 36.419 1.00 89.81 704 GLU A O 1
ATOM 5412 N N . ARG A 1 705 ? -6.040 5.773 34.737 1.00 87.31 705 ARG A N 1
ATOM 5413 C CA . ARG A 1 705 ? -7.486 6.039 34.842 1.00 87.31 705 ARG A CA 1
ATOM 5414 C C . ARG A 1 705 ? -8.329 4.791 34.594 1.00 87.31 705 ARG A C 1
ATOM 5416 O O . ARG A 1 705 ? -9.324 4.587 35.281 1.00 87.31 705 ARG A O 1
ATOM 5423 N N . LEU A 1 706 ? -7.910 3.939 33.660 1.00 87.19 706 LEU A N 1
ATOM 5424 C CA . LEU A 1 706 ? -8.545 2.645 33.403 1.00 87.19 706 LEU A CA 1
ATOM 5425 C C . LEU A 1 706 ? -8.233 1.598 34.490 1.00 87.19 706 LEU A C 1
ATOM 5427 O O . LEU A 1 706 ? -8.824 0.521 34.487 1.00 87.19 706 LEU A O 1
ATOM 5431 N N . GLY A 1 707 ? -7.309 1.882 35.417 1.00 88.94 707 GLY A N 1
ATOM 5432 C CA . GLY A 1 707 ? -6.959 0.984 36.516 1.00 88.94 707 GLY A CA 1
ATOM 5433 C C . GLY A 1 707 ? -6.403 -0.360 36.044 1.00 88.94 707 GLY A C 1
ATOM 5434 O O . GLY A 1 707 ? -6.720 -1.390 36.641 1.00 88.94 707 GLY A O 1
ATOM 5435 N N . LEU A 1 708 ? -5.610 -0.363 34.963 1.00 88.81 708 LEU A N 1
ATOM 5436 C CA . LEU A 1 708 ? -5.147 -1.592 34.306 1.00 88.81 708 LEU A CA 1
ATOM 5437 C C . LEU A 1 708 ? -4.128 -2.374 35.151 1.00 88.81 708 LEU A C 1
ATOM 5439 O O . LEU A 1 708 ? -4.104 -3.602 35.115 1.00 88.81 708 LEU A O 1
ATOM 5443 N N . ALA A 1 709 ? -3.283 -1.687 35.922 1.00 91.56 709 ALA A N 1
ATOM 5444 C CA . ALA A 1 709 ? -2.274 -2.335 36.759 1.00 91.56 709 ALA A CA 1
ATOM 5445 C C . ALA A 1 709 ? -2.904 -3.107 37.936 1.00 91.56 709 ALA A C 1
ATOM 5447 O O . ALA A 1 709 ? -3.858 -2.662 38.569 1.00 91.56 709 ALA A O 1
ATOM 5448 N N . GLY A 1 710 ? -2.354 -4.282 38.243 1.00 91.50 710 GLY A N 1
ATOM 5449 C CA . GLY A 1 710 ? -2.817 -5.192 39.294 1.00 91.50 710 GLY A CA 1
ATOM 5450 C C . GLY A 1 710 ? -3.985 -6.100 38.893 1.00 91.50 710 GLY A C 1
ATOM 5451 O O . GLY A 1 710 ? -4.308 -7.037 39.630 1.00 91.50 710 GLY A O 1
ATOM 5452 N N . ARG A 1 711 ? -4.604 -5.867 37.731 1.00 92.56 711 ARG A N 1
ATOM 5453 C CA . ARG A 1 711 ? -5.773 -6.613 37.253 1.00 92.56 711 ARG A CA 1
ATOM 5454 C C . ARG A 1 711 ? -5.382 -7.907 36.526 1.00 92.56 711 ARG A C 1
ATOM 5456 O O . ARG A 1 711 ? -4.346 -7.930 35.859 1.00 92.56 711 ARG A O 1
ATOM 5463 N N . PRO A 1 712 ? -6.176 -8.985 36.645 1.00 95.25 712 PRO A N 1
ATOM 5464 C CA . PRO A 1 712 ? -5.985 -10.204 35.859 1.00 95.25 712 PRO A CA 1
ATOM 5465 C C . PRO A 1 712 ? -6.324 -9.970 34.377 1.00 95.25 712 PRO A C 1
ATOM 5467 O O . PRO A 1 712 ? -7.211 -9.183 34.061 1.00 95.25 712 PRO A O 1
ATOM 5470 N N . LEU A 1 713 ? -5.684 -10.690 33.452 1.00 94.81 713 LEU A N 1
ATOM 5471 C CA . LEU A 1 713 ? -6.031 -10.651 32.023 1.00 94.81 713 LEU A CA 1
ATOM 5472 C C . LEU A 1 713 ? -7.499 -11.044 31.775 1.00 94.81 713 LEU A C 1
ATOM 5474 O O . LEU A 1 713 ? -8.127 -10.577 30.824 1.00 94.81 713 LEU A O 1
ATOM 5478 N N . GLY A 1 714 ? -8.063 -11.888 32.639 1.00 92.62 714 GLY A N 1
ATOM 5479 C CA . GLY A 1 714 ? -9.470 -12.285 32.616 1.00 92.62 714 GLY A CA 1
ATOM 5480 C C . GLY A 1 714 ? -10.456 -11.137 32.816 1.00 92.62 714 GLY A C 1
ATOM 5481 O O . GLY A 1 714 ? -11.592 -11.268 32.383 1.00 92.62 714 GLY A O 1
ATOM 5482 N N . SER A 1 715 ? -10.039 -10.014 33.411 1.00 91.31 715 SER A N 1
ATOM 5483 C CA . SER A 1 715 ? -10.896 -8.829 33.543 1.00 91.31 715 SER A CA 1
ATOM 5484 C C . SER A 1 715 ? -10.794 -7.873 32.354 1.00 91.31 715 SER A C 1
ATOM 5486 O O . SER A 1 715 ? -11.379 -6.800 32.387 1.00 91.31 715 SER A O 1
ATOM 5488 N N . ILE A 1 716 ? -10.018 -8.195 31.314 1.00 91.38 716 ILE A N 1
ATOM 5489 C CA . ILE A 1 716 ? -10.064 -7.411 30.078 1.00 91.38 716 ILE A CA 1
ATOM 5490 C C . ILE A 1 716 ? -11.368 -7.771 29.357 1.00 91.38 716 ILE A C 1
ATOM 5492 O O . ILE A 1 716 ? -11.486 -8.873 28.807 1.00 91.38 716 ILE A O 1
ATOM 5496 N N . GLY A 1 717 ? -12.324 -6.841 29.402 1.00 86.56 717 GLY A N 1
ATOM 5497 C CA . GLY A 1 717 ? -13.604 -6.910 28.701 1.00 86.56 717 GLY A CA 1
ATOM 5498 C C . GLY A 1 717 ? -13.480 -6.623 27.200 1.00 86.56 717 GLY A C 1
ATOM 5499 O O . GLY A 1 717 ? -12.525 -7.036 26.539 1.00 86.56 717 GLY A O 1
ATOM 5500 N N . ASP A 1 718 ? -14.459 -5.911 26.646 1.00 90.69 718 ASP A N 1
ATOM 5501 C CA . ASP A 1 718 ? -14.463 -5.524 25.233 1.00 90.69 718 ASP A CA 1
ATOM 5502 C C . ASP A 1 718 ? -13.455 -4.390 24.980 1.00 90.69 718 ASP A C 1
ATOM 5504 O O . ASP A 1 718 ? -13.618 -3.261 25.447 1.00 90.69 718 ASP A O 1
ATOM 5508 N N . VAL A 1 719 ? -12.400 -4.684 24.215 1.00 93.44 719 VAL A N 1
ATOM 5509 C CA . VAL A 1 719 ? -11.342 -3.709 23.915 1.00 93.44 719 VAL A CA 1
ATOM 5510 C C . VAL A 1 719 ? -11.879 -2.506 23.139 1.00 93.44 719 VAL A C 1
ATOM 5512 O O . VAL A 1 719 ? -11.380 -1.403 23.340 1.00 93.44 719 VAL A O 1
ATOM 5515 N N . PHE A 1 720 ? -12.908 -2.659 22.301 1.00 92.62 720 PHE A N 1
ATOM 5516 C CA . PHE A 1 720 ? -13.494 -1.514 21.600 1.00 92.62 720 PHE A CA 1
ATOM 5517 C C . PHE A 1 720 ? -14.320 -0.633 22.540 1.00 92.62 720 PHE A C 1
ATOM 5519 O O . PHE A 1 720 ? -14.359 0.578 22.347 1.00 92.62 720 PHE A O 1
ATOM 5526 N N . GLU A 1 721 ? -14.904 -1.180 23.608 1.00 90.19 721 GLU A N 1
ATOM 5527 C CA . GLU A 1 721 ? -15.504 -0.358 24.668 1.00 90.19 721 GLU A CA 1
ATOM 5528 C C . GLU A 1 721 ? -14.458 0.422 25.456 1.00 90.19 721 GLU A C 1
ATOM 5530 O O . GLU A 1 721 ? -14.667 1.595 25.764 1.00 90.19 721 GLU A O 1
ATOM 5535 N N . ILE A 1 722 ? -13.318 -0.207 25.745 1.00 90.12 722 ILE A N 1
ATOM 5536 C CA . ILE A 1 722 ? -12.174 0.475 26.360 1.00 90.12 722 ILE A CA 1
ATOM 5537 C C . ILE A 1 722 ? -11.660 1.579 25.427 1.00 90.12 722 ILE A C 1
ATOM 5539 O O . ILE A 1 722 ? -11.352 2.677 25.881 1.00 90.12 722 ILE A O 1
ATOM 5543 N N . GLU A 1 723 ? -11.621 1.334 24.119 1.00 89.69 723 GLU A N 1
ATOM 5544 C CA . GLU A 1 723 ? -11.238 2.343 23.134 1.00 89.69 723 GLU A CA 1
ATOM 5545 C C . GLU A 1 723 ? -12.214 3.532 23.122 1.00 89.69 723 GLU A C 1
ATOM 5547 O O . GLU A 1 723 ? -11.771 4.681 23.129 1.00 89.69 723 GLU A O 1
ATOM 5552 N N . ARG A 1 724 ? -13.531 3.287 23.225 1.00 87.75 724 ARG A N 1
ATOM 5553 C CA . ARG A 1 724 ? -14.534 4.355 23.396 1.00 87.75 724 ARG A CA 1
ATOM 5554 C C . ARG A 1 724 ? -14.317 5.157 24.681 1.00 87.75 724 ARG A C 1
ATOM 5556 O O . ARG A 1 724 ? -14.434 6.376 24.640 1.00 87.75 724 ARG A O 1
ATOM 5563 N N . LEU A 1 725 ? -13.938 4.515 25.791 1.00 87.50 725 LEU A N 1
ATOM 5564 C CA . LEU A 1 725 ? -13.564 5.214 27.031 1.00 87.50 725 LEU A CA 1
ATOM 5565 C C . LEU A 1 725 ? -12.334 6.112 26.843 1.00 87.50 725 LEU A C 1
ATOM 5567 O O . LEU A 1 725 ? -12.331 7.247 27.314 1.00 87.50 725 LEU A O 1
ATOM 5571 N N . ILE A 1 726 ? -11.305 5.638 26.135 1.00 86.62 726 ILE A N 1
ATOM 5572 C CA . ILE A 1 726 ? -10.114 6.445 25.826 1.00 86.62 726 ILE A CA 1
ATOM 5573 C C . ILE A 1 726 ? -10.509 7.669 24.987 1.00 86.62 726 ILE A C 1
ATOM 5575 O O . ILE A 1 726 ? -10.081 8.782 25.289 1.00 86.62 726 ILE A O 1
ATOM 5579 N N . MET A 1 727 ? -11.384 7.497 23.990 1.00 86.00 727 MET A N 1
ATOM 5580 C CA . MET A 1 727 ? -11.912 8.618 23.203 1.00 86.00 727 MET A CA 1
ATOM 5581 C C . MET A 1 727 ? -12.729 9.597 24.059 1.00 86.00 727 MET A C 1
ATOM 5583 O O . MET A 1 727 ? -12.601 10.807 23.883 1.00 86.00 727 MET A O 1
ATOM 5587 N N . THR A 1 728 ? -13.521 9.108 25.020 1.00 85.56 728 THR A N 1
ATOM 5588 C CA . THR A 1 728 ? -14.242 9.960 25.982 1.00 85.56 728 THR A CA 1
ATOM 5589 C C . THR A 1 728 ? -13.276 10.808 26.805 1.00 85.56 728 THR A C 1
ATOM 5591 O O . THR A 1 728 ? -13.494 12.006 26.976 1.00 85.56 728 THR A O 1
ATOM 5594 N N . MET A 1 729 ? -12.170 10.225 27.273 1.00 84.88 729 MET A N 1
ATOM 5595 C CA . MET A 1 729 ? -11.139 10.965 28.007 1.00 84.88 729 MET A CA 1
ATOM 5596 C C . MET A 1 729 ? -10.511 12.074 27.155 1.00 84.88 729 MET A C 1
ATOM 5598 O O . MET A 1 729 ? -10.208 13.154 27.662 1.00 84.88 729 MET A O 1
ATOM 5602 N N . ASP A 1 730 ? -10.334 11.840 25.858 1.00 81.62 730 ASP A N 1
ATOM 5603 C CA . ASP A 1 730 ? -9.852 12.870 24.942 1.00 81.62 730 ASP A CA 1
ATOM 5604 C C . ASP A 1 730 ? -10.885 13.988 24.724 1.00 81.62 730 ASP A C 1
ATOM 5606 O O . ASP A 1 730 ? -10.508 15.164 24.718 1.00 81.62 730 ASP A O 1
ATOM 5610 N N . VAL A 1 731 ? -12.183 13.663 24.657 1.00 80.50 731 VAL A N 1
ATOM 5611 C CA . VAL A 1 731 ? -13.271 14.660 24.654 1.00 80.50 731 VAL A CA 1
ATOM 5612 C C . VAL A 1 731 ? -13.248 15.503 25.934 1.00 80.50 731 VAL A C 1
ATOM 5614 O O . VAL A 1 731 ? -13.323 16.731 25.859 1.00 80.50 731 VAL A O 1
ATOM 5617 N N . GLU A 1 732 ? -13.104 14.883 27.108 1.00 81.88 732 GLU A N 1
ATOM 5618 C CA . GLU A 1 732 ? -12.991 15.591 28.393 1.00 81.88 732 GLU A CA 1
ATOM 5619 C C . GLU A 1 732 ? -11.814 16.573 28.397 1.00 81.88 732 GLU A C 1
ATOM 5621 O O . GLU A 1 732 ? -11.971 17.737 28.771 1.00 81.88 732 GLU A O 1
ATOM 5626 N N . ARG A 1 733 ? -10.636 16.130 27.940 1.00 80.50 733 ARG A N 1
ATOM 5627 C CA . ARG A 1 733 ? -9.436 16.977 27.844 1.00 80.50 733 ARG A CA 1
ATOM 5628 C C . ARG A 1 733 ? -9.646 18.143 26.885 1.00 80.50 733 ARG A C 1
ATOM 5630 O O . ARG A 1 733 ? -9.231 19.262 27.188 1.00 80.50 733 ARG A O 1
ATOM 5637 N N . ALA A 1 734 ? -10.273 17.899 25.738 1.00 78.50 734 ALA A N 1
ATOM 5638 C CA . ALA A 1 734 ? -10.550 18.938 24.755 1.00 78.50 734 ALA A CA 1
ATOM 5639 C C . ALA A 1 734 ? -11.543 19.983 25.294 1.00 78.50 734 ALA A C 1
ATOM 5641 O O . ALA A 1 734 ? -11.326 21.181 25.107 1.00 78.50 734 ALA A O 1
ATOM 5642 N N . ARG A 1 735 ? -12.569 19.560 26.047 1.00 79.25 735 ARG A N 1
ATOM 5643 C CA . ARG A 1 735 ? -13.489 20.463 26.764 1.00 79.25 735 ARG A CA 1
ATOM 5644 C C . ARG A 1 735 ? -12.787 21.268 27.849 1.00 79.25 735 ARG A C 1
ATOM 5646 O O . ARG A 1 735 ? -12.979 22.476 27.933 1.00 79.25 735 ARG A O 1
ATOM 5653 N N . ALA A 1 736 ? -11.933 20.628 28.647 1.00 83.00 736 ALA A N 1
ATOM 5654 C CA . ALA A 1 736 ? -11.189 21.296 29.716 1.00 83.00 736 ALA A CA 1
ATOM 5655 C C . ALA A 1 736 ? -10.244 22.389 29.187 1.00 83.00 736 ALA A C 1
ATOM 5657 O O . ALA A 1 736 ? -10.012 23.390 29.859 1.00 83.00 736 ALA A O 1
ATOM 5658 N N . LYS A 1 737 ? -9.725 22.223 27.965 1.00 80.75 737 LYS A N 1
ATOM 5659 C CA . LYS A 1 737 ? -8.909 23.228 27.267 1.00 80.75 737 LYS A CA 1
ATOM 5660 C C . LYS A 1 737 ? -9.737 24.301 26.545 1.00 80.75 737 LYS A C 1
ATOM 5662 O O . LYS A 1 737 ? -9.156 25.151 25.878 1.00 80.75 737 LYS A O 1
ATOM 5667 N N . GLY A 1 738 ? -11.067 24.257 26.652 1.00 76.94 738 GLY A N 1
ATOM 5668 C CA . GLY A 1 738 ? -11.978 25.174 25.967 1.00 76.94 738 GLY A CA 1
ATOM 5669 C C . GLY A 1 738 ? -12.009 24.994 24.450 1.00 76.94 738 GLY A C 1
ATOM 5670 O O . GLY A 1 738 ? -12.433 25.907 23.748 1.00 76.94 738 GLY A O 1
ATOM 5671 N N . ILE A 1 739 ? -11.534 23.851 23.941 1.00 74.44 739 ILE A N 1
ATOM 5672 C CA . ILE A 1 739 ? -11.452 23.608 22.499 1.00 74.44 739 ILE A CA 1
ATOM 5673 C C . ILE A 1 739 ? -12.768 23.037 21.969 1.00 74.44 739 ILE A C 1
ATOM 5675 O O . ILE A 1 739 ? -13.244 23.473 20.928 1.00 74.44 739 ILE A O 1
ATOM 5679 N N . LEU A 1 740 ? -13.380 22.106 22.707 1.00 74.06 740 LEU A N 1
ATOM 5680 C CA . LEU A 1 740 ? -14.730 21.618 22.417 1.00 74.06 740 LEU A CA 1
ATOM 5681 C C . LEU A 1 740 ? -15.755 22.277 23.337 1.00 74.06 740 LEU A C 1
ATOM 5683 O O . LEU A 1 740 ? -15.505 22.480 24.529 1.00 74.06 740 LEU A O 1
ATOM 5687 N N . ARG A 1 741 ? -16.937 22.553 22.785 1.00 75.81 741 ARG A N 1
ATOM 5688 C CA . ARG A 1 741 ? -18.093 23.028 23.550 1.00 75.81 741 ARG A CA 1
ATOM 5689 C C . ARG A 1 741 ? -18.715 21.879 24.376 1.00 75.81 741 ARG A C 1
ATOM 5691 O O . ARG A 1 741 ? -18.372 20.702 24.188 1.00 75.81 741 ARG A O 1
ATOM 5698 N N . PRO A 1 742 ? -19.591 22.193 25.349 1.00 77.50 742 PRO A N 1
ATOM 5699 C CA . PRO A 1 742 ? -20.425 21.184 25.997 1.00 77.50 742 PRO A CA 1
ATOM 5700 C C . PRO A 1 742 ? -21.289 20.442 24.972 1.00 77.50 742 PRO A C 1
ATOM 5702 O O . PRO A 1 742 ? -21.786 21.054 24.032 1.00 77.50 742 PRO A O 1
ATOM 5705 N N . PHE A 1 743 ? -21.471 19.133 25.162 1.00 76.50 743 PHE A N 1
ATOM 5706 C CA . PHE A 1 743 ? -22.324 18.335 24.280 1.00 76.50 743 PHE A CA 1
ATOM 5707 C C . PHE A 1 743 ? -23.775 18.820 24.331 1.00 76.50 743 PHE A C 1
ATOM 5709 O O . PHE A 1 743 ? -24.325 18.988 25.420 1.00 76.50 743 PHE A O 1
ATOM 5716 N N . ALA A 1 744 ? -24.388 18.974 23.161 1.00 76.81 744 ALA A N 1
ATOM 5717 C CA . ALA A 1 744 ? -25.823 19.147 22.998 1.00 76.81 744 ALA A CA 1
ATOM 5718 C C . ALA A 1 744 ? -26.338 18.103 22.000 1.00 76.81 744 ALA A C 1
ATOM 5720 O O . ALA A 1 744 ? -25.699 17.862 20.976 1.00 76.81 744 ALA A O 1
ATOM 5721 N N . ASP A 1 745 ? -27.507 17.518 22.272 1.00 70.25 745 ASP A N 1
ATOM 5722 C CA . ASP A 1 745 ? -28.060 16.400 21.488 1.00 70.25 745 ASP A CA 1
ATOM 5723 C C . ASP A 1 745 ? -28.227 16.724 19.993 1.00 70.25 745 ASP A C 1
ATOM 5725 O O . ASP A 1 745 ? -28.121 15.842 19.146 1.00 70.25 745 ASP A O 1
ATOM 5729 N N . ALA A 1 746 ? -28.450 17.995 19.648 1.00 71.12 746 ALA A N 1
ATOM 5730 C CA . ALA A 1 746 ? -28.592 18.448 18.263 1.00 71.12 746 ALA A CA 1
ATOM 5731 C C . ALA A 1 746 ? -27.254 18.605 17.510 1.00 71.12 746 ALA A C 1
ATOM 5733 O O . ALA A 1 746 ? -27.260 18.814 16.301 1.00 71.12 746 ALA A O 1
ATOM 5734 N N . GLU A 1 747 ? -26.111 18.535 18.199 1.00 68.62 747 GLU A N 1
ATOM 5735 C CA . GLU A 1 747 ? -24.799 18.904 17.648 1.00 68.62 747 GLU A CA 1
ATOM 5736 C C . GLU A 1 747 ? -23.894 17.701 17.339 1.00 68.62 747 GLU A C 1
ATOM 5738 O O . GLU A 1 747 ? -22.778 17.888 16.860 1.00 68.62 747 GLU A O 1
ATOM 5743 N N . TRP A 1 748 ? -24.334 16.461 17.579 1.00 70.94 748 TRP A N 1
ATOM 5744 C CA . TRP A 1 748 ? -23.480 15.276 17.405 1.00 70.94 748 TRP A CA 1
ATOM 5745 C C . TRP A 1 748 ? -22.922 15.130 15.972 1.00 70.94 748 TRP A C 1
ATOM 5747 O O . TRP A 1 748 ? -21.768 14.735 15.807 1.00 70.94 748 TRP A O 1
ATOM 5757 N N . GLU A 1 749 ? -23.694 15.506 14.941 1.00 66.12 749 GLU A N 1
ATOM 5758 C CA . GLU A 1 749 ? -23.220 15.518 13.548 1.00 66.12 749 GLU A CA 1
ATOM 5759 C C . GLU A 1 749 ? -22.098 16.539 13.338 1.00 66.12 749 GLU A C 1
ATOM 5761 O O . GLU A 1 749 ? -21.107 16.244 12.669 1.00 66.12 749 GLU A O 1
ATOM 5766 N N . ALA A 1 750 ? -22.222 17.713 13.964 1.00 64.75 750 ALA A N 1
ATOM 5767 C CA . ALA A 1 750 ? -21.209 18.757 13.910 1.00 64.75 750 ALA A CA 1
ATOM 5768 C C . ALA A 1 750 ? -19.913 18.310 14.598 1.00 64.75 750 ALA A C 1
ATOM 5770 O O . ALA A 1 750 ? -18.843 18.533 14.046 1.00 64.75 750 ALA A O 1
ATOM 5771 N N . TYR A 1 751 ? -19.992 17.614 15.738 1.00 64.06 751 TYR A N 1
ATOM 5772 C CA . TYR A 1 751 ? -18.806 17.130 16.457 1.00 64.06 751 TYR A CA 1
ATOM 5773 C C . TYR A 1 751 ? -17.984 16.101 15.675 1.00 64.06 751 TYR A C 1
ATOM 5775 O O . TYR A 1 751 ? -16.766 16.040 15.825 1.00 64.06 751 TYR A O 1
ATOM 5783 N N . GLU A 1 752 ? -18.621 15.277 14.846 1.00 60.31 752 GLU A N 1
ATOM 5784 C CA . GLU A 1 752 ? -17.898 14.312 14.019 1.00 60.31 752 GLU A CA 1
ATOM 5785 C C . GLU A 1 752 ? -17.299 14.941 12.759 1.00 60.31 752 GLU A C 1
ATOM 5787 O O . GLU A 1 752 ? -16.201 14.563 12.344 1.00 60.31 752 GLU A O 1
ATOM 5792 N N . MET A 1 753 ? -18.019 15.890 12.156 1.00 57.41 753 MET A N 1
ATOM 5793 C CA . MET A 1 753 ? -17.571 16.625 10.972 1.00 57.41 753 MET A CA 1
ATOM 5794 C C . MET A 1 753 ? -16.582 17.743 11.299 1.00 57.41 753 MET A C 1
ATOM 5796 O O . MET A 1 753 ? -15.912 18.254 10.402 1.00 57.41 753 MET A O 1
ATOM 5800 N N . GLU A 1 754 ? -16.465 18.132 12.567 1.00 54.44 754 GLU A N 1
ATOM 5801 C CA . GLU A 1 754 ? -15.440 19.055 13.010 1.00 54.44 754 GLU A CA 1
ATOM 5802 C C . GLU A 1 754 ? -14.083 18.358 12.862 1.00 54.44 754 GLU A C 1
ATOM 5804 O O . GLU A 1 754 ? -13.655 17.581 13.714 1.00 54.44 754 GLU A O 1
ATOM 5809 N N . ALA A 1 755 ? -13.385 18.670 11.766 1.00 47.28 755 ALA A N 1
ATOM 5810 C CA . ALA A 1 755 ? -11.963 18.402 11.537 1.00 47.28 755 ALA A CA 1
ATOM 5811 C C . ALA A 1 755 ? -11.129 18.553 12.828 1.00 47.28 755 ALA A C 1
ATOM 5813 O O . ALA A 1 755 ? -10.221 17.769 13.108 1.00 47.28 755 ALA A O 1
ATOM 5814 N N . GLY A 1 756 ? -11.501 19.532 13.663 1.00 48.91 756 GLY A N 1
ATOM 5815 C CA . GLY A 1 756 ? -10.985 19.731 15.011 1.00 48.91 756 GLY A CA 1
ATOM 5816 C C . GLY A 1 756 ? -11.066 18.490 15.904 1.00 48.91 756 GLY A C 1
ATOM 5817 O O . GLY A 1 756 ? -10.048 18.122 16.476 1.00 48.91 756 GLY A O 1
ATOM 5818 N N . PHE A 1 757 ? -12.213 17.817 16.037 1.00 57.28 757 PHE A N 1
ATOM 5819 C CA . PHE A 1 757 ? -12.369 16.659 16.925 1.00 57.28 757 PHE A CA 1
ATOM 5820 C C . PHE A 1 757 ? -11.344 15.568 16.620 1.00 57.28 757 PHE A C 1
ATOM 5822 O O . PHE A 1 757 ? -10.558 15.218 17.498 1.00 57.28 757 PHE A O 1
ATOM 5829 N N . LYS A 1 758 ? -11.283 15.089 15.372 1.00 58.34 758 LYS A N 1
ATOM 5830 C CA . LYS A 1 758 ? -10.349 14.031 14.943 1.00 58.34 758 LYS A CA 1
ATOM 5831 C C . LYS A 1 758 ? -8.893 14.437 15.117 1.00 58.34 758 LYS A C 1
ATOM 5833 O O . LYS A 1 758 ? -8.094 13.630 15.583 1.00 58.34 758 LYS A O 1
ATOM 5838 N N . ARG A 1 759 ? -8.568 15.699 14.839 1.00 54.81 759 ARG A N 1
ATOM 5839 C CA . ARG A 1 759 ? -7.247 16.286 15.081 1.00 54.81 759 ARG A CA 1
ATOM 5840 C C . ARG A 1 759 ? -6.877 16.396 16.570 1.00 54.81 759 ARG A C 1
ATOM 5842 O O . ARG A 1 759 ? -5.727 16.667 16.887 1.00 54.81 759 ARG A O 1
ATOM 5849 N N . MET A 1 760 ? -7.811 16.196 17.495 1.00 55.75 760 MET A N 1
ATOM 5850 C CA . MET A 1 760 ? -7.593 16.403 18.932 1.00 55.75 760 MET A CA 1
ATOM 5851 C C . MET A 1 760 ? -7.618 15.128 19.773 1.00 55.75 760 MET A C 1
ATOM 5853 O O . MET A 1 760 ? -7.023 15.114 20.854 1.00 55.75 760 MET A O 1
ATOM 5857 N N . ILE A 1 761 ? -8.267 14.068 19.282 1.00 57.50 761 ILE A N 1
ATOM 5858 C CA . ILE A 1 761 ? -8.189 12.722 19.866 1.00 57.50 761 ILE A CA 1
ATOM 5859 C C . ILE A 1 761 ? -6.762 12.226 19.657 1.00 57.50 761 ILE A C 1
ATOM 5861 O O . ILE A 1 761 ? -6.254 12.257 18.536 1.00 57.50 761 ILE A O 1
ATOM 5865 N N . GLY A 1 762 ? -6.084 11.790 20.716 1.00 59.28 762 GLY A N 1
ATOM 5866 C CA . GLY A 1 762 ? -4.738 11.244 20.605 1.00 59.28 762 GLY A CA 1
ATOM 5867 C C . GLY A 1 762 ? -4.793 9.870 19.949 1.00 59.28 762 GLY A C 1
ATOM 5868 O O . GLY A 1 762 ? -4.661 8.872 20.646 1.00 59.28 762 GLY A O 1
ATOM 5869 N N . GLY A 1 763 ? -4.979 9.798 18.628 1.00 68.88 763 GLY A N 1
ATOM 5870 C CA . GLY A 1 763 ? -5.159 8.530 17.911 1.00 68.88 763 GLY A CA 1
ATOM 5871 C C . GLY A 1 763 ? -4.029 7.535 18.151 1.00 68.88 763 GLY A C 1
ATOM 5872 O O . GLY A 1 763 ? -4.265 6.341 18.295 1.00 68.88 763 GLY A O 1
ATOM 5873 N N . ASP A 1 764 ? -2.800 8.024 18.317 1.00 70.69 764 ASP A N 1
ATOM 5874 C CA . ASP A 1 764 ? -1.675 7.175 18.711 1.00 70.69 764 ASP A CA 1
ATOM 5875 C C . ASP A 1 764 ? -1.865 6.535 20.086 1.00 70.69 764 ASP A C 1
ATOM 5877 O O . ASP A 1 764 ? -1.471 5.391 20.279 1.00 70.69 764 ASP A O 1
ATOM 5881 N N . VAL A 1 765 ? -2.476 7.234 21.045 1.00 78.06 765 VAL A N 1
ATOM 5882 C CA . VAL A 1 765 ? -2.744 6.722 22.398 1.00 78.06 765 VAL A CA 1
ATOM 5883 C C . VAL A 1 765 ? -3.768 5.593 22.334 1.00 78.06 765 VAL A C 1
ATOM 5885 O O . VAL A 1 765 ? -3.519 4.522 22.894 1.00 78.06 765 VAL A O 1
ATOM 5888 N N . ALA A 1 766 ? -4.877 5.809 21.619 1.00 84.50 766 ALA A N 1
ATOM 5889 C CA . ALA A 1 766 ? -5.913 4.800 21.422 1.00 84.50 766 ALA A CA 1
ATOM 5890 C C . ALA A 1 766 ? -5.361 3.581 20.668 1.00 84.50 766 ALA A C 1
ATOM 5892 O O . ALA A 1 766 ? -5.439 2.470 21.183 1.00 84.50 766 ALA A O 1
ATOM 5893 N N . LEU A 1 767 ? -4.699 3.773 19.521 1.00 84.94 767 LEU A N 1
ATOM 5894 C CA . LEU A 1 767 ? -4.066 2.679 18.773 1.00 84.94 767 LEU A CA 1
ATOM 5895 C C . LEU A 1 767 ? -3.035 1.919 19.609 1.00 84.94 767 LEU A C 1
ATOM 5897 O O . LEU A 1 767 ? -3.037 0.689 19.599 1.00 84.94 767 LEU A O 1
ATOM 5901 N N . THR A 1 768 ? -2.179 2.629 20.351 1.00 85.69 768 THR A N 1
ATOM 5902 C CA . THR A 1 768 ? -1.129 2.013 21.175 1.00 85.69 768 THR A CA 1
ATOM 5903 C C . THR A 1 768 ? -1.733 1.127 22.260 1.00 85.69 768 THR A C 1
ATOM 5905 O O . THR A 1 768 ? -1.334 -0.032 22.399 1.00 85.69 768 THR A O 1
ATOM 5908 N N . LEU A 1 769 ? -2.695 1.645 23.031 1.00 88.31 769 LEU A N 1
ATOM 5909 C CA . LEU A 1 769 ? -3.328 0.888 24.113 1.00 88.31 769 LEU A CA 1
ATOM 5910 C C . LEU A 1 769 ? -4.215 -0.236 23.579 1.00 88.31 769 LEU A C 1
ATOM 5912 O O . LEU A 1 769 ? -4.126 -1.354 24.082 1.00 88.31 769 LEU A O 1
ATOM 5916 N N . SER A 1 770 ? -5.009 0.011 22.539 1.00 90.31 770 SER A N 1
ATOM 5917 C CA . SER A 1 770 ? -5.857 -1.014 21.929 1.00 90.31 770 SER A CA 1
ATOM 5918 C C . SER A 1 770 ? -5.038 -2.153 21.337 1.00 90.31 770 SER A C 1
ATOM 5920 O O . SER A 1 770 ? -5.365 -3.311 21.573 1.00 90.31 770 SER A O 1
ATOM 5922 N N . GLN A 1 771 ? -3.932 -1.875 20.639 1.00 90.62 771 GLN A N 1
ATOM 5923 C CA . GLN A 1 771 ? -3.051 -2.928 20.123 1.00 90.62 771 GLN A CA 1
ATOM 5924 C C . GLN A 1 771 ? -2.438 -3.750 21.268 1.00 90.62 771 GLN A C 1
ATOM 5926 O O . GLN A 1 771 ? -2.366 -4.978 21.184 1.00 90.62 771 GLN A O 1
ATOM 5931 N N . LEU A 1 772 ? -2.032 -3.092 22.360 1.00 91.50 772 LEU A N 1
ATOM 5932 C CA . LEU A 1 772 ? -1.498 -3.747 23.554 1.00 91.50 772 LEU A CA 1
ATOM 5933 C C . LEU A 1 772 ? -2.546 -4.655 24.221 1.00 91.50 772 LEU A C 1
ATOM 5935 O O . LEU A 1 772 ? -2.240 -5.794 24.571 1.00 91.50 772 LEU A O 1
ATOM 5939 N N . LEU A 1 773 ? -3.790 -4.184 24.343 1.00 93.81 773 LEU A N 1
ATOM 5940 C CA . LEU A 1 773 ? -4.914 -4.934 24.909 1.00 93.81 773 LEU A CA 1
ATOM 5941 C C . LEU A 1 773 ? -5.363 -6.085 24.001 1.00 93.81 773 LEU A C 1
ATOM 5943 O O . LEU A 1 773 ? -5.569 -7.191 24.494 1.00 93.81 773 LEU A O 1
ATOM 5947 N N . ILE A 1 774 ? -5.440 -5.873 22.684 1.00 94.12 774 ILE A N 1
ATOM 5948 C CA . ILE A 1 774 ? -5.727 -6.924 21.695 1.00 94.12 774 ILE A CA 1
ATOM 5949 C C . ILE A 1 774 ? -4.713 -8.057 21.841 1.00 94.12 774 ILE A C 1
ATOM 5951 O O . ILE A 1 774 ? -5.108 -9.216 21.925 1.00 94.12 774 ILE A O 1
ATOM 5955 N N . LYS A 1 775 ? -3.415 -7.743 21.941 1.00 92.62 775 LYS A N 1
ATOM 5956 C CA . LYS A 1 775 ? -2.361 -8.743 22.180 1.00 92.62 775 LYS A CA 1
ATOM 5957 C C . LYS A 1 775 ? -2.492 -9.432 23.528 1.00 92.62 775 LYS A C 1
ATOM 5959 O O . LYS A 1 775 ? -2.247 -10.630 23.608 1.00 92.62 775 LYS A O 1
ATOM 5964 N N . ALA A 1 776 ? -2.861 -8.699 24.576 1.00 93.94 776 ALA A N 1
ATOM 5965 C CA . ALA A 1 776 ? -3.061 -9.265 25.904 1.00 93.94 776 ALA A CA 1
ATOM 5966 C C . ALA A 1 776 ? -4.217 -10.275 25.914 1.00 93.94 776 ALA A C 1
ATOM 5968 O O . ALA A 1 776 ? -4.062 -11.371 26.449 1.00 93.94 776 ALA A O 1
ATOM 5969 N N . VAL A 1 777 ? -5.329 -9.957 25.245 1.00 94.44 777 VAL A N 1
ATOM 5970 C CA . VAL A 1 777 ? -6.452 -10.881 25.022 1.00 94.44 777 VAL A CA 1
ATOM 5971 C C . VAL A 1 777 ? -6.022 -12.067 24.157 1.00 94.44 777 VAL A C 1
ATOM 5973 O O . VAL A 1 777 ? -6.318 -13.212 24.492 1.00 94.44 777 VAL A O 1
ATOM 5976 N N . ALA A 1 778 ? -5.254 -11.823 23.092 1.00 92.75 778 ALA A N 1
ATOM 5977 C CA . ALA A 1 778 ? -4.727 -12.886 22.239 1.00 92.75 778 ALA A CA 1
ATOM 5978 C C . ALA A 1 778 ? -3.852 -13.866 23.041 1.00 92.75 778 ALA A C 1
ATOM 5980 O O . ALA A 1 778 ? -4.037 -15.078 22.963 1.00 92.75 778 ALA A O 1
ATOM 5981 N N . LEU A 1 779 ? -2.956 -13.349 23.885 1.00 93.25 779 LEU A N 1
ATOM 5982 C CA . LEU A 1 779 ? -2.093 -14.147 24.752 1.00 93.25 779 LEU A CA 1
ATOM 5983 C C . LEU A 1 779 ? -2.875 -14.881 25.852 1.00 93.25 779 LEU A C 1
ATOM 5985 O O . LEU A 1 779 ? -2.555 -16.029 26.162 1.00 93.25 779 LEU A O 1
ATOM 5989 N N . ARG A 1 780 ? -3.892 -14.240 26.443 1.00 93.88 780 ARG A N 1
ATOM 5990 C CA . ARG A 1 780 ? -4.789 -14.845 27.440 1.00 93.88 780 ARG A CA 1
ATOM 5991 C C . ARG A 1 780 ? -5.462 -16.094 26.879 1.00 93.88 780 ARG A C 1
ATOM 5993 O O . ARG A 1 780 ? -5.429 -17.142 27.522 1.00 93.88 780 ARG A O 1
ATOM 6000 N N . ASP A 1 781 ? -6.009 -15.970 25.671 1.00 91.62 781 ASP A N 1
ATOM 6001 C CA . ASP A 1 781 ? -6.891 -16.967 25.059 1.00 91.62 781 ASP A CA 1
ATOM 6002 C C . ASP A 1 781 ? -6.152 -17.933 24.113 1.00 91.62 781 ASP A C 1
ATOM 6004 O O . ASP A 1 781 ? -6.737 -18.896 23.607 1.00 91.62 781 ASP A O 1
ATOM 6008 N N . GLY A 1 782 ? -4.859 -17.700 23.864 1.00 89.81 782 GLY A N 1
ATOM 6009 C CA . GLY A 1 782 ? -4.075 -18.482 22.908 1.00 89.81 782 GLY A CA 1
ATOM 6010 C C . GLY A 1 782 ? -4.577 -18.302 21.475 1.00 89.81 782 GLY A C 1
ATOM 6011 O O . GLY A 1 782 ? -4.793 -19.283 20.760 1.00 89.81 782 GLY A O 1
ATOM 6012 N N . LEU A 1 783 ? -4.848 -17.052 21.093 1.00 89.75 783 LEU A N 1
ATOM 6013 C CA . LEU A 1 783 ? -5.363 -16.633 19.792 1.00 89.75 783 LEU A CA 1
ATOM 6014 C C . LEU A 1 783 ? -4.353 -15.717 19.085 1.00 89.75 783 LEU A C 1
ATOM 6016 O O . LEU A 1 783 ? -3.593 -15.013 19.750 1.00 89.75 783 LEU A O 1
ATOM 6020 N N . PRO A 1 784 ? -4.365 -15.643 17.744 1.00 90.19 784 PRO A N 1
ATOM 6021 C CA . PRO A 1 784 ? -3.613 -14.616 17.038 1.00 90.19 784 PRO A CA 1
ATOM 6022 C C . PRO A 1 784 ? -4.282 -13.228 17.183 1.00 90.19 784 PRO A C 1
ATOM 6024 O O . PRO A 1 784 ? -5.515 -13.140 17.135 1.00 90.19 784 PRO A O 1
ATOM 6027 N N . PRO A 1 785 ? -3.511 -12.123 17.284 1.00 90.94 785 PRO A N 1
ATOM 6028 C CA . PRO A 1 785 ? -4.054 -10.770 17.477 1.00 90.94 785 PRO A CA 1
ATOM 6029 C C . PRO A 1 785 ? -5.082 -10.329 16.426 1.00 90.94 785 PRO A C 1
ATOM 6031 O O . PRO A 1 785 ? -6.093 -9.717 16.764 1.00 90.94 785 PRO A O 1
ATOM 6034 N N . TRP A 1 786 ? -4.876 -10.677 15.153 1.00 91.12 786 TRP A N 1
ATOM 6035 C CA . TRP A 1 786 ? -5.810 -10.319 14.078 1.00 91.12 786 TRP A CA 1
ATOM 6036 C C . TRP A 1 786 ? -7.182 -10.988 14.234 1.00 91.12 786 TRP A C 1
ATOM 6038 O O . TRP A 1 786 ? -8.195 -10.403 13.854 1.00 91.12 786 TRP A O 1
ATOM 6048 N N . LEU A 1 787 ? -7.246 -12.187 14.826 1.00 90.94 787 LEU A N 1
ATOM 6049 C CA . LEU A 1 787 ? -8.513 -12.874 15.071 1.00 90.94 787 LEU A CA 1
ATOM 6050 C C . LEU A 1 787 ? -9.268 -12.227 16.234 1.00 90.94 787 LEU A C 1
ATOM 6052 O O . LEU A 1 787 ? -10.490 -12.113 16.179 1.00 90.94 787 LEU A O 1
ATOM 6056 N N . VAL A 1 788 ? -8.543 -11.758 17.253 1.00 93.19 788 VAL A N 1
ATOM 6057 C CA . VAL A 1 788 ? -9.119 -10.946 18.332 1.00 93.19 788 VAL A CA 1
ATOM 6058 C C . VAL A 1 788 ? -9.693 -9.650 17.759 1.00 93.19 788 VAL A C 1
ATOM 6060 O O . VAL A 1 788 ? -10.866 -9.370 17.987 1.00 93.19 788 VAL A O 1
ATOM 6063 N N . TYR A 1 789 ? -8.924 -8.917 16.944 1.00 94.75 789 TYR A N 1
ATOM 6064 C CA . TYR A 1 789 ? -9.398 -7.694 16.283 1.00 94.75 789 TYR A CA 1
ATOM 6065 C C . TYR A 1 789 ? -10.664 -7.941 15.447 1.00 94.75 789 TYR A C 1
ATOM 6067 O O . TYR A 1 789 ? -11.657 -7.233 15.604 1.00 94.75 789 TYR A O 1
ATOM 6075 N N . ARG A 1 790 ? -10.678 -9.004 14.633 1.00 92.88 790 ARG A N 1
ATOM 6076 C CA . ARG A 1 790 ? -11.862 -9.421 13.867 1.00 92.88 790 ARG A CA 1
ATOM 6077 C C . ARG A 1 790 ? -13.072 -9.679 14.764 1.00 92.88 790 ARG A C 1
ATOM 6079 O O . ARG A 1 790 ? -14.175 -9.232 14.463 1.00 92.88 790 ARG A O 1
ATOM 6086 N N . ASN A 1 791 ? -12.895 -10.448 15.835 1.00 93.31 791 ASN A N 1
ATOM 6087 C CA . ASN A 1 791 ? -14.002 -10.835 16.705 1.00 93.31 791 ASN A CA 1
ATOM 6088 C C . ASN A 1 791 ? -14.590 -9.626 17.446 1.00 93.31 791 ASN A C 1
ATOM 6090 O O . ASN A 1 791 ? -15.810 -9.541 17.562 1.00 93.31 791 ASN A O 1
ATOM 6094 N N . LEU A 1 792 ? -13.744 -8.684 17.874 1.00 95.06 792 LEU A N 1
ATOM 6095 C CA . LEU A 1 792 ? -14.175 -7.396 18.428 1.00 95.06 792 LEU A CA 1
ATOM 6096 C C . LEU A 1 792 ? -14.985 -6.598 17.401 1.00 95.06 792 LEU A C 1
ATOM 6098 O O . LEU A 1 792 ? -16.071 -6.119 17.704 1.00 95.06 792 LEU A O 1
ATOM 6102 N N . GLY A 1 793 ? -14.510 -6.543 16.158 1.00 94.25 793 GLY A N 1
ATOM 6103 C CA . GLY A 1 793 ? -15.222 -5.918 15.051 1.00 94.25 793 GLY A CA 1
ATOM 6104 C C . GLY A 1 793 ? -16.606 -6.506 14.778 1.00 94.25 793 GLY A C 1
ATOM 6105 O O . GLY A 1 793 ? -17.596 -5.785 14.673 1.00 94.25 793 GLY A O 1
ATOM 6106 N N . LEU A 1 794 ? -16.717 -7.832 14.732 1.00 92.94 794 LEU A N 1
ATOM 6107 C CA . LEU A 1 794 ? -18.009 -8.502 14.562 1.00 92.94 794 LEU A CA 1
ATOM 6108 C C . LEU A 1 794 ? -18.951 -8.278 15.747 1.00 92.94 794 LEU A C 1
ATOM 6110 O O . LEU A 1 794 ? -20.160 -8.130 15.552 1.00 92.94 794 LEU A O 1
ATOM 6114 N N . ALA A 1 795 ? -18.412 -8.253 16.967 1.00 93.94 795 ALA A N 1
ATOM 6115 C CA . ALA A 1 795 ? -19.181 -7.926 18.159 1.00 93.94 795 ALA A CA 1
ATOM 6116 C C . ALA A 1 795 ? -19.696 -6.481 18.102 1.00 93.94 795 ALA A C 1
ATOM 6118 O O . ALA A 1 795 ? -20.879 -6.256 18.366 1.00 93.94 795 ALA A O 1
ATOM 6119 N N . LEU A 1 796 ? -18.856 -5.535 17.668 1.00 93.38 796 LEU A N 1
ATOM 6120 C CA . LEU A 1 796 ? -19.243 -4.148 17.437 1.00 93.38 796 LEU A CA 1
ATOM 6121 C C . LEU A 1 796 ? -20.363 -4.056 16.402 1.00 93.38 796 LEU A C 1
ATOM 6123 O O . LEU A 1 796 ? -21.410 -3.492 16.710 1.00 93.38 796 LEU A O 1
ATOM 6127 N N . ASN A 1 797 ? -20.195 -4.670 15.226 1.00 93.62 797 ASN A N 1
ATOM 6128 C CA . ASN A 1 797 ? -21.210 -4.661 14.171 1.00 93.62 797 ASN A CA 1
ATOM 6129 C C . ASN A 1 797 ? -22.558 -5.175 14.685 1.00 93.62 797 ASN A C 1
ATOM 6131 O O . ASN A 1 797 ? -23.592 -4.555 14.447 1.00 93.62 797 ASN A O 1
ATOM 6135 N N . LYS A 1 798 ? -22.548 -6.283 15.438 1.00 93.81 798 LYS A N 1
ATOM 6136 C CA . LYS A 1 798 ? -23.756 -6.843 16.053 1.00 93.81 798 LYS A CA 1
ATOM 6137 C C . LYS A 1 798 ? -24.380 -5.885 17.070 1.00 93.81 798 LYS A C 1
ATOM 6139 O O . LYS A 1 798 ? -25.600 -5.790 17.134 1.00 93.81 798 LYS A O 1
ATOM 6144 N N . LYS A 1 799 ? -23.558 -5.204 17.869 1.00 92.25 799 LYS A N 1
ATOM 6145 C CA . LYS A 1 799 ? -24.000 -4.295 18.931 1.00 92.25 799 LYS A CA 1
ATOM 6146 C C . LYS A 1 799 ? -24.688 -3.045 18.389 1.00 92.25 799 LYS A C 1
ATOM 6148 O O . LYS A 1 799 ? -25.699 -2.641 18.951 1.00 92.25 799 LYS A O 1
ATOM 6153 N N . ILE A 1 800 ? -24.149 -2.449 17.326 1.00 91.81 800 ILE A N 1
ATOM 6154 C CA . ILE A 1 800 ? -24.674 -1.199 16.746 1.00 91.81 800 ILE A CA 1
ATOM 6155 C C . ILE A 1 800 ? -25.558 -1.426 15.511 1.00 91.81 800 ILE A C 1
ATOM 6157 O O . ILE A 1 800 ? -26.001 -0.465 14.894 1.00 91.81 800 ILE A O 1
ATOM 6161 N N . GLY A 1 801 ? -25.803 -2.684 15.122 1.00 92.56 801 GLY A N 1
ATOM 6162 C CA . GLY A 1 801 ? -26.573 -3.011 13.918 1.00 92.56 801 GLY A CA 1
ATOM 6163 C C . GLY A 1 801 ? -25.920 -2.475 12.640 1.00 92.56 801 GLY A C 1
ATOM 6164 O O . GLY A 1 801 ? -26.605 -1.928 11.777 1.00 92.56 801 GLY A O 1
ATOM 6165 N N . MET A 1 802 ? -24.591 -2.572 12.550 1.00 92.00 802 MET A N 1
ATOM 6166 C CA . MET A 1 802 ? -23.811 -1.959 11.477 1.00 92.00 802 MET A CA 1
ATOM 6167 C C . MET A 1 802 ? -24.147 -2.584 10.119 1.00 92.00 802 MET A C 1
ATOM 6169 O O . MET A 1 802 ? -24.037 -3.793 9.926 1.00 92.00 802 MET A O 1
ATOM 6173 N N . SER A 1 803 ? -24.540 -1.733 9.180 1.00 93.19 803 SER A N 1
ATOM 6174 C CA . SER A 1 803 ? -24.674 -2.013 7.750 1.00 93.19 803 SER A CA 1
ATOM 6175 C C . SER A 1 803 ? -24.605 -0.683 7.005 1.00 93.19 803 SER A C 1
ATOM 6177 O O . SER A 1 803 ? -24.722 0.368 7.636 1.00 93.19 803 SER A O 1
ATOM 6179 N N . PHE A 1 804 ? -24.445 -0.713 5.685 1.00 94.62 804 PHE A N 1
ATOM 6180 C CA . PHE A 1 804 ? -24.442 0.506 4.885 1.00 94.62 804 PHE A CA 1
ATOM 6181 C C . PHE A 1 804 ? -25.760 1.281 5.042 1.00 94.62 804 PHE A C 1
ATOM 6183 O O . PHE A 1 804 ? -25.737 2.454 5.398 1.00 94.62 804 PHE A O 1
ATOM 6190 N N . ASP A 1 805 ? -26.904 0.610 4.896 1.00 94.12 805 ASP A N 1
ATOM 6191 C CA . ASP A 1 805 ? -28.228 1.248 4.973 1.00 94.12 805 ASP A CA 1
ATOM 6192 C C . ASP A 1 805 ? -28.545 1.814 6.367 1.00 94.12 805 ASP A C 1
ATOM 6194 O O . ASP A 1 805 ? -29.231 2.827 6.491 1.00 94.12 805 ASP A O 1
ATOM 6198 N N . ASN A 1 806 ? -28.029 1.179 7.424 1.00 94.00 806 ASN A N 1
ATOM 6199 C CA . ASN A 1 806 ? -28.214 1.616 8.809 1.00 94.00 806 ASN A CA 1
ATOM 6200 C C . ASN A 1 806 ? -27.040 2.457 9.340 1.00 94.00 806 ASN A C 1
ATOM 6202 O O . ASN A 1 806 ? -26.975 2.736 10.539 1.00 94.00 806 ASN A O 1
ATOM 6206 N N . TYR A 1 807 ? -26.085 2.845 8.489 1.00 93.12 807 TYR A N 1
ATOM 6207 C CA . TYR A 1 807 ? -24.865 3.507 8.943 1.00 93.12 807 TYR A CA 1
ATOM 6208 C C . TYR A 1 807 ? -25.132 4.777 9.770 1.00 93.12 807 TYR A C 1
ATOM 6210 O O . TYR A 1 807 ? -24.511 4.895 10.824 1.00 93.12 807 TYR A O 1
ATOM 6218 N N . PRO A 1 808 ? -26.059 5.690 9.400 1.00 90.44 808 PRO A N 1
ATOM 6219 C CA . PRO A 1 808 ? -26.332 6.885 10.206 1.00 90.44 808 PRO A CA 1
ATOM 6220 C C . PRO A 1 808 ? -26.728 6.581 11.661 1.00 90.44 808 PRO A C 1
ATOM 6222 O O . PRO A 1 808 ? -26.241 7.238 12.580 1.00 90.44 808 PRO A O 1
ATOM 6225 N N . GLU A 1 809 ? -27.546 5.551 11.883 1.00 91.12 809 GLU A N 1
ATOM 6226 C CA . GLU A 1 809 ? -27.972 5.138 13.226 1.00 91.12 809 GLU A CA 1
ATOM 6227 C C . GLU A 1 809 ? -26.867 4.365 13.959 1.00 91.12 809 GLU A C 1
ATOM 6229 O O . GLU A 1 809 ? -26.581 4.623 15.128 1.00 91.12 809 GLU A O 1
ATOM 6234 N N . ALA A 1 810 ? -26.175 3.454 13.269 1.00 91.75 810 ALA A N 1
ATOM 6235 C CA . ALA A 1 810 ? -25.047 2.711 13.834 1.00 91.75 810 ALA A CA 1
ATOM 6236 C C . ALA A 1 810 ? -23.919 3.650 14.298 1.00 91.75 810 ALA A C 1
ATOM 6238 O O . ALA A 1 810 ? -23.365 3.502 15.390 1.00 91.75 810 ALA A O 1
ATOM 6239 N N . ARG A 1 811 ? -23.617 4.661 13.479 1.00 88.94 811 ARG A N 1
ATOM 6240 C CA . ARG A 1 811 ? -22.698 5.766 13.764 1.00 88.94 811 ARG A CA 1
ATOM 6241 C C . ARG A 1 811 ? -23.127 6.530 15.016 1.00 88.94 811 ARG A C 1
ATOM 6243 O O . ARG A 1 811 ? -22.290 6.759 15.890 1.00 88.94 811 ARG A O 1
ATOM 6250 N N . ARG A 1 812 ? -24.414 6.862 15.152 1.00 87.12 812 ARG A N 1
ATOM 6251 C CA . ARG A 1 812 ? -24.958 7.510 16.354 1.00 87.12 812 ARG A CA 1
ATOM 6252 C C . ARG A 1 812 ? -24.747 6.654 17.607 1.00 87.12 812 ARG A C 1
ATOM 6254 O O . ARG A 1 812 ? -24.149 7.129 18.569 1.00 87.12 812 ARG A O 1
ATOM 6261 N N . LEU A 1 813 ? -25.126 5.374 17.571 1.00 89.94 813 LEU A N 1
ATOM 6262 C CA . LEU A 1 813 ? -24.940 4.427 18.684 1.00 89.94 813 LEU A CA 1
ATOM 6263 C C . LEU A 1 813 ? -23.467 4.245 19.091 1.00 89.94 813 LEU A C 1
ATOM 6265 O O . LEU A 1 813 ? -23.158 3.917 20.245 1.00 89.94 813 LEU A O 1
ATOM 6269 N N . PHE A 1 814 ? -22.549 4.442 18.146 1.00 89.31 814 PHE A N 1
ATOM 6270 C CA . PHE A 1 814 ? -21.120 4.399 18.405 1.00 89.31 814 PHE A CA 1
ATOM 6271 C C . PHE A 1 814 ? -20.613 5.672 19.097 1.00 89.31 814 PHE A C 1
ATOM 6273 O O . PHE A 1 814 ? -19.980 5.561 20.153 1.00 89.31 814 PHE A O 1
ATOM 6280 N N . TYR A 1 815 ? -20.894 6.849 18.522 1.00 86.25 815 TYR A N 1
ATOM 6281 C CA . TYR A 1 815 ? -20.293 8.130 18.909 1.00 86.25 815 TYR A CA 1
ATOM 6282 C C . TYR A 1 815 ? -21.033 8.888 20.016 1.00 86.25 815 TYR A C 1
ATOM 6284 O O . TYR A 1 815 ? -20.384 9.555 20.821 1.00 86.25 815 TYR A O 1
ATOM 6292 N N . GLU A 1 816 ? -22.360 8.796 20.103 1.00 84.81 816 GLU A N 1
ATOM 6293 C CA . GLU A 1 816 ? -23.151 9.532 21.103 1.00 84.81 816 GLU A CA 1
ATOM 6294 C C . GLU A 1 816 ? -22.670 9.266 22.545 1.00 84.81 816 GLU A C 1
ATOM 6296 O O . GLU A 1 816 ? -22.417 10.236 23.264 1.00 84.81 816 GLU A O 1
ATOM 6301 N N . PRO A 1 817 ? -22.390 8.014 22.972 1.00 86.25 817 PRO A N 1
ATOM 6302 C CA . PRO A 1 817 ? -21.867 7.757 24.316 1.00 86.25 817 PRO A CA 1
ATOM 6303 C C . PRO A 1 817 ? -20.482 8.361 24.581 1.00 86.25 817 PRO A C 1
ATOM 6305 O O . PRO A 1 817 ? -20.151 8.674 25.726 1.00 86.25 817 PRO A O 1
ATOM 6308 N N . ILE A 1 818 ? -19.662 8.516 23.536 1.00 86.38 818 ILE A N 1
ATOM 6309 C CA . ILE A 1 818 ? -18.323 9.110 23.632 1.00 86.38 818 ILE A CA 1
ATOM 6310 C C . ILE A 1 818 ? -18.460 10.601 23.940 1.00 86.38 818 ILE A C 1
ATOM 6312 O O . ILE A 1 818 ? -17.850 11.116 24.877 1.00 86.38 818 ILE A O 1
ATOM 6316 N N . PHE A 1 819 ? -19.315 11.297 23.190 1.00 81.81 819 PHE A N 1
ATOM 6317 C CA . PHE A 1 819 ? -19.521 12.729 23.376 1.00 81.81 819 PHE A CA 1
ATOM 6318 C C . PHE A 1 819 ? -20.314 13.058 24.643 1.00 81.81 819 PHE A C 1
ATOM 6320 O O . PHE A 1 819 ? -19.981 14.027 25.332 1.00 81.81 819 PHE A O 1
ATOM 6327 N N . ALA A 1 820 ? -21.310 12.248 24.997 1.00 83.06 820 ALA A N 1
ATOM 6328 C CA . ALA A 1 820 ? -22.083 12.415 26.225 1.00 83.06 820 ALA A CA 1
ATOM 6329 C C . ALA A 1 820 ? -21.277 12.081 27.495 1.00 83.06 820 ALA A C 1
ATOM 6331 O O . ALA A 1 820 ? -21.700 12.425 28.596 1.00 83.06 820 ALA A O 1
ATOM 6332 N N . GLY A 1 821 ? -20.120 11.422 27.365 1.00 81.25 821 GLY A N 1
ATOM 6333 C CA . GLY A 1 821 ? -19.337 10.959 28.512 1.00 81.25 821 GLY A CA 1
ATOM 6334 C C . GLY A 1 821 ? -19.962 9.762 29.233 1.00 81.25 821 GLY A C 1
ATOM 6335 O O . GLY A 1 821 ? -19.683 9.531 30.404 1.00 81.25 821 GLY A O 1
ATOM 6336 N N . THR A 1 822 ? -20.825 9.009 28.550 1.00 81.69 822 THR A N 1
ATOM 6337 C CA . THR A 1 822 ? -21.591 7.884 29.112 1.00 81.69 822 THR A CA 1
ATOM 6338 C C . THR A 1 822 ? -21.087 6.519 28.645 1.00 81.69 822 THR A C 1
ATOM 6340 O O . THR A 1 822 ? -21.667 5.489 28.997 1.00 81.69 822 THR A O 1
ATOM 6343 N N . ALA A 1 823 ? -20.004 6.478 27.862 1.00 78.75 823 ALA A N 1
ATOM 6344 C CA . ALA A 1 823 ? -19.358 5.229 27.483 1.00 78.75 823 ALA A CA 1
ATOM 6345 C C . ALA A 1 823 ? -19.008 4.389 28.731 1.00 78.75 823 ALA A C 1
ATOM 6347 O O . ALA A 1 823 ? -18.397 4.881 29.673 1.00 78.75 823 ALA A O 1
ATOM 6348 N N . GLY A 1 824 ? -19.376 3.103 28.722 1.00 63.56 824 GLY A N 1
ATOM 6349 C CA . GLY A 1 824 ? -18.693 2.083 29.519 1.00 63.56 824 GLY A CA 1
ATOM 6350 C C . GLY A 1 824 ? -18.902 2.055 31.041 1.00 63.56 824 GLY A C 1
ATOM 6351 O O . GLY A 1 824 ? -17.938 1.751 31.738 1.00 63.56 824 GLY A O 1
ATOM 6352 N N . ALA A 1 825 ? -20.125 2.209 31.572 1.00 53.03 825 ALA A N 1
ATOM 6353 C CA . ALA A 1 825 ? -20.409 2.017 33.014 1.00 53.03 825 ALA A CA 1
ATOM 6354 C C . ALA A 1 825 ? -19.962 0.646 33.604 1.00 53.03 825 ALA A C 1
ATOM 6356 O O . ALA A 1 825 ? -19.931 0.481 34.821 1.00 53.03 825 ALA A O 1
ATOM 6357 N N . GLY A 1 826 ? -19.578 -0.321 32.759 1.00 54.81 826 GLY A N 1
ATOM 6358 C CA . GLY A 1 826 ? -18.970 -1.593 33.150 1.00 54.81 826 GLY A CA 1
ATOM 6359 C C . GLY A 1 826 ? -17.986 -2.165 32.126 1.00 54.81 826 GLY A C 1
ATOM 6360 O O . GLY A 1 826 ? -17.819 -3.364 32.100 1.00 54.81 826 GLY A O 1
ATOM 6361 N N . ALA A 1 827 ? -17.333 -1.369 31.270 1.00 57.22 827 ALA A N 1
ATOM 6362 C CA . ALA A 1 827 ? -16.525 -1.900 30.148 1.00 57.22 827 ALA A CA 1
ATOM 6363 C C . ALA A 1 827 ? -15.332 -2.803 30.551 1.00 57.22 827 ALA A C 1
ATOM 6365 O O . ALA A 1 827 ? -14.776 -3.516 29.715 1.00 57.22 827 ALA A O 1
ATOM 6366 N N . PHE A 1 828 ? -14.928 -2.746 31.822 1.00 52.78 828 PHE A N 1
ATOM 6367 C CA . PHE A 1 828 ? -13.859 -3.556 32.411 1.00 52.78 828 PHE A CA 1
ATOM 6368 C C . PHE A 1 828 ? -14.382 -4.783 33.198 1.00 52.78 828 PHE A C 1
ATOM 6370 O O . PHE A 1 828 ? -13.590 -5.545 33.746 1.00 52.78 828 PHE A O 1
ATOM 6377 N N . LEU A 1 829 ? -15.704 -4.957 33.304 1.00 39.84 829 LEU A N 1
ATOM 6378 C CA . LEU A 1 829 ? -16.390 -6.085 33.950 1.00 39.84 829 LEU A CA 1
ATOM 6379 C C . LEU A 1 829 ? -17.217 -6.849 32.912 1.00 39.84 829 LEU A C 1
ATOM 6381 O O . LEU A 1 829 ? -17.316 -8.084 33.070 1.00 39.84 829 LEU A O 1
#

Secondary structure (DSSP, 8-state):
--------------PPTT-PPPHHHHHHHHSS-GGGSSS---SS-B-SHHHHHHHHHHHHHHHHHHHHH-HHHHHHHHH-HHHHHHHHHHHHHHHHHHHHHHHHHHHHHHHHHHHHTT-B-HHHIIIIIHHHEEE-TTS-EEE-TTSHHHHHHHHHHHHHGGGT-STTEEEETTEEEESB---HHHHHHHHHHHHHHHHHHHHHHHHHHHHHHHHHHTT-THHHHHHHHHHHHHHHHHHHHHHHHHTHHHHHHHHHHHHHHHHHHHHHHTT-SPPPSHHHHHHHHHHHHHHHHHSTTSS-EEE--S-GGGTT-EEEPPEEEEEEEE-GGGGEEE-TTS-EEESSTT--SSEEEEEE---TTS-GGG-SHHHHHHHHHHHHHHHHHHHHTSTT-EEEEE-TTS-EEEE---SHHHHHHHHHHHHHHHHHHHHT--BTTTEEEEEE---STTTTEETTTTEEEETTEEE-HHHHHHHHHHHHHHSTTEEEEE--S-SSGGGHHHHHHHHHHHTTTSEEEESTTTTT-HHHHHHHHHTT--SEEEE-HHHHTSHHHHHHHHHHHHHTT-EEEEE--SS--S--SS-HHHHHHHHH-BTTT--EEEEE---TTSHHHHHHHHHHHHHHHHHHHTTT-PPP--TTPBEEEEEEEEEEEETTEEEEEEEEEETTS-EEEEEEPP----SSSSPPPPPHHHHHHHHHHHHHHTT-TT-BGGG---HHHHHHHHHHHHHHHHHHTTSSPPP-GGGHHHHHH-HHHHHHS-HHHHHHHHHHHHHHHHHHHT--HHHHHHHHHHHHHHHHT--STTHHHHHHHHHHHHHHT-TTTTTT-

Sequence (829 aa):
MKHSHSPFIRLEPRSRAGGRPRFSERFIAVLMPRSWREGPFPAAWSTSEFVKWGYFAVALHVQVLTSLFYPEISERMSASIPGFVVEFGGSVLLGVAFAYFMLGGHHALHVLEAARTYNLERTLQATIGARLVEKKADGTVRFRTDTAAYYKELARMFLLGPSGRHPAVIKDGLNYRLNGTPALNVAAAGSRFDLAMAYVAGLSGLALFGLAVAARIDGRETGGALAFITPRILALGIIAFLGRHQDNNALYRYREKKKIEADLAARAAAGTLKADAGREAVDARAKSNYERLVGEVRNSAVYGGSDPRFKGIAVYLPEGAHNAIQAGKHTEYVDAEGNKGNTSPDLVGQEKWIILFPRETEEPARRGFFGTLRVLPSLQSQIVAEILAREGVSGGGRENEGGCSFNGYGGGDEAAIDLLMAAAAKAGIKHEYRYGENMFLGLDNAADADNMFDPETRLYAWQGRKMSGDELCDRYVELFYKWTHQLAFEDPFAAPVSEWKFWRKLTEKLGDRLLIIGDDNVVTNPSVAYEALKENVCNAGLIKLNQVGSFSQAWMYMEVFHSAGRNTVISHRSTQPDTIPDPLEVTATLAGSFRPQGRVVLAKLGGIFLANRAGLYYQMQKSAEEWRTGAAITPGVGPDVKIVSIAAYPSTLGAGKYGLMAAMRLSNGLEIISPIPGGLSRGENETILKGPEEGAPLVREAAERLGLAGRPLGSIGDVFEIERLIMTMDVERARAKGILRPFADAEWEAYEMEAGFKRMIGGDVALTLSQLLIKAVALRDGLPPWLVYRNLGLALNKKIGMSFDNYPEARRLFYEPIFAGTAGAGAFL